Protein AF-0000000087769852 (afdb_homodimer)

Foldseek 3Di:
DDDPPPPPPDQPFFWFDALRQIATDDPFFDDDLLCSLVLLLQLLLLQLLQVVVQVVVCVVVPDDRDPGDAAAEEALAQRLVVSVLCCCAPSVHQEYEYEHQDCVNQVRNVRRVVSSLVNSQPDPWDKDKDADPQGKMKMWIDHVVDDIGMYIYDHDNSLVVLQVCLVVVNAGQEYEDADAAQALSNLLSNLSRHDAQHKYKDKYQDLCLLQQNCQPSLCRRQVKHDHRAPQSQLSSLQSRVQSSQVSQVVVQKHWDWAAWDFDPVSTMTMTMIGIHGNPDDPPPCVVPVLQFWDKKKAFLQQRWIDTAGPVCVVVVQVLQQPPQDDDPVPPDDDDDPPSPRRGRIDMIDRTGWADNHDLVSLVSSVVSCVVSVQQDDFSSTTPRPPPPPPPPDDPPDDPDQADGGSNSQSVQRNQSNVLQVVQLPDPQPPPPDPDDPDVSCVVSSVRLSVNRGWGSGKAAQQSLCVSLVHPGGADPVQLQVLLVVVPKRKGAHNSDRRIITISDTSVRSNVSRVVVVVVVVVVVVVVVVVD/DDDPPPPPPDQPFFWFDALRQIATDDPFFDDDLLCSLVLLLQLLLLQLLQVVVQVVVCVVVPDDRDPGDAAAEEALAQRLVVSVLCCCAPSVHQEYEYEHQDCVNQVRNVVRVVSSLVNSQPDPWDKDKDADPQGKMKMWIDHVVDDIGMYIYDHDNSLVVLQVCLVVVNAGQEYEDADAAQALSNLLSNLSRHDAQHKYKDKYQDLCLLQQNCQPSLCRRQVKHDHRAPQSQLSSLQSRVQSSQVSQVVVQKHKDWAAWDFDPVSTMTMTMIGIHGNPDDPPPCVVPVLQFWWKKKAFLQQRWIDTAGPVCVVVVQVLQQPPQDDDPVPPDDDDDPPSPRRGRIDMIDRTGWAANHDLVSLVSSVVSCVVSVQQDDFSSTTPRPPPPPPPPDDPPDDPDQADGGSNSQSVQRNQSNVLQVVQLPDPLPPPPDPDDDDVSCVVSSVRLSVNRGWGSGKAAQQSLCVSLVHPGGADQVQLQVLLVVVPKRKGAHNSDRRIITISDTSVRSNVSRVVVVVVVVVVVVVVVVVD

Secondary structure (DSSP, 8-state):
-------------EEEEETTEEEEE-SS----GGGHHHHHHHHHHHHHHHHHHHHHHHHHH-SSPPPPPP-EEEESS-TTSHHHHHHHHTS--SEEEEE-S-GGGHHHHHHHHHHHHHHHHTTT-EEEEEE-TTS-EEEEEE-TTS-EEEEEEE-S-HHHHHHHHHHTT--EEEEE---SS--HHHHHHHHHHEEEEEEEEEEE--HHHHTTS-HHHHHHHHS-B----TTHHHHHHHHHHHHHHHHHHHTTEEEEEEEEEEETTTTEEEEEEEEEE--S-TTTHHHHGGGGEEEEEE-TTT--EEEE-GGGHHHHHHHHHHTTS-S-SS------------PPPE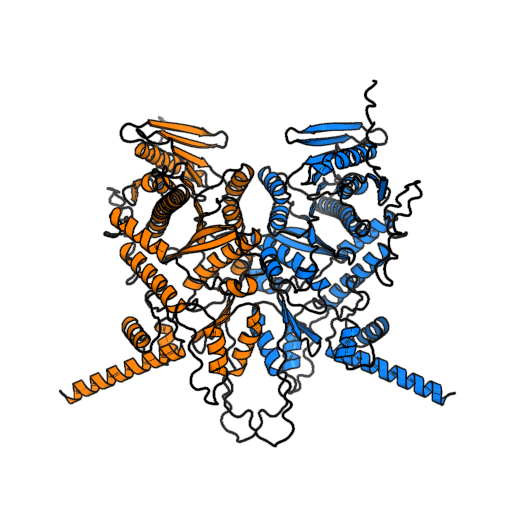EEEEEE-S-S--HHHHHHHHHHHHHTT-SSSS---------S-----------TTS--SHHHHHHHHHHHHHHHHHHHSS---------SS-HHHHHHHHHHHT--SS-SS-EEHHHHHHHTT-SSPPPHHHHHHHHHHTT--EEE-SS-TTEEEESS-HHHHHHHHHHHHHHHHHHHHHHHHH-/-------------EEEEETTEEEEE-SS----GGGHHHHHHHHHHHHHHHHHHHHHHHHHH-SS-PPPPP-EEEESS-TTSHHHHHHHHTS--SEEEEE-S-GGGHHHHHHHHHHHHHHHHTTT-EEEEEE-TTS-EEEEEE-TTS-EEEEEEE-S-HHHHHHHHHHTT--EEEEE---SS--HHHHHHHHHHEEEEEEEEEEE--HHHHTTS-HHHHHHHHS-B----TTHHHHHHHHHHHHHHHHHHHTTEEEEEEEEEEETTTTEEEEEEEEEE--S-TTTHHHHGGGGEEEEEE-TTT--EEEE-GGGHHHHHHHHHHTTS-S-SS------------PPPEEEEEEE-S-S--HHHHHHHHHHHHHHT-SSSS---------S-----------TTS--SHHHHHHHHHHHHHHHHHHHSS---------SS-HHHHHHHHHHHT--SS-SS-EEHHHHHHHTT-SSPPPHHHHHHHHHHTT--EEE-SS-TTEEEESS-HHHHHHHHHHHHHHHHHHHHHHHHH-

Radius of gyration: 33.58 Å; Cα contacts (8 Å, |Δi|>4): 1972; chains: 2; bounding box: 107×109×77 Å

InterPro domains:
  IPR002905 tRNA methyltransferase, Trm1 [PF02005] (23-371)
  IPR002905 tRNA methyltransferase, Trm1 [PS51626] (14-513)
  IPR002905 tRNA methyltransferase, Trm1 [PTHR10631] (27-514)
  IPR029063 S-adenosyl-L-methionine-dependent methyltransferase superfamily [G3DSA:3.40.50.150] (10-379)
  IPR029063 S-adenosyl-L-methionine-dependent methyltransferase superfamily [SSF53335] (16-511)
  IPR042296 tRNA methyltransferase, Trm1, C-terminal [G3DSA:3.30.56.70] (456-513)

Sequence (1062 aa):
MPAFVLAGLAPSSSTVVERGVPFQLGHKAFYRPQSCFSRDLAVLSAVVHRRQRQQQQQQQHGTAPPPLPPLHVCDAMAGSGVRSMRYLLQAEADCVLCNEGDRANAACLHGNLSSAAAAAASPGGEWSAADTPAGGRVWTVQAAGGRQRRCELVHEEAASLLARCRLEGRFFDLIDCDSFGASTSVIGAALSAVRYGGLVCLTHTAGTVAGGRDPWSALALYGQHLAPVPSANEQGLRMLIGLAYREALARRLSVQPLWSLYSSHGPVWRTMLLVDRERSQPGSKAAAGGADYGYSLHWPGSGESACCGWHDMPAALRAAGCNGGGSSCSSGSSGSSSGEPSEQPLLSGPLWLGPLHSLSHLQQVQAEAETRGWLQGDGGGGRSSSSSSSAGPALPATRKGGVSSLQQLLGLMLEEAEAEEAASSRPPASDAHAAAGQQQQQQQQQQQQQQRGLPPWYLRMNDVGRAGSLTGPPSRDALAEELRRRGHVTARTHIEPGALRTTATMSEAVEAAVALGSRRRQHQVAEHTYTMPAFVLAGLAPSSSTVVERGVPFQLGHKAFYRPQSCFSRDLAVLSAVVHRRQRQQQQQQQHGTAPPPLPPLHVCDAMAGSGVRSMRYLLQAEADCVLCNEGDRANAACLHGNLSSAAAAAASPGGEWSAADTPAGGRVWTVQAAGGRQRRCELVHEEAASLLARCRLEGRFFDLIDCDSFGASTSVIGAALSAVRYGGLVCLTHTAGTVAGGRDPWSALALYGQHLAPVPSANEQGLRMLIGLAYREALARRLSVQPLWSLYSSHGPVWRTMLLVDRERSQPGSKAAAGGADYGYSLHWPGSGESACCGWHDMPAALRAAGCNGGGSSCSSGSSGSSSGEPSEQPLLSGPLWLGPLHSLSHLQQVQAEAETRGWLQGDGGGGRSSSSSSSAGPALPATRKGGVSSLQQLLGLMLEEAEAEEAASSRPPASDAHAAAGQQQQQQQQQQQQQQRGLPPWYLRMNDVGRAGSLTGPPSRDALAEELRRRGHVTARTHIEPGALRTTATMSEAVEAAVALGSRRRQHQVAEHTYT

Structure (mmCIF, N/CA/C/O backbone):
data_AF-0000000087769852-model_v1
#
loop_
_entity.id
_entity.type
_entity.pdbx_description
1 polymer 'tRNA (guanine(26)-N(2))-dimethyltransferase'
#
loop_
_atom_site.group_PDB
_atom_site.id
_atom_site.type_symbol
_atom_site.label_atom_id
_atom_site.label_alt_id
_atom_site.label_comp_id
_atom_site.label_asym_id
_atom_site.label_entity_id
_atom_site.label_seq_id
_atom_site.pdbx_PDB_ins_code
_atom_site.Cartn_x
_atom_site.Cartn_y
_atom_site.Cartn_z
_atom_site.occupancy
_atom_site.B_iso_or_equiv
_atom_site.auth_seq_id
_atom_site.auth_comp_id
_atom_site.auth_asym_id
_atom_site.auth_atom_id
_atom_site.pdbx_PDB_model_num
ATOM 1 N N . MET A 1 1 ? 53.656 -34.312 24.266 1 27.14 1 MET A N 1
ATOM 2 C CA . MET A 1 1 ? 52.375 -34.938 24 1 27.14 1 MET A CA 1
ATOM 3 C C . MET A 1 1 ? 51.719 -34.375 22.734 1 27.14 1 MET A C 1
ATOM 5 O O . MET A 1 1 ? 51.594 -33.156 22.609 1 27.14 1 MET A O 1
ATOM 9 N N . PRO A 1 2 ? 51.75 -35.094 21.562 1 28.94 2 PRO A N 1
ATOM 10 C CA . PRO A 1 2 ? 51.406 -34.562 20.234 1 28.94 2 PRO A CA 1
ATOM 11 C C . PRO A 1 2 ? 49.938 -34.156 20.141 1 28.94 2 PRO A C 1
ATOM 13 O O . PRO A 1 2 ? 49.062 -34.781 20.75 1 28.94 2 PRO A O 1
ATOM 16 N N . ALA A 1 3 ? 49.562 -32.812 20.062 1 29.92 3 ALA A N 1
ATOM 17 C CA . ALA A 1 3 ? 48.25 -32.156 19.938 1 29.92 3 ALA A CA 1
ATOM 18 C C . ALA A 1 3 ? 47.5 -32.719 18.734 1 29.92 3 ALA A C 1
ATOM 20 O O . ALA A 1 3 ? 47.969 -32.625 17.594 1 29.92 3 ALA A O 1
ATOM 21 N N . PHE A 1 4 ? 46.688 -33.781 18.828 1 27.66 4 PHE A N 1
ATOM 22 C CA . PHE A 1 4 ? 45.781 -34.375 17.859 1 27.66 4 PHE A CA 1
ATOM 23 C C . PHE A 1 4 ? 44.844 -33.344 17.266 1 27.66 4 PHE A C 1
ATOM 25 O O . PHE A 1 4 ? 44.125 -32.656 18 1 27.66 4 PHE A O 1
ATOM 32 N N . VAL A 1 5 ? 45.25 -32.625 16.203 1 28.06 5 VAL A N 1
ATOM 33 C CA . VAL A 1 5 ? 44.438 -31.75 15.352 1 28.06 5 VAL A CA 1
ATOM 34 C C . VAL A 1 5 ? 43.188 -32.469 14.898 1 28.06 5 VAL A C 1
ATOM 36 O O . VAL A 1 5 ? 43.25 -33.5 14.188 1 28.06 5 VAL A O 1
ATOM 39 N N . LEU A 1 6 ? 42.125 -32.594 15.742 1 27.41 6 LEU A N 1
ATOM 40 C CA . LEU A 1 6 ? 40.844 -33.188 15.352 1 27.41 6 LEU A CA 1
ATOM 41 C C . LEU A 1 6 ? 40.375 -32.625 14.016 1 27.41 6 LEU A C 1
ATOM 43 O O . LEU A 1 6 ? 40.219 -31.406 13.867 1 27.41 6 LEU A O 1
ATOM 47 N N . ALA A 1 7 ? 40.625 -33.219 12.859 1 29.58 7 ALA A N 1
ATOM 48 C CA . ALA A 1 7 ? 40.125 -33.031 11.508 1 29.58 7 ALA A CA 1
ATOM 49 C C . ALA A 1 7 ? 38.594 -32.906 11.516 1 29.58 7 ALA A C 1
ATOM 51 O O . ALA A 1 7 ? 37.906 -33.844 11.875 1 29.58 7 ALA A O 1
ATOM 52 N N . GLY A 1 8 ? 38.031 -31.828 11.992 1 32 8 GLY A N 1
ATOM 53 C CA . GLY A 1 8 ? 36.625 -31.578 12.016 1 32 8 GLY A CA 1
ATOM 54 C C . GLY A 1 8 ? 35.906 -32.094 10.781 1 32 8 GLY A C 1
ATOM 55 O O . GLY A 1 8 ? 36.312 -31.844 9.656 1 32 8 GLY A O 1
ATOM 56 N N . LEU A 1 9 ? 35.156 -33.219 10.82 1 33.06 9 LEU A N 1
ATOM 57 C CA . LEU A 1 9 ? 34.25 -33.812 9.836 1 33.06 9 LEU A CA 1
ATOM 58 C C . LEU A 1 9 ? 33.469 -32.719 9.109 1 33.06 9 LEU A C 1
ATOM 60 O O . LEU A 1 9 ? 32.875 -31.859 9.742 1 33.06 9 LEU A O 1
ATOM 64 N N . ALA A 1 10 ? 33.781 -32.375 7.965 1 38.94 10 ALA A N 1
ATOM 65 C CA . ALA A 1 10 ? 33.062 -31.531 7.008 1 38.94 10 ALA A CA 1
ATOM 66 C C . ALA A 1 10 ? 31.594 -31.875 6.988 1 38.94 10 ALA A C 1
ATOM 68 O O . ALA A 1 10 ? 31.219 -33.031 6.93 1 38.94 10 ALA A O 1
ATOM 69 N N . PRO A 1 11 ? 30.609 -31.125 7.48 1 44.06 11 PRO A N 1
ATOM 70 C CA . PRO A 1 11 ? 29.172 -31.406 7.457 1 44.06 11 PRO A CA 1
ATOM 71 C C . PRO A 1 11 ? 28.719 -32.031 6.137 1 44.06 11 PRO A C 1
ATOM 73 O O . PRO A 1 11 ? 29.344 -31.812 5.098 1 44.06 11 PRO A O 1
ATOM 76 N N . SER A 1 12 ? 28.203 -33.281 6.012 1 47.03 12 SER A N 1
ATOM 77 C CA . SER A 1 12 ? 27.734 -34.156 4.938 1 47.03 12 SER A CA 1
ATOM 78 C C . SER A 1 12 ? 26.875 -33.375 3.938 1 47.03 12 SER A C 1
ATOM 80 O O . SER A 1 12 ? 25.812 -32.875 4.289 1 47.03 12 SER A O 1
ATOM 82 N N . SER A 1 13 ? 27.391 -32.625 3.045 1 62.66 13 SER A N 1
ATOM 83 C CA . SER A 1 13 ? 26.734 -31.969 1.923 1 62.66 13 SER A CA 1
ATOM 84 C C . SER A 1 13 ? 26.078 -32.969 0.992 1 62.66 13 SER A C 1
ATOM 86 O O . SER A 1 13 ? 26.719 -33.969 0.59 1 62.66 13 SER A O 1
ATOM 88 N N . SER A 1 14 ? 24.75 -33.281 1.06 1 79.06 14 SER A N 1
ATOM 89 C CA . SER A 1 14 ? 24 -34.156 0.174 1 79.06 14 SER A CA 1
ATOM 90 C C . SER A 1 14 ? 23.719 -33.5 -1.167 1 79.06 14 SER A C 1
ATOM 92 O O . SER A 1 14 ? 23.484 -32.281 -1.228 1 79.06 14 SER A O 1
ATOM 94 N N . THR A 1 15 ? 24.062 -34.219 -2.27 1 85.88 15 THR A N 1
ATOM 95 C CA . THR A 1 15 ? 23.766 -33.75 -3.621 1 85.88 15 THR A CA 1
ATOM 96 C C . THR A 1 15 ? 22.344 -34.125 -4.02 1 85.88 15 THR A C 1
ATOM 98 O O . THR A 1 15 ? 21.906 -35.25 -3.818 1 85.88 15 THR A O 1
ATOM 101 N N . VAL A 1 16 ? 21.609 -33.188 -4.445 1 90 16 VAL A N 1
ATOM 102 C CA . VAL A 1 16 ? 20.234 -33.375 -4.93 1 90 16 VAL A CA 1
ATOM 103 C C . VAL A 1 16 ? 20.172 -33.031 -6.414 1 90 16 VAL A C 1
ATOM 105 O O . VAL A 1 16 ? 20.938 -32.188 -6.895 1 90 16 VAL A O 1
ATOM 108 N N . VAL A 1 17 ? 19.359 -33.75 -7.152 1 92.5 17 VAL A N 1
ATOM 109 C CA . VAL A 1 17 ? 19.188 -33.469 -8.57 1 92.5 17 VAL A CA 1
ATOM 110 C C . VAL A 1 17 ? 17.734 -33.094 -8.844 1 92.5 17 VAL A C 1
ATOM 112 O O . VAL A 1 17 ? 16.812 -33.781 -8.406 1 92.5 17 VAL A O 1
ATOM 115 N N . GLU A 1 18 ? 17.547 -31.953 -9.484 1 92.56 18 GLU A N 1
ATOM 116 C CA . GLU A 1 18 ? 16.234 -31.516 -9.938 1 92.56 18 GLU A CA 1
ATOM 117 C C . GLU A 1 18 ? 16.234 -31.219 -11.438 1 92.56 18 GLU A C 1
ATOM 119 O O . GLU A 1 18 ? 16.969 -30.344 -11.898 1 92.56 18 GLU A O 1
ATOM 124 N N . ARG A 1 19 ? 15.43 -31.984 -12.195 1 93.38 19 ARG A N 1
ATOM 125 C CA . ARG A 1 19 ? 15.336 -31.859 -13.648 1 93.38 19 ARG A CA 1
ATOM 126 C C . ARG A 1 19 ? 16.719 -31.922 -14.297 1 93.38 19 ARG A C 1
ATOM 128 O O . ARG A 1 19 ? 17.047 -31.094 -15.141 1 93.38 19 ARG A O 1
ATOM 135 N N . GLY A 1 20 ? 17.547 -32.781 -13.773 1 92.25 20 GLY A N 1
ATOM 136 C CA . GLY A 1 20 ? 18.859 -33.031 -14.352 1 92.25 20 GLY A CA 1
ATOM 137 C C . GLY A 1 20 ? 19.922 -32.062 -13.852 1 92.25 20 GLY A C 1
ATOM 138 O O . GLY A 1 20 ? 21.078 -32.156 -14.242 1 92.25 20 GLY A O 1
ATOM 139 N N . VAL A 1 21 ? 19.562 -31.156 -12.953 1 95 21 VAL A N 1
ATOM 140 C CA . VAL A 1 21 ? 20.516 -30.188 -12.43 1 95 21 VAL A CA 1
ATOM 141 C C . VAL A 1 21 ? 20.953 -30.609 -11.023 1 95 21 VAL A C 1
ATOM 143 O O . VAL A 1 21 ? 20.188 -30.5 -10.07 1 95 21 VAL A O 1
ATOM 146 N N . PRO A 1 22 ? 22.188 -31.031 -10.859 1 94.31 22 PRO A N 1
ATOM 147 C CA . PRO A 1 22 ? 22.688 -31.391 -9.531 1 94.31 22 PRO A CA 1
ATOM 148 C C . PRO A 1 22 ? 23.094 -30.188 -8.703 1 94.31 22 PRO A C 1
ATOM 150 O O . PRO A 1 22 ? 23.656 -29.219 -9.242 1 94.31 22 PRO A O 1
ATOM 153 N N . PHE A 1 23 ? 22.797 -30.203 -7.453 1 93.44 23 PHE A N 1
ATOM 154 C CA . PHE A 1 23 ? 23.234 -29.156 -6.535 1 93.44 23 PHE A CA 1
ATOM 155 C C . PHE A 1 23 ? 23.422 -29.719 -5.129 1 93.44 23 PHE A C 1
ATOM 157 O O . PHE A 1 23 ? 22.953 -30.812 -4.82 1 93.44 23 PHE A O 1
ATOM 164 N N . GLN A 1 24 ? 24.141 -28.953 -4.383 1 91.25 24 GLN A N 1
ATOM 165 C CA . GLN A 1 24 ? 24.438 -29.344 -3.01 1 91.25 24 GLN A CA 1
ATOM 166 C C . GLN A 1 24 ? 23.516 -28.625 -2.023 1 91.25 24 GLN A C 1
ATOM 168 O O . GLN A 1 24 ? 23.125 -27.469 -2.264 1 91.25 24 GLN A O 1
ATOM 173 N N . LEU A 1 25 ? 23.172 -29.406 -1.047 1 87.75 25 LEU A N 1
ATOM 174 C CA . LEU A 1 25 ? 22.422 -28.781 0.049 1 87.75 25 LEU A CA 1
ATOM 175 C C . LEU A 1 25 ? 23.312 -28.609 1.275 1 87.75 25 LEU A C 1
ATOM 177 O O . LEU A 1 25 ? 23.922 -29.578 1.753 1 87.75 25 LEU A O 1
ATOM 181 N N . GLY A 1 26 ? 23.641 -27.453 1.577 1 73.19 26 GLY A N 1
ATOM 182 C CA . GLY A 1 26 ? 24.375 -27.203 2.805 1 73.19 26 GLY A CA 1
ATOM 183 C C . GLY A 1 26 ? 23.531 -27.328 4.051 1 73.19 26 GLY A C 1
ATOM 184 O O . GLY A 1 26 ? 22.344 -27.688 3.969 1 73.19 26 GLY A O 1
ATOM 185 N N . HIS A 1 27 ? 24.125 -27.266 5.242 1 65.81 27 HIS A N 1
ATOM 186 C CA . HIS A 1 27 ? 23.469 -27.438 6.539 1 65.81 27 HIS A CA 1
ATOM 187 C C . HIS A 1 27 ? 22.297 -26.469 6.707 1 65.81 27 HIS A C 1
ATOM 189 O O . HIS A 1 27 ? 21.297 -26.812 7.336 1 65.81 27 HIS A O 1
ATOM 195 N N . LYS A 1 28 ? 22.422 -25.344 6.008 1 69.44 28 LYS A N 1
ATOM 196 C CA . LYS A 1 28 ? 21.406 -24.328 6.336 1 69.44 28 LYS A CA 1
ATOM 197 C C . LYS A 1 28 ? 20.641 -23.891 5.094 1 69.44 28 LYS A C 1
ATOM 199 O O . LYS A 1 28 ? 19.75 -23.047 5.176 1 69.44 28 LYS A O 1
ATOM 204 N N . ALA A 1 29 ? 20.906 -24.656 4.047 1 73.25 29 ALA A N 1
ATOM 205 C CA . ALA A 1 29 ? 20.312 -24.109 2.83 1 73.25 29 ALA A CA 1
ATOM 206 C C . ALA A 1 29 ? 18.875 -24.578 2.666 1 73.25 29 ALA A C 1
ATOM 208 O O . ALA A 1 29 ? 18.562 -25.75 2.889 1 73.25 29 ALA A O 1
ATOM 209 N N . PHE A 1 30 ? 18.031 -23.625 2.361 1 76.44 30 PHE A N 1
ATOM 210 C CA . PHE A 1 30 ? 16.609 -23.906 2.195 1 76.44 30 PHE A CA 1
ATOM 211 C C . PHE A 1 30 ? 16.359 -24.609 0.863 1 76.44 30 PHE A C 1
ATOM 213 O O . PHE A 1 30 ? 16.859 -24.188 -0.174 1 76.44 30 PHE A O 1
ATOM 220 N N . TYR A 1 31 ? 15.734 -25.781 0.873 1 77.62 31 TYR A N 1
ATOM 221 C CA . TYR A 1 31 ? 15.25 -26.5 -0.298 1 77.62 31 TYR A CA 1
ATOM 222 C C . TYR A 1 31 ? 14.047 -27.375 0.058 1 77.62 31 TYR A C 1
ATOM 224 O O . TYR A 1 31 ? 14.086 -28.125 1.032 1 77.62 31 TYR A O 1
ATOM 232 N N . ARG A 1 32 ? 13 -27.156 -0.769 1 80.56 32 ARG A N 1
ATOM 233 C CA . ARG A 1 32 ? 11.805 -27.984 -0.62 1 80.56 32 ARG A CA 1
ATOM 234 C C . ARG A 1 32 ? 11.484 -28.719 -1.916 1 80.56 32 ARG A C 1
ATOM 236 O O . ARG A 1 32 ? 11.062 -28.109 -2.896 1 80.56 32 ARG A O 1
ATOM 243 N N . PRO A 1 33 ? 11.633 -30.016 -1.857 1 83.38 33 PRO A N 1
ATOM 244 C CA . PRO A 1 33 ? 11.367 -30.797 -3.074 1 83.38 33 PRO A CA 1
ATOM 245 C C . PRO A 1 33 ? 9.93 -30.641 -3.576 1 83.38 33 PRO A C 1
ATOM 247 O O . PRO A 1 33 ? 9.688 -30.688 -4.785 1 83.38 33 PRO A O 1
ATOM 250 N N . GLN A 1 34 ? 9.055 -30.375 -2.656 1 83 34 GLN A N 1
ATOM 251 C CA . GLN A 1 34 ? 7.645 -30.25 -2.998 1 83 34 GLN A CA 1
ATOM 252 C C . GLN A 1 34 ? 7.383 -29 -3.83 1 83 34 GLN A C 1
ATOM 254 O O . GLN A 1 34 ? 6.336 -28.875 -4.469 1 83 34 GLN A O 1
ATOM 259 N N . SER A 1 35 ? 8.352 -28.094 -3.869 1 88.44 35 SER A N 1
ATOM 260 C CA . SER A 1 35 ? 8.18 -26.844 -4.605 1 88.44 35 SER A CA 1
ATOM 261 C C . SER A 1 35 ? 8.766 -26.953 -6.008 1 88.44 35 SER A C 1
ATOM 263 O O . SER A 1 35 ? 8.906 -25.938 -6.703 1 88.44 35 SER A O 1
ATOM 265 N N . CYS A 1 36 ? 9.07 -28.141 -6.398 1 91.94 36 CYS A N 1
ATOM 266 C CA . CYS A 1 36 ? 9.688 -28.375 -7.699 1 91.94 36 CYS A CA 1
ATOM 267 C C . CYS A 1 36 ? 8.781 -27.891 -8.82 1 91.94 36 CYS A C 1
ATOM 269 O O . CYS A 1 36 ? 9.242 -27.281 -9.789 1 91.94 36 CYS A O 1
ATOM 271 N N . PHE A 1 37 ? 7.477 -28.109 -8.68 1 93.06 37 PHE A N 1
ATOM 272 C CA . PHE A 1 37 ? 6.547 -27.719 -9.734 1 93.06 37 PHE A CA 1
ATOM 273 C C . PHE A 1 37 ? 6.516 -26.203 -9.891 1 93.06 37 PHE A C 1
ATOM 275 O O . PHE A 1 37 ? 6.363 -25.688 -11.008 1 93.06 37 PHE A O 1
ATOM 282 N N . SER A 1 38 ? 6.605 -25.562 -8.789 1 93.88 38 SER A N 1
ATOM 283 C CA . SER A 1 38 ? 6.676 -24.109 -8.852 1 93.88 38 SER A CA 1
ATOM 284 C C . SER A 1 38 ? 7.922 -23.656 -9.609 1 93.88 38 SER A C 1
ATOM 286 O O . SER A 1 38 ? 7.855 -22.719 -10.414 1 93.88 38 SER A O 1
ATOM 288 N N . ARG A 1 39 ? 9.031 -24.266 -9.359 1 96.19 39 ARG A N 1
ATOM 289 C CA . ARG A 1 39 ? 10.273 -23.938 -10.055 1 96.19 39 ARG A CA 1
ATOM 290 C C . ARG A 1 39 ? 10.188 -24.297 -11.531 1 96.19 39 ARG A C 1
ATOM 292 O O . ARG A 1 39 ? 10.68 -23.562 -12.391 1 96.19 39 ARG A O 1
ATOM 299 N N . ASP A 1 40 ? 9.508 -25.438 -11.805 1 97.12 40 ASP A N 1
ATOM 300 C CA . ASP A 1 40 ? 9.273 -25.812 -13.195 1 97.12 40 ASP A CA 1
ATOM 301 C C . ASP A 1 40 ? 8.492 -24.75 -13.938 1 97.12 40 ASP A C 1
ATOM 303 O O . ASP A 1 40 ? 8.883 -24.328 -15.031 1 97.12 40 ASP A O 1
ATOM 307 N N . LEU A 1 41 ? 7.426 -24.344 -13.305 1 98.19 41 LEU A N 1
ATOM 308 C CA . LEU A 1 41 ? 6.57 -23.344 -13.93 1 98.19 41 LEU A CA 1
ATOM 309 C C . LEU A 1 41 ? 7.34 -22.047 -14.188 1 98.19 41 LEU A C 1
ATOM 311 O O . LEU A 1 41 ? 7.176 -21.422 -15.242 1 98.19 41 LEU A O 1
ATOM 315 N N . ALA A 1 42 ? 8.125 -21.672 -13.266 1 98.25 42 ALA A N 1
ATOM 316 C CA . ALA A 1 42 ? 8.883 -20.422 -13.391 1 98.25 42 ALA A CA 1
ATOM 317 C C . ALA A 1 42 ? 9.883 -20.516 -14.539 1 98.25 42 ALA A C 1
ATOM 319 O O . ALA A 1 42 ? 9.953 -19.609 -15.375 1 98.25 42 ALA A O 1
ATOM 320 N N . VAL A 1 43 ? 10.609 -21.562 -14.633 1 98.5 43 VAL A N 1
ATOM 321 C CA . VAL A 1 43 ? 11.617 -21.75 -15.672 1 98.5 43 VAL A CA 1
ATOM 322 C C . VAL A 1 43 ? 10.945 -21.844 -17.031 1 98.5 43 VAL A C 1
ATOM 324 O O . VAL A 1 43 ? 11.375 -21.188 -17.984 1 98.5 43 VAL A O 1
ATOM 327 N N . LEU A 1 44 ? 9.898 -22.656 -17.094 1 98.69 44 LEU A N 1
ATOM 328 C CA . LEU A 1 44 ? 9.172 -22.797 -18.359 1 98.69 44 LEU A CA 1
ATOM 329 C C . LEU A 1 44 ? 8.602 -21.469 -18.797 1 98.69 44 LEU A C 1
ATOM 331 O O . LEU A 1 44 ? 8.609 -21.141 -20 1 98.69 44 LEU A O 1
ATOM 335 N N . SER A 1 45 ? 8.109 -20.688 -17.828 1 98.81 45 SER A N 1
ATOM 336 C CA . SER A 1 45 ? 7.559 -19.375 -18.156 1 98.81 45 SER A CA 1
ATOM 337 C C . SER A 1 45 ? 8.633 -18.438 -18.703 1 98.81 45 SER A C 1
ATOM 339 O O . SER A 1 45 ? 8.367 -17.625 -19.594 1 98.81 45 SER A O 1
ATOM 341 N N . ALA A 1 46 ? 9.812 -18.484 -18.141 1 98.62 46 ALA A N 1
ATOM 342 C CA . ALA A 1 46 ? 10.922 -17.688 -18.641 1 98.62 46 ALA A CA 1
ATOM 343 C C . ALA A 1 46 ? 11.219 -18 -20.094 1 98.62 46 ALA A C 1
ATOM 345 O O . ALA A 1 46 ? 11.406 -17.094 -20.922 1 98.62 46 ALA A O 1
ATOM 346 N N . VAL A 1 47 ? 11.219 -19.25 -20.453 1 97.94 47 VAL A N 1
ATOM 347 C CA . VAL A 1 47 ? 11.516 -19.703 -21.812 1 97.94 47 VAL A CA 1
ATOM 348 C C . VAL A 1 47 ? 10.414 -19.234 -22.766 1 97.94 47 VAL A C 1
ATOM 350 O O . VAL A 1 47 ? 10.695 -18.688 -23.828 1 97.94 47 VAL A O 1
ATOM 353 N N . VAL A 1 48 ? 9.203 -19.516 -22.312 1 97.88 48 VAL A N 1
ATOM 354 C CA . VAL A 1 48 ? 8.047 -19.172 -23.141 1 97.88 48 VAL A CA 1
ATOM 355 C C . VAL A 1 48 ? 8.008 -17.656 -23.344 1 97.88 48 VAL A C 1
ATOM 357 O O . VAL A 1 48 ? 7.742 -17.188 -24.453 1 97.88 48 VAL A O 1
ATOM 360 N N . HIS A 1 49 ? 8.266 -16.938 -22.312 1 96.75 49 HIS A N 1
ATOM 361 C CA . HIS A 1 49 ? 8.25 -15.484 -22.359 1 96.75 49 HIS A CA 1
ATOM 362 C C . HIS A 1 49 ? 9.289 -14.961 -23.359 1 96.75 49 HIS A C 1
ATOM 364 O O . HIS A 1 49 ? 8.992 -14.055 -24.141 1 96.75 49 HIS A O 1
ATOM 370 N N . ARG A 1 50 ? 10.438 -15.469 -23.312 1 95.56 50 ARG A N 1
ATOM 371 C CA . ARG A 1 50 ? 11.508 -15.062 -24.219 1 95.56 50 ARG A CA 1
ATOM 372 C C . ARG A 1 50 ? 11.141 -15.344 -25.672 1 95.56 50 ARG A C 1
ATOM 374 O O . ARG A 1 50 ? 11.367 -14.508 -26.547 1 95.56 50 ARG A O 1
ATOM 381 N N . ARG A 1 51 ? 10.578 -16.453 -25.938 1 94.25 51 ARG A N 1
ATOM 382 C CA . ARG A 1 51 ? 10.148 -16.828 -27.266 1 94.25 51 ARG A CA 1
ATOM 383 C C . ARG A 1 51 ? 9.055 -15.891 -27.781 1 94.25 51 ARG A C 1
ATOM 385 O O . ARG A 1 51 ? 9.055 -15.5 -28.953 1 94.25 51 ARG A O 1
ATOM 392 N N . GLN A 1 52 ? 8.141 -15.633 -26.891 1 93.69 52 GLN A N 1
ATOM 393 C CA . GLN A 1 52 ? 7.043 -14.75 -27.266 1 93.69 52 GLN A CA 1
ATOM 394 C C . GLN A 1 52 ? 7.559 -13.359 -27.625 1 93.69 52 GLN A C 1
ATOM 396 O O . GLN A 1 52 ? 7.074 -12.734 -28.578 1 93.69 52 GLN A O 1
ATOM 401 N N . ARG A 1 53 ? 8.469 -12.883 -26.875 1 92.62 53 ARG A N 1
ATOM 402 C CA . ARG A 1 53 ? 9.062 -11.578 -27.156 1 92.62 53 ARG A CA 1
ATOM 403 C C . ARG A 1 53 ? 9.789 -11.594 -28.5 1 92.62 53 ARG A C 1
ATOM 405 O O . ARG A 1 53 ? 9.75 -10.617 -29.25 1 92.62 53 ARG A O 1
ATOM 412 N N . GLN A 1 54 ? 10.43 -12.68 -28.797 1 91.94 54 GLN A N 1
ATOM 413 C CA . GLN A 1 54 ? 11.102 -12.836 -30.078 1 91.94 54 GLN A CA 1
ATOM 414 C C . GLN A 1 54 ? 10.109 -12.789 -31.234 1 91.94 54 GLN A C 1
ATOM 416 O O . GLN A 1 54 ? 10.352 -12.117 -32.25 1 91.94 54 GLN A O 1
ATOM 421 N N . GLN A 1 55 ? 9.07 -13.508 -31.047 1 90.31 55 GLN A N 1
ATOM 422 C CA . GLN A 1 55 ? 8.039 -13.555 -32.094 1 90.31 55 GLN A CA 1
ATOM 423 C C . GLN A 1 55 ? 7.422 -12.172 -32.312 1 90.31 55 GLN A C 1
ATOM 425 O O . GLN A 1 55 ? 7.148 -11.789 -33.438 1 90.31 55 GLN A O 1
ATOM 430 N N . GLN A 1 56 ? 7.184 -11.492 -31.25 1 88.5 56 GLN A N 1
ATOM 431 C CA . GLN A 1 56 ? 6.621 -10.156 -31.359 1 88.5 56 GLN A CA 1
ATOM 432 C C . GLN A 1 56 ? 7.562 -9.219 -32.094 1 88.5 56 GLN A C 1
ATOM 434 O O . GLN A 1 56 ? 7.117 -8.398 -32.906 1 88.5 56 GLN A O 1
ATOM 439 N N . GLN A 1 57 ? 8.805 -9.352 -31.828 1 86.19 57 GLN A N 1
ATOM 440 C CA . GLN A 1 57 ? 9.805 -8.531 -32.5 1 86.19 57 GLN A CA 1
ATOM 441 C C . GLN A 1 57 ? 9.867 -8.875 -34 1 86.19 57 GLN A C 1
ATOM 443 O O . GLN A 1 57 ? 10.055 -7.992 -34.844 1 86.19 57 GLN A O 1
ATOM 448 N N . GLN A 1 58 ? 9.664 -10.133 -34.25 1 86.44 58 GLN A N 1
ATOM 449 C CA . GLN A 1 58 ? 9.672 -10.586 -35.625 1 86.44 58 GLN A CA 1
ATOM 450 C C . GLN A 1 58 ? 8.484 -10.016 -36.406 1 86.44 58 GLN A C 1
ATOM 452 O O . GLN A 1 58 ? 8.617 -9.625 -37.562 1 86.44 58 GLN A O 1
ATOM 457 N N . GLN A 1 59 ? 7.402 -10.078 -35.812 1 85.5 59 GLN A N 1
ATOM 458 C CA . GLN A 1 59 ? 6.195 -9.562 -36.438 1 85.5 59 GLN A CA 1
ATOM 459 C C . GLN A 1 59 ? 6.301 -8.055 -36.656 1 85.5 59 GLN A C 1
ATOM 461 O O . GLN A 1 59 ? 5.77 -7.535 -37.656 1 85.5 59 GLN A O 1
ATOM 466 N N . GLN A 1 60 ? 6.945 -7.406 -35.812 1 81.62 60 GLN A N 1
ATOM 467 C CA . GLN A 1 60 ? 7.074 -5.957 -35.906 1 81.62 60 GLN A CA 1
ATOM 468 C C . GLN A 1 60 ? 8.141 -5.57 -36.938 1 81.62 60 GLN A C 1
ATOM 470 O O . GLN A 1 60 ? 8.008 -4.555 -37.625 1 81.62 60 GLN A O 1
ATOM 475 N N . HIS A 1 61 ? 9.195 -6.297 -37.062 1 75.25 61 HIS A N 1
ATOM 476 C CA . HIS A 1 61 ? 10.328 -5.863 -37.875 1 75.25 61 HIS A CA 1
ATOM 477 C C . HIS A 1 61 ? 10.453 -6.711 -39.156 1 75.25 61 HIS A C 1
ATOM 479 O O . HIS A 1 61 ? 11.172 -6.344 -40.094 1 75.25 61 HIS A O 1
ATOM 485 N N . GLY A 1 62 ? 9.539 -7.691 -39.5 1 64.38 62 GLY A N 1
ATOM 486 C CA . GLY A 1 62 ? 9.336 -8.398 -40.75 1 64.38 62 GLY A CA 1
ATOM 487 C C . GLY A 1 62 ? 10.32 -9.531 -40.969 1 64.38 62 GLY A C 1
ATOM 488 O O . GLY A 1 62 ? 9.93 -10.648 -41.281 1 64.38 62 GLY A O 1
ATOM 489 N N . THR A 1 63 ? 11.617 -9.266 -41.5 1 63.75 63 THR A N 1
ATOM 490 C CA . THR A 1 63 ? 12.336 -10.188 -42.406 1 63.75 63 THR A CA 1
ATOM 491 C C . THR A 1 63 ? 12.914 -11.352 -41.594 1 63.75 63 THR A C 1
ATOM 493 O O . THR A 1 63 ? 12.516 -12.5 -41.781 1 63.75 63 THR A O 1
ATOM 496 N N . ALA A 1 64 ? 14.266 -11.32 -41.312 1 66.31 64 ALA A N 1
ATOM 497 C CA . ALA A 1 64 ? 15.062 -12.414 -40.781 1 66.31 64 ALA A CA 1
ATOM 498 C C . ALA A 1 64 ? 14.766 -12.602 -39.281 1 66.31 64 ALA A C 1
ATOM 500 O O . ALA A 1 64 ? 14.438 -11.641 -38.594 1 66.31 64 ALA A O 1
ATOM 501 N N . PRO A 1 65 ? 14.633 -13.906 -38.875 1 70.88 65 PRO A N 1
ATOM 502 C CA . PRO A 1 65 ? 14.359 -14.141 -37.469 1 70.88 65 PRO A CA 1
ATOM 503 C C . PRO A 1 65 ? 15.312 -13.383 -36.531 1 70.88 65 PRO A C 1
ATOM 505 O O . PRO A 1 65 ? 16.531 -13.492 -36.688 1 70.88 65 PRO A O 1
ATOM 508 N N . PRO A 1 66 ? 14.812 -12.477 -35.75 1 75.25 66 PRO A N 1
ATOM 509 C CA . PRO A 1 66 ? 15.656 -11.711 -34.844 1 75.25 66 PRO A CA 1
ATOM 510 C C . PRO A 1 66 ? 16.344 -12.602 -33.781 1 75.25 66 PRO A C 1
ATOM 512 O O . PRO A 1 66 ? 15.891 -13.711 -33.531 1 75.25 66 PRO A O 1
ATOM 515 N N . PRO A 1 67 ? 17.531 -12.234 -33.375 1 80.06 67 PRO A N 1
ATOM 516 C CA . PRO A 1 67 ? 18.172 -12.969 -32.281 1 80.06 67 PRO A CA 1
ATOM 517 C C . PRO A 1 67 ? 17.312 -13.039 -31.031 1 80.06 67 PRO A C 1
ATOM 519 O O . PRO A 1 67 ? 16.406 -12.219 -30.844 1 80.06 67 PRO A O 1
ATOM 522 N N . LEU A 1 68 ? 17.562 -14.086 -30.297 1 85.69 68 LEU A N 1
ATOM 523 C CA . LEU A 1 68 ? 16.844 -14.25 -29.031 1 85.69 68 LEU A CA 1
ATOM 524 C C . LEU A 1 68 ? 17.047 -13.039 -28.125 1 85.69 68 LEU A C 1
ATOM 526 O O . LEU A 1 68 ? 18.188 -12.594 -27.922 1 85.69 68 LEU A O 1
ATOM 530 N N . PRO A 1 69 ? 15.984 -12.438 -27.719 1 91.75 69 PRO A N 1
ATOM 531 C CA . PRO A 1 69 ? 16.125 -11.297 -26.812 1 91.75 69 PRO A CA 1
ATOM 532 C C . PRO A 1 69 ? 16.828 -11.664 -25.516 1 91.75 69 PRO A C 1
ATOM 534 O O . PRO A 1 69 ? 16.719 -12.805 -25.031 1 91.75 69 PRO A O 1
ATOM 537 N N . PRO A 1 70 ? 17.562 -10.734 -24.938 1 94.06 70 PRO A N 1
ATOM 538 C CA . PRO A 1 70 ? 18.234 -11.023 -23.656 1 94.06 70 PRO A CA 1
ATOM 539 C C . PRO A 1 70 ? 17.25 -11.328 -22.531 1 94.06 70 PRO A C 1
ATOM 541 O O . PRO A 1 70 ? 16.156 -10.773 -22.5 1 94.06 70 PRO A O 1
ATOM 544 N N . LEU A 1 71 ? 17.656 -12.211 -21.672 1 97.5 71 LEU A N 1
ATOM 545 C CA . LEU A 1 71 ? 16.891 -12.57 -20.484 1 97.5 71 LEU A CA 1
ATOM 546 C C . LEU A 1 71 ? 17.672 -12.281 -19.219 1 97.5 71 LEU A C 1
ATOM 548 O O . LEU A 1 71 ? 18.625 -13.008 -18.891 1 97.5 71 LEU A O 1
ATOM 552 N N . HIS A 1 72 ? 17.359 -11.211 -18.547 1 98.62 72 HIS A N 1
ATOM 553 C CA . HIS A 1 72 ? 17.938 -10.852 -17.25 1 98.62 72 HIS A CA 1
ATOM 554 C C . HIS A 1 72 ? 17.016 -11.258 -16.109 1 98.62 72 HIS A C 1
ATOM 556 O O . HIS A 1 72 ? 15.891 -10.758 -16 1 98.62 72 HIS A O 1
ATOM 562 N N . VAL A 1 73 ? 17.516 -12.156 -15.242 1 98.81 73 VAL A N 1
ATOM 563 C CA . VAL A 1 73 ? 16.688 -12.703 -14.164 1 98.81 73 VAL A CA 1
ATOM 564 C C . VAL A 1 73 ? 17.25 -12.273 -12.812 1 98.81 73 VAL A C 1
ATOM 566 O O . VAL A 1 73 ? 18.469 -12.289 -12.609 1 98.81 73 VAL A O 1
ATOM 569 N N . CYS A 1 74 ? 16.359 -11.812 -11.961 1 98.75 74 CYS A N 1
ATOM 570 C CA . CYS A 1 74 ? 16.719 -11.594 -10.562 1 98.75 74 CYS A CA 1
ATOM 571 C C . CYS A 1 74 ? 16.047 -12.617 -9.656 1 98.75 74 CYS A C 1
ATOM 573 O O . CYS A 1 74 ? 14.82 -12.633 -9.523 1 98.75 74 CYS A O 1
ATOM 575 N N . ASP A 1 75 ? 16.797 -13.523 -9.172 1 98.06 75 ASP A N 1
ATOM 576 C CA . ASP A 1 75 ? 16.375 -14.406 -8.086 1 98.06 75 ASP A CA 1
ATOM 577 C C . ASP A 1 75 ? 16.594 -13.742 -6.727 1 98.06 75 ASP A C 1
ATOM 579 O O . ASP A 1 75 ? 17.672 -13.898 -6.125 1 98.06 75 ASP A O 1
ATOM 583 N N . ALA A 1 76 ? 15.547 -13.133 -6.195 1 96.56 76 ALA A N 1
ATOM 584 C CA . ALA A 1 76 ? 15.688 -12.188 -5.098 1 96.56 76 ALA A CA 1
ATOM 585 C C . ALA A 1 76 ? 15.93 -12.906 -3.775 1 96.56 76 ALA A C 1
ATOM 587 O O . ALA A 1 76 ? 16.469 -12.32 -2.832 1 96.56 76 ALA A O 1
ATOM 588 N N . MET A 1 77 ? 15.531 -14.117 -3.676 1 94.06 77 MET A N 1
ATOM 589 C CA . MET A 1 77 ? 15.703 -14.969 -2.504 1 94.06 77 MET A CA 1
ATOM 590 C C . MET A 1 77 ? 16.078 -16.391 -2.918 1 94.06 77 MET A C 1
ATOM 592 O O . MET A 1 77 ? 15.203 -17.266 -3.027 1 94.06 77 MET A O 1
ATOM 596 N N . ALA A 1 78 ? 17.281 -16.703 -2.906 1 93.69 78 ALA A N 1
ATOM 597 C CA . ALA A 1 78 ? 17.766 -17.812 -3.705 1 93.69 78 ALA A CA 1
ATOM 598 C C . ALA A 1 78 ? 17.812 -19.109 -2.887 1 93.69 78 ALA A C 1
ATOM 600 O O . ALA A 1 78 ? 17.734 -20.203 -3.443 1 93.69 78 ALA A O 1
ATOM 601 N N . GLY A 1 79 ? 17.891 -19 -1.528 1 92 79 GLY A N 1
ATOM 602 C CA . GLY A 1 79 ? 18.047 -20.234 -0.752 1 92 79 GLY A CA 1
ATOM 603 C C . GLY A 1 79 ? 19.266 -21.047 -1.154 1 92 79 GLY A C 1
ATOM 604 O O . GLY A 1 79 ? 20.391 -20.562 -1.096 1 92 79 GLY A O 1
ATOM 605 N N . SER A 1 80 ? 19.078 -22.234 -1.778 1 93 80 SER A N 1
ATOM 606 C CA . SER A 1 80 ? 20.172 -23.109 -2.207 1 93 80 SER A CA 1
ATOM 607 C C . SER A 1 80 ? 20.75 -22.656 -3.551 1 93 80 SER A C 1
ATOM 609 O O . SER A 1 80 ? 21.812 -23.094 -3.953 1 93 80 SER A O 1
ATOM 611 N N . GLY A 1 81 ? 20.016 -21.859 -4.238 1 95.44 81 GLY A N 1
ATOM 612 C CA . GLY A 1 81 ? 20.453 -21.375 -5.539 1 95.44 81 GLY A CA 1
ATOM 613 C C . GLY A 1 81 ? 19.922 -22.203 -6.691 1 95.44 81 GLY A C 1
ATOM 614 O O . GLY A 1 81 ? 20.203 -21.906 -7.855 1 95.44 81 GLY A O 1
ATOM 615 N N . VAL A 1 82 ? 19.078 -23.188 -6.391 1 95.56 82 VAL A N 1
ATOM 616 C CA . VAL A 1 82 ? 18.609 -24.109 -7.422 1 95.56 82 VAL A CA 1
ATOM 617 C C . VAL A 1 82 ? 17.828 -23.344 -8.484 1 95.56 82 VAL A C 1
ATOM 619 O O . VAL A 1 82 ? 17.953 -23.641 -9.68 1 95.56 82 VAL A O 1
ATOM 622 N N . ARG A 1 83 ? 17.031 -22.391 -8.117 1 96.31 83 ARG A N 1
ATOM 623 C CA . ARG A 1 83 ? 16.297 -21.609 -9.094 1 96.31 83 ARG A CA 1
ATOM 624 C C . ARG A 1 83 ? 17.234 -20.844 -10.008 1 96.31 83 ARG A C 1
ATOM 626 O O . ARG A 1 83 ? 17.078 -20.844 -11.234 1 96.31 83 ARG A O 1
ATOM 633 N N . SER A 1 84 ? 18.188 -20.203 -9.406 1 98.06 84 SER A N 1
ATOM 634 C CA . SER A 1 84 ? 19.188 -19.453 -10.164 1 98.06 84 SER A CA 1
ATOM 635 C C . SER A 1 84 ? 19.922 -20.344 -11.156 1 98.06 84 SER A C 1
ATOM 637 O O . SER A 1 84 ? 20.141 -19.969 -12.305 1 98.06 84 SER A O 1
ATOM 639 N N . MET A 1 85 ? 20.281 -21.547 -10.664 1 98.12 85 MET A N 1
ATOM 640 C CA . MET A 1 85 ? 20.953 -22.516 -11.523 1 98.12 85 MET A CA 1
ATOM 641 C C . MET A 1 85 ? 20.094 -22.906 -12.711 1 98.12 85 MET A C 1
ATOM 643 O O . MET A 1 85 ? 20.562 -22.938 -13.852 1 98.12 85 MET A O 1
ATOM 647 N N . ARG A 1 86 ? 18.875 -23.141 -12.43 1 98.12 86 ARG A N 1
ATOM 648 C CA . ARG A 1 86 ? 17.984 -23.609 -13.477 1 98.12 86 ARG A CA 1
ATOM 649 C C . ARG A 1 86 ? 17.641 -22.484 -14.453 1 98.12 86 ARG A C 1
ATOM 651 O O . ARG A 1 86 ? 17.453 -22.734 -15.641 1 98.12 86 ARG A O 1
ATOM 658 N N . TYR A 1 87 ? 17.531 -21.219 -13.969 1 98.44 87 TYR A N 1
ATOM 659 C CA . TYR A 1 87 ? 17.375 -20.094 -14.875 1 98.44 87 TYR A CA 1
ATOM 660 C C . TYR A 1 87 ? 18.578 -19.969 -15.805 1 98.44 87 TYR A C 1
ATOM 662 O O . TYR A 1 87 ? 18.422 -19.688 -17 1 98.44 87 TYR A O 1
ATOM 670 N N . LEU A 1 88 ? 19.75 -20.172 -15.266 1 98 88 LEU A N 1
ATOM 671 C CA . LEU A 1 88 ? 20.984 -20.062 -16.062 1 98 88 LEU A CA 1
ATOM 672 C C . LEU A 1 88 ? 21.062 -21.203 -17.062 1 98 88 LEU A C 1
ATOM 674 O O . LEU A 1 88 ? 21.312 -20.969 -18.25 1 98 88 LEU A O 1
ATOM 678 N N . LEU A 1 89 ? 20.781 -22.422 -16.656 1 97.19 89 LEU A N 1
ATOM 679 C CA . LEU A 1 89 ? 21.047 -23.625 -17.453 1 97.19 89 LEU A CA 1
ATOM 680 C C . LEU A 1 89 ? 19.875 -23.938 -18.375 1 97.19 89 LEU A C 1
ATOM 682 O O . LEU A 1 89 ? 20.078 -24.328 -19.531 1 97.19 89 LEU A O 1
ATOM 686 N N . GLN A 1 90 ? 18.703 -23.797 -17.844 1 97.38 90 GLN A N 1
ATOM 687 C CA . GLN A 1 90 ? 17.562 -24.328 -18.578 1 97.38 90 GLN A CA 1
ATOM 688 C C . GLN A 1 90 ? 16.781 -23.219 -19.281 1 97.38 90 GLN A C 1
ATOM 690 O O . GLN A 1 90 ? 16.219 -23.438 -20.359 1 97.38 90 GLN A O 1
ATOM 695 N N . ALA A 1 91 ? 16.719 -22.047 -18.703 1 97.38 91 ALA A N 1
ATOM 696 C CA . ALA A 1 91 ? 16.109 -20.922 -19.391 1 97.38 91 ALA A CA 1
ATOM 697 C C . ALA A 1 91 ? 17.156 -20.156 -20.219 1 97.38 91 ALA A C 1
ATOM 699 O O . ALA A 1 91 ? 16.812 -19.234 -20.953 1 97.38 91 ALA A O 1
ATOM 700 N N . GLU A 1 92 ? 18.453 -20.516 -20 1 95.25 92 GLU A N 1
ATOM 701 C CA . GLU A 1 92 ? 19.578 -19.906 -20.703 1 95.25 92 GLU A CA 1
ATOM 702 C C . GLU A 1 92 ? 19.594 -18.391 -20.516 1 95.25 92 GLU A C 1
ATOM 704 O O . GLU A 1 92 ? 19.719 -17.641 -21.484 1 95.25 92 GLU A O 1
ATOM 709 N N . ALA A 1 93 ? 19.344 -17.984 -19.297 1 97.56 93 ALA A N 1
ATOM 710 C CA . ALA A 1 93 ? 19.375 -16.562 -18.969 1 97.56 93 ALA A CA 1
ATOM 711 C C . ALA A 1 93 ? 20.734 -15.953 -19.266 1 97.56 93 ALA A C 1
ATOM 713 O O . ALA A 1 93 ? 21.766 -16.578 -19.031 1 97.56 93 ALA A O 1
ATOM 714 N N . ASP A 1 94 ? 20.719 -14.727 -19.797 1 97.38 94 ASP A N 1
ATOM 715 C CA . ASP A 1 94 ? 21.953 -14.008 -20.094 1 97.38 94 ASP A CA 1
ATOM 716 C C . ASP A 1 94 ? 22.594 -13.461 -18.828 1 97.38 94 ASP A C 1
ATOM 718 O O . ASP A 1 94 ? 23.812 -13.383 -18.719 1 97.38 94 ASP A O 1
ATOM 722 N N . CYS A 1 95 ? 21.766 -13.039 -17.953 1 98.06 95 CYS A N 1
ATOM 723 C CA . CYS A 1 95 ? 22.219 -12.547 -16.656 1 98.06 95 CYS A CA 1
ATOM 724 C C . CYS A 1 95 ? 21.312 -13.07 -15.539 1 98.06 95 CYS A C 1
ATOM 726 O O . CYS A 1 95 ? 20.094 -12.992 -15.633 1 98.06 95 CYS A O 1
ATOM 728 N N . VAL A 1 96 ? 21.938 -13.688 -14.547 1 98.75 96 VAL A N 1
ATOM 729 C CA . VAL A 1 96 ? 21.219 -14.094 -13.344 1 98.75 96 VAL A CA 1
ATOM 730 C C . VAL A 1 96 ? 21.797 -13.383 -12.125 1 98.75 96 VAL A C 1
ATOM 732 O O . VAL A 1 96 ? 22.984 -13.555 -11.805 1 98.75 96 VAL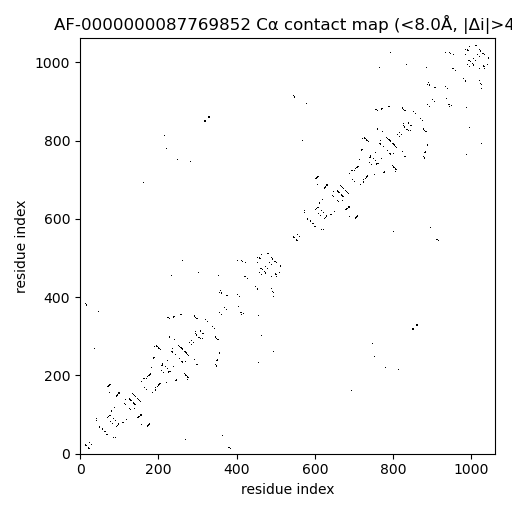 A O 1
ATOM 735 N N . LEU A 1 97 ? 21.031 -12.5 -11.539 1 98.69 97 LEU A N 1
ATOM 736 C CA . LEU A 1 97 ? 21.359 -11.961 -10.227 1 98.69 97 LEU A CA 1
ATOM 737 C C . LEU A 1 97 ? 20.781 -12.82 -9.117 1 98.69 97 LEU A C 1
ATOM 739 O O . LEU A 1 97 ? 19.578 -12.82 -8.891 1 98.69 97 LEU A O 1
ATOM 743 N N . CYS A 1 98 ? 21.641 -13.57 -8.508 1 98.38 98 CYS A N 1
ATOM 744 C CA . CYS A 1 98 ? 21.281 -14.461 -7.402 1 98.38 98 CYS A CA 1
ATOM 745 C C . CYS A 1 98 ? 21.484 -13.766 -6.062 1 98.38 98 CYS A C 1
ATOM 747 O O . CYS A 1 98 ? 22.625 -13.461 -5.684 1 98.38 98 CYS A O 1
ATOM 749 N N . ASN A 1 99 ? 20.375 -13.578 -5.309 1 97.25 99 ASN A N 1
ATOM 750 C CA . ASN A 1 99 ? 20.469 -12.906 -4.016 1 97.25 99 ASN A CA 1
ATOM 751 C C . ASN A 1 99 ? 20.047 -13.82 -2.873 1 97.25 99 ASN A C 1
ATOM 753 O O . ASN A 1 99 ? 19.031 -14.516 -2.963 1 97.25 99 ASN A O 1
ATOM 757 N N . GLU A 1 100 ? 20.891 -13.828 -1.879 1 94.06 100 GLU A N 1
ATOM 758 C CA . GLU A 1 100 ? 20.594 -14.516 -0.625 1 94.06 100 GLU A CA 1
ATOM 759 C C . GLU A 1 100 ? 21.016 -13.68 0.577 1 94.06 100 GLU A C 1
ATOM 761 O O . GLU A 1 100 ? 22.219 -13.516 0.824 1 94.06 100 GLU A O 1
ATOM 766 N N . GLY A 1 101 ? 20 -13.242 1.354 1 91 101 GLY A N 1
ATOM 767 C CA . GLY A 1 101 ? 20.281 -12.344 2.465 1 91 101 GLY A CA 1
ATOM 768 C C . GLY A 1 101 ? 21.141 -12.977 3.543 1 91 101 GLY A C 1
ATOM 769 O O . GLY A 1 101 ? 21.859 -12.281 4.258 1 91 101 GLY A O 1
ATOM 770 N N . ASP A 1 102 ? 21.109 -14.273 3.691 1 90.19 102 ASP A N 1
ATOM 771 C CA . ASP A 1 102 ? 21.875 -14.977 4.715 1 90.19 102 ASP A CA 1
ATOM 772 C C . ASP A 1 102 ? 23.266 -15.344 4.195 1 90.19 102 ASP A C 1
ATOM 774 O O . ASP A 1 102 ? 23.422 -16.344 3.49 1 90.19 102 ASP A O 1
ATOM 778 N N . ARG A 1 103 ? 24.234 -14.766 4.688 1 91.81 103 ARG A N 1
ATOM 779 C CA . ARG A 1 103 ? 25.609 -14.961 4.246 1 91.81 103 ARG A CA 1
ATOM 780 C C . ARG A 1 103 ? 26.125 -16.344 4.648 1 91.81 103 ARG A C 1
ATOM 782 O O . ARG A 1 103 ? 27.094 -16.844 4.074 1 91.81 103 ARG A O 1
ATOM 789 N N . ALA A 1 104 ? 25.469 -16.891 5.59 1 89.25 104 ALA A N 1
ATOM 790 C CA . ALA A 1 104 ? 25.891 -18.203 6.051 1 89.25 104 ALA A CA 1
ATOM 791 C C . ALA A 1 104 ? 25.719 -19.25 4.949 1 89.25 104 ALA A C 1
ATOM 793 O O . ALA A 1 104 ? 26.359 -20.312 4.988 1 89.25 104 ALA A O 1
ATOM 794 N N . ASN A 1 105 ? 24.938 -18.922 3.957 1 91.25 105 ASN A N 1
ATOM 795 C CA . ASN A 1 105 ? 24.688 -19.844 2.857 1 91.25 105 ASN A CA 1
ATOM 796 C C . ASN A 1 105 ? 25.672 -19.641 1.707 1 91.25 105 ASN A C 1
ATOM 798 O O . ASN A 1 105 ? 25.594 -20.312 0.684 1 91.25 105 ASN A O 1
ATOM 802 N N . ALA A 1 106 ? 26.609 -18.781 1.838 1 92.5 106 ALA A N 1
ATOM 803 C CA . ALA A 1 106 ? 27.484 -18.344 0.756 1 92.5 106 ALA A CA 1
ATOM 804 C C . ALA A 1 106 ? 28.281 -19.516 0.195 1 92.5 106 ALA A C 1
ATOM 806 O O . ALA A 1 106 ? 28.438 -19.656 -1.021 1 92.5 106 ALA A O 1
ATOM 807 N N . ALA A 1 107 ? 28.781 -20.328 1.038 1 91.25 107 ALA A N 1
ATOM 808 C CA . ALA A 1 107 ? 29.609 -21.438 0.589 1 91.25 107 ALA A CA 1
ATOM 809 C C . ALA A 1 107 ? 28.812 -22.391 -0.294 1 91.25 107 ALA A C 1
ATOM 811 O O . ALA A 1 107 ? 29.297 -22.859 -1.329 1 91.25 107 ALA A O 1
ATOM 812 N N . CYS A 1 108 ? 27.641 -22.672 0.149 1 93 108 CYS A N 1
ATOM 813 C CA . CYS A 1 108 ? 26.75 -23.531 -0.624 1 93 108 CYS A CA 1
ATOM 814 C C . CYS A 1 108 ? 26.453 -22.922 -1.988 1 93 108 CYS A C 1
ATOM 816 O O . CYS A 1 108 ? 26.562 -23.594 -3.012 1 93 108 CYS A O 1
ATOM 818 N N . LEU A 1 109 ? 26.172 -21.641 -2 1 95.38 109 LEU A N 1
ATOM 819 C CA . LEU A 1 109 ? 25.828 -20.938 -3.229 1 95.38 109 LEU A CA 1
ATOM 820 C C . LEU A 1 109 ? 27.031 -20.828 -4.156 1 95.38 109 LEU A C 1
ATOM 822 O O . LEU A 1 109 ? 26.891 -20.922 -5.375 1 95.38 109 LEU A O 1
ATOM 826 N N . HIS A 1 110 ? 28.188 -20.719 -3.574 1 95.56 110 HIS A N 1
ATOM 827 C CA . HIS A 1 110 ? 29.406 -20.688 -4.371 1 95.56 110 HIS A CA 1
ATOM 828 C C . HIS A 1 110 ? 29.594 -22 -5.141 1 95.56 110 HIS A C 1
ATOM 830 O O . HIS A 1 110 ? 29.891 -21.984 -6.336 1 95.56 110 HIS A O 1
ATOM 836 N N . GLY A 1 111 ? 29.422 -23 -4.418 1 95.12 111 GLY A N 1
ATOM 837 C CA . GLY A 1 111 ? 29.562 -24.312 -5.047 1 95.12 111 GLY A CA 1
ATOM 838 C C . GLY A 1 111 ? 28.531 -24.562 -6.137 1 95.12 111 GLY A C 1
ATOM 839 O O . GLY A 1 111 ? 28.891 -24.969 -7.242 1 95.12 111 GLY A O 1
ATOM 840 N N . ASN A 1 112 ? 27.328 -24.312 -5.832 1 96.94 112 ASN A N 1
ATOM 841 C CA . ASN A 1 112 ? 26.234 -24.578 -6.758 1 96.94 112 ASN A CA 1
ATOM 842 C C . ASN A 1 112 ? 26.328 -23.703 -8.008 1 96.94 112 ASN A C 1
ATOM 844 O O . ASN A 1 112 ? 26.172 -24.203 -9.125 1 96.94 112 ASN A O 1
ATOM 848 N N . LEU A 1 113 ? 26.625 -22.422 -7.824 1 97.94 113 LEU A N 1
ATOM 849 C CA . LEU A 1 113 ? 26.672 -21.516 -8.961 1 97.94 113 LEU A CA 1
ATOM 850 C C . LEU A 1 113 ? 27.938 -21.75 -9.789 1 97.94 113 LEU A C 1
ATOM 852 O O . LEU A 1 113 ? 27.922 -21.562 -11.008 1 97.94 113 LEU A O 1
ATOM 856 N N . SER A 1 114 ? 28.984 -22.188 -9.148 1 97.81 114 SER A N 1
ATOM 857 C CA . SER A 1 114 ? 30.172 -22.578 -9.891 1 97.81 114 SER A CA 1
ATOM 858 C C . SER A 1 114 ? 29.891 -23.797 -10.773 1 97.81 114 SER A C 1
ATOM 860 O O . SER A 1 114 ? 30.312 -23.844 -11.93 1 97.81 114 SER A O 1
ATOM 862 N N . SER A 1 115 ? 29.234 -24.703 -10.164 1 96.81 115 SER A N 1
ATOM 863 C CA . SER A 1 115 ? 28.859 -25.891 -10.922 1 96.81 115 SER A CA 1
ATOM 864 C C . SER A 1 115 ? 27.969 -25.531 -12.102 1 96.81 115 SER A C 1
ATOM 866 O O . SER A 1 115 ? 28.109 -26.094 -13.195 1 96.81 115 SER A O 1
ATOM 868 N N . ALA A 1 116 ? 27.078 -24.656 -11.906 1 97.56 116 ALA A N 1
ATOM 869 C CA . ALA A 1 116 ? 26.172 -24.219 -12.969 1 97.56 116 ALA A CA 1
ATOM 870 C C . ALA A 1 116 ? 26.938 -23.484 -14.07 1 97.56 116 ALA A C 1
ATOM 872 O O . ALA A 1 116 ? 26.656 -23.672 -15.258 1 97.56 116 ALA A O 1
ATOM 873 N N . ALA A 1 117 ? 27.844 -22.656 -13.664 1 97.56 117 ALA A N 1
ATOM 874 C CA . ALA A 1 117 ? 28.672 -21.938 -14.633 1 97.56 117 ALA A CA 1
ATOM 875 C C . ALA A 1 117 ? 29.484 -22.906 -15.492 1 97.56 117 ALA A C 1
ATOM 877 O O . ALA A 1 117 ? 29.578 -22.734 -16.703 1 97.56 117 ALA A O 1
ATOM 878 N N . ALA A 1 118 ? 30 -23.859 -14.844 1 96.81 118 ALA A N 1
ATOM 879 C CA . ALA A 1 118 ? 30.766 -24.875 -15.562 1 96.81 118 ALA A CA 1
ATOM 880 C C . ALA A 1 118 ? 29.906 -25.625 -16.562 1 96.81 118 ALA A C 1
ATOM 882 O O . ALA A 1 118 ? 30.312 -25.859 -17.703 1 96.81 118 ALA A O 1
ATOM 883 N N . ALA A 1 119 ? 28.781 -26 -16.094 1 96.44 119 ALA A N 1
ATOM 884 C CA . ALA A 1 119 ? 27.859 -26.75 -16.953 1 96.44 119 ALA A CA 1
ATOM 885 C C . ALA A 1 119 ? 27.406 -25.891 -18.141 1 96.44 119 ALA A C 1
ATOM 887 O O . ALA A 1 119 ? 27.25 -26.391 -19.25 1 96.44 119 ALA A O 1
ATOM 888 N N . ALA A 1 120 ? 27.188 -24.641 -17.906 1 96.06 120 ALA A N 1
ATOM 889 C CA . ALA A 1 120 ? 26.719 -23.719 -18.938 1 96.06 120 ALA A CA 1
ATOM 890 C C . ALA A 1 120 ? 27.781 -23.5 -20 1 96.06 120 ALA A C 1
ATOM 892 O O . ALA A 1 120 ? 27.469 -23.219 -21.156 1 96.06 120 ALA A O 1
ATOM 893 N N . ALA A 1 121 ? 29 -23.578 -19.641 1 95.5 121 ALA A N 1
ATOM 894 C CA . ALA A 1 121 ? 30.125 -23.375 -20.562 1 95.5 121 ALA A CA 1
ATOM 895 C C . ALA A 1 121 ? 30.391 -24.609 -21.391 1 95.5 121 ALA A C 1
ATOM 897 O O . ALA A 1 121 ? 30.922 -24.516 -22.5 1 95.5 121 ALA A O 1
ATOM 898 N N . SER A 1 122 ? 30 -25.75 -20.891 1 90.44 122 SER A N 1
ATOM 899 C CA . SER A 1 122 ? 30.344 -27.031 -21.516 1 90.44 122 SER A CA 1
ATOM 900 C C . SER A 1 122 ? 29.406 -27.344 -22.688 1 90.44 122 SER A C 1
ATOM 902 O O . SER A 1 122 ? 28.219 -27.016 -22.641 1 90.44 122 SER A O 1
ATOM 904 N N . PRO A 1 123 ? 29.812 -27.906 -23.766 1 87.94 123 PRO A N 1
ATOM 905 C CA . PRO A 1 123 ? 31.203 -28.266 -24.031 1 87.94 123 PRO A CA 1
ATOM 906 C C . PRO A 1 123 ? 31.969 -27.172 -24.781 1 87.94 123 PRO A C 1
ATOM 908 O O . PRO A 1 123 ? 31.375 -26.422 -25.547 1 87.94 123 PRO A O 1
ATOM 911 N N . GLY A 1 124 ? 33.188 -27.078 -24.609 1 90.31 124 GLY A N 1
ATOM 912 C CA . GLY A 1 124 ? 34.094 -26.281 -25.422 1 90.31 124 GLY A CA 1
ATOM 913 C C . GLY A 1 124 ? 34.125 -24.812 -25.031 1 90.31 124 GLY A C 1
ATOM 914 O O . GLY A 1 124 ? 34.719 -24 -25.734 1 90.31 124 GLY A O 1
ATOM 915 N N . GLY A 1 125 ? 33.312 -24.438 -24.016 1 93.81 125 GLY A N 1
ATOM 916 C CA . GLY A 1 125 ? 33.312 -23.047 -23.578 1 93.81 125 GLY A CA 1
ATOM 917 C C . GLY A 1 125 ? 34.219 -22.812 -22.375 1 93.81 125 GLY A C 1
ATOM 918 O O . GLY A 1 125 ? 35.031 -23.672 -22.016 1 93.81 125 GLY A O 1
ATOM 919 N N . GLU A 1 126 ? 34.188 -21.531 -21.906 1 95.69 126 GLU A N 1
ATOM 920 C CA . GLU A 1 126 ? 35 -21.141 -20.766 1 95.69 126 GLU A CA 1
ATOM 921 C C . GLU A 1 126 ? 34.188 -20.344 -19.75 1 95.69 126 GLU A C 1
ATOM 923 O O . GLU A 1 126 ? 33.156 -19.766 -20.094 1 95.69 126 GLU A O 1
ATOM 928 N N . TRP A 1 127 ? 34.594 -20.5 -18.484 1 96.25 127 TRP A N 1
ATOM 929 C CA . TRP A 1 127 ? 33.969 -19.672 -17.453 1 96.25 127 TRP A CA 1
ATOM 930 C C . TRP A 1 127 ? 35.031 -19.156 -16.469 1 96.25 127 TRP A C 1
ATOM 932 O O . TRP A 1 127 ? 36.125 -19.719 -16.375 1 96.25 127 TRP A O 1
ATOM 942 N N . SER A 1 128 ? 34.781 -18.047 -15.852 1 97.31 128 SER A N 1
ATOM 943 C CA . SER A 1 128 ? 35.625 -17.469 -14.812 1 97.31 128 SER A CA 1
ATOM 944 C C . SER A 1 128 ? 34.781 -16.922 -13.664 1 97.31 128 SER A C 1
ATOM 946 O O . SER A 1 128 ? 33.562 -16.719 -13.805 1 97.31 128 SER A O 1
ATOM 948 N N . ALA A 1 129 ? 35.406 -16.844 -12.523 1 97.5 129 ALA A N 1
ATOM 949 C CA . ALA A 1 129 ? 34.75 -16.281 -11.336 1 97.5 129 ALA A CA 1
ATOM 950 C C . ALA A 1 129 ? 35.625 -15.219 -10.68 1 97.5 129 ALA A C 1
ATOM 952 O O . ALA A 1 129 ? 36.844 -15.352 -10.648 1 97.5 129 ALA A O 1
ATOM 953 N N . ALA A 1 130 ? 35 -14.188 -10.211 1 97.56 130 ALA A N 1
ATOM 954 C CA . ALA A 1 130 ? 35.688 -13.117 -9.516 1 97.56 130 ALA A CA 1
ATOM 955 C C . ALA A 1 130 ? 34.875 -12.602 -8.328 1 97.56 130 ALA A C 1
ATOM 957 O O . ALA A 1 130 ? 33.656 -12.469 -8.422 1 97.56 130 ALA A O 1
ATOM 958 N N . ASP A 1 131 ? 35.562 -12.336 -7.285 1 95.94 131 ASP A N 1
ATOM 959 C CA . ASP A 1 131 ? 34.906 -11.734 -6.125 1 95.94 131 ASP A CA 1
ATOM 960 C C . ASP A 1 131 ? 34.594 -10.266 -6.375 1 95.94 131 ASP A C 1
ATOM 962 O O . ASP A 1 131 ? 35.281 -9.586 -7.133 1 95.94 131 ASP A O 1
ATOM 966 N N . THR A 1 132 ? 33.531 -9.852 -5.785 1 93.81 132 THR A N 1
ATOM 967 C CA . THR A 1 132 ? 33.156 -8.445 -5.891 1 93.81 132 THR A CA 1
ATOM 968 C C . THR A 1 132 ? 33.531 -7.688 -4.621 1 93.81 132 THR A C 1
ATOM 970 O O . THR A 1 132 ? 33.625 -8.281 -3.545 1 93.81 132 THR A O 1
ATOM 973 N N . PRO A 1 133 ? 33.625 -6.34 -4.734 1 89.12 133 PRO A N 1
ATOM 974 C CA . PRO A 1 133 ? 33.969 -5.547 -3.551 1 89.12 133 PRO A CA 1
ATOM 975 C C . PRO A 1 133 ? 32.906 -5.625 -2.465 1 89.12 133 PRO A C 1
ATOM 977 O O . PRO A 1 133 ? 33.219 -5.516 -1.276 1 89.12 133 PRO A O 1
ATOM 980 N 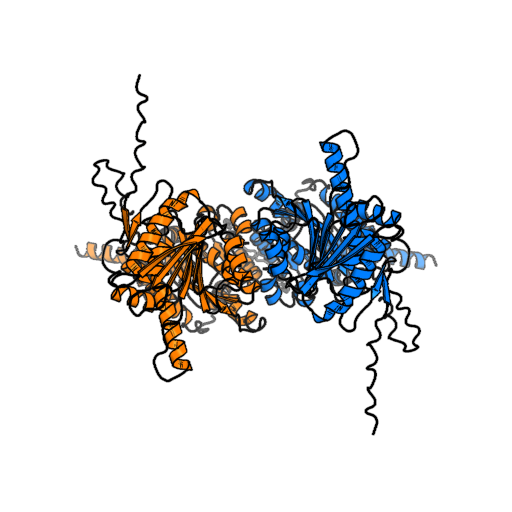N . ALA A 1 134 ? 31.766 -5.945 -2.812 1 85.31 134 ALA A N 1
ATOM 981 C CA . ALA A 1 134 ? 30.656 -5.949 -1.865 1 85.31 134 ALA A CA 1
ATOM 982 C C . ALA A 1 134 ? 30.516 -7.312 -1.193 1 85.31 134 ALA A C 1
ATOM 984 O O . ALA A 1 134 ? 29.594 -7.531 -0.408 1 85.31 134 ALA A O 1
ATOM 985 N N . GLY A 1 135 ? 31.438 -8.227 -1.449 1 87.31 135 GLY A N 1
ATOM 986 C CA . GLY A 1 135 ? 31.438 -9.516 -0.772 1 87.31 135 GLY A CA 1
ATOM 987 C C . GLY A 1 135 ? 30.688 -10.594 -1.534 1 87.31 135 GLY A C 1
ATOM 988 O O . GLY A 1 135 ? 30.484 -11.695 -1.021 1 87.31 135 GLY A O 1
ATOM 989 N N . GLY A 1 136 ? 30.328 -10.25 -2.734 1 94.75 136 GLY A N 1
ATOM 990 C CA . GLY A 1 136 ? 29.719 -11.234 -3.617 1 94.75 136 GLY A CA 1
ATOM 991 C C . GLY A 1 136 ? 30.688 -11.844 -4.602 1 94.75 136 GLY A C 1
ATOM 992 O O . GLY A 1 136 ? 31.906 -11.844 -4.359 1 94.75 136 GLY A O 1
ATOM 993 N N . ARG A 1 137 ? 30.125 -12.484 -5.586 1 97.44 137 ARG A N 1
ATOM 994 C CA . ARG A 1 137 ? 30.922 -13.125 -6.621 1 97.44 137 ARG A CA 1
ATOM 995 C C . ARG A 1 137 ? 30.203 -13.078 -7.969 1 97.44 137 ARG A C 1
ATOM 997 O O . ARG A 1 137 ? 28.984 -13.102 -8.031 1 97.44 137 ARG A O 1
ATOM 1004 N N . VAL A 1 138 ? 31 -13.008 -9.016 1 98.31 138 VAL A N 1
ATOM 1005 C CA . VAL A 1 138 ? 30.453 -12.977 -10.367 1 98.31 138 VAL A CA 1
ATOM 1006 C C . VAL A 1 138 ? 31.094 -14.078 -11.211 1 98.31 138 VAL A C 1
ATOM 1008 O O . VAL A 1 138 ? 32.312 -14.266 -11.18 1 98.31 138 VAL A O 1
ATOM 1011 N N . TRP A 1 139 ? 30.266 -14.875 -11.836 1 98.38 139 TRP A N 1
ATOM 1012 C CA . TRP A 1 139 ? 30.719 -15.844 -12.828 1 98.38 139 TRP A CA 1
ATOM 1013 C C . TRP A 1 139 ? 30.453 -15.344 -14.242 1 98.38 139 TRP A C 1
ATOM 1015 O O . TRP A 1 139 ? 29.344 -14.875 -14.539 1 98.38 139 TRP A O 1
ATOM 1025 N N . THR A 1 140 ? 31.375 -15.414 -15.07 1 98.12 140 THR A N 1
ATOM 1026 C CA . THR A 1 140 ? 31.234 -15.125 -16.5 1 98.12 140 THR A CA 1
ATOM 1027 C C . THR A 1 140 ? 31.375 -16.406 -17.312 1 98.12 140 THR A C 1
ATOM 1029 O O . THR A 1 140 ? 32.344 -17.156 -17.141 1 98.12 140 THR A O 1
ATOM 1032 N N . VAL A 1 141 ? 30.406 -16.625 -18.156 1 97.19 141 VAL A N 1
ATOM 1033 C CA . VAL A 1 141 ? 30.359 -17.859 -18.922 1 97.19 141 VAL A CA 1
ATOM 1034 C C . VAL A 1 141 ? 30.359 -17.531 -20.422 1 97.19 141 VAL A C 1
ATOM 1036 O O . VAL A 1 141 ? 29.578 -16.703 -20.875 1 97.19 141 VAL A O 1
ATOM 1039 N N . GLN A 1 142 ? 31.25 -18.172 -21.109 1 94.62 142 GLN A N 1
ATOM 1040 C CA . GLN A 1 142 ? 31.297 -18.078 -22.562 1 94.62 142 GLN A CA 1
ATOM 1041 C C . GLN A 1 142 ? 31.156 -19.453 -23.203 1 94.62 142 GLN A C 1
ATOM 1043 O O . GLN A 1 142 ? 32.156 -20.156 -23.406 1 94.62 142 GLN A O 1
ATOM 1048 N N . ALA A 1 143 ? 29.875 -19.719 -23.562 1 89.12 143 ALA A N 1
ATOM 1049 C CA . ALA A 1 143 ? 29.672 -20.969 -24.281 1 89.12 143 ALA A CA 1
ATOM 1050 C C . ALA A 1 143 ? 30.234 -20.891 -25.688 1 89.12 143 ALA A C 1
ATOM 1052 O O . ALA A 1 143 ? 30.406 -19.797 -26.234 1 89.12 143 ALA A O 1
ATOM 1053 N N . ALA A 1 144 ? 30.453 -22.016 -26.266 1 85.06 144 ALA A N 1
ATOM 1054 C CA . ALA A 1 144 ? 30.969 -22.031 -27.625 1 85.06 144 ALA A CA 1
ATOM 1055 C C . ALA A 1 144 ? 29.953 -21.453 -28.609 1 85.06 144 ALA A C 1
ATOM 1057 O O . ALA A 1 144 ? 28.844 -21.953 -28.734 1 85.06 144 ALA A O 1
ATOM 1058 N N . GLY A 1 145 ? 30.297 -20.391 -29.219 1 76.94 145 GLY A N 1
ATOM 1059 C CA . GLY A 1 145 ? 29.484 -19.766 -30.234 1 76.94 145 GLY A CA 1
ATOM 1060 C C . GLY A 1 145 ? 28.297 -19 -29.656 1 76.94 145 GLY A C 1
ATOM 1061 O O . GLY A 1 145 ? 27.422 -18.547 -30.406 1 76.94 145 GLY A O 1
ATOM 1062 N N . GLY A 1 146 ? 28.312 -18.969 -28.359 1 80.94 146 GLY A N 1
ATOM 1063 C CA . GLY A 1 146 ? 27.156 -18.312 -27.766 1 80.94 146 GLY A CA 1
ATOM 1064 C C . GLY A 1 146 ? 27.484 -16.953 -27.172 1 80.94 146 GLY A C 1
ATOM 1065 O O . GLY A 1 146 ? 28.625 -16.484 -27.25 1 80.94 146 GLY A O 1
ATOM 1066 N N . ARG A 1 147 ? 26.469 -16.203 -26.703 1 86.25 147 ARG A N 1
ATOM 1067 C CA . ARG A 1 147 ? 26.609 -14.945 -25.984 1 86.25 147 ARG A CA 1
ATOM 1068 C C . ARG A 1 147 ? 27.203 -15.164 -24.594 1 86.25 147 ARG A C 1
ATOM 1070 O O . ARG A 1 147 ? 27.047 -16.234 -24.016 1 86.25 147 ARG A O 1
ATOM 1077 N N . GLN A 1 148 ? 27.969 -14.141 -24.172 1 94.12 148 GLN A N 1
ATOM 1078 C CA . GLN A 1 148 ? 28.469 -14.164 -22.797 1 94.12 148 GLN A CA 1
ATOM 1079 C C . GLN A 1 148 ? 27.328 -14.078 -21.797 1 94.12 148 GLN A C 1
ATOM 1081 O O . GLN A 1 148 ? 26.391 -13.289 -21.984 1 94.12 148 GLN A O 1
ATOM 1086 N N . ARG A 1 149 ? 27.406 -14.969 -20.875 1 96.75 149 ARG A N 1
ATOM 1087 C CA . ARG A 1 149 ? 26.422 -14.977 -19.812 1 96.75 149 ARG A CA 1
ATOM 1088 C C . ARG A 1 149 ? 27.047 -14.68 -18.469 1 96.75 149 ARG A C 1
ATOM 1090 O O . ARG A 1 149 ? 28.266 -14.836 -18.297 1 96.75 149 ARG A O 1
ATOM 1097 N N . ARG A 1 150 ? 26.219 -14.195 -17.594 1 97.69 150 ARG A N 1
ATOM 1098 C CA . ARG A 1 150 ? 26.75 -13.766 -16.297 1 97.69 150 ARG A CA 1
ATOM 1099 C C . ARG A 1 150 ? 25.844 -14.211 -15.164 1 97.69 150 ARG A C 1
ATOM 1101 O O . ARG A 1 150 ? 24.609 -14.172 -15.281 1 97.69 150 ARG A O 1
ATOM 1108 N N . CYS A 1 151 ? 26.438 -14.703 -14.141 1 98.19 151 CYS A N 1
ATOM 1109 C CA . CYS A 1 151 ? 25.766 -14.992 -12.883 1 98.19 151 CYS A CA 1
ATOM 1110 C C . CYS A 1 151 ? 26.406 -14.234 -11.727 1 98.19 151 CYS A C 1
ATOM 1112 O O . CYS A 1 151 ? 27.625 -14.312 -11.531 1 98.19 151 CYS A O 1
ATOM 1114 N N . GLU A 1 152 ? 25.641 -13.477 -11.008 1 98.38 152 GLU A N 1
ATOM 1115 C CA . GLU A 1 152 ? 26.141 -12.648 -9.914 1 98.38 152 GLU A CA 1
ATOM 1116 C C . GLU A 1 152 ? 25.469 -13.031 -8.586 1 98.38 152 GLU A C 1
ATOM 1118 O O . GLU A 1 152 ? 24.25 -13.125 -8.508 1 98.38 152 GLU A O 1
ATOM 1123 N N . LEU A 1 153 ? 26.297 -13.305 -7.605 1 98.38 153 LEU A N 1
ATOM 1124 C CA . LEU A 1 153 ? 25.828 -13.578 -6.258 1 98.38 153 LEU A CA 1
ATOM 1125 C C . LEU A 1 153 ? 25.984 -12.359 -5.355 1 98.38 153 LEU A C 1
ATOM 1127 O O . LEU A 1 153 ? 27.078 -11.781 -5.281 1 98.38 153 LEU A O 1
ATOM 1131 N N . VAL A 1 154 ? 24.922 -11.945 -4.73 1 97.75 154 VAL A N 1
ATOM 1132 C CA . VAL A 1 154 ? 24.969 -10.844 -3.775 1 97.75 154 VAL A CA 1
ATOM 1133 C C . VAL A 1 154 ? 24.25 -11.25 -2.49 1 97.75 154 VAL A C 1
ATOM 1135 O O . VAL A 1 154 ? 23.484 -12.211 -2.477 1 97.75 154 VAL A O 1
ATOM 1138 N N . HIS A 1 155 ? 24.594 -10.586 -1.384 1 96.31 155 HIS A N 1
ATOM 1139 C CA . HIS A 1 155 ? 23.984 -10.82 -0.077 1 96.31 155 HIS A CA 1
ATOM 1140 C C . HIS A 1 155 ? 23.359 -9.539 0.476 1 96.31 155 HIS A C 1
ATOM 1142 O O . HIS A 1 155 ? 23.984 -8.828 1.258 1 96.31 155 HIS A O 1
ATOM 1148 N N . GLU A 1 156 ? 22.125 -9.281 0.08 1 94.56 156 GLU A N 1
ATOM 1149 C CA . GLU A 1 156 ? 21.406 -8.078 0.495 1 94.56 156 GLU A CA 1
ATOM 1150 C C . GLU A 1 156 ? 19.969 -8.383 0.857 1 94.56 156 GLU A C 1
ATOM 1152 O O . GLU A 1 156 ? 19.453 -9.461 0.537 1 94.56 156 GLU A O 1
ATOM 1157 N N . GLU A 1 157 ? 19.328 -7.484 1.653 1 92.5 157 GLU A N 1
ATOM 1158 C CA . GLU A 1 157 ? 17.875 -7.523 1.79 1 92.5 157 GLU A CA 1
ATOM 1159 C C . GLU A 1 157 ? 17.188 -7.277 0.45 1 92.5 157 GLU A C 1
ATOM 1161 O O . GLU A 1 157 ? 17.562 -6.363 -0.285 1 92.5 157 GLU A O 1
ATOM 1166 N N . ALA A 1 158 ? 16.281 -8.078 0.096 1 94.44 158 ALA A N 1
ATOM 1167 C CA . ALA A 1 158 ? 15.727 -8.156 -1.257 1 94.44 158 ALA A CA 1
ATOM 1168 C C . ALA A 1 158 ? 15.195 -6.805 -1.718 1 94.44 158 ALA A C 1
ATOM 1170 O O . ALA A 1 158 ? 15.484 -6.363 -2.832 1 94.44 158 ALA A O 1
ATOM 1171 N N . ALA A 1 159 ? 14.406 -6.152 -0.831 1 92.75 159 ALA A N 1
ATOM 1172 C CA . ALA A 1 159 ? 13.844 -4.863 -1.224 1 92.75 159 ALA A CA 1
ATOM 1173 C C . ALA A 1 159 ? 14.938 -3.838 -1.479 1 92.75 159 ALA A C 1
ATOM 1175 O O . ALA A 1 159 ? 14.844 -3.031 -2.408 1 92.75 159 ALA A O 1
ATOM 1176 N N . SER A 1 160 ? 15.969 -3.859 -0.676 1 94.19 160 SER A N 1
ATOM 1177 C CA . SER A 1 160 ? 17.109 -2.957 -0.837 1 94.19 160 SER A CA 1
ATOM 1178 C C . SER A 1 160 ? 17.859 -3.24 -2.135 1 94.19 160 SER A C 1
ATOM 1180 O O . SER A 1 160 ? 18.25 -2.312 -2.842 1 94.19 160 SER A O 1
ATOM 1182 N N . LEU A 1 161 ? 18.016 -4.488 -2.383 1 95.81 161 LEU A N 1
ATOM 1183 C CA . LEU A 1 161 ? 18.688 -4.883 -3.617 1 95.81 161 LEU A CA 1
ATOM 1184 C C . LEU A 1 161 ? 17.938 -4.352 -4.836 1 95.81 161 LEU A C 1
ATOM 1186 O O . LEU A 1 161 ? 18.547 -3.746 -5.723 1 95.81 161 LEU A O 1
ATOM 1190 N N . LEU A 1 162 ? 16.703 -4.594 -4.863 1 96.56 162 LEU A N 1
ATOM 1191 C CA . LEU A 1 162 ? 15.898 -4.199 -6.012 1 96.56 162 LEU A CA 1
ATOM 1192 C C . LEU A 1 162 ? 15.836 -2.682 -6.137 1 96.56 162 LEU A C 1
ATOM 1194 O O . LEU A 1 162 ? 15.867 -2.146 -7.25 1 96.56 162 LEU A O 1
ATOM 1198 N N . ALA A 1 163 ? 15.734 -2.035 -4.988 1 94.94 163 ALA A N 1
ATOM 1199 C CA . ALA A 1 163 ? 15.773 -0.575 -5.008 1 94.94 163 ALA A CA 1
ATOM 1200 C C . ALA A 1 163 ? 17.094 -0.067 -5.574 1 94.94 163 ALA A C 1
ATOM 1202 O O . ALA A 1 163 ? 17.109 0.875 -6.371 1 94.94 163 ALA A O 1
ATOM 1203 N N . ARG A 1 164 ? 18.141 -0.634 -5.152 1 96.44 164 ARG A N 1
ATOM 1204 C CA . ARG A 1 164 ? 19.453 -0.252 -5.656 1 96.44 164 ARG A CA 1
ATOM 1205 C C . ARG A 1 164 ? 19.547 -0.477 -7.16 1 96.44 164 ARG A C 1
ATOM 1207 O O . ARG A 1 164 ? 20.031 0.392 -7.895 1 96.44 164 ARG A O 1
ATOM 1214 N N . CYS A 1 165 ? 19.094 -1.627 -7.59 1 97.75 165 CYS A N 1
ATOM 1215 C CA . CYS A 1 165 ? 19.125 -1.938 -9.016 1 97.75 165 CYS A CA 1
ATOM 1216 C C . CYS A 1 165 ? 18.344 -0.907 -9.812 1 97.75 165 CYS A C 1
ATOM 1218 O O . CYS A 1 165 ? 18.812 -0.423 -10.844 1 97.75 165 CYS A O 1
ATOM 1220 N N . ARG A 1 166 ? 17.203 -0.562 -9.328 1 96.44 166 ARG A N 1
ATOM 1221 C CA . ARG A 1 166 ? 16.391 0.442 -10 1 96.44 166 ARG A CA 1
ATOM 1222 C C . ARG A 1 166 ? 17.125 1.771 -10.102 1 96.44 166 ARG A C 1
ATOM 1224 O O . ARG A 1 166 ? 17.141 2.398 -11.164 1 96.44 166 ARG A O 1
ATOM 1231 N N . LEU A 1 167 ? 17.719 2.186 -9.016 1 95.44 167 LEU A N 1
ATOM 1232 C CA . LEU A 1 167 ? 18.438 3.455 -8.969 1 95.44 167 LEU A CA 1
ATOM 1233 C C . LEU A 1 167 ? 19.625 3.445 -9.93 1 95.44 167 LEU A C 1
ATOM 1235 O O . LEU A 1 167 ? 19.984 4.484 -10.484 1 95.44 167 LEU A O 1
ATOM 1239 N N . GLU A 1 168 ? 20.172 2.297 -10.18 1 96.31 168 GLU A N 1
ATOM 1240 C CA . GLU A 1 168 ? 21.312 2.135 -11.07 1 96.31 168 GLU A CA 1
ATOM 1241 C C . GLU A 1 168 ? 20.859 1.941 -12.516 1 96.31 168 GLU A C 1
ATOM 1243 O O . GLU A 1 168 ? 21.688 1.771 -13.414 1 96.31 168 GLU A O 1
ATOM 1248 N N . GLY A 1 169 ? 19.594 1.85 -12.75 1 96.38 169 GLY A N 1
ATOM 1249 C CA . GLY A 1 169 ? 19.047 1.628 -14.078 1 96.38 169 GLY A CA 1
ATOM 1250 C C . GLY A 1 169 ? 19.156 0.183 -14.531 1 96.38 169 GLY A C 1
ATOM 1251 O O . GLY A 1 169 ? 19.203 -0.098 -15.734 1 96.38 169 GLY A O 1
ATOM 1252 N N . ARG A 1 170 ? 19.328 -0.706 -13.609 1 97.44 170 ARG A N 1
ATOM 1253 C CA . ARG A 1 170 ? 19.359 -2.137 -13.891 1 97.44 170 ARG A CA 1
ATOM 1254 C C . ARG A 1 170 ? 17.969 -2.75 -13.766 1 97.44 170 ARG A C 1
ATOM 1256 O O . ARG A 1 170 ? 17.453 -2.887 -12.656 1 97.44 170 ARG A O 1
ATOM 1263 N N . PHE A 1 171 ? 17.375 -3.146 -14.883 1 98.06 171 PHE A N 1
ATOM 1264 C CA . PHE A 1 171 ? 16.031 -3.715 -14.906 1 98.06 171 PHE A CA 1
ATOM 1265 C C . PHE A 1 171 ? 16.078 -5.18 -15.32 1 98.06 171 PHE A C 1
ATOM 1267 O O . PHE A 1 171 ? 17.062 -5.637 -15.898 1 98.06 171 PHE A O 1
ATOM 1274 N N . PHE A 1 172 ? 15.023 -5.867 -15.047 1 98.75 172 PHE A N 1
ATOM 1275 C CA . PHE A 1 172 ? 15.023 -7.312 -15.258 1 98.75 172 PHE A CA 1
ATOM 1276 C C . PHE A 1 172 ? 13.812 -7.738 -16.078 1 98.75 172 PHE A C 1
ATOM 1278 O O . PHE A 1 172 ? 12.773 -7.082 -16.047 1 98.75 172 PHE A O 1
ATOM 1285 N N . ASP A 1 173 ? 14.023 -8.805 -16.797 1 98.56 173 ASP A N 1
ATOM 1286 C CA . ASP A 1 173 ? 12.922 -9.414 -17.531 1 98.56 173 ASP A CA 1
ATOM 1287 C C . ASP A 1 173 ? 12.07 -10.305 -16.641 1 98.56 173 ASP A C 1
ATOM 1289 O O . ASP A 1 173 ? 10.898 -10.547 -16.922 1 98.56 173 ASP A O 1
ATOM 1293 N N . LEU A 1 174 ? 12.68 -10.789 -15.625 1 98.81 174 LEU A N 1
ATOM 1294 C CA . LEU A 1 174 ? 12 -11.641 -14.656 1 98.81 174 LEU A CA 1
ATOM 1295 C C . LEU A 1 174 ? 12.562 -11.438 -13.258 1 98.81 174 LEU A C 1
ATOM 1297 O O . LEU A 1 174 ? 13.781 -11.461 -13.062 1 98.81 174 LEU A O 1
ATOM 1301 N N . ILE A 1 175 ? 11.703 -11.156 -12.328 1 98.69 175 ILE A N 1
ATOM 1302 C CA . ILE A 1 175 ? 12.062 -11.102 -10.914 1 98.69 175 ILE A CA 1
ATOM 1303 C C . ILE A 1 175 ? 11.305 -12.18 -10.141 1 98.69 175 ILE A C 1
ATOM 1305 O O . ILE A 1 175 ? 10.078 -12.211 -10.164 1 98.69 175 ILE A O 1
ATOM 1309 N N . ASP A 1 176 ? 12.031 -13.031 -9.531 1 97.81 176 ASP A N 1
ATOM 1310 C CA . ASP A 1 176 ? 11.461 -14.133 -8.758 1 97.81 176 ASP A CA 1
ATOM 1311 C C . ASP A 1 176 ? 11.602 -13.883 -7.258 1 97.81 176 ASP A C 1
ATOM 1313 O O . ASP A 1 176 ? 12.703 -13.984 -6.707 1 97.81 176 ASP A O 1
ATOM 1317 N N . CYS A 1 177 ? 10.469 -13.602 -6.602 1 95.88 177 CYS A N 1
ATOM 1318 C CA . CYS A 1 177 ? 10.453 -13.344 -5.164 1 95.88 177 CYS A CA 1
ATOM 1319 C C . CYS A 1 177 ? 9.852 -14.516 -4.402 1 95.88 177 CYS A C 1
ATOM 1321 O O . CYS A 1 177 ? 8.633 -14.641 -4.301 1 95.88 177 CYS A O 1
ATOM 1323 N N . ASP A 1 178 ? 10.711 -15.289 -3.842 1 87.44 178 ASP A N 1
ATOM 1324 C CA . ASP A 1 178 ? 10.258 -16.422 -3.041 1 87.44 178 ASP A CA 1
ATOM 1325 C C . ASP A 1 178 ? 10.367 -16.125 -1.549 1 87.44 178 ASP A C 1
ATOM 1327 O O . ASP A 1 178 ? 11.141 -16.766 -0.833 1 87.44 178 ASP A O 1
ATOM 1331 N N . SER A 1 179 ? 9.609 -15.156 -1.141 1 70.12 179 SER A N 1
ATOM 1332 C CA . SER A 1 179 ? 9.695 -14.641 0.221 1 70.12 179 SER A CA 1
ATOM 1333 C C . SER A 1 179 ? 8.906 -15.516 1.192 1 70.12 179 SER A C 1
ATOM 1335 O O . SER A 1 179 ? 7.895 -16.109 0.817 1 70.12 179 SER A O 1
ATOM 1337 N N . PHE A 1 180 ? 9.656 -15.75 2.314 1 62.66 180 PHE A N 1
ATOM 1338 C CA . PHE A 1 180 ? 8.875 -16.234 3.445 1 62.66 180 PHE A CA 1
ATOM 1339 C C . PHE A 1 180 ? 8.086 -15.102 4.086 1 62.66 180 PHE A C 1
ATOM 1341 O O . PHE A 1 180 ? 8.672 -14.18 4.656 1 62.66 180 PHE A O 1
ATOM 1348 N N . GLY A 1 181 ? 6.891 -14.828 3.645 1 57.5 181 GLY A N 1
ATOM 1349 C CA . GLY A 1 181 ? 6.023 -13.75 4.09 1 57.5 181 GLY A CA 1
ATOM 1350 C C . GLY A 1 181 ? 6.156 -12.492 3.25 1 57.5 181 GLY A C 1
ATOM 1351 O O . GLY A 1 181 ? 7.227 -11.883 3.195 1 57.5 181 GLY A O 1
ATOM 1352 N N . ALA A 1 182 ? 5.449 -12.438 2.232 1 56.41 182 ALA A N 1
ATOM 1353 C CA . ALA A 1 182 ? 5.473 -11.359 1.245 1 56.41 182 ALA A CA 1
ATOM 1354 C C . ALA A 1 182 ? 5.281 -10 1.911 1 56.41 182 ALA A C 1
ATOM 1356 O O . ALA A 1 182 ? 4.309 -9.797 2.643 1 56.41 182 ALA A O 1
ATOM 1357 N N . SER A 1 183 ? 6.379 -9.242 1.936 1 66.25 183 SER A N 1
ATOM 1358 C CA . SER A 1 183 ? 6.23 -7.895 2.467 1 66.25 183 SER A CA 1
ATOM 1359 C C . SER A 1 183 ? 5.902 -6.898 1.359 1 66.25 183 SER A C 1
ATOM 1361 O O . SER A 1 183 ? 6.316 -7.078 0.212 1 66.25 183 SER A O 1
ATOM 1363 N N . THR A 1 184 ? 4.91 -6.109 1.468 1 70.81 184 THR A N 1
ATOM 1364 C CA . THR A 1 184 ? 4.52 -4.988 0.623 1 70.81 184 THR A CA 1
ATOM 1365 C C . THR A 1 184 ? 5.746 -4.293 0.038 1 70.81 184 THR A C 1
ATOM 1367 O O . THR A 1 184 ? 5.758 -3.938 -1.142 1 70.81 184 THR A O 1
ATOM 1370 N N . SER A 1 185 ? 6.836 -4.246 0.785 1 79.81 185 SER A N 1
ATOM 1371 C CA . SER A 1 185 ? 8.023 -3.518 0.34 1 79.81 185 SER A CA 1
ATOM 1372 C C . SER A 1 185 ? 8.727 -4.254 -0.794 1 79.81 185 SER A C 1
ATOM 1374 O O . SER A 1 185 ? 9.203 -3.629 -1.745 1 79.81 185 SER A O 1
ATOM 1376 N N . VAL A 1 186 ? 8.695 -5.539 -0.754 1 89.94 186 VAL A N 1
ATOM 1377 C CA . VAL A 1 186 ? 9.383 -6.316 -1.784 1 89.94 186 VAL A CA 1
ATOM 1378 C C . VAL A 1 186 ? 8.578 -6.27 -3.082 1 89.94 186 VAL A C 1
ATOM 1380 O O . VAL A 1 186 ? 9.148 -6.168 -4.168 1 89.94 186 VAL A O 1
ATOM 1383 N N . ILE A 1 187 ? 7.293 -6.309 -2.939 1 93.25 187 ILE A N 1
ATOM 1384 C CA . ILE A 1 187 ? 6.43 -6.309 -4.117 1 93.25 187 ILE A CA 1
ATOM 1385 C C . ILE A 1 187 ? 6.566 -4.98 -4.859 1 93.25 187 ILE A C 1
ATOM 1387 O O . ILE A 1 187 ? 6.754 -4.961 -6.078 1 93.25 187 ILE A O 1
ATOM 1391 N N . GLY A 1 188 ? 6.512 -3.908 -4.129 1 91.69 188 GLY A N 1
ATOM 1392 C CA . GLY A 1 188 ? 6.699 -2.609 -4.754 1 91.69 188 GLY A CA 1
ATOM 1393 C C . GLY A 1 188 ? 8.055 -2.459 -5.426 1 91.69 188 GLY A C 1
ATOM 1394 O O . GLY A 1 188 ? 8.148 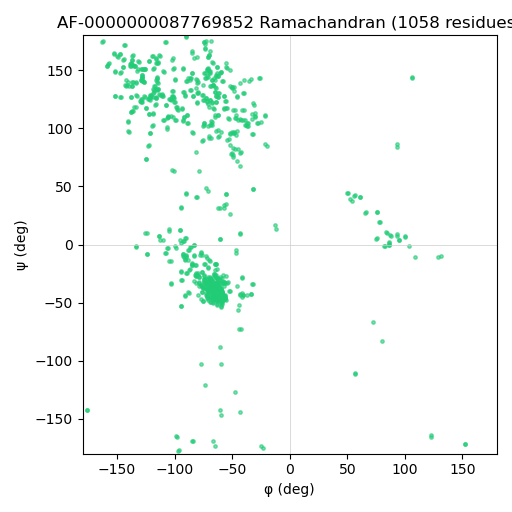-1.924 -6.531 1 91.69 188 GLY A O 1
ATOM 1395 N N . ALA A 1 189 ? 9.062 -2.91 -4.73 1 93.88 189 ALA A N 1
ATOM 1396 C CA . ALA A 1 189 ? 10.414 -2.828 -5.281 1 93.88 189 ALA A CA 1
ATOM 1397 C C . ALA A 1 189 ? 10.539 -3.664 -6.555 1 93.88 189 ALA A C 1
ATOM 1399 O O . ALA A 1 189 ? 11.164 -3.238 -7.527 1 93.88 189 ALA A O 1
ATOM 1400 N N . ALA A 1 190 ? 9.938 -4.816 -6.559 1 96.88 190 ALA A N 1
ATOM 1401 C CA . ALA A 1 190 ? 9.984 -5.691 -7.727 1 96.88 190 ALA A CA 1
ATOM 1402 C C . ALA A 1 190 ? 9.281 -5.051 -8.922 1 96.88 190 ALA A C 1
ATOM 1404 O O . ALA A 1 190 ? 9.805 -5.059 -10.039 1 96.88 190 ALA A O 1
ATOM 1405 N N . LEU A 1 191 ? 8.141 -4.48 -8.68 1 96.44 191 LEU A N 1
ATOM 1406 C CA . LEU A 1 191 ? 7.355 -3.854 -9.742 1 96.44 191 LEU A CA 1
ATOM 1407 C C . LEU A 1 191 ? 8.094 -2.652 -10.32 1 96.44 191 LEU A C 1
ATOM 1409 O O . LEU A 1 191 ? 7.914 -2.318 -11.492 1 96.44 191 LEU A O 1
ATOM 1413 N N . SER A 1 192 ? 8.938 -2.049 -9.508 1 95.31 192 SER A N 1
ATOM 1414 C CA . SER A 1 192 ? 9.672 -0.873 -9.961 1 95.31 192 SER A CA 1
ATOM 1415 C C . SER A 1 192 ? 10.938 -1.266 -10.711 1 95.31 192 SER A C 1
ATOM 1417 O O . SER A 1 192 ? 11.523 -0.448 -11.422 1 95.31 192 SER A O 1
ATOM 1419 N N . ALA A 1 193 ? 11.359 -2.508 -10.539 1 97.81 193 ALA A N 1
ATOM 1420 C CA . ALA A 1 193 ? 12.648 -2.914 -11.102 1 97.81 193 ALA A CA 1
ATOM 1421 C C . ALA A 1 193 ? 12.453 -3.84 -12.297 1 97.81 193 ALA A C 1
ATOM 1423 O O . ALA A 1 193 ? 13.414 -4.168 -13 1 97.81 193 ALA A O 1
ATOM 1424 N N . VAL A 1 194 ? 11.266 -4.246 -12.555 1 98.56 194 VAL A N 1
ATOM 1425 C CA . VAL A 1 194 ? 11 -5.133 -13.688 1 98.56 194 VAL A CA 1
ATOM 1426 C C . VAL A 1 194 ? 10.82 -4.305 -14.953 1 98.56 194 VAL A C 1
ATOM 1428 O O . VAL A 1 194 ? 10.312 -3.182 -14.906 1 98.56 194 VAL A O 1
ATOM 1431 N N . ARG A 1 195 ? 11.211 -4.844 -16.109 1 97.81 195 ARG A N 1
ATOM 1432 C CA . ARG A 1 195 ? 10.992 -4.191 -17.406 1 97.81 195 ARG A CA 1
ATOM 1433 C C . ARG A 1 195 ? 9.516 -4.227 -17.797 1 97.81 195 ARG A C 1
ATOM 1435 O O . ARG A 1 195 ? 8.789 -5.145 -17.406 1 97.81 195 ARG A O 1
ATOM 1442 N N . TYR A 1 196 ? 9.109 -3.176 -18.578 1 96.62 196 TYR A N 1
ATOM 1443 C CA . TYR A 1 196 ? 7.773 -3.283 -19.156 1 96.62 196 TYR A CA 1
ATOM 1444 C C . TYR A 1 196 ? 7.648 -4.547 -20 1 96.62 196 TYR A C 1
ATOM 1446 O O . TYR A 1 196 ? 8.516 -4.84 -20.828 1 96.62 196 TYR A O 1
ATOM 1454 N N . GLY A 1 197 ? 6.629 -5.277 -19.688 1 97 197 GLY A N 1
ATOM 1455 C CA . GLY A 1 197 ? 6.461 -6.562 -20.359 1 97 197 GLY A CA 1
ATOM 1456 C C . GLY A 1 197 ? 7.199 -7.691 -19.656 1 97 197 GLY A C 1
ATOM 1457 O O . GLY A 1 197 ? 7.309 -8.789 -20.203 1 97 197 GLY A O 1
ATOM 1458 N N . GLY A 1 198 ? 7.723 -7.379 -18.5 1 98.44 198 GLY A N 1
ATOM 1459 C CA . GLY A 1 198 ? 8.469 -8.391 -17.766 1 98.44 198 GLY A CA 1
ATOM 1460 C C . GLY A 1 198 ? 7.602 -9.203 -16.828 1 98.44 198 GLY A C 1
ATOM 1461 O O . GLY A 1 198 ? 6.387 -9 -16.766 1 98.44 198 GLY A O 1
ATOM 1462 N N . LEU A 1 199 ? 8.289 -10.164 -16.156 1 98.81 199 LEU A N 1
ATOM 1463 C CA . LEU A 1 199 ? 7.594 -11.102 -15.281 1 98.81 199 LEU A CA 1
ATOM 1464 C C . LEU A 1 199 ? 8.008 -10.906 -13.828 1 98.81 199 LEU A C 1
ATOM 1466 O O . LEU A 1 199 ? 9.18 -10.641 -13.547 1 98.81 199 LEU A O 1
ATOM 1470 N N . VAL A 1 200 ? 7.02 -10.984 -12.961 1 98.44 200 VAL A N 1
ATOM 1471 C CA . VAL A 1 200 ? 7.289 -10.969 -11.531 1 98.44 200 VAL A CA 1
ATOM 1472 C C . VAL A 1 200 ? 6.602 -12.164 -10.859 1 98.44 200 VAL A C 1
ATOM 1474 O O . VAL A 1 200 ? 5.391 -12.352 -11.008 1 98.44 200 VAL A O 1
ATOM 1477 N N . CYS A 1 201 ? 7.355 -12.953 -10.211 1 97.44 201 CYS A N 1
ATOM 1478 C CA . CYS A 1 201 ? 6.82 -14.07 -9.438 1 97.44 201 CYS A CA 1
ATOM 1479 C C . CYS A 1 201 ? 6.773 -13.734 -7.953 1 97.44 201 CYS A C 1
ATOM 1481 O O . CYS A 1 201 ? 7.777 -13.305 -7.375 1 97.44 201 CYS A O 1
ATOM 1483 N N . LEU A 1 202 ? 5.617 -13.898 -7.336 1 96.44 202 LEU A N 1
ATOM 1484 C CA . LEU A 1 202 ? 5.402 -13.562 -5.934 1 96.44 202 LEU A CA 1
ATOM 1485 C C . LEU A 1 202 ? 5.004 -14.797 -5.133 1 96.44 202 LEU A C 1
ATOM 1487 O O . LEU A 1 202 ? 4.398 -15.727 -5.676 1 96.44 202 LEU A O 1
ATOM 1491 N N . THR A 1 203 ? 5.367 -14.766 -3.836 1 94.94 203 THR A N 1
ATOM 1492 C CA . THR A 1 203 ? 5.105 -15.914 -2.969 1 94.94 203 THR A CA 1
ATOM 1493 C C . THR A 1 203 ? 4.559 -15.453 -1.619 1 94.94 203 THR A C 1
ATOM 1495 O O . THR A 1 203 ? 4.949 -14.398 -1.11 1 94.94 203 THR A O 1
ATOM 1498 N N . HIS A 1 204 ? 3.623 -16.172 -1.144 1 93 204 HIS A N 1
ATOM 1499 C CA . HIS A 1 204 ? 3.141 -16.062 0.229 1 93 204 HIS A CA 1
ATOM 1500 C C . HIS A 1 204 ? 3.127 -17.422 0.913 1 93 204 HIS A C 1
ATOM 1502 O O . HIS A 1 204 ? 2.859 -18.438 0.271 1 93 204 HIS A O 1
ATOM 1508 N N . THR A 1 205 ? 3.416 -17.469 2.293 1 91.56 205 THR A N 1
ATOM 1509 C CA . THR A 1 205 ? 3.523 -18.766 2.934 1 91.56 205 THR A CA 1
ATOM 1510 C C . THR A 1 205 ? 2.736 -18.797 4.242 1 91.56 205 THR A C 1
ATOM 1512 O O . THR A 1 205 ? 2.664 -19.828 4.906 1 91.56 205 THR A O 1
ATOM 1515 N N . ALA A 1 206 ? 2.131 -17.766 4.652 1 90.06 206 ALA A N 1
ATOM 1516 C CA . ALA A 1 206 ? 1.44 -17.75 5.938 1 90.06 206 ALA A CA 1
ATOM 1517 C C . ALA A 1 206 ? -0.029 -18.125 5.777 1 90.06 206 ALA A C 1
ATOM 1519 O O . ALA A 1 206 ? -0.857 -17.297 5.406 1 90.06 206 ALA A O 1
ATOM 1520 N N . GLY A 1 207 ? -0.339 -19.266 6.188 1 92.38 207 GLY A N 1
ATOM 1521 C CA . GLY A 1 207 ? -1.693 -19.781 6.062 1 92.38 207 GLY A CA 1
ATOM 1522 C C . GLY A 1 207 ? -2.691 -19.062 6.949 1 92.38 207 GLY A C 1
ATOM 1523 O O . GLY A 1 207 ? -3.859 -18.922 6.586 1 92.38 207 GLY A O 1
ATOM 1524 N N . THR A 1 208 ? -2.266 -18.594 8.094 1 93.5 208 THR A N 1
ATOM 1525 C CA . THR A 1 208 ? -3.172 -17.906 9.016 1 93.5 208 THR A CA 1
ATOM 1526 C C . THR A 1 208 ? -3.645 -16.578 8.43 1 93.5 208 THR A C 1
ATOM 1528 O O . THR A 1 208 ? -4.781 -16.172 8.656 1 93.5 208 THR A O 1
ATOM 1531 N N . VAL A 1 209 ? -2.818 -15.93 7.629 1 92.38 209 VAL A N 1
ATOM 1532 C CA . VAL A 1 209 ? -3.182 -14.68 6.973 1 92.38 209 VAL A CA 1
ATOM 1533 C C . VAL A 1 209 ? -4.133 -14.961 5.812 1 92.38 209 VAL A C 1
ATOM 1535 O O . VAL A 1 209 ? -5.23 -14.406 5.75 1 92.38 209 VAL A O 1
ATOM 1538 N N . ALA A 1 210 ? -3.77 -15.906 4.996 1 92.19 210 ALA A N 1
ATOM 1539 C CA . ALA A 1 210 ? -4.566 -16.266 3.822 1 92.19 210 ALA A CA 1
ATOM 1540 C C . ALA A 1 210 ? -5.934 -16.797 4.23 1 92.19 210 ALA A C 1
ATOM 1542 O O . ALA A 1 210 ? -6.926 -16.578 3.531 1 92.19 210 ALA A O 1
ATOM 1543 N N . GLY A 1 211 ? -5.98 -17.469 5.359 1 94.06 211 GLY A N 1
ATOM 1544 C CA . GLY A 1 211 ? -7.211 -18.094 5.812 1 94.06 211 GLY A CA 1
ATOM 1545 C C . GLY A 1 211 ? -8.102 -17.156 6.605 1 94.06 211 GLY A C 1
ATOM 1546 O O . GLY A 1 211 ? -9.195 -17.547 7.027 1 94.06 211 GLY A O 1
ATOM 1547 N N . GLY A 1 212 ? -7.676 -15.953 6.824 1 93.81 212 GLY A N 1
ATOM 1548 C CA . GLY A 1 212 ? -8.5 -14.969 7.504 1 93.81 212 GLY A CA 1
ATOM 1549 C C . GLY A 1 212 ? -8.422 -15.062 9.016 1 93.81 212 GLY A C 1
ATOM 1550 O O . GLY A 1 212 ? -9.203 -14.43 9.727 1 93.81 212 GLY A O 1
ATOM 1551 N N . ARG A 1 213 ? -7.531 -15.828 9.555 1 94.12 213 ARG A N 1
ATOM 1552 C CA . ARG A 1 213 ? -7.434 -16.031 10.992 1 94.12 213 ARG A CA 1
ATOM 1553 C C . ARG A 1 213 ? -6.461 -15.031 11.617 1 94.12 213 ARG A C 1
ATOM 1555 O O . ARG A 1 213 ? -6.352 -14.953 12.844 1 94.12 213 ARG A O 1
ATOM 1562 N N . ASP A 1 214 ? -5.754 -14.359 10.883 1 91.5 214 ASP A N 1
ATOM 1563 C CA . ASP A 1 214 ? -4.875 -13.273 11.32 1 91.5 214 ASP A CA 1
ATOM 1564 C C . ASP A 1 214 ? -5.184 -11.977 10.578 1 91.5 214 ASP A C 1
ATOM 1566 O O . ASP A 1 214 ? -4.383 -11.516 9.766 1 91.5 214 ASP A O 1
ATOM 1570 N N . PRO A 1 215 ? -6.277 -11.391 10.945 1 88.12 215 PRO A N 1
ATOM 1571 C CA . PRO A 1 215 ? -6.727 -10.195 10.227 1 88.12 215 PRO A CA 1
ATOM 1572 C C . PRO A 1 215 ? -5.758 -9.023 10.359 1 88.12 215 PRO A C 1
ATOM 1574 O O . PRO A 1 215 ? -5.645 -8.203 9.445 1 88.12 215 PRO A O 1
ATOM 1577 N N . TRP A 1 216 ? -5.043 -8.93 11.398 1 85.56 216 TRP A N 1
ATOM 1578 C CA . TRP A 1 216 ? -4.113 -7.828 11.602 1 85.56 216 TRP A CA 1
ATOM 1579 C C . TRP A 1 216 ? -2.957 -7.902 10.609 1 85.56 216 TRP A C 1
ATOM 1581 O O . TRP A 1 216 ? -2.596 -6.898 9.992 1 85.56 216 TRP A O 1
ATOM 1591 N N . SER A 1 217 ? -2.408 -9.062 10.477 1 88.69 217 SER A N 1
ATOM 1592 C CA . SER A 1 217 ? -1.318 -9.219 9.516 1 88.69 217 SER A CA 1
ATOM 1593 C C . SER A 1 217 ? -1.807 -9.016 8.086 1 88.69 217 SER A C 1
ATOM 1595 O O . SER A 1 217 ? -1.069 -8.5 7.242 1 88.69 217 SER A O 1
ATOM 1597 N N . ALA A 1 218 ? -3.033 -9.484 7.859 1 91.94 218 ALA A N 1
ATOM 1598 C CA . ALA A 1 218 ? -3.602 -9.258 6.531 1 91.94 218 ALA A CA 1
ATOM 1599 C C . ALA A 1 218 ? -3.689 -7.77 6.215 1 91.94 218 ALA A C 1
ATOM 1601 O O . ALA A 1 218 ? -3.348 -7.34 5.113 1 91.94 218 ALA A O 1
ATOM 1602 N N . LEU A 1 219 ? -4.086 -7.039 7.18 1 90.25 219 LEU A N 1
ATOM 1603 C CA . LEU A 1 219 ? -4.18 -5.594 7.012 1 90.25 219 LEU A CA 1
ATOM 1604 C C . LEU A 1 219 ? -2.791 -4.973 6.891 1 90.25 219 LEU A C 1
ATOM 1606 O O . LEU A 1 219 ? -2.535 -4.184 5.98 1 90.25 219 LEU A O 1
ATOM 1610 N N . ALA A 1 220 ? -1.94 -5.285 7.75 1 87.56 220 ALA A N 1
ATOM 1611 C CA . ALA A 1 220 ? -0.62 -4.668 7.832 1 87.56 220 ALA A CA 1
ATOM 1612 C C . ALA A 1 220 ? 0.213 -4.984 6.594 1 87.56 220 ALA A C 1
ATOM 1614 O O . ALA A 1 220 ? 0.886 -4.105 6.051 1 87.56 220 ALA A O 1
ATOM 1615 N N . LEU A 1 221 ? 0.107 -6.188 6.145 1 88.12 221 LEU A N 1
ATOM 1616 C CA . LEU A 1 221 ? 1.01 -6.637 5.09 1 88.12 221 LEU A CA 1
ATOM 1617 C C . LEU A 1 221 ? 0.378 -6.445 3.715 1 88.12 221 LEU A C 1
ATOM 1619 O O . LEU A 1 221 ? 1.081 -6.199 2.732 1 88.12 221 LEU A O 1
ATOM 1623 N N . TYR A 1 222 ? -0.94 -6.543 3.676 1 91 222 TYR A N 1
ATOM 1624 C CA . TYR A 1 222 ? -1.567 -6.59 2.359 1 91 222 TYR A CA 1
ATOM 1625 C C . TYR A 1 222 ? -2.607 -5.484 2.211 1 91 222 TYR A C 1
ATOM 1627 O O . TYR A 1 222 ? -3.102 -5.23 1.109 1 91 222 TYR A O 1
ATOM 1635 N N . GLY A 1 223 ? -2.891 -4.793 3.299 1 88.75 223 GLY A N 1
ATOM 1636 C CA . GLY A 1 223 ? -3.93 -3.781 3.244 1 88.75 223 GLY A CA 1
ATOM 1637 C C . GLY A 1 223 ? -5.312 -4.355 2.994 1 88.75 223 GLY A C 1
ATOM 1638 O O . GLY A 1 223 ? -6.156 -3.709 2.369 1 88.75 223 GLY A O 1
ATOM 1639 N N . GLN A 1 224 ? -5.496 -5.52 3.373 1 93.62 224 GLN A N 1
ATOM 1640 C CA . GLN A 1 224 ? -6.738 -6.234 3.109 1 93.62 224 GLN A CA 1
ATOM 1641 C C . GLN A 1 224 ? -7.348 -6.773 4.398 1 93.62 224 GLN A C 1
ATOM 1643 O O . GLN A 1 224 ? -6.648 -6.953 5.395 1 93.62 224 GLN A O 1
ATOM 1648 N N . HIS A 1 225 ? -8.664 -6.883 4.379 1 92.5 225 HIS A N 1
ATOM 1649 C CA . HIS A 1 225 ? -9.391 -7.574 5.434 1 92.5 225 HIS A CA 1
ATOM 1650 C C . HIS A 1 225 ? -9.922 -8.914 4.949 1 92.5 225 HIS A C 1
ATOM 1652 O O . HIS A 1 225 ? -10.719 -8.969 4.004 1 92.5 225 HIS A O 1
ATOM 1658 N N . LEU A 1 226 ? -9.469 -9.938 5.621 1 95.44 226 LEU A N 1
ATOM 1659 C CA . LEU A 1 226 ? -9.852 -11.281 5.191 1 95.44 226 LEU A CA 1
ATOM 1660 C C . LEU A 1 226 ? -10.641 -12 6.277 1 95.44 226 LEU A C 1
ATOM 1662 O O . LEU A 1 226 ? -10.289 -11.938 7.457 1 95.44 226 LEU A O 1
ATOM 1666 N N . ALA A 1 227 ? -11.734 -12.602 5.863 1 95 227 ALA A N 1
ATOM 1667 C CA . ALA A 1 227 ? -12.562 -13.43 6.742 1 95 227 ALA A CA 1
ATOM 1668 C C . ALA A 1 227 ? -12.281 -14.914 6.523 1 95 227 ALA A C 1
ATOM 1670 O O . ALA A 1 227 ? -11.742 -15.305 5.488 1 95 227 ALA A O 1
ATOM 1671 N N . PRO A 1 228 ? -12.484 -15.695 7.586 1 95.88 228 PRO A N 1
ATOM 1672 C CA . PRO A 1 228 ? -12.359 -17.141 7.375 1 95.88 228 PRO A CA 1
ATOM 1673 C C . PRO A 1 228 ? -13.469 -17.703 6.504 1 95.88 228 PRO A C 1
ATOM 1675 O O . PRO A 1 228 ? -14.609 -17.828 6.949 1 95.88 228 PRO A O 1
ATOM 1678 N N . VAL A 1 229 ? -13.195 -18.031 5.301 1 96.38 229 VAL A N 1
ATOM 1679 C CA . VAL A 1 229 ? -14.164 -18.562 4.348 1 96.38 229 VAL A CA 1
ATOM 1680 C C . VAL A 1 229 ? -13.734 -19.953 3.896 1 96.38 229 VAL A C 1
ATOM 1682 O O . VAL A 1 229 ? -12.57 -20.328 4.039 1 96.38 229 VAL A O 1
ATOM 1685 N N . PRO A 1 230 ? -14.625 -20.766 3.32 1 96.31 230 PRO A N 1
ATOM 1686 C CA . PRO A 1 230 ? -14.305 -22.125 2.902 1 96.31 230 PRO A CA 1
ATOM 1687 C C . PRO A 1 230 ? -13.258 -22.172 1.787 1 96.31 230 PRO A C 1
ATOM 1689 O O . PRO A 1 230 ? -12.477 -23.109 1.709 1 96.31 230 PRO A O 1
ATOM 1692 N N . SER A 1 231 ? -13.234 -21.25 0.914 1 97.25 231 SER A N 1
ATOM 1693 C CA . SER A 1 231 ? -12.281 -21.203 -0.19 1 97.25 231 SER A CA 1
ATOM 1694 C C . SER A 1 231 ? -11.023 -20.438 0.197 1 97.25 231 SER A C 1
ATOM 1696 O O . SER A 1 231 ? -10.5 -19.641 -0.594 1 97.25 231 SER A O 1
ATOM 1698 N N . ALA A 1 232 ? -10.516 -20.672 1.347 1 96.38 232 ALA A N 1
ATOM 1699 C CA . ALA A 1 232 ? -9.438 -19.922 1.967 1 96.38 232 ALA A CA 1
ATOM 1700 C C . ALA A 1 232 ? -8.172 -19.969 1.116 1 96.38 232 ALA A C 1
ATOM 1702 O O . ALA A 1 232 ? -7.445 -18.969 1.015 1 96.38 232 ALA A O 1
ATOM 1703 N N . ASN A 1 233 ? -7.871 -21.094 0.509 1 97.06 233 ASN A N 1
ATOM 1704 C CA . ASN A 1 233 ? -6.641 -21.234 -0.26 1 97.06 233 ASN A CA 1
ATOM 1705 C C . ASN A 1 233 ? -6.688 -20.406 -1.545 1 97.06 233 ASN A C 1
ATOM 1707 O O . ASN A 1 233 ? -5.676 -19.859 -1.966 1 97.06 233 ASN A O 1
ATOM 1711 N N . GLU A 1 234 ? -7.828 -20.391 -2.154 1 97.94 234 GLU A N 1
ATOM 1712 C CA . GLU A 1 234 ? -7.977 -19.5 -3.297 1 97.94 234 GLU A CA 1
ATOM 1713 C C . GLU A 1 234 ? -7.934 -18.031 -2.861 1 97.94 234 GLU A C 1
ATOM 1715 O O . GLU A 1 234 ? -7.352 -17.203 -3.551 1 97.94 234 GLU A O 1
ATOM 1720 N N . GLN A 1 235 ? -8.594 -17.75 -1.707 1 97.56 235 GLN A N 1
ATOM 1721 C CA . GLN A 1 235 ? -8.539 -16.422 -1.136 1 97.56 235 GLN A CA 1
ATOM 1722 C C . GLN A 1 235 ? -7.094 -15.945 -0.976 1 97.56 235 GLN A C 1
ATOM 1724 O O . GLN A 1 235 ? -6.777 -14.789 -1.235 1 97.56 235 GLN A O 1
ATOM 1729 N N . GLY A 1 236 ? -6.266 -16.844 -0.568 1 96.94 236 GLY A N 1
ATOM 1730 C CA . GLY A 1 236 ? -4.859 -16.516 -0.414 1 96.94 236 GLY A CA 1
ATOM 1731 C C . GLY A 1 236 ? -4.199 -16.094 -1.713 1 96.94 236 GLY A C 1
ATOM 1732 O O . GLY A 1 236 ? -3.412 -15.141 -1.736 1 96.94 236 GLY A O 1
ATOM 1733 N N . LEU A 1 237 ? -4.441 -16.797 -2.814 1 97.88 237 LEU A N 1
ATOM 1734 C CA . LEU A 1 237 ? -3.914 -16.406 -4.121 1 97.88 237 LEU A CA 1
ATOM 1735 C C . LEU A 1 237 ? -4.43 -15.039 -4.531 1 97.88 237 LEU A C 1
ATOM 1737 O O . LEU A 1 237 ? -3.658 -14.195 -5 1 97.88 237 LEU A O 1
ATOM 1741 N N . ARG A 1 238 ? -5.645 -14.844 -4.305 1 97.75 238 ARG A N 1
ATOM 1742 C CA . ARG A 1 238 ? -6.289 -13.602 -4.734 1 97.75 238 ARG A CA 1
ATOM 1743 C C . ARG A 1 238 ? -5.844 -12.43 -3.869 1 97.75 238 ARG A C 1
ATOM 1745 O O . ARG A 1 238 ? -5.754 -11.297 -4.352 1 97.75 238 ARG A O 1
ATOM 1752 N N . MET A 1 239 ? -5.586 -12.711 -2.596 1 96.56 239 MET A N 1
ATOM 1753 C CA . MET A 1 239 ? -4.98 -11.719 -1.708 1 96.56 239 MET A CA 1
ATOM 1754 C C . MET A 1 239 ? -3.627 -11.258 -2.24 1 96.56 239 MET A C 1
ATOM 1756 O O . MET A 1 239 ? -3.367 -10.062 -2.342 1 96.56 239 MET A O 1
ATOM 1760 N N . LEU A 1 240 ? -2.818 -12.172 -2.609 1 96.25 240 LEU A N 1
ATOM 1761 C CA . LEU A 1 240 ? -1.475 -11.898 -3.107 1 96.25 240 LEU A CA 1
ATOM 1762 C C . LEU A 1 240 ? -1.529 -11.094 -4.402 1 96.25 240 LEU A C 1
ATOM 1764 O O . LEU A 1 240 ? -0.838 -10.086 -4.543 1 96.25 240 LEU A O 1
ATOM 1768 N N . ILE A 1 241 ? -2.363 -11.516 -5.309 1 97.5 241 ILE A N 1
ATOM 1769 C CA . ILE A 1 241 ? -2.523 -10.82 -6.582 1 97.5 241 ILE A CA 1
ATOM 1770 C C . ILE A 1 241 ? -3.127 -9.438 -6.34 1 97.5 241 ILE A C 1
ATOM 1772 O O . ILE A 1 241 ? -2.764 -8.469 -7.016 1 97.5 241 ILE A O 1
ATOM 1776 N N . GLY A 1 242 ? -4.055 -9.414 -5.402 1 96.19 242 GLY A N 1
ATOM 1777 C CA . GLY A 1 242 ? -4.688 -8.141 -5.082 1 96.19 242 GLY A CA 1
ATOM 1778 C C . GLY A 1 242 ? -3.703 -7.082 -4.629 1 96.19 242 GLY A C 1
ATOM 1779 O O . GLY A 1 242 ? -3.801 -5.922 -5.035 1 96.19 242 GLY A O 1
ATOM 1780 N N . LEU A 1 243 ? -2.82 -7.465 -3.771 1 94.62 243 LEU A N 1
ATOM 1781 C CA . LEU A 1 243 ? -1.797 -6.523 -3.338 1 94.62 243 LEU A CA 1
ATOM 1782 C C . LEU A 1 243 ? -0.939 -6.07 -4.516 1 94.62 243 LEU A C 1
ATOM 1784 O O . LEU A 1 243 ? -0.62 -4.887 -4.641 1 94.62 243 LEU A O 1
ATOM 1788 N N . ALA A 1 244 ? -0.533 -6.984 -5.352 1 96.06 244 ALA A N 1
ATOM 1789 C CA . ALA A 1 244 ? 0.267 -6.637 -6.523 1 96.06 244 ALA A CA 1
ATOM 1790 C C . ALA A 1 244 ? -0.48 -5.66 -7.43 1 96.06 244 ALA A C 1
ATOM 1792 O O . ALA A 1 244 ? 0.114 -4.723 -7.961 1 96.06 244 ALA A O 1
ATOM 1793 N N . TYR A 1 245 ? -1.706 -5.949 -7.586 1 95.5 245 TYR A N 1
ATOM 1794 C CA . TYR A 1 245 ? -2.543 -5.082 -8.406 1 95.5 245 TYR A CA 1
ATOM 1795 C C . TYR A 1 245 ? -2.574 -3.664 -7.844 1 95.5 245 TYR A C 1
ATOM 1797 O O . TYR A 1 245 ? -2.387 -2.695 -8.586 1 95.5 245 TYR A O 1
ATOM 1805 N N . ARG A 1 246 ? -2.816 -3.594 -6.59 1 91.75 246 ARG A N 1
ATOM 1806 C CA . ARG A 1 246 ? -2.869 -2.289 -5.938 1 91.75 246 ARG A CA 1
ATOM 1807 C C . ARG A 1 246 ? -1.543 -1.55 -6.082 1 91.75 246 ARG A C 1
ATOM 1809 O O . ARG A 1 246 ? -1.521 -0.361 -6.41 1 91.75 246 ARG A O 1
ATOM 1816 N N . GLU A 1 247 ? -0.482 -2.166 -5.816 1 92.19 247 GLU A N 1
ATOM 1817 C CA . GLU A 1 247 ? 0.843 -1.566 -5.945 1 92.19 247 GLU A CA 1
ATOM 1818 C C . GLU A 1 247 ? 1.123 -1.154 -7.387 1 92.19 247 GLU A C 1
ATOM 1820 O O . GLU A 1 247 ? 1.775 -0.137 -7.633 1 92.19 247 GLU A O 1
ATOM 1825 N N . ALA A 1 248 ? 0.704 -1.958 -8.289 1 94.12 248 ALA A N 1
ATOM 1826 C CA . ALA A 1 248 ? 0.883 -1.642 -9.703 1 94.12 248 ALA A CA 1
ATOM 1827 C C . ALA A 1 248 ? 0.129 -0.369 -10.086 1 94.12 248 ALA A C 1
ATOM 1829 O O . ALA A 1 248 ? 0.658 0.484 -10.797 1 94.12 248 ALA A O 1
ATOM 1830 N N . LEU A 1 249 ? -1.094 -0.262 -9.578 1 90.19 249 LEU A N 1
ATOM 1831 C CA . LEU A 1 249 ? -1.888 0.93 -9.852 1 90.19 249 LEU A CA 1
ATOM 1832 C C . LEU A 1 249 ? -1.148 2.189 -9.414 1 90.19 249 LEU A C 1
ATOM 1834 O O . LEU A 1 249 ? -1.104 3.178 -10.156 1 90.19 249 LEU A O 1
ATOM 1838 N N . ALA A 1 250 ? -0.583 2.119 -8.289 1 86.69 250 ALA A N 1
ATOM 1839 C CA . ALA A 1 250 ? 0.125 3.262 -7.723 1 86.69 250 ALA A CA 1
ATOM 1840 C C . ALA A 1 250 ? 1.332 3.639 -8.578 1 86.69 250 ALA A C 1
ATOM 1842 O O . ALA A 1 250 ? 1.847 4.758 -8.477 1 86.69 250 ALA A O 1
ATOM 1843 N N . ARG A 1 251 ? 1.784 2.791 -9.43 1 89.56 251 ARG A N 1
ATOM 1844 C CA . ARG A 1 251 ? 2.975 2.988 -10.25 1 89.56 251 ARG A CA 1
ATOM 1845 C C . ARG A 1 251 ? 2.611 3.104 -11.727 1 89.56 251 ARG A C 1
ATOM 1847 O O . ARG A 1 251 ? 3.488 3.057 -12.586 1 89.56 251 ARG A O 1
ATOM 1854 N N . ARG A 1 252 ? 1.273 3.158 -12.016 1 89.44 252 ARG A N 1
ATOM 1855 C CA . ARG A 1 252 ? 0.753 3.24 -13.375 1 89.44 252 ARG A CA 1
ATOM 1856 C C . ARG A 1 252 ? 1.173 2.025 -14.195 1 89.44 252 ARG A C 1
ATOM 1858 O O . ARG A 1 252 ? 1.617 2.164 -15.336 1 89.44 252 ARG A O 1
ATOM 1865 N N . LEU A 1 253 ? 1.113 0.911 -13.555 1 94.75 253 LEU A N 1
ATOM 1866 C CA . LEU A 1 253 ? 1.394 -0.374 -14.188 1 94.75 253 LEU A CA 1
ATOM 1867 C C . LEU A 1 253 ? 0.141 -1.242 -14.234 1 94.75 253 LEU A C 1
ATOM 1869 O O . LEU A 1 253 ? -0.822 -0.989 -13.508 1 94.75 253 LEU A O 1
ATOM 1873 N N . SER A 1 254 ? 0.125 -2.16 -15.148 1 94.88 254 SER A N 1
ATOM 1874 C CA . SER A 1 254 ? -0.876 -3.221 -15.188 1 94.88 254 SER A CA 1
ATOM 1875 C C . SER A 1 254 ? -0.265 -4.574 -14.836 1 94.88 254 SER A C 1
ATOM 1877 O O . SER A 1 254 ? 0.923 -4.805 -15.078 1 94.88 254 SER A O 1
ATOM 1879 N N . VAL A 1 255 ? -1.043 -5.426 -14.234 1 96.56 255 VAL A N 1
ATOM 1880 C CA . VAL A 1 255 ? -0.597 -6.777 -13.914 1 96.56 255 VAL A CA 1
ATOM 1881 C C . VAL A 1 255 ? -1.607 -7.793 -14.445 1 96.56 255 VAL A C 1
ATOM 1883 O O . VAL A 1 255 ? -2.816 -7.551 -14.414 1 96.56 255 VAL A O 1
ATOM 1886 N N . GLN A 1 256 ? -1.102 -8.867 -14.945 1 97.44 256 GLN A N 1
ATOM 1887 C CA . GLN A 1 256 ? -1.906 -9.992 -15.406 1 97.44 256 GLN A CA 1
ATOM 1888 C C . GLN A 1 256 ? -1.353 -11.312 -14.891 1 97.44 256 GLN A C 1
ATOM 1890 O O . GLN A 1 256 ? -0.222 -11.688 -15.211 1 97.44 256 GLN A O 1
ATOM 1895 N N . PRO A 1 257 ? -2.168 -12.016 -14.102 1 98.5 257 PRO A N 1
ATOM 1896 C CA . PRO A 1 257 ? -1.697 -13.336 -13.688 1 98.5 257 PRO A CA 1
ATOM 1897 C C . PRO A 1 257 ? -1.531 -14.297 -14.867 1 98.5 257 PRO A C 1
ATOM 1899 O O . PRO A 1 257 ? -2.447 -14.453 -15.68 1 98.5 257 PRO A O 1
ATOM 1902 N N . LEU A 1 258 ? -0.371 -14.891 -14.953 1 98.81 258 LEU A N 1
ATOM 1903 C CA . LEU A 1 258 ? -0.129 -15.938 -15.953 1 98.81 258 LEU A CA 1
ATOM 1904 C C . LEU A 1 258 ? -0.447 -17.312 -15.383 1 98.81 258 LEU A C 1
ATOM 1906 O O . LEU A 1 258 ? -1.041 -18.156 -16.062 1 98.81 258 LEU A O 1
ATOM 1910 N N . TRP A 1 259 ? -0.038 -17.531 -14.219 1 98.69 259 TRP A N 1
ATOM 1911 C CA . TRP A 1 259 ? -0.456 -18.703 -13.445 1 98.69 259 TRP A CA 1
ATOM 1912 C C . TRP A 1 259 ? -0.42 -18.391 -11.945 1 98.69 259 TRP A C 1
ATOM 1914 O O . TRP A 1 259 ? 0.373 -17.578 -11.492 1 98.69 259 TRP A O 1
ATOM 1924 N N . SER A 1 260 ? -1.275 -19.016 -11.203 1 98.62 260 SER A N 1
ATOM 1925 C CA . SER A 1 260 ? -1.357 -18.969 -9.75 1 98.62 260 SER A CA 1
ATOM 1926 C C . SER A 1 260 ? -1.409 -20.391 -9.164 1 98.62 260 SER A C 1
ATOM 1928 O O . SER A 1 260 ? -2.287 -21.172 -9.508 1 98.62 260 SER A O 1
ATOM 1930 N N . LEU A 1 261 ? -0.467 -20.641 -8.242 1 97.5 261 LEU A N 1
ATOM 1931 C CA . LEU A 1 261 ? -0.274 -22 -7.734 1 97.5 261 LEU A CA 1
ATOM 1932 C C . LEU A 1 261 ? -0.429 -22.031 -6.219 1 97.5 261 LEU A C 1
ATOM 1934 O O . LEU A 1 261 ? 0.2 -21.25 -5.504 1 97.5 261 LEU A O 1
ATOM 1938 N N . TYR A 1 262 ? -1.317 -22.906 -5.812 1 96.81 262 TYR A N 1
ATOM 1939 C CA . TYR A 1 262 ? -1.354 -23.281 -4.402 1 96.81 262 TYR A CA 1
ATOM 1940 C C . TYR A 1 262 ? -0.743 -24.656 -4.195 1 96.81 262 TYR A C 1
ATOM 1942 O O . TYR A 1 262 ? -1.086 -25.609 -4.902 1 96.81 262 TYR A O 1
ATOM 1950 N N . SER A 1 263 ? 0.225 -24.641 -3.297 1 92.62 263 SER A N 1
ATOM 1951 C CA . SER A 1 263 ? 0.812 -25.906 -2.861 1 92.62 263 SER A CA 1
ATOM 1952 C C . SER A 1 263 ? 0.565 -26.156 -1.377 1 92.62 263 SER A C 1
ATOM 1954 O O . SER A 1 263 ? 0.961 -25.344 -0.536 1 92.62 263 SER A O 1
ATOM 1956 N N . SER A 1 264 ? 0.015 -27.281 -1.022 1 88.69 264 SER A N 1
ATOM 1957 C CA . SER A 1 264 ? -0.407 -27.562 0.345 1 88.69 264 SER A CA 1
ATOM 1958 C C . SER A 1 264 ? 0.791 -27.844 1.245 1 88.69 264 SER A C 1
ATOM 1960 O O . SER A 1 264 ? 0.702 -27.719 2.467 1 88.69 264 SER A O 1
ATOM 1962 N N . HIS A 1 265 ? 1.9 -28.328 0.686 1 80.25 265 HIS A N 1
ATOM 1963 C CA . HIS A 1 265 ? 3.084 -28.609 1.492 1 80.25 265 HIS A CA 1
ATOM 1964 C C . HIS A 1 265 ? 3.795 -27.312 1.889 1 80.25 265 HIS A C 1
ATOM 1966 O O . HIS A 1 265 ? 4.336 -26.609 1.032 1 80.25 265 HIS A O 1
ATOM 1972 N N . GLY A 1 266 ? 3.625 -26.812 3.355 1 68.88 266 GLY A N 1
ATOM 1973 C CA . GLY A 1 266 ? 4.312 -25.609 3.797 1 68.88 266 GLY A CA 1
ATOM 1974 C C . GLY A 1 266 ? 3.393 -24.406 3.904 1 68.88 266 GLY A C 1
ATOM 1975 O O . GLY A 1 266 ? 3.588 -23.531 4.766 1 68.88 266 GLY A O 1
ATOM 1976 N N . PRO A 1 267 ? 2.031 -24.516 3.566 1 90.19 267 PRO A N 1
ATOM 1977 C CA . PRO A 1 267 ? 1.353 -24.094 2.34 1 90.19 267 PRO A CA 1
ATOM 1978 C C . PRO A 1 267 ? 2.07 -22.938 1.639 1 90.19 267 PRO A C 1
ATOM 1980 O O . PRO A 1 267 ? 2.695 -22.109 2.297 1 90.19 267 PRO A O 1
ATOM 1983 N N . VAL A 1 268 ? 2.092 -22.922 0.363 1 92.56 268 VAL A N 1
ATOM 1984 C CA . VAL A 1 268 ? 2.729 -21.891 -0.451 1 92.56 268 VAL A CA 1
ATOM 1985 C C . VAL A 1 268 ? 1.751 -21.391 -1.512 1 92.56 268 VAL A C 1
ATOM 1987 O O . VAL A 1 268 ? 1.105 -22.188 -2.195 1 92.56 268 VAL A O 1
ATOM 1990 N N . TRP A 1 269 ? 1.508 -20.156 -1.519 1 95.75 269 TRP A N 1
ATOM 1991 C CA . TRP A 1 269 ? 0.815 -19.469 -2.604 1 95.75 269 TRP A CA 1
ATOM 1992 C C . TRP A 1 269 ? 1.807 -18.75 -3.52 1 95.75 269 TRP A C 1
ATOM 1994 O O . TRP A 1 269 ? 2.576 -17.906 -3.068 1 95.75 269 TRP A O 1
ATOM 2004 N N . ARG A 1 270 ? 1.79 -19.078 -4.793 1 96 270 ARG A N 1
ATOM 2005 C CA . ARG A 1 270 ? 2.713 -18.469 -5.742 1 96 270 ARG A CA 1
ATOM 2006 C C . ARG A 1 270 ? 1.984 -18.016 -7.008 1 96 270 ARG A C 1
ATOM 2008 O O . ARG A 1 270 ? 1.093 -18.719 -7.492 1 96 270 ARG A O 1
ATOM 2015 N N . THR A 1 271 ? 2.352 -16.875 -7.508 1 97.69 271 THR A N 1
ATOM 2016 C CA . THR A 1 271 ? 1.745 -16.391 -8.742 1 97.69 271 THR A CA 1
ATOM 2017 C C . THR A 1 271 ? 2.779 -15.672 -9.602 1 97.69 271 THR A C 1
ATOM 2019 O O . THR A 1 271 ? 3.666 -14.992 -9.078 1 97.69 271 THR A O 1
ATOM 2022 N N . MET A 1 272 ? 2.756 -15.922 -10.875 1 98.62 272 MET A N 1
ATOM 2023 C CA . MET A 1 272 ? 3.564 -15.164 -11.82 1 98.62 272 MET A CA 1
ATOM 2024 C C . MET A 1 272 ? 2.715 -14.141 -12.562 1 98.62 272 MET A C 1
ATOM 2026 O O . MET A 1 272 ? 1.69 -14.484 -13.156 1 98.62 272 MET A O 1
ATOM 2030 N N . LEU A 1 273 ? 3.18 -12.922 -12.539 1 98.62 273 LEU A N 1
ATOM 2031 C CA . LEU A 1 273 ? 2.447 -11.812 -13.133 1 98.62 273 LEU A CA 1
ATOM 2032 C C . LEU A 1 273 ? 3.205 -11.242 -14.328 1 98.62 273 LEU A C 1
ATOM 2034 O O . LEU A 1 273 ? 4.43 -11.109 -14.281 1 98.62 273 LEU A O 1
ATOM 2038 N N . LEU A 1 274 ? 2.52 -11.008 -15.406 1 98.69 274 LEU A N 1
ATOM 2039 C CA . LEU A 1 274 ? 3.008 -10.133 -16.469 1 98.69 274 LEU A CA 1
ATOM 2040 C C . LEU A 1 274 ? 2.779 -8.664 -16.125 1 98.69 274 LEU A C 1
ATOM 2042 O O . LEU A 1 274 ? 1.659 -8.273 -15.789 1 98.69 274 LEU A O 1
ATOM 2046 N N . VAL A 1 275 ? 3.816 -7.91 -16.094 1 98.38 275 VAL A N 1
ATOM 2047 C CA . VAL A 1 275 ? 3.736 -6.508 -15.688 1 98.38 275 VAL A CA 1
ATOM 2048 C C . VAL A 1 275 ? 3.988 -5.605 -16.891 1 98.38 275 VAL A C 1
ATOM 2050 O O . VAL A 1 275 ? 4.957 -5.801 -17.641 1 98.38 275 VAL A O 1
ATOM 2053 N N . ASP A 1 276 ? 3.119 -4.66 -17.125 1 96.75 276 ASP A N 1
ATOM 2054 C CA . ASP A 1 276 ? 3.283 -3.738 -18.234 1 96.75 276 ASP A CA 1
ATOM 2055 C C . ASP A 1 276 ? 2.814 -2.332 -17.859 1 96.75 276 ASP A C 1
ATOM 2057 O O . ASP A 1 276 ? 2.293 -2.117 -16.766 1 96.75 276 ASP A O 1
ATOM 2061 N N . ARG A 1 277 ? 3.092 -1.4 -18.75 1 92.62 277 ARG A N 1
ATOM 2062 C CA . ARG A 1 277 ? 2.633 -0.034 -18.516 1 92.62 277 ARG A CA 1
ATOM 2063 C C . ARG A 1 277 ? 1.113 0.057 -18.625 1 92.62 277 ARG A C 1
ATOM 2065 O O . ARG A 1 277 ? 0.505 -0.596 -19.484 1 92.62 277 ARG A O 1
ATOM 2072 N N . GLU A 1 278 ? 0.573 0.789 -17.672 1 83.25 278 GLU A N 1
ATOM 2073 C CA . GLU A 1 278 ? -0.868 1.01 -17.75 1 83.25 278 GLU A CA 1
ATOM 2074 C C . GLU A 1 278 ? -1.217 2.021 -18.844 1 83.25 278 GLU A C 1
ATOM 2076 O O . GLU A 1 278 ? -0.785 3.174 -18.781 1 83.25 278 GLU A O 1
ATOM 2081 N N . ARG A 1 279 ? -1.697 1.636 -20 1 67.44 279 ARG A N 1
ATOM 2082 C CA . ARG A 1 279 ? -2.004 2.521 -21.125 1 67.44 279 ARG A CA 1
ATOM 2083 C C . ARG A 1 279 ? -3.385 3.148 -20.969 1 67.44 279 ARG A C 1
ATOM 2085 O O . ARG A 1 279 ? -3.695 4.156 -21.609 1 67.44 279 ARG A O 1
ATOM 2092 N N . SER A 1 280 ? -4.312 2.426 -20.344 1 59.53 280 SER A N 1
ATOM 2093 C CA . SER A 1 280 ? -5.668 2.967 -20.328 1 59.53 280 SER A CA 1
ATOM 2094 C C . SER A 1 280 ? -5.758 4.207 -19.438 1 59.53 280 SER A C 1
ATOM 2096 O O . SER A 1 280 ? -5.059 4.305 -18.438 1 59.53 280 SER A O 1
ATOM 2098 N N . GLN A 1 281 ? -6.219 5.25 -20.047 1 50.81 281 GLN A N 1
ATOM 2099 C CA . GLN A 1 281 ? -6.484 6.469 -19.297 1 50.81 281 GLN A CA 1
ATOM 2100 C C . GLN A 1 281 ? -7.23 6.16 -18 1 50.81 281 GLN A C 1
ATOM 2102 O O . GLN A 1 281 ? -8.062 5.254 -17.953 1 50.81 281 GLN A O 1
ATOM 2107 N N . PRO A 1 282 ? -6.699 6.645 -16.844 1 47.91 282 PRO A N 1
ATOM 2108 C CA . PRO A 1 282 ? -7.316 6.41 -15.539 1 47.91 282 PRO A CA 1
ATOM 2109 C C . PRO A 1 282 ? -8.844 6.363 -15.602 1 47.91 282 PRO A C 1
ATOM 2111 O O . PRO A 1 282 ? -9.469 5.551 -14.914 1 47.91 282 PRO A O 1
ATOM 2114 N N . GLY A 1 283 ? -9.461 7.227 -16.312 1 43.69 283 GLY A N 1
ATOM 2115 C CA . GLY A 1 283 ? -10.906 7.418 -16.344 1 43.69 283 GLY A CA 1
ATOM 2116 C C . GLY A 1 283 ? -11.648 6.281 -17.016 1 43.69 283 GLY A C 1
ATOM 2117 O O . GLY A 1 283 ? -12.836 6.07 -16.766 1 43.69 283 GLY A O 1
ATOM 2118 N N . SER A 1 284 ? -11.117 5.773 -18.031 1 44.03 284 SER A N 1
ATOM 2119 C CA . SER A 1 284 ? -11.859 4.832 -18.859 1 44.03 284 SER A CA 1
ATOM 2120 C C . SER A 1 284 ? -11.984 3.475 -18.172 1 44.03 284 SER A C 1
ATOM 2122 O O . SER A 1 284 ? -12.977 2.77 -18.359 1 44.03 284 SER A O 1
ATOM 2124 N N . LYS A 1 285 ? -11.125 3.113 -17.438 1 48.09 285 LYS A N 1
ATOM 2125 C CA . LYS A 1 285 ? -11.125 1.778 -16.859 1 48.09 285 LYS A CA 1
ATOM 2126 C C . LYS A 1 285 ? -12.07 1.708 -15.656 1 48.09 285 LYS A C 1
ATOM 2128 O O . LYS A 1 285 ? -12.312 0.628 -15.117 1 48.09 285 LYS A O 1
ATOM 2133 N N . ALA A 1 286 ? -12.281 2.873 -15.008 1 43.28 286 ALA A N 1
ATOM 2134 C CA . ALA A 1 286 ? -13.258 2.902 -13.922 1 43.28 286 ALA A CA 1
ATOM 2135 C C . ALA A 1 286 ? -14.492 2.072 -14.266 1 43.28 286 ALA A C 1
ATOM 2137 O O . ALA A 1 286 ? -15.047 1.378 -13.406 1 43.28 286 ALA A O 1
ATOM 2138 N N . ALA A 1 287 ? -14.961 2.242 -15.578 1 40.03 287 ALA A N 1
ATOM 2139 C CA . ALA A 1 287 ? -16.141 1.511 -16.031 1 40.03 287 ALA A CA 1
ATOM 2140 C C . ALA A 1 287 ? -15.844 0.023 -16.188 1 40.03 287 ALA A C 1
ATOM 2142 O O . ALA A 1 287 ? -16.688 -0.825 -15.875 1 40.03 287 ALA A O 1
ATOM 2143 N N . ALA A 1 288 ? -14.703 -0.307 -16.828 1 40.78 288 ALA A N 1
ATOM 2144 C CA . ALA A 1 288 ? -14.461 -1.675 -17.266 1 40.78 288 ALA A CA 1
ATOM 2145 C C . ALA A 1 288 ? -13.656 -2.459 -16.234 1 40.78 288 ALA A C 1
ATOM 2147 O O . ALA A 1 288 ? -13.914 -3.645 -16.016 1 40.78 288 ALA A O 1
ATOM 2148 N N . GLY A 1 289 ? -12.453 -1.995 -15.719 1 45.53 289 GLY A N 1
ATOM 2149 C CA . GLY A 1 289 ? -11.383 -2.684 -15.016 1 45.53 289 GLY A CA 1
ATOM 2150 C C . GLY A 1 289 ? -11.656 -2.873 -13.539 1 45.53 289 GLY A C 1
ATOM 2151 O O . GLY A 1 289 ? -10.992 -3.674 -12.875 1 45.53 289 GLY A O 1
ATOM 2152 N N . GLY A 1 290 ? -12.492 -1.945 -12.969 1 51.41 290 GLY A N 1
ATOM 2153 C CA . GLY A 1 290 ? -12.836 -2.029 -11.555 1 51.41 290 GLY A CA 1
ATOM 2154 C C . GLY A 1 290 ? -13.539 -3.318 -11.195 1 51.41 290 GLY A C 1
ATOM 2155 O O . GLY A 1 290 ? -13.695 -3.637 -10.008 1 51.41 290 GLY A O 1
ATOM 2156 N N . ALA A 1 291 ? -13.57 -4.09 -12.289 1 64.19 291 ALA A N 1
ATOM 2157 C CA . ALA A 1 291 ? -14.438 -5.246 -12.078 1 64.19 291 ALA A CA 1
ATOM 2158 C C . ALA A 1 291 ? -13.648 -6.43 -11.531 1 64.19 291 ALA A C 1
ATOM 2160 O O . ALA A 1 291 ? -14.203 -7.293 -10.844 1 64.19 291 ALA A O 1
ATOM 2161 N N . ASP A 1 292 ? -12.203 -6.289 -11.609 1 87.25 292 ASP A N 1
ATOM 2162 C CA . ASP A 1 292 ? -11.469 -7.465 -11.156 1 87.25 292 ASP A CA 1
ATOM 2163 C C . ASP A 1 292 ? -10.852 -7.23 -9.781 1 87.25 292 ASP A C 1
ATOM 2165 O O . ASP A 1 292 ? -9.93 -7.941 -9.375 1 87.25 292 ASP A O 1
ATOM 2169 N N . TYR A 1 293 ? -11.227 -6.242 -9.18 1 92.06 293 TYR A N 1
ATOM 2170 C CA . TYR A 1 293 ? -10.719 -5.875 -7.863 1 92.06 293 TYR A CA 1
ATOM 2171 C C . TYR A 1 293 ? -11.859 -5.438 -6.945 1 92.06 293 TYR A C 1
ATOM 2173 O O . TYR A 1 293 ? -12.562 -4.469 -7.234 1 92.06 293 TYR A O 1
ATOM 2181 N N . GLY A 1 294 ? -12.039 -6.223 -5.941 1 93.38 294 GLY A N 1
ATOM 2182 C CA . GLY A 1 294 ? -13.195 -5.918 -5.113 1 93.38 294 GLY A CA 1
ATOM 2183 C C . GLY A 1 294 ? -13.305 -6.812 -3.893 1 93.38 294 GLY A C 1
ATOM 2184 O O . GLY A 1 294 ? -12.297 -7.109 -3.24 1 93.38 294 GLY A O 1
ATOM 2185 N N . TYR A 1 295 ? -14.562 -7.152 -3.596 1 93.06 295 TYR A N 1
ATOM 2186 C CA . TYR A 1 295 ? -14.844 -7.812 -2.326 1 93.06 295 TYR A CA 1
ATOM 2187 C C . TYR A 1 295 ? -15.625 -9.102 -2.541 1 93.06 295 TYR A C 1
ATOM 2189 O O . TYR A 1 295 ? -16.344 -9.242 -3.527 1 93.06 295 TYR A O 1
ATOM 2197 N N . SER A 1 296 ? -15.414 -9.984 -1.64 1 93.69 296 SER A N 1
ATOM 2198 C CA . SER A 1 296 ? -16.203 -11.211 -1.608 1 93.69 296 SER A CA 1
ATOM 2199 C C . SER A 1 296 ? -17.047 -11.297 -0.34 1 93.69 296 SER A C 1
ATOM 2201 O O . SER A 1 296 ? -16.594 -10.891 0.735 1 93.69 296 SER A O 1
ATOM 2203 N N . LEU A 1 297 ? -18.234 -11.805 -0.486 1 92 297 LEU A N 1
ATOM 2204 C CA . LEU A 1 297 ? -19.172 -12.047 0.613 1 92 297 LEU A CA 1
ATOM 2205 C C . LEU A 1 297 ? -19.484 -13.531 0.748 1 92 297 LEU A C 1
ATOM 2207 O O . LEU A 1 297 ? -19.656 -14.227 -0.255 1 92 297 LEU A O 1
ATOM 2211 N N . HIS A 1 298 ? -19.484 -13.992 2.006 1 93.62 298 HIS A N 1
ATOM 2212 C CA . HIS A 1 298 ? -19.828 -15.383 2.271 1 93.62 298 HIS A CA 1
ATOM 2213 C C . HIS A 1 298 ? -20.828 -15.492 3.42 1 93.62 298 HIS A C 1
ATOM 2215 O O . HIS A 1 298 ? -20.609 -14.922 4.492 1 93.62 298 HIS A O 1
ATOM 2221 N N . TRP A 1 299 ? -21.906 -16.203 3.158 1 91.12 299 TRP A N 1
ATOM 2222 C CA . TRP A 1 299 ? -22.891 -16.484 4.195 1 91.12 299 TRP A CA 1
ATOM 2223 C C . TRP A 1 299 ? -22.672 -17.891 4.773 1 91.12 299 TRP A C 1
ATOM 2225 O O . TRP A 1 299 ? -23.062 -18.891 4.164 1 91.12 299 TRP A O 1
ATOM 2235 N N . PRO A 1 300 ? -22.172 -17.938 5.965 1 90.69 300 PRO A N 1
ATOM 2236 C CA . PRO A 1 300 ? -21.828 -19.234 6.52 1 90.69 300 PRO A CA 1
ATOM 2237 C C . PRO A 1 300 ? -23.031 -20.156 6.664 1 90.69 300 PRO A C 1
ATOM 2239 O O . PRO A 1 300 ? -22.891 -21.391 6.562 1 90.69 300 PRO A O 1
ATOM 2242 N N . GLY A 1 301 ? -24.141 -19.672 6.996 1 87.81 301 GLY A N 1
ATOM 2243 C CA . GLY A 1 301 ? -25.328 -20.484 7.195 1 87.81 301 GLY A CA 1
ATOM 2244 C C . GLY A 1 301 ? -25.781 -21.203 5.938 1 87.81 301 GLY A C 1
ATOM 2245 O O . GLY A 1 301 ? -25.891 -22.422 5.922 1 87.81 301 GLY A O 1
ATOM 2246 N N . SER A 1 302 ? -25.938 -20.484 4.863 1 88.06 302 SER A N 1
ATOM 2247 C CA . SER A 1 302 ? -26.438 -21.031 3.613 1 88.06 302 SER A CA 1
ATOM 2248 C C . SER A 1 302 ? -25.312 -21.562 2.744 1 88.06 302 SER A C 1
ATOM 2250 O O . SER A 1 302 ? -25.531 -22.359 1.835 1 88.06 302 SER A O 1
ATOM 2252 N N . GLY A 1 303 ? -24.125 -21.047 2.932 1 92.5 303 GLY 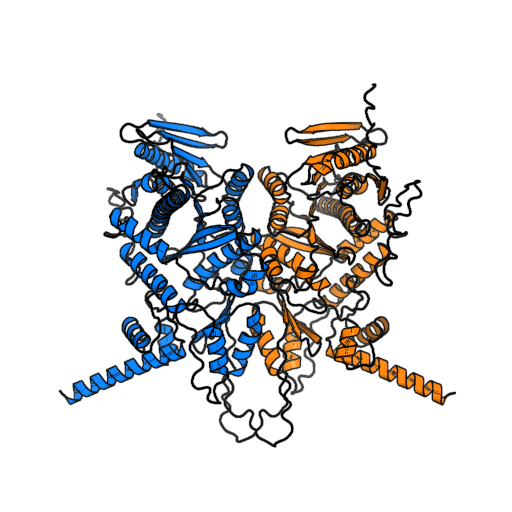A N 1
ATOM 2253 C CA . GLY A 1 303 ? -22.984 -21.406 2.098 1 92.5 303 GLY A CA 1
ATOM 2254 C C . GLY A 1 303 ? -22.891 -20.578 0.835 1 92.5 303 GLY A C 1
ATOM 2255 O O . GLY A 1 303 ? -21.953 -20.734 0.055 1 92.5 303 GLY A O 1
ATOM 2256 N N . GLU A 1 304 ? -23.828 -19.688 0.685 1 92.12 304 GLU A N 1
ATOM 2257 C CA . GLU A 1 304 ? -23.828 -18.828 -0.501 1 92.12 304 GLU A CA 1
ATOM 2258 C C . GLU A 1 304 ? -22.672 -17.828 -0.465 1 92.12 304 GLU A C 1
ATOM 2260 O O . GLU A 1 304 ? -22.203 -17.453 0.611 1 92.12 304 GLU A O 1
ATOM 2265 N N . SER A 1 305 ? -22.188 -17.469 -1.661 1 93.38 305 SER A N 1
ATOM 2266 C CA . SER A 1 305 ? -21.156 -16.453 -1.812 1 93.38 305 SER A CA 1
ATOM 2267 C C . SER A 1 305 ? -21.5 -15.477 -2.93 1 93.38 305 SER A C 1
ATOM 2269 O O . SER A 1 305 ? -22.312 -15.789 -3.801 1 93.38 305 SER A O 1
ATOM 2271 N N . ALA A 1 306 ? -20.984 -14.32 -2.809 1 91.19 306 ALA A N 1
ATOM 2272 C CA . ALA A 1 306 ? -21.125 -13.289 -3.828 1 91.19 306 ALA A CA 1
ATOM 2273 C C . ALA A 1 306 ? -19.875 -12.406 -3.879 1 91.19 306 ALA A C 1
ATOM 2275 O O . ALA A 1 306 ? -18.984 -12.539 -3.045 1 91.19 306 ALA A O 1
ATOM 2276 N N . CYS A 1 307 ? -19.719 -11.68 -4.902 1 92.19 307 CYS A N 1
ATOM 2277 C CA . CYS A 1 307 ? -18.641 -10.695 -4.988 1 92.19 307 CYS A CA 1
ATOM 2278 C C . CYS A 1 307 ? -19.141 -9.391 -5.59 1 92.19 307 CYS A C 1
ATOM 2280 O O . CYS A 1 307 ? -20.172 -9.367 -6.258 1 92.19 307 CYS A O 1
ATOM 2282 N N . CYS A 1 308 ? -18.5 -8.305 -5.27 1 88.38 308 CYS A N 1
ATOM 2283 C CA . CYS A 1 308 ? -18.906 -7 -5.77 1 88.38 308 CYS A CA 1
ATOM 2284 C C . CYS A 1 308 ? -17.734 -6.02 -5.738 1 88.38 308 CYS A C 1
ATOM 2286 O O . CYS A 1 308 ? -16.75 -6.242 -5.027 1 88.38 308 CYS A O 1
ATOM 2288 N N . GLY A 1 309 ? -17.875 -5.035 -6.605 1 87.12 309 GLY A N 1
ATOM 2289 C CA . GLY A 1 309 ? -16.969 -3.902 -6.477 1 87.12 309 GLY A CA 1
ATOM 2290 C C . GLY A 1 309 ? -17.312 -2.998 -5.309 1 87.12 309 GLY A C 1
ATOM 2291 O O . GLY A 1 309 ? -18.328 -3.193 -4.641 1 87.12 309 GLY A O 1
ATOM 2292 N N . TRP A 1 310 ? -16.484 -2.045 -5.082 1 82.19 310 TRP A N 1
ATOM 2293 C CA . TRP A 1 310 ? -16.656 -1.132 -3.953 1 82.19 310 TRP A CA 1
ATOM 2294 C C . TRP A 1 310 ? -17.984 -0.378 -4.055 1 82.19 310 TRP A C 1
ATOM 2296 O O . TRP A 1 310 ? -18.688 -0.209 -3.053 1 82.19 310 TRP A O 1
ATOM 2306 N N . HIS A 1 311 ? -18.312 0.06 -5.18 1 77.31 311 HIS A N 1
ATOM 2307 C CA . HIS A 1 311 ? -19.484 0.899 -5.375 1 77.31 311 HIS A CA 1
ATOM 2308 C C . HIS A 1 311 ? -20.766 0.126 -5.082 1 77.31 311 HIS A C 1
ATOM 2310 O O . HIS A 1 311 ? -21.766 0.709 -4.648 1 77.31 311 HIS A O 1
ATOM 2316 N N . ASP A 1 312 ? -20.656 -1.127 -5.234 1 80.31 312 ASP A N 1
ATOM 2317 C CA . ASP A 1 312 ? -21.859 -1.942 -5.105 1 80.31 312 ASP A CA 1
ATOM 2318 C C . ASP A 1 312 ? -21.953 -2.582 -3.721 1 80.31 312 ASP A C 1
ATOM 2320 O O . ASP A 1 312 ? -22.953 -3.207 -3.381 1 80.31 312 ASP A O 1
ATOM 2324 N N . MET A 1 313 ? -20.984 -2.355 -2.977 1 83.38 313 MET A N 1
ATOM 2325 C CA . MET A 1 313 ? -20.859 -3.049 -1.697 1 83.38 313 MET A CA 1
ATOM 2326 C C . MET A 1 313 ? -22.016 -2.693 -0.771 1 83.38 313 MET A C 1
ATOM 2328 O O . MET A 1 313 ? -22.625 -3.578 -0.172 1 83.38 313 MET A O 1
ATOM 2332 N N . PRO A 1 314 ? -22.375 -1.405 -0.644 1 78 314 PRO A N 1
ATOM 2333 C CA . PRO A 1 314 ? -23.516 -1.094 0.235 1 78 314 PRO A CA 1
ATOM 2334 C C . PRO A 1 314 ? -24.797 -1.791 -0.193 1 78 314 PRO A C 1
ATOM 2336 O O . PRO A 1 314 ? -25.516 -2.344 0.646 1 78 314 PRO A O 1
ATOM 2339 N N . ALA A 1 315 ? -25.016 -1.825 -1.418 1 77.44 315 ALA A N 1
ATOM 2340 C CA . ALA A 1 315 ? -26.203 -2.482 -1.936 1 77.44 315 ALA A CA 1
ATOM 2341 C C . ALA A 1 315 ? -26.141 -3.99 -1.71 1 77.44 315 ALA A C 1
ATOM 2343 O O . ALA A 1 315 ? -27.156 -4.613 -1.349 1 77.44 315 ALA A O 1
ATOM 2344 N N . ALA A 1 316 ? -25 -4.512 -1.891 1 78.44 316 ALA A N 1
ATOM 2345 C CA . ALA A 1 316 ? -24.812 -5.949 -1.725 1 78.44 316 ALA A CA 1
ATOM 2346 C C . ALA A 1 316 ? -25.047 -6.367 -0.275 1 78.44 316 ALA A C 1
ATOM 2348 O O . ALA A 1 316 ? -25.672 -7.395 -0.013 1 78.44 316 ALA A O 1
ATOM 2349 N N . LEU A 1 317 ? -24.625 -5.617 0.58 1 79.88 317 LEU A N 1
ATOM 2350 C CA . LEU A 1 317 ? -24.75 -5.941 1.997 1 79.88 317 LEU A CA 1
ATOM 2351 C C . LEU A 1 317 ? -26.172 -5.703 2.49 1 79.88 317 LEU A C 1
ATOM 2353 O O . LEU A 1 317 ? -26.656 -6.41 3.379 1 79.88 317 LEU A O 1
ATOM 2357 N N . ARG A 1 318 ? -26.766 -4.758 1.998 1 73.88 318 ARG A N 1
ATOM 2358 C CA . ARG A 1 318 ? -28.172 -4.504 2.35 1 73.88 318 ARG A CA 1
ATOM 2359 C C . ARG A 1 318 ? -29.062 -5.641 1.872 1 73.88 318 ARG A C 1
ATOM 2361 O O . ARG A 1 318 ? -29.984 -6.062 2.588 1 73.88 318 ARG A O 1
ATOM 2368 N N . ALA A 1 319 ? -28.797 -6.035 0.751 1 68.31 319 ALA A N 1
ATOM 2369 C CA . ALA A 1 319 ? -29.562 -7.133 0.177 1 68.31 319 ALA A CA 1
ATOM 2370 C C . ALA A 1 319 ? -29.422 -8.398 1.014 1 68.31 319 ALA A C 1
ATOM 2372 O O . ALA A 1 319 ? -30.359 -9.203 1.104 1 68.31 319 ALA A O 1
ATOM 2373 N N . ALA A 1 320 ? -28.406 -8.547 1.61 1 66.38 320 ALA A N 1
ATOM 2374 C CA . ALA A 1 320 ? -28.141 -9.719 2.445 1 66.38 320 ALA A CA 1
ATOM 2375 C C . ALA A 1 320 ? -28.984 -9.695 3.711 1 66.38 320 ALA A C 1
ATOM 2377 O O . ALA A 1 320 ? -29.328 -10.742 4.254 1 66.38 320 ALA A O 1
ATOM 2378 N N . GLY A 1 321 ? -29.297 -8.57 4.258 1 58.19 321 GLY A N 1
ATOM 2379 C CA . GLY A 1 321 ? -30.125 -8.438 5.453 1 58.19 321 GLY A CA 1
ATOM 2380 C C . GLY A 1 321 ? -31.594 -8.688 5.195 1 58.19 321 GLY A C 1
ATOM 2381 O O . GLY A 1 321 ? -32.312 -9.117 6.09 1 58.19 321 GLY A O 1
ATOM 2382 N N . CYS A 1 322 ? -32.125 -8.398 4.109 1 50.38 322 CYS A N 1
ATOM 2383 C CA . CYS A 1 322 ? -33.562 -8.523 3.783 1 50.38 322 CYS A CA 1
ATOM 2384 C C . CYS A 1 322 ? -33.906 -9.969 3.469 1 50.38 322 CYS A C 1
ATOM 2386 O O . CYS A 1 322 ? -35.094 -10.344 3.537 1 50.38 322 CYS A O 1
ATOM 2388 N N . ASN A 1 323 ? -33.188 -10.867 3.01 1 42.66 323 ASN A N 1
ATOM 2389 C CA . ASN A 1 323 ? -33.531 -12.211 2.578 1 42.66 323 ASN A CA 1
ATOM 2390 C C . ASN A 1 323 ? -33.844 -13.117 3.766 1 42.66 323 ASN A C 1
ATOM 2392 O O . ASN A 1 323 ? -34.219 -14.281 3.584 1 42.66 323 ASN A O 1
ATOM 2396 N N . GLY A 1 324 ? -33.656 -12.859 5.004 1 36.84 324 GLY A N 1
ATOM 2397 C CA . GLY A 1 324 ? -34.094 -13.805 6.02 1 36.84 324 GLY A CA 1
ATOM 2398 C C . GLY A 1 324 ? -35.562 -13.719 6.305 1 36.84 324 GLY A C 1
ATOM 2399 O O . GLY A 1 324 ? -36.062 -14.391 7.207 1 36.84 324 GLY A O 1
ATOM 2400 N N . GLY A 1 325 ? -36.281 -12.547 6.457 1 32.16 325 GLY A N 1
ATOM 2401 C CA . GLY A 1 325 ? -37.656 -12.586 6.883 1 32.16 325 GLY A CA 1
ATOM 2402 C C . GLY A 1 325 ? -38.594 -13.117 5.816 1 32.16 325 GLY A C 1
ATOM 2403 O O . GLY A 1 325 ? -38.375 -12.906 4.621 1 32.16 325 GLY A O 1
ATOM 2404 N N . GLY A 1 326 ? -39.469 -14.297 6.031 1 28.97 326 GLY A N 1
ATOM 2405 C CA . GLY A 1 326 ? -40.719 -14.664 5.371 1 28.97 326 GLY A CA 1
ATOM 2406 C C . GLY A 1 326 ? -41.469 -13.469 4.785 1 28.97 326 GLY A C 1
ATOM 2407 O O . GLY A 1 326 ? -41.094 -12.32 5.031 1 28.97 326 GLY A O 1
ATOM 2408 N N . SER A 1 327 ? -42.812 -13.797 4.238 1 30.03 327 SER A N 1
ATOM 2409 C CA . SER A 1 327 ? -43.906 -13.047 3.617 1 30.03 327 SER A CA 1
ATOM 2410 C C . SER A 1 327 ? -44.188 -11.75 4.359 1 30.03 327 SER A C 1
ATOM 2412 O O . SER A 1 327 ? -44.438 -10.711 3.738 1 30.03 327 SER A O 1
ATOM 2414 N N . SER A 1 328 ? -44.875 -12.008 5.676 1 28.03 328 SER A N 1
ATOM 2415 C CA . SER A 1 328 ? -45.781 -11.07 6.312 1 28.03 328 SER A CA 1
ATOM 2416 C C . SER A 1 328 ? -45.062 -9.852 6.859 1 28.03 328 SER A C 1
ATOM 2418 O O . SER A 1 328 ? -44.5 -9.898 7.953 1 28.03 328 SER A O 1
ATOM 2420 N N . CYS A 1 329 ? -44.219 -9.172 6.332 1 28.78 329 CYS A N 1
ATOM 2421 C CA . CYS A 1 329 ? -44.438 -7.879 6.973 1 28.78 329 CYS A CA 1
ATOM 2422 C C . CYS A 1 329 ? -45.906 -7.508 7 1 28.78 329 CYS A C 1
ATOM 2424 O O . CYS A 1 329 ? -46.25 -6.336 7.18 1 28.78 329 CYS A O 1
ATOM 2426 N N . SER A 1 330 ? -46.844 -8.32 6.297 1 25.39 330 SER A N 1
ATOM 2427 C CA . SER A 1 330 ? -48.281 -8.219 6.512 1 25.39 330 SER A CA 1
ATOM 2428 C C . SER A 1 330 ? -48.656 -8.633 7.926 1 25.39 330 SER A C 1
ATOM 2430 O O . SER A 1 330 ? -47.938 -9.414 8.562 1 25.39 330 SER A O 1
ATOM 2432 N N . SER A 1 331 ? -49.688 -7.949 8.672 1 26.53 331 SER A N 1
ATOM 2433 C CA . SER A 1 331 ? -50.312 -8.039 9.977 1 26.53 331 SER A CA 1
ATOM 2434 C C . SER A 1 331 ? -50.656 -9.484 10.328 1 26.53 331 SER A C 1
ATOM 2436 O O . SER A 1 331 ? -51.25 -9.758 11.375 1 26.53 331 SER A O 1
ATOM 2438 N N . GLY A 1 332 ? -51.094 -10.414 9.32 1 24.77 332 GLY A N 1
ATOM 2439 C CA . GLY A 1 332 ? -51.969 -11.375 9.945 1 24.77 332 GLY A CA 1
ATOM 2440 C C . GLY A 1 332 ? -51.312 -12.164 11.062 1 24.77 332 GLY A C 1
ATOM 2441 O O . GLY A 1 332 ? -50.125 -11.977 11.336 1 24.77 332 GLY A O 1
ATOM 2442 N N . SER A 1 333 ? -51.75 -13.492 11.219 1 25.27 333 SER A N 1
ATOM 2443 C CA . SER A 1 333 ? -51.938 -14.391 12.352 1 25.27 333 SER A CA 1
ATOM 2444 C C . SER A 1 333 ? -50.594 -14.766 12.969 1 25.27 333 SER A C 1
ATOM 2446 O O . SER A 1 333 ? -49.531 -14.594 12.344 1 25.27 333 SER A O 1
ATOM 2448 N N . SER A 1 334 ? -50.562 -15.531 14.133 1 27.33 334 SER A N 1
ATOM 2449 C CA . SER A 1 334 ? -49.906 -16.016 15.344 1 27.33 334 SER A CA 1
ATOM 2450 C C . SER A 1 334 ? -48.625 -16.766 15.016 1 27.33 334 SER A C 1
ATOM 2452 O O . SER A 1 334 ? -47.875 -17.172 15.914 1 27.33 334 SER A O 1
ATOM 2454 N N . GLY A 1 335 ? -48.594 -17.656 13.93 1 27.61 335 GLY A N 1
ATOM 2455 C CA . GLY A 1 335 ? -47.781 -18.812 14.234 1 27.61 335 GLY A CA 1
ATOM 2456 C C . GLY A 1 335 ? -46.281 -18.484 14.398 1 27.61 335 GLY A C 1
ATOM 2457 O O . GLY A 1 335 ? -45.875 -17.344 14.18 1 27.61 335 GLY A O 1
ATOM 2458 N N . SER A 1 336 ? -45.375 -19.641 14.453 1 30.56 336 SER A N 1
ATOM 2459 C CA . SER A 1 336 ? -44.031 -19.797 15.023 1 30.56 336 SER A CA 1
ATOM 2460 C C . SER A 1 336 ? -43.031 -18.875 14.336 1 30.56 336 SER A C 1
ATOM 2462 O O . SER A 1 336 ? -42.938 -18.891 13.109 1 30.56 336 SER A O 1
ATOM 2464 N N . SER A 1 337 ? -42.781 -17.703 14.789 1 32.91 337 SER A N 1
ATOM 2465 C CA . SER A 1 337 ? -41.844 -16.594 14.617 1 32.91 337 SER A CA 1
ATOM 2466 C C . SER A 1 337 ? -40.406 -17.094 14.492 1 32.91 337 SER A C 1
ATOM 2468 O O . SER A 1 337 ? -39.469 -16.422 14.938 1 32.91 337 SER A O 1
ATOM 2470 N N . SER A 1 338 ? -40.156 -18.406 14.359 1 32.94 338 SER A N 1
ATOM 2471 C CA . SER A 1 338 ? -38.719 -18.719 14.414 1 32.94 338 SER A CA 1
ATOM 2472 C C . SER A 1 338 ? -37.938 -17.922 13.367 1 32.94 338 SER A C 1
ATOM 2474 O O . SER A 1 338 ? -37.812 -18.359 12.227 1 32.94 338 SER A O 1
ATOM 2476 N N . GLY A 1 339 ? -38.188 -16.656 13.18 1 35.44 339 GLY A N 1
ATOM 2477 C CA . GLY A 1 339 ? -37.375 -15.883 12.266 1 35.44 339 GLY A CA 1
ATOM 2478 C C . GLY A 1 339 ? -35.906 -16.047 12.492 1 35.44 339 GLY A C 1
ATOM 2479 O O . GLY A 1 339 ? -35.375 -15.664 13.539 1 35.44 339 GLY A O 1
ATOM 2480 N N . GLU A 1 340 ? -35.25 -17.109 12.133 1 38.72 340 GLU A N 1
ATOM 2481 C CA . GLU A 1 340 ? -33.781 -17.25 12.219 1 38.72 340 GLU A CA 1
ATOM 2482 C C . GLU A 1 340 ? -33.094 -15.93 11.875 1 38.72 340 GLU A C 1
ATOM 2484 O O . GLU A 1 340 ? -33.438 -15.289 10.875 1 38.72 340 GLU A O 1
ATOM 2489 N N . PRO A 1 341 ? -32.594 -15.102 12.805 1 46.53 341 PRO A N 1
ATOM 2490 C CA . PRO A 1 341 ? -31.828 -13.867 12.609 1 46.53 341 PRO A CA 1
ATOM 2491 C C . PRO A 1 341 ? -30.984 -13.891 11.336 1 46.53 341 PRO A C 1
ATOM 2493 O O . PRO A 1 341 ? -30.438 -14.938 10.977 1 46.53 341 PRO A O 1
ATOM 2496 N N . SER A 1 342 ? -31.281 -13.062 10.32 1 57.12 342 SER A N 1
ATOM 2497 C CA . SER A 1 342 ? -30.594 -12.891 9.047 1 57.12 342 SER A CA 1
ATOM 2498 C C . SER A 1 342 ? -29.078 -12.914 9.219 1 57.12 342 SER A C 1
ATOM 2500 O O . SER A 1 342 ? -28.531 -12.195 10.055 1 57.12 342 SER A O 1
ATOM 2502 N N . GLU A 1 343 ? -28.328 -13.953 8.82 1 68.75 343 GLU A N 1
ATOM 2503 C CA . GLU A 1 343 ? -26.906 -14.266 8.93 1 68.75 343 GLU A CA 1
ATOM 2504 C C . GLU A 1 343 ? -26.047 -13.141 8.344 1 68.75 343 GLU A C 1
ATOM 2506 O O . GLU A 1 343 ? -26.344 -12.641 7.258 1 68.75 343 GLU A O 1
ATOM 2511 N N . GLN A 1 344 ? -25.281 -12.555 9.156 1 79.19 344 GLN A N 1
ATOM 2512 C CA . GLN A 1 344 ? -24.281 -11.586 8.719 1 79.19 344 GLN A CA 1
ATOM 2513 C C . GLN A 1 344 ? -23.234 -12.242 7.84 1 79.19 344 GLN A C 1
ATOM 2515 O O . GLN A 1 344 ? -22.656 -13.273 8.211 1 79.19 344 GLN A O 1
ATOM 2520 N N . PRO A 1 345 ? -23.109 -11.672 6.598 1 88.5 345 PRO A N 1
ATOM 2521 C CA . PRO A 1 345 ? -22.078 -12.273 5.754 1 88.5 345 PRO A CA 1
ATOM 2522 C C . PRO A 1 345 ? -20.656 -11.961 6.227 1 88.5 345 PRO A C 1
ATOM 2524 O O . PRO A 1 345 ? -20.438 -10.922 6.852 1 88.5 345 PRO A O 1
ATOM 2527 N N . LEU A 1 346 ? -19.797 -12.852 5.941 1 91.81 346 LEU A N 1
ATOM 2528 C CA . LEU A 1 346 ? -18.359 -12.602 6.055 1 91.81 346 LEU A CA 1
ATOM 2529 C C . LEU A 1 346 ? -17.859 -11.812 4.852 1 91.81 346 LEU A C 1
ATOM 2531 O O . LEU A 1 346 ? -18.203 -12.117 3.711 1 91.81 346 LEU A O 1
ATOM 2535 N N . LEU A 1 347 ? -17.141 -10.797 5.152 1 92.62 347 LEU A N 1
ATOM 2536 C CA . LEU A 1 347 ? -16.656 -9.914 4.102 1 92.62 347 LEU A CA 1
ATOM 2537 C C . LEU A 1 347 ? -15.133 -9.992 3.99 1 92.62 347 LEU A C 1
ATOM 2539 O O . LEU A 1 347 ? -14.43 -9.883 4.996 1 92.62 347 LEU A O 1
ATOM 2543 N N . SER A 1 348 ? -14.609 -10.195 2.764 1 95.62 348 SER A N 1
ATOM 2544 C CA . SER A 1 348 ? -13.172 -10.188 2.5 1 95.62 348 SER A CA 1
ATOM 2545 C C . SER A 1 348 ? -12.828 -9.25 1.348 1 95.62 348 SER A C 1
ATOM 2547 O O . SER A 1 348 ? -13.562 -9.172 0.363 1 95.62 348 SER A O 1
ATOM 2549 N N . GLY A 1 349 ? -11.703 -8.516 1.457 1 94 349 GLY A N 1
ATOM 2550 C CA . GLY A 1 349 ? -11.195 -7.691 0.371 1 94 349 GLY A CA 1
ATOM 2551 C C . GLY A 1 349 ? -10.391 -6.496 0.851 1 94 349 GLY A C 1
ATOM 2552 O O . GLY A 1 349 ? -10.148 -6.348 2.051 1 94 349 GLY A O 1
ATOM 2553 N N . PRO A 1 350 ? -10.055 -5.637 -0.025 1 93.5 350 PRO A N 1
ATOM 2554 C CA . PRO A 1 350 ? -10.242 -5.887 -1.456 1 93.5 350 PRO A CA 1
ATOM 2555 C C . PRO A 1 350 ? -9.344 -7.008 -1.982 1 93.5 350 PRO A C 1
ATOM 2557 O O . PRO A 1 350 ? -8.195 -7.133 -1.561 1 93.5 350 PRO A O 1
ATOM 2560 N N . LEU A 1 351 ? -9.867 -7.84 -2.887 1 96.25 351 LEU A N 1
ATOM 2561 C CA . LEU A 1 351 ? -9.188 -8.984 -3.48 1 96.25 351 LEU A CA 1
ATOM 2562 C C . LEU A 1 351 ? -9.141 -8.859 -5 1 96.25 351 LEU A C 1
ATOM 2564 O O . LEU A 1 351 ? -9.906 -8.094 -5.586 1 96.25 351 LEU A O 1
ATOM 2568 N N . TRP A 1 352 ? -8.18 -9.562 -5.602 1 96.75 352 TRP A N 1
ATOM 2569 C CA . TRP A 1 352 ? -8.258 -9.82 -7.039 1 96.75 352 TRP A CA 1
ATOM 2570 C C . TRP A 1 352 ? -9.422 -10.75 -7.363 1 96.75 352 TRP A C 1
ATOM 2572 O O . TRP A 1 352 ? -9.5 -11.859 -6.824 1 96.75 352 TRP A O 1
ATOM 2582 N N . LEU A 1 353 ? -10.312 -10.297 -8.18 1 95.81 353 LEU A N 1
ATOM 2583 C CA . LEU A 1 353 ? -11.5 -11.086 -8.492 1 95.81 353 LEU A CA 1
ATOM 2584 C C . LEU A 1 353 ? -11.398 -11.68 -9.898 1 95.81 353 LEU A C 1
ATOM 2586 O O . LEU A 1 353 ? -12.258 -12.469 -10.297 1 95.81 353 LEU A O 1
ATOM 2590 N N . GLY A 1 354 ? -10.328 -11.359 -10.617 1 95.12 354 GLY A N 1
ATOM 2591 C CA . GLY A 1 354 ? -10.172 -11.773 -12 1 95.12 354 GLY A CA 1
ATOM 2592 C C . GLY A 1 354 ? -9.594 -13.172 -12.141 1 95.12 354 GLY A C 1
ATOM 2593 O O . GLY A 1 354 ? -9.508 -13.914 -11.156 1 95.12 354 GLY A O 1
ATOM 2594 N N . PRO A 1 355 ? -9.219 -13.508 -13.398 1 96.62 355 PRO A N 1
ATOM 2595 C CA . PRO A 1 355 ? -8.695 -14.844 -13.672 1 96.62 355 PRO A CA 1
ATOM 2596 C C . PRO A 1 355 ? -7.379 -15.125 -12.953 1 96.62 355 PRO A C 1
ATOM 2598 O O . PRO A 1 355 ? -6.543 -14.234 -12.812 1 96.62 355 PRO A O 1
ATOM 2601 N N . LEU A 1 356 ? -7.215 -16.344 -12.555 1 98.06 356 LEU A N 1
ATOM 2602 C CA . LEU A 1 356 ? -6.004 -16.766 -11.859 1 98.06 356 LEU A CA 1
ATOM 2603 C C . LEU A 1 356 ? -4.918 -17.172 -12.844 1 98.06 356 LEU A C 1
ATOM 2605 O O . LEU A 1 356 ? -3.738 -17.234 -12.484 1 98.06 356 LEU A O 1
ATOM 2609 N N . HIS A 1 357 ? -5.391 -17.5 -14.07 1 98.38 357 HIS A N 1
ATOM 2610 C CA . HIS A 1 357 ? -4.473 -18.047 -15.062 1 98.38 357 HIS A CA 1
ATOM 2611 C C . HIS A 1 357 ? -4.703 -17.406 -16.422 1 98.38 357 HIS A C 1
ATOM 2613 O O . HIS A 1 357 ? -5.777 -16.875 -16.688 1 98.38 357 HIS A O 1
ATOM 2619 N N . SER A 1 358 ? -3.658 -17.422 -17.203 1 98.19 358 SER A N 1
ATOM 2620 C CA . SER A 1 358 ? -3.76 -17.172 -18.641 1 98.19 358 SER A CA 1
ATOM 2621 C C . SER A 1 358 ? -3.785 -18.469 -19.422 1 98.19 358 SER A C 1
ATOM 2623 O O . SER A 1 358 ? -2.803 -19.219 -19.438 1 98.19 358 SER A O 1
ATOM 2625 N N . LEU A 1 359 ? -4.883 -18.703 -20.094 1 98.06 359 LEU A N 1
ATOM 2626 C CA . LEU A 1 359 ? -5.039 -19.938 -20.844 1 98.06 359 LEU A CA 1
ATOM 2627 C C . LEU A 1 359 ? -3.945 -20.062 -21.906 1 98.06 359 LEU A C 1
ATOM 2629 O O . LEU A 1 359 ? -3.293 -21.109 -22 1 98.06 359 LEU A O 1
ATOM 2633 N N . SER A 1 360 ? -3.74 -19.016 -22.625 1 97.75 360 SER A N 1
ATOM 2634 C CA . SER A 1 360 ? -2.748 -19.031 -23.703 1 97.75 360 SER A CA 1
ATOM 2635 C C . SER A 1 360 ? -1.351 -19.297 -23.156 1 97.75 360 SER A C 1
ATOM 2637 O O . SER A 1 360 ? -0.587 -20.078 -23.734 1 97.75 360 SER A O 1
ATOM 2639 N N . HIS A 1 361 ? -1.02 -18.688 -22.078 1 98.31 361 HIS A N 1
ATOM 2640 C CA . HIS A 1 361 ? 0.3 -18.891 -21.484 1 98.31 361 HIS A CA 1
ATOM 2641 C C . HIS A 1 361 ? 0.476 -20.328 -21 1 98.31 361 HIS A C 1
ATOM 2643 O O . HIS A 1 361 ? 1.518 -20.938 -21.234 1 98.31 361 HIS A O 1
ATOM 2649 N N . LEU A 1 362 ? -0.525 -20.859 -20.328 1 98.62 362 LEU A N 1
ATOM 2650 C CA . LEU A 1 362 ? -0.44 -22.219 -19.797 1 98.62 362 LEU A CA 1
ATOM 2651 C C . LEU A 1 362 ? -0.304 -23.234 -20.922 1 98.62 362 LEU A C 1
ATOM 2653 O O . LEU A 1 362 ? 0.388 -24.234 -20.766 1 98.62 362 LEU A O 1
ATOM 2657 N N . GLN A 1 363 ? -0.975 -22.969 -22.016 1 98.56 363 GLN A N 1
ATOM 2658 C CA . GLN A 1 363 ? -0.859 -23.859 -23.156 1 98.56 363 GLN A CA 1
ATOM 2659 C C . GLN A 1 363 ? 0.575 -23.891 -23.672 1 98.56 363 GLN A C 1
ATOM 2661 O O . GLN A 1 363 ? 1.093 -24.969 -24 1 98.56 363 GLN A O 1
ATOM 2666 N N . GLN A 1 364 ? 1.195 -22.75 -23.75 1 98.38 364 GLN A N 1
ATOM 2667 C CA . GLN A 1 364 ? 2.578 -22.672 -24.219 1 98.38 364 GLN A CA 1
ATOM 2668 C C . GLN A 1 364 ? 3.523 -23.328 -23.203 1 98.38 364 GLN A C 1
ATOM 2670 O O . GLN A 1 364 ? 4.5 -23.984 -23.594 1 98.38 364 GLN A O 1
ATOM 2675 N N . VAL A 1 365 ? 3.234 -23.141 -21.953 1 98.56 365 VAL A N 1
ATOM 2676 C CA . VAL A 1 365 ? 4.043 -23.766 -20.906 1 98.56 365 VAL A CA 1
ATOM 2677 C C . VAL A 1 365 ? 3.934 -25.281 -21 1 98.56 365 VAL A C 1
ATOM 2679 O O . VAL A 1 365 ? 4.938 -25.984 -20.875 1 98.56 365 VAL A O 1
ATOM 2682 N N . GLN A 1 366 ? 2.736 -25.781 -21.203 1 98 366 GLN A N 1
ATOM 2683 C CA . GLN A 1 366 ? 2.535 -27.219 -21.344 1 98 366 GLN A CA 1
ATOM 2684 C C . GLN A 1 366 ? 3.307 -27.766 -22.547 1 98 366 GLN A C 1
ATOM 2686 O O . GLN A 1 366 ? 3.922 -28.828 -22.453 1 98 366 GLN A O 1
ATOM 2691 N N . ALA A 1 367 ? 3.215 -27.094 -23.641 1 98 367 ALA A N 1
ATOM 2692 C CA . ALA A 1 367 ? 3.926 -27.516 -24.844 1 98 367 ALA A CA 1
ATOM 2693 C C . ALA A 1 367 ? 5.43 -27.578 -24.609 1 98 367 ALA A C 1
ATOM 2695 O O . ALA A 1 367 ? 6.102 -28.516 -25.031 1 98 367 ALA A O 1
ATOM 2696 N N . GLU A 1 368 ? 5.926 -26.547 -23.953 1 97.75 368 GLU A N 1
ATOM 2697 C CA . GLU A 1 368 ? 7.352 -26.516 -23.656 1 97.75 368 GLU A CA 1
ATOM 2698 C C . GLU A 1 368 ? 7.742 -27.641 -22.703 1 97.75 368 GLU A C 1
ATOM 2700 O O . GLU A 1 368 ? 8.797 -28.266 -22.875 1 97.75 368 GLU A O 1
ATOM 2705 N N . ALA A 1 369 ? 6.945 -27.906 -21.703 1 97.69 369 ALA A N 1
ATOM 2706 C CA . ALA A 1 369 ? 7.199 -29 -20.766 1 97.69 369 ALA A CA 1
ATOM 2707 C C . ALA A 1 369 ? 7.227 -30.344 -21.5 1 97.69 369 ALA A C 1
ATOM 2709 O O . ALA A 1 369 ? 8.031 -31.219 -21.156 1 97.69 369 ALA A O 1
ATOM 2710 N N . GLU A 1 370 ? 6.324 -30.516 -22.438 1 96.12 370 GLU A N 1
ATOM 2711 C CA . GLU A 1 370 ? 6.273 -31.75 -23.234 1 96.12 370 GLU A CA 1
ATOM 2712 C C . GLU A 1 370 ? 7.543 -31.922 -24.062 1 96.12 370 GLU A C 1
ATOM 2714 O O . GLU A 1 370 ? 8.117 -33 -24.109 1 96.12 370 GLU A O 1
ATOM 2719 N N . THR A 1 371 ? 7.926 -30.891 -24.688 1 95.81 371 THR A N 1
ATOM 2720 C CA . THR A 1 371 ? 9.133 -30.906 -25.5 1 95.81 371 THR A CA 1
ATOM 2721 C C . THR A 1 371 ? 10.344 -31.312 -24.672 1 95.81 371 THR A C 1
ATOM 2723 O O . THR A 1 371 ? 11.242 -32 -25.156 1 95.81 371 THR A O 1
ATOM 2726 N N . ARG A 1 372 ? 10.367 -30.969 -23.391 1 95 372 ARG A N 1
ATOM 2727 C CA . ARG A 1 372 ? 11.508 -31.203 -22.516 1 95 372 ARG A CA 1
ATOM 2728 C C . ARG A 1 372 ? 11.367 -32.531 -21.781 1 95 372 ARG A C 1
ATOM 2730 O O . ARG A 1 372 ? 12.273 -32.938 -21.047 1 95 372 ARG A O 1
ATOM 2737 N N . GLY A 1 373 ? 10.234 -33.125 -21.906 1 93.94 373 GLY A N 1
ATOM 2738 C CA . GLY A 1 373 ? 9.984 -34.375 -21.25 1 93.94 373 GLY A CA 1
ATOM 2739 C C . GLY A 1 373 ? 9.734 -34.25 -19.75 1 93.94 373 GLY A C 1
ATOM 2740 O O . GLY A 1 373 ? 10.094 -35.125 -18.969 1 93.94 373 GLY A O 1
ATOM 2741 N N . TRP A 1 374 ? 9.219 -33.094 -19.328 1 94.69 374 TRP A N 1
ATOM 2742 C CA . TRP A 1 374 ? 9.031 -32.844 -17.906 1 94.69 374 TRP A CA 1
ATOM 2743 C C . TRP A 1 374 ? 7.656 -33.312 -17.453 1 94.69 374 TRP A C 1
ATOM 2745 O O . TRP A 1 374 ? 7.379 -33.344 -16.25 1 94.69 374 TRP A O 1
ATOM 2755 N N . LEU A 1 375 ? 6.746 -33.656 -18.422 1 91.5 375 LEU A N 1
ATOM 2756 C CA . LEU A 1 375 ? 5.375 -33.969 -18.047 1 91.5 375 LEU A CA 1
ATOM 2757 C C . LEU A 1 375 ? 5.309 -35.312 -17.359 1 91.5 375 LEU A C 1
ATOM 2759 O O . LEU A 1 375 ? 4.508 -35.5 -16.438 1 91.5 375 LEU A O 1
ATOM 2763 N N . GLN A 1 376 ? 6.078 -36.281 -17.969 1 75 376 GLN A N 1
ATOM 2764 C CA . GLN A 1 376 ? 6.055 -37.656 -17.438 1 75 376 GLN A CA 1
ATOM 2765 C C . GLN A 1 376 ? 7.113 -37.812 -16.344 1 75 376 GLN A C 1
ATOM 2767 O O . GLN A 1 376 ? 8.117 -37.125 -16.328 1 75 376 GLN A O 1
ATOM 2772 N N . GLY A 1 377 ? 6.773 -38.625 -15.266 1 60.69 377 GLY A N 1
ATOM 2773 C CA . GLY A 1 377 ? 7.746 -39.031 -14.266 1 60.69 377 GLY A CA 1
ATOM 2774 C C . GLY A 1 377 ? 7.586 -38.312 -12.945 1 60.69 377 GLY A C 1
ATOM 2775 O O . GLY A 1 377 ? 6.855 -37.312 -12.875 1 60.69 377 GLY A O 1
ATOM 2776 N N . ASP A 1 378 ? 7.824 -38.969 -11.789 1 53.44 378 ASP A N 1
ATOM 2777 C CA . ASP A 1 378 ? 7.789 -38.438 -10.438 1 53.44 378 ASP A CA 1
ATOM 2778 C C . ASP A 1 378 ? 8.414 -37.031 -10.383 1 53.44 378 ASP A C 1
ATOM 2780 O O . ASP A 1 378 ? 9.227 -36.688 -11.242 1 53.44 378 ASP A O 1
ATOM 2784 N N . GLY A 1 379 ? 7.766 -36.156 -9.812 1 51 379 GLY A N 1
ATOM 2785 C CA . GLY A 1 379 ? 8.367 -34.906 -9.461 1 51 379 GLY A CA 1
ATOM 2786 C C . GLY A 1 379 ? 9.883 -34.938 -9.414 1 51 379 GLY A C 1
ATOM 2787 O O . GLY A 1 379 ? 10.469 -35.938 -8.953 1 51 379 GLY A O 1
ATOM 2788 N N . GLY A 1 380 ? 10.617 -34.781 -10.445 1 45.69 380 GLY A N 1
ATOM 2789 C CA . GLY A 1 380 ? 12.062 -34.656 -10.328 1 45.69 380 GLY A CA 1
ATOM 2790 C C . GLY A 1 380 ? 12.531 -34.438 -8.906 1 45.69 380 GLY A C 1
ATOM 2791 O O . GLY A 1 380 ? 13.297 -33.5 -8.641 1 45.69 380 GLY A O 1
ATOM 2792 N N . GLY A 1 381 ? 11.75 -34.625 -7.922 1 45.88 381 GLY A N 1
ATOM 2793 C CA . GLY A 1 381 ? 12.328 -34.469 -6.594 1 45.88 381 GLY A CA 1
ATOM 2794 C C . GLY A 1 381 ? 13.617 -35.25 -6.41 1 45.88 381 GLY A C 1
ATOM 2795 O O . GLY A 1 381 ? 13.891 -36.188 -7.145 1 45.88 381 GLY A O 1
ATOM 2796 N N . GLY A 1 382 ? 14.578 -34.562 -5.824 1 44.69 382 GLY A N 1
ATOM 2797 C CA . GLY A 1 382 ? 15.961 -34.906 -5.52 1 44.69 382 GLY A CA 1
ATOM 2798 C C . GLY A 1 382 ? 16.109 -36.25 -4.879 1 44.69 382 GLY A C 1
ATOM 2799 O O . GLY A 1 382 ? 15.523 -36.531 -3.824 1 44.69 382 GLY A O 1
ATOM 2800 N N . ARG A 1 383 ? 16.125 -37.312 -5.637 1 41.62 383 ARG A N 1
ATOM 2801 C CA . ARG A 1 383 ? 16.641 -38.531 -5.016 1 41.62 383 ARG A CA 1
ATOM 2802 C C . ARG A 1 383 ? 17.969 -38.25 -4.312 1 41.62 383 ARG A C 1
ATOM 2804 O O . ARG A 1 383 ? 18.859 -37.625 -4.883 1 41.62 383 ARG A O 1
ATOM 2811 N N . SER A 1 384 ? 17.938 -38 -2.959 1 39.94 384 SER A N 1
ATOM 2812 C CA . SER A 1 384 ? 19.188 -38.031 -2.225 1 39.94 384 SER A CA 1
ATOM 2813 C C . SER A 1 384 ? 19.953 -39.344 -2.49 1 39.94 384 SER A C 1
ATOM 2815 O O . SER A 1 384 ? 19.375 -40.438 -2.422 1 39.94 384 SER A O 1
ATOM 2817 N N . SER A 1 385 ? 20.828 -39.375 -3.367 1 34.06 385 SER A N 1
ATOM 2818 C CA . SER A 1 385 ? 21.703 -40.531 -3.395 1 34.06 385 SER A CA 1
ATOM 2819 C C . SER A 1 385 ? 22.484 -40.656 -2.098 1 34.06 385 SER A C 1
ATOM 2821 O O . SER A 1 385 ? 23.719 -40.562 -2.096 1 34.06 385 SER A O 1
ATOM 2823 N N . SER A 1 386 ? 22.125 -40.312 -0.896 1 33.31 386 SER A N 1
ATOM 2824 C CA . SER A 1 386 ? 23.047 -40.719 0.159 1 33.31 386 SER A CA 1
ATOM 2825 C C . SER A 1 386 ? 23.172 -42.25 0.226 1 33.31 386 SER A C 1
ATOM 2827 O O . SER A 1 386 ? 22.156 -42.969 0.207 1 33.31 386 SER A O 1
ATOM 2829 N N . SER A 1 387 ? 24.312 -42.906 -0.114 1 30.05 387 SER A N 1
ATOM 2830 C CA . SER A 1 387 ? 24.75 -44.219 0.33 1 30.05 387 SER A CA 1
ATOM 2831 C C . SER A 1 387 ? 24.516 -44.406 1.825 1 30.05 387 SER A C 1
ATOM 2833 O O . SER A 1 387 ? 24.797 -45.469 2.375 1 30.05 387 SER A O 1
ATOM 2835 N N . SER A 1 388 ? 24.797 -43.469 2.676 1 30.67 388 SER A N 1
ATOM 2836 C CA . SER A 1 388 ? 24.781 -43.906 4.062 1 30.67 388 SER A CA 1
ATOM 2837 C C . SER A 1 388 ? 23.391 -44.344 4.488 1 30.67 388 SER A C 1
ATOM 2839 O O . SER A 1 388 ? 22.391 -43.812 3.971 1 30.67 388 SER A O 1
ATOM 2841 N N . SER A 1 389 ? 23.219 -45.562 5.227 1 30.06 389 SER A N 1
ATOM 2842 C CA . SER A 1 389 ? 22.156 -46.312 5.875 1 30.06 389 SER A CA 1
ATOM 2843 C C . SER A 1 389 ? 21.203 -45.406 6.633 1 30.06 389 SER A C 1
ATOM 2845 O O . SER A 1 389 ? 20.281 -45.875 7.301 1 30.06 389 SER A O 1
ATOM 2847 N N . SER A 1 390 ? 21.641 -44.281 7.102 1 29.33 390 SER A N 1
ATOM 2848 C CA . SER A 1 390 ? 20.672 -43.781 8.055 1 29.33 390 SER A CA 1
ATOM 2849 C C . SER A 1 390 ? 19.375 -43.375 7.352 1 29.33 390 SER A C 1
ATOM 2851 O O . SER A 1 390 ? 19.422 -42.656 6.34 1 29.33 390 SER A O 1
ATOM 2853 N N . ALA A 1 391 ? 18.312 -44.219 7.445 1 28.59 391 ALA A N 1
ATOM 2854 C CA . ALA A 1 391 ? 16.891 -44.125 7.113 1 28.59 391 ALA A CA 1
ATOM 2855 C C . ALA A 1 391 ? 16.359 -42.719 7.285 1 28.59 391 ALA A C 1
ATOM 2857 O O . ALA A 1 391 ? 16.094 -42.281 8.406 1 28.59 391 ALA A O 1
ATOM 2858 N N . GLY A 1 392 ? 17.031 -41.75 6.789 1 29.75 392 GLY A N 1
ATOM 2859 C CA . GLY A 1 392 ? 16.25 -40.531 6.969 1 29.75 392 GLY A CA 1
ATOM 2860 C C . GLY A 1 392 ? 14.805 -40.688 6.527 1 29.75 392 GLY A C 1
ATOM 2861 O O . GLY A 1 392 ? 14.477 -41.562 5.746 1 29.75 392 GLY A O 1
ATOM 2862 N N . PRO A 1 393 ? 13.844 -40.188 7.355 1 30.19 393 PRO A N 1
ATOM 2863 C CA . PRO A 1 393 ? 12.422 -40.5 7.195 1 30.19 393 PRO A CA 1
ATOM 2864 C C . PRO A 1 393 ? 11.945 -40.375 5.75 1 30.19 393 PRO A C 1
ATOM 2866 O O . PRO A 1 393 ? 12.5 -39.562 4.988 1 30.19 393 PRO A O 1
ATOM 2869 N N . ALA A 1 394 ? 11.641 -41.469 5.055 1 29.69 394 ALA A N 1
ATOM 2870 C CA . ALA A 1 394 ? 10.859 -41.562 3.826 1 29.69 394 ALA A CA 1
ATOM 2871 C C . ALA A 1 394 ? 9.969 -40.344 3.65 1 29.69 394 ALA A C 1
ATOM 2873 O O . ALA A 1 394 ? 9.461 -39.781 4.629 1 29.69 394 ALA A O 1
ATOM 2874 N N . LEU A 1 395 ? 10.305 -39.531 2.668 1 33.81 395 LEU A N 1
ATOM 2875 C CA . LEU A 1 395 ? 9.344 -38.5 2.328 1 33.81 395 LEU A CA 1
ATOM 2876 C C . LEU A 1 395 ? 7.914 -38.969 2.551 1 33.81 395 LEU A C 1
ATOM 2878 O O . LEU A 1 395 ? 7.57 -40.094 2.17 1 33.81 395 LEU A O 1
ATOM 2882 N N . PRO A 1 396 ? 7.32 -38.656 3.732 1 32.38 396 PRO A N 1
ATOM 2883 C CA . PRO A 1 396 ? 5.965 -39.156 3.906 1 32.38 396 PRO A CA 1
ATOM 2884 C C . PRO A 1 396 ? 5.188 -39.25 2.592 1 32.38 396 PRO A C 1
ATOM 2886 O O . PRO A 1 396 ? 5.453 -38.469 1.671 1 32.38 396 PRO A O 1
ATOM 2889 N N . ALA A 1 397 ? 4.75 -40.438 2.23 1 32.62 397 ALA A N 1
ATOM 2890 C CA . ALA A 1 397 ? 3.77 -40.688 1.177 1 32.62 397 ALA A CA 1
ATOM 2891 C C . ALA A 1 397 ? 2.828 -39.5 1.008 1 32.62 397 ALA A C 1
ATOM 2893 O O . ALA A 1 397 ? 2.299 -38.969 1.99 1 32.62 397 ALA A O 1
ATOM 2894 N N . THR A 1 398 ? 3.031 -38.688 -0.074 1 37.62 398 THR A N 1
ATOM 2895 C CA . THR A 1 398 ? 2.061 -37.688 -0.482 1 37.62 398 THR A CA 1
ATOM 2896 C C . THR A 1 398 ? 0.642 -38.125 -0.127 1 37.62 398 THR A C 1
ATOM 2898 O O . THR A 1 398 ? 0.295 -39.281 -0.269 1 37.62 398 THR A O 1
ATOM 2901 N N . ARG A 1 399 ? 0.048 -37.531 0.754 1 40.19 399 ARG A N 1
ATOM 2902 C CA . ARG A 1 399 ? -1.353 -37.812 1.064 1 40.19 399 ARG A CA 1
ATOM 2903 C C . ARG A 1 399 ? -2.133 -38.156 -0.194 1 40.19 399 ARG A C 1
ATOM 2905 O O . ARG A 1 399 ? -1.817 -37.688 -1.285 1 40.19 399 ARG A O 1
ATOM 2912 N N . LYS A 1 400 ? -3.029 -39.062 -0.247 1 39.28 400 LYS A N 1
ATOM 2913 C CA . LYS A 1 400 ? -4.074 -39.5 -1.172 1 39.28 400 LYS A CA 1
ATOM 2914 C C . LYS A 1 400 ? -4.871 -38.312 -1.698 1 39.28 400 LYS A C 1
ATOM 2916 O O . LYS A 1 400 ? -5.438 -37.531 -0.918 1 39.28 400 LYS A O 1
ATOM 2921 N N . GLY A 1 401 ? -4.613 -37.688 -2.971 1 51.09 401 GLY A N 1
ATOM 2922 C CA . GLY A 1 401 ? -5.422 -36.75 -3.74 1 51.09 401 GLY A CA 1
ATOM 2923 C C . GLY A 1 401 ? -4.641 -35.531 -4.219 1 51.09 401 GLY A C 1
ATOM 2924 O O . GLY A 1 401 ? -5.195 -34.656 -4.871 1 51.09 401 GLY A O 1
ATOM 2925 N N . GLY A 1 402 ? -3.381 -35.344 -3.725 1 61.97 402 GLY A N 1
ATOM 2926 C CA . GLY A 1 402 ? -2.672 -34.156 -4.168 1 61.97 402 GLY A CA 1
ATOM 2927 C C . GLY A 1 402 ? -1.998 -34.344 -5.516 1 61.97 402 GLY A C 1
ATOM 2928 O O . GLY A 1 402 ? -2.035 -35.406 -6.098 1 61.97 402 GLY A O 1
ATOM 2929 N N . VAL A 1 403 ? -1.63 -33.312 -6.277 1 74.12 403 VAL A N 1
ATOM 2930 C CA . VAL A 1 403 ? -0.949 -33.25 -7.566 1 74.12 403 VAL A CA 1
ATOM 2931 C C . VAL A 1 403 ? 0.381 -33.969 -7.484 1 74.12 403 VAL A C 1
ATOM 2933 O O . VAL A 1 403 ? 1.219 -33.688 -6.633 1 74.12 403 VAL A O 1
ATOM 2936 N N . SER A 1 404 ? 0.495 -35.062 -8.312 1 79.25 404 SER A N 1
ATOM 2937 C CA . SER A 1 404 ? 1.67 -35.938 -8.219 1 79.25 404 SER A CA 1
ATOM 2938 C C . SER A 1 404 ? 2.623 -35.688 -9.383 1 79.25 404 SER A C 1
ATOM 2940 O O . SER A 1 404 ? 3.762 -36.156 -9.367 1 79.25 404 SER A O 1
ATOM 2942 N N . SER A 1 405 ? 2.178 -35.031 -10.328 1 90 405 SER A N 1
ATOM 2943 C CA . SER A 1 405 ? 3.014 -34.75 -11.492 1 90 405 SER A CA 1
ATOM 2944 C C . SER A 1 405 ? 2.727 -33.375 -12.07 1 90 405 SER A C 1
ATOM 2946 O O . SER A 1 405 ? 1.665 -32.812 -11.82 1 90 405 SER A O 1
ATOM 2948 N N . LEU A 1 406 ? 3.727 -32.906 -12.797 1 94.44 406 LEU A N 1
ATOM 2949 C CA . LEU A 1 406 ? 3.547 -31.641 -13.477 1 94.44 406 LEU A CA 1
ATOM 2950 C C . LEU A 1 406 ? 2.414 -31.719 -14.492 1 94.44 406 LEU A C 1
ATOM 2952 O O . LEU A 1 406 ? 1.681 -30.75 -14.688 1 94.44 406 LEU A O 1
ATOM 2956 N N . GLN A 1 407 ? 2.26 -32.906 -15.133 1 94.31 407 GLN A N 1
ATOM 2957 C CA . GLN A 1 407 ? 1.185 -33.125 -16.094 1 94.31 407 GLN A CA 1
ATOM 2958 C C . GLN A 1 407 ? -0.183 -32.938 -15.445 1 94.31 407 GLN A C 1
ATOM 2960 O O . GLN A 1 407 ? -1.054 -32.25 -15.992 1 94.31 407 GLN A O 1
ATOM 2965 N N . GLN A 1 408 ? -0.295 -33.562 -14.336 1 94.06 408 GLN A N 1
ATOM 2966 C CA . GLN A 1 408 ? -1.561 -33.469 -13.617 1 94.06 408 GLN A CA 1
ATOM 2967 C C . GLN A 1 408 ? -1.83 -32.031 -13.188 1 94.06 408 GLN A C 1
ATOM 2969 O O . GLN A 1 408 ? -2.953 -31.531 -13.32 1 94.06 408 GLN A O 1
ATOM 2974 N N . LEU A 1 409 ? -0.83 -31.391 -12.664 1 95.94 409 LEU A N 1
ATOM 2975 C CA . LEU A 1 409 ? -0.972 -30 -12.219 1 95.94 409 LEU A CA 1
ATOM 2976 C C . LEU A 1 409 ? -1.381 -29.109 -13.375 1 95.94 409 LEU A C 1
ATOM 2978 O O . LEU A 1 409 ? -2.363 -28.359 -13.273 1 95.94 409 LEU A O 1
ATOM 2982 N N . LEU A 1 410 ? -0.65 -29.141 -14.461 1 97.56 410 LEU A N 1
ATOM 2983 C CA . LEU A 1 410 ? -0.944 -28.312 -15.625 1 97.56 410 LEU A CA 1
ATOM 2984 C C . LEU A 1 410 ? -2.324 -28.641 -16.188 1 97.56 410 LEU A C 1
ATOM 2986 O O . LEU A 1 410 ? -3.035 -27.75 -16.641 1 97.56 410 LEU A O 1
ATOM 2990 N N . GLY A 1 411 ? -2.641 -29.953 -16.141 1 96.69 411 GLY A N 1
ATOM 2991 C CA . GLY A 1 411 ? -3.971 -30.344 -16.578 1 96.69 411 GLY A CA 1
ATOM 2992 C C . GLY A 1 411 ? -5.078 -29.641 -15.812 1 96.69 411 GLY A C 1
ATOM 2993 O O . GLY A 1 411 ? -6.039 -29.156 -16.406 1 96.69 411 GLY A O 1
ATOM 2994 N N . LEU A 1 412 ? -4.953 -29.625 -14.516 1 97.06 412 LEU A N 1
ATOM 2995 C CA . LEU A 1 412 ? -5.953 -28.969 -13.68 1 97.06 412 LEU A CA 1
ATOM 2996 C C . LEU A 1 412 ? -5.969 -27.469 -13.914 1 97.06 412 LEU A C 1
ATOM 2998 O O . LEU A 1 412 ? -7.039 -26.859 -14 1 97.06 412 LEU A O 1
ATOM 3002 N N . MET A 1 413 ? -4.832 -26.828 -14.062 1 98.19 413 MET A N 1
ATOM 3003 C CA . MET A 1 413 ? -4.742 -25.391 -14.273 1 98.19 413 MET A CA 1
ATOM 3004 C C . MET A 1 413 ? -5.34 -25 -15.625 1 98.19 413 MET A C 1
ATOM 3006 O O . MET A 1 413 ? -6.004 -23.969 -15.742 1 98.19 413 MET A O 1
ATOM 3010 N N . LEU A 1 414 ? -5.086 -25.828 -16.594 1 98.25 414 LEU A N 1
ATOM 3011 C CA . LEU A 1 414 ? -5.648 -25.594 -17.906 1 98.25 414 LEU A CA 1
ATOM 3012 C C . LEU A 1 414 ? -7.164 -25.734 -17.891 1 98.25 414 LEU A C 1
ATOM 3014 O O . LEU A 1 414 ? -7.871 -24.938 -18.531 1 98.25 414 LEU A O 1
ATOM 3018 N N . GLU A 1 415 ? -7.629 -26.766 -17.172 1 97.75 415 GLU A N 1
ATOM 3019 C CA . GLU A 1 415 ? -9.078 -26.922 -17.016 1 97.75 415 GLU A CA 1
ATOM 3020 C C . GLU A 1 415 ? -9.703 -25.688 -16.391 1 97.75 415 GLU A C 1
ATOM 3022 O O . GLU A 1 415 ? -10.758 -25.219 -16.844 1 97.75 415 GLU A O 1
ATOM 3027 N N . GLU A 1 416 ? -9.117 -25.172 -15.367 1 97.81 416 GLU A N 1
ATOM 3028 C CA . GLU A 1 416 ? -9.586 -23.953 -14.711 1 97.81 416 GLU A CA 1
ATOM 3029 C C . GLU A 1 416 ? -9.602 -22.781 -15.688 1 97.81 416 GLU A C 1
ATOM 3031 O O . GLU A 1 416 ? -10.578 -22.016 -15.727 1 97.81 416 GLU A O 1
ATOM 3036 N N . ALA A 1 417 ? -8.523 -22.594 -16.453 1 98.06 417 ALA A N 1
ATOM 3037 C CA . ALA A 1 417 ? -8.398 -21.469 -17.375 1 98.06 417 ALA A CA 1
ATOM 3038 C C . ALA A 1 417 ? -9.422 -21.562 -18.5 1 98.06 417 ALA A C 1
ATOM 3040 O O . ALA A 1 417 ? -9.984 -20.547 -18.922 1 98.06 417 ALA A O 1
ATOM 3041 N N . GLU A 1 418 ? -9.609 -22.766 -18.969 1 97.25 418 GLU A N 1
ATOM 3042 C CA . GLU A 1 418 ? -10.602 -22.984 -20.031 1 97.25 418 GLU A CA 1
ATOM 3043 C C . GLU A 1 418 ? -12.008 -22.656 -19.531 1 97.25 418 GLU A C 1
ATOM 3045 O O . GLU A 1 418 ? -12.789 -22.031 -20.25 1 97.25 418 GLU A O 1
ATOM 3050 N N . ALA A 1 419 ? -12.281 -23.125 -18.344 1 97 419 ALA A N 1
ATOM 3051 C CA . ALA A 1 419 ? -13.594 -22.844 -17.766 1 97 419 ALA A CA 1
ATOM 3052 C C . ALA A 1 419 ? -13.797 -21.344 -17.578 1 97 419 ALA A C 1
ATOM 3054 O O . ALA A 1 419 ? -14.906 -20.844 -17.75 1 97 419 ALA A O 1
ATOM 3055 N N . GLU A 1 420 ? -12.742 -20.672 -17.141 1 95.94 420 GLU A N 1
ATOM 3056 C CA . GLU A 1 420 ? -12.797 -19.219 -16.984 1 95.94 420 GLU A CA 1
ATOM 3057 C C . GLU A 1 420 ? -13.156 -18.531 -18.297 1 95.94 420 GLU A C 1
ATOM 3059 O O . GLU A 1 420 ? -14 -17.641 -18.328 1 95.94 420 GLU A O 1
ATOM 3064 N N . GLU A 1 421 ? -12.562 -18.922 -19.406 1 93.75 421 GLU A N 1
ATOM 3065 C CA . GLU A 1 421 ? -12.844 -18.359 -20.719 1 93.75 421 GLU A CA 1
ATOM 3066 C C . GLU A 1 421 ? -14.258 -18.688 -21.172 1 93.75 421 GLU A C 1
ATOM 3068 O O . GLU A 1 421 ? -14.945 -17.844 -21.766 1 93.75 421 GLU A O 1
ATOM 3073 N N . ALA A 1 422 ? -14.648 -19.891 -20.906 1 93.94 422 ALA A N 1
ATOM 3074 C CA . ALA A 1 422 ? -15.992 -20.312 -21.266 1 93.94 422 ALA A CA 1
ATOM 3075 C C . ALA A 1 422 ? -17.047 -19.5 -20.531 1 93.94 422 ALA A C 1
ATOM 3077 O O . ALA A 1 422 ? -18.062 -19.109 -21.109 1 93.94 422 ALA A O 1
ATOM 3078 N N . ALA A 1 423 ? -16.828 -19.312 -19.281 1 92.75 423 ALA A N 1
ATOM 3079 C CA . ALA A 1 423 ? -17.766 -18.562 -18.469 1 92.75 423 ALA A CA 1
ATOM 3080 C C . ALA A 1 423 ? -17.812 -17.094 -18.891 1 92.75 423 ALA A C 1
ATOM 3082 O O . ALA A 1 423 ? -18.875 -16.453 -18.812 1 92.75 423 ALA A O 1
ATOM 3083 N N . SER A 1 424 ? -16.719 -16.516 -19.281 1 87.56 424 SER A N 1
ATOM 3084 C CA . SER A 1 424 ? -16.625 -15.117 -19.672 1 87.56 424 SER A CA 1
ATOM 3085 C C . SER A 1 424 ? -17.297 -14.883 -21.031 1 87.56 424 SER A C 1
ATOM 3087 O O . SER A 1 424 ? -17.703 -13.758 -21.328 1 87.56 424 SER A O 1
ATOM 3089 N N . SER A 1 425 ? -17.328 -15.805 -21.891 1 79.38 425 SER A N 1
ATOM 3090 C CA . SER A 1 425 ? -17.891 -15.68 -23.234 1 79.38 425 SER A CA 1
ATOM 3091 C C . SER A 1 425 ? -19.406 -15.883 -23.219 1 79.38 425 SER A C 1
ATOM 3093 O O . SER A 1 425 ? -20.062 -15.672 -24.234 1 79.38 425 SER A O 1
ATOM 3095 N N . ARG A 1 426 ? -19.953 -16.266 -22.25 1 70.12 426 ARG A N 1
ATOM 3096 C CA . ARG A 1 426 ? -21.391 -16.484 -22.203 1 70.12 426 ARG A CA 1
ATOM 3097 C C . ARG A 1 426 ? -22.156 -15.172 -22.219 1 70.12 426 ARG A C 1
ATOM 3099 O O . ARG A 1 426 ? -21.75 -14.195 -21.594 1 70.12 426 ARG A O 1
ATOM 3106 N N . PRO A 1 427 ? -22.969 -15.078 -23.234 1 59.75 427 PRO A N 1
ATOM 3107 C CA . PRO A 1 427 ? -23.781 -13.867 -23.297 1 59.75 427 PRO A CA 1
ATOM 3108 C C . PRO A 1 427 ? -24.531 -13.594 -21.984 1 59.75 427 PRO A C 1
ATOM 3110 O O . PRO A 1 427 ? -24.812 -14.523 -21.234 1 59.75 427 PRO A O 1
ATOM 3113 N N . PRO A 1 428 ? -24.453 -12.359 -21.672 1 50.31 428 PRO A N 1
ATOM 3114 C CA . PRO A 1 428 ? -25.25 -12.07 -20.469 1 50.31 428 PRO A CA 1
ATOM 3115 C C . PRO A 1 428 ? -26.641 -12.68 -20.531 1 50.31 428 PRO A C 1
ATOM 3117 O O . PRO A 1 428 ? -27.219 -12.82 -21.609 1 50.31 428 PRO A O 1
ATOM 3120 N N . ALA A 1 429 ? -27.031 -13.641 -19.781 1 40.62 429 ALA A N 1
ATOM 3121 C CA . ALA A 1 429 ? -28.359 -14.242 -19.797 1 40.62 429 ALA A CA 1
ATOM 3122 C C . ALA A 1 429 ? -29.406 -13.219 -20.203 1 40.62 429 ALA A C 1
ATOM 3124 O O . ALA A 1 429 ? -29.438 -12.094 -19.688 1 40.62 429 ALA A O 1
ATOM 3125 N N . SER A 1 430 ? -30.031 -13.312 -21.422 1 36.5 430 SER A N 1
ATOM 3126 C CA . SER A 1 430 ? -31.219 -12.586 -21.859 1 36.5 430 SER A CA 1
ATOM 3127 C C . SER A 1 430 ? -32.281 -12.547 -20.766 1 36.5 430 SER A C 1
ATOM 3129 O O . SER A 1 430 ? -32.375 -13.461 -19.938 1 36.5 430 SER A O 1
ATOM 3131 N N . ASP A 1 431 ? -32.969 -11.383 -20.562 1 36.53 431 ASP A N 1
ATOM 3132 C CA . ASP A 1 431 ? -34.062 -11.047 -19.656 1 36.53 431 ASP A CA 1
ATOM 3133 C C . ASP A 1 431 ? -35.25 -11.961 -19.875 1 36.53 431 ASP A C 1
ATOM 3135 O O . ASP A 1 431 ? -36.188 -11.609 -20.594 1 36.53 431 ASP A O 1
ATOM 3139 N N . ALA A 1 432 ? -35.25 -13.227 -20.219 1 31.19 432 ALA A N 1
ATOM 3140 C CA . ALA A 1 432 ? -36.625 -13.656 -20.453 1 31.19 432 ALA A CA 1
ATOM 3141 C C . ALA A 1 432 ? -37.531 -13.211 -19.328 1 31.19 432 ALA A C 1
ATOM 3143 O O . ALA A 1 432 ? -38.562 -12.555 -19.562 1 31.19 432 ALA A O 1
ATOM 3144 N N . HIS A 1 433 ? -38.344 -14.266 -18.703 1 31.86 433 HIS A N 1
ATOM 3145 C CA . HIS A 1 433 ? -39.625 -14.203 -17.984 1 31.86 433 HIS A CA 1
ATOM 3146 C C . HIS A 1 433 ? -39.469 -13.492 -16.656 1 31.86 433 HIS A C 1
ATOM 3148 O O . HIS A 1 433 ? -38.75 -13.961 -15.766 1 31.86 433 HIS A O 1
ATOM 3154 N N . ALA A 1 434 ? -39.688 -12.156 -16.609 1 30.69 434 ALA A N 1
ATOM 3155 C CA . ALA A 1 434 ? -39.844 -11.203 -15.523 1 30.69 434 ALA A CA 1
ATOM 3156 C C . ALA A 1 434 ? -41 -11.625 -14.594 1 30.69 434 ALA A C 1
ATOM 3158 O O . ALA A 1 434 ? -42.031 -10.984 -14.547 1 30.69 434 ALA A O 1
ATOM 3159 N N . ALA A 1 435 ? -41.344 -12.836 -14.367 1 28.08 435 ALA A N 1
ATOM 3160 C CA . ALA A 1 435 ? -42.438 -12.797 -13.406 1 28.08 435 ALA A CA 1
ATOM 3161 C C . ALA A 1 435 ? -42.062 -12.039 -12.148 1 28.08 435 ALA A C 1
ATOM 3163 O O . ALA A 1 435 ? -40.875 -11.938 -11.828 1 28.08 435 ALA A O 1
ATOM 3164 N N . ALA A 1 436 ? -43.125 -11.445 -11.336 1 29.27 436 ALA A N 1
ATOM 3165 C CA . ALA A 1 436 ? -43.344 -10.547 -10.203 1 29.27 436 ALA A CA 1
ATOM 3166 C C . ALA A 1 436 ? -42.375 -10.867 -9.062 1 29.27 436 ALA A C 1
ATOM 3168 O O . ALA A 1 436 ? -42 -9.977 -8.289 1 29.27 436 ALA A O 1
ATOM 3169 N N . GLY A 1 437 ? -42.438 -12.117 -8.641 1 31.67 437 GLY A N 1
ATOM 3170 C CA . GLY A 1 437 ? -42.031 -12.383 -7.266 1 31.67 437 GLY A CA 1
ATOM 3171 C C . GLY A 1 437 ? -40.594 -12.008 -6.977 1 31.67 437 GLY A C 1
ATOM 3172 O O . GLY A 1 437 ? -40.312 -11.312 -6 1 31.67 437 GLY A O 1
ATOM 3173 N N . GLN A 1 438 ? -39.594 -12.977 -7.227 1 35.44 438 GLN A N 1
ATOM 3174 C CA . GLN A 1 438 ? -38.344 -13.008 -6.5 1 35.44 438 GLN A CA 1
ATOM 3175 C C . GLN A 1 438 ? -37.375 -11.961 -7.043 1 35.44 438 GLN A C 1
ATOM 3177 O O . GLN A 1 438 ? -36.75 -12.164 -8.094 1 35.44 438 GLN A O 1
ATOM 3182 N N . GLN A 1 439 ? -37.625 -10.734 -6.98 1 36.38 439 GLN A N 1
ATOM 3183 C CA . GLN A 1 439 ? -36.781 -9.562 -7.262 1 36.38 439 GLN A CA 1
ATOM 3184 C C . GLN A 1 439 ? -35.375 -9.758 -6.723 1 36.38 439 GLN A C 1
ATOM 3186 O O . GLN A 1 439 ? -34.406 -9.32 -7.344 1 36.38 439 GLN A O 1
ATOM 3191 N N . GLN A 1 440 ? -35.281 -10.281 -5.434 1 39.06 440 GLN A N 1
ATOM 3192 C CA . GLN A 1 440 ? -33.969 -10.477 -4.801 1 39.06 440 GLN A CA 1
ATOM 3193 C C . GLN A 1 440 ? -33.094 -11.406 -5.637 1 39.06 440 GLN A C 1
ATOM 3195 O O . GLN A 1 440 ? -31.891 -11.172 -5.766 1 39.06 440 GLN A O 1
ATOM 3200 N N . GLN A 1 441 ? -33.719 -12.539 -6.117 1 39.94 441 GLN A N 1
ATOM 3201 C CA . GLN A 1 441 ? -32.969 -13.422 -7.012 1 39.94 441 GLN A CA 1
ATOM 3202 C C . GLN A 1 441 ? -32.5 -12.672 -8.258 1 39.94 441 GLN A C 1
ATOM 3204 O O . GLN A 1 441 ? -31.406 -12.93 -8.773 1 39.94 441 GLN A O 1
ATOM 3209 N N . GLN A 1 442 ? -33.281 -11.719 -8.688 1 40.62 442 GLN A N 1
ATOM 3210 C CA . GLN A 1 442 ? -32.938 -11 -9.906 1 40.62 442 GLN A CA 1
ATOM 3211 C C . GLN A 1 442 ? -31.75 -10.07 -9.68 1 40.62 442 GLN A C 1
ATOM 3213 O O . GLN A 1 442 ? -30.859 -9.984 -10.523 1 40.62 442 GLN A O 1
ATOM 3218 N N . GLN A 1 443 ? -31.859 -9.32 -8.508 1 42.25 443 GLN A N 1
ATOM 3219 C CA . GLN A 1 443 ? -30.766 -8.375 -8.305 1 42.25 443 GLN A CA 1
ATOM 3220 C C . GLN A 1 443 ? -29.453 -9.102 -7.988 1 42.25 443 GLN A C 1
ATOM 3222 O O . GLN A 1 443 ? -28.391 -8.68 -8.422 1 42.25 443 GLN A O 1
ATOM 3227 N N . GLN A 1 444 ? -29.547 -10.164 -7.133 1 43.53 444 GLN A N 1
ATOM 3228 C CA . GLN A 1 444 ? -28.359 -10.992 -6.953 1 43.53 444 GLN A CA 1
ATOM 3229 C C . GLN A 1 444 ? -27.875 -11.547 -8.289 1 43.53 444 GLN A C 1
ATOM 3231 O O . GLN A 1 444 ? -26.656 -11.617 -8.531 1 43.53 444 GLN A O 1
ATOM 3236 N N . GLN A 1 445 ? -28.812 -12.055 -9.062 1 42.06 445 GLN A N 1
ATOM 3237 C CA . GLN A 1 445 ? -28.516 -12.555 -10.406 1 42.06 445 GLN A CA 1
ATOM 3238 C C . GLN A 1 445 ? -27.906 -11.461 -11.273 1 42.06 445 GLN A C 1
ATOM 3240 O O . GLN A 1 445 ? -27 -11.727 -12.062 1 42.06 445 GLN A O 1
ATOM 3245 N N . GLN A 1 446 ? -28.516 -10.289 -11.156 1 43.78 446 GLN A N 1
ATOM 3246 C CA . GLN A 1 446 ? -28 -9.203 -11.977 1 43.78 446 GLN A CA 1
ATOM 3247 C C . GLN A 1 446 ? -26.562 -8.859 -11.586 1 43.78 446 GLN A C 1
ATOM 3249 O O . GLN A 1 446 ? -25.734 -8.57 -12.453 1 43.78 446 GLN A O 1
ATOM 3254 N N . GLN A 1 447 ? -26.344 -8.789 -10.273 1 46.16 447 GLN A N 1
ATOM 3255 C CA . GLN A 1 447 ? -25 -8.477 -9.789 1 46.16 447 GLN A CA 1
ATOM 3256 C C . GLN A 1 447 ? -24.016 -9.586 -10.125 1 46.16 447 GLN A C 1
ATOM 3258 O O . GLN A 1 447 ? -22.859 -9.312 -10.477 1 46.16 447 GLN A O 1
ATOM 3263 N N . GLN A 1 448 ? -24.469 -10.844 -9.898 1 45.59 448 GLN A N 1
ATOM 3264 C CA . GLN A 1 448 ? -23.688 -11.992 -10.352 1 45.59 448 GLN A CA 1
ATOM 3265 C C . GLN A 1 448 ? -23.531 -11.977 -11.867 1 45.59 448 GLN A C 1
ATOM 3267 O O . GLN A 1 448 ? -22.516 -12.469 -12.391 1 45.59 448 GLN A O 1
ATOM 3272 N N . GLN A 1 449 ? -24.594 -11.727 -12.516 1 43.84 449 GLN A N 1
ATOM 3273 C CA . GLN A 1 449 ? -24.609 -11.742 -13.977 1 43.84 449 GLN A CA 1
ATOM 3274 C C . GLN A 1 449 ? -23.531 -10.812 -14.539 1 43.84 449 GLN A C 1
ATOM 3276 O O . GLN A 1 449 ? -23.094 -10.984 -15.68 1 43.84 449 GLN A O 1
ATOM 3281 N N . GLN A 1 450 ? -23.328 -9.734 -13.75 1 47.22 450 GLN A N 1
ATOM 3282 C CA . GLN A 1 450 ? -22.312 -8.891 -14.367 1 47.22 450 GLN A CA 1
ATOM 3283 C C . GLN A 1 450 ? -20.922 -9.484 -14.156 1 47.22 450 GLN A C 1
ATOM 3285 O O . GLN A 1 450 ? -19.922 -8.938 -14.656 1 47.22 450 GLN A O 1
ATOM 3290 N N . GLN A 1 451 ? -20.984 -10.484 -13.328 1 53.94 451 GLN A N 1
ATOM 3291 C CA . GLN A 1 451 ? -19.656 -11.062 -13.141 1 53.94 451 GLN A CA 1
ATOM 3292 C C . GLN A 1 451 ? -19.172 -11.781 -14.398 1 53.94 451 GLN A C 1
ATOM 3294 O O . GLN A 1 451 ? -19.844 -12.703 -14.883 1 53.94 451 GLN A O 1
ATOM 3299 N N . ARG A 1 452 ? -18.328 -11.219 -15.125 1 63.06 452 ARG A N 1
ATOM 3300 C CA . ARG A 1 452 ? -17.625 -11.758 -16.281 1 63.06 452 ARG A CA 1
ATOM 3301 C C . ARG A 1 452 ? -16.609 -12.82 -15.875 1 63.06 452 ARG A C 1
ATOM 3303 O O . ARG A 1 452 ? -15.656 -12.523 -15.156 1 63.06 452 ARG A O 1
ATOM 3310 N N . GLY A 1 453 ? -17.125 -14.25 -15.875 1 86.75 453 GLY A N 1
ATOM 3311 C CA . GLY A 1 453 ? -16.234 -15.383 -15.688 1 86.75 453 GLY A CA 1
ATOM 3312 C C . GLY A 1 453 ? -16.625 -16.266 -14.516 1 86.75 453 GLY A C 1
ATOM 3313 O O . GLY A 1 453 ? -17.781 -16.219 -14.062 1 86.75 453 GLY A O 1
ATOM 3314 N N . LEU A 1 454 ? -15.805 -17.109 -14.07 1 93.81 454 LEU A N 1
ATOM 3315 C CA . LEU A 1 454 ? -16.031 -17.953 -12.906 1 93.81 454 LEU A CA 1
ATOM 3316 C C . LEU A 1 454 ? -15.992 -17.125 -11.625 1 93.81 454 LEU A C 1
ATOM 3318 O O . LEU A 1 454 ? -15.234 -16.156 -11.531 1 93.81 454 LEU A O 1
ATOM 3322 N N . PRO A 1 455 ? -16.828 -17.5 -10.68 1 94.75 455 PRO A N 1
ATOM 3323 C CA . PRO A 1 455 ? -16.734 -16.781 -9.398 1 94.75 455 PRO A CA 1
ATOM 3324 C C . PRO A 1 455 ? -15.383 -16.984 -8.711 1 94.75 455 PRO A C 1
ATOM 3326 O O . PRO A 1 455 ? -14.719 -18 -8.922 1 94.75 455 PRO A O 1
ATOM 3329 N N . PRO A 1 456 ? -14.977 -16.016 -7.902 1 95.94 456 PRO A N 1
ATOM 3330 C CA . PRO A 1 456 ? -13.664 -16.078 -7.242 1 95.94 456 PRO A CA 1
ATOM 3331 C C . PRO A 1 456 ? -13.672 -16.953 -6 1 95.94 456 PRO A C 1
ATOM 3333 O O . PRO A 1 456 ? -13.133 -16.578 -4.961 1 95.94 456 PRO A O 1
ATOM 3336 N N . TRP A 1 457 ? -14.367 -18.141 -6.031 1 97 457 TRP A N 1
ATOM 3337 C CA . TRP A 1 457 ? -14.383 -19.172 -5 1 97 457 TRP A CA 1
ATOM 3338 C C . TRP A 1 457 ? -14.664 -20.547 -5.602 1 97 457 TRP A C 1
ATOM 3340 O O . TRP A 1 457 ? -14.961 -20.656 -6.793 1 97 457 TRP A O 1
ATOM 3350 N N . TYR A 1 458 ? -14.398 -21.531 -4.879 1 97.5 458 TYR A N 1
ATOM 3351 C CA . TYR A 1 458 ? -14.812 -22.875 -5.23 1 97.5 458 TYR A CA 1
ATOM 3352 C C . TYR A 1 458 ? -15.805 -23.438 -4.211 1 97.5 458 TYR A C 1
ATOM 3354 O O . TYR A 1 458 ? -15.93 -22.906 -3.105 1 97.5 458 TYR A O 1
ATOM 3362 N N . LEU A 1 459 ? -16.547 -24.422 -4.602 1 97.69 459 LEU A N 1
ATOM 3363 C CA . LEU A 1 459 ? -17.5 -25.109 -3.732 1 97.69 459 LEU A CA 1
ATOM 3364 C C . LEU A 1 459 ? -16.938 -26.453 -3.277 1 97.69 459 LEU A C 1
ATOM 3366 O O . LEU A 1 459 ? -16.625 -27.328 -4.102 1 97.69 459 LEU A O 1
ATOM 3370 N N . ARG A 1 460 ? -16.875 -26.672 -2.004 1 97.25 460 ARG A N 1
ATOM 3371 C CA . ARG A 1 460 ? -16.438 -27.953 -1.475 1 97.25 460 ARG A CA 1
ATOM 3372 C C . ARG A 1 460 ? -17.594 -28.938 -1.392 1 97.25 460 ARG A C 1
ATOM 3374 O O . ARG A 1 460 ? -18.719 -28.562 -1.023 1 97.25 460 ARG A O 1
ATOM 3381 N N . MET A 1 461 ? -17.281 -30.109 -1.661 1 97.06 461 MET A N 1
ATOM 3382 C CA . MET A 1 461 ? -18.328 -31.141 -1.614 1 97.06 461 MET A CA 1
ATOM 3383 C C . MET A 1 461 ? -18.906 -31.25 -0.21 1 97.06 461 MET A C 1
ATOM 3385 O O . MET A 1 461 ? -20.109 -31.422 -0.048 1 97.06 461 MET A O 1
ATOM 3389 N N . ASN A 1 462 ? -18.062 -31.125 0.775 1 96.06 462 ASN A N 1
ATOM 3390 C CA . ASN A 1 462 ? -18.531 -31.156 2.156 1 96.06 462 ASN A CA 1
ATOM 3391 C C . ASN A 1 462 ? -19.5 -30.016 2.441 1 96.06 462 ASN A C 1
ATOM 3393 O O . ASN A 1 462 ? -20.484 -30.188 3.162 1 96.06 462 ASN A O 1
ATOM 3397 N N . ASP A 1 463 ? -19.266 -28.922 1.929 1 96.44 463 ASP A N 1
ATOM 3398 C CA . ASP A 1 463 ? -20.125 -27.766 2.15 1 96.44 463 ASP A CA 1
ATOM 3399 C C . ASP A 1 463 ? -21.453 -27.906 1.415 1 96.44 463 ASP A C 1
ATOM 3401 O O . ASP A 1 463 ? -22.5 -27.484 1.914 1 96.44 463 ASP A O 1
ATOM 3405 N N . VAL A 1 464 ? -21.422 -28.438 0.234 1 96.62 464 VAL A N 1
ATOM 3406 C CA . VAL A 1 464 ? -22.656 -28.719 -0.512 1 96.62 464 VAL A CA 1
ATOM 3407 C C . VAL A 1 464 ? -23.531 -29.703 0.264 1 96.62 464 VAL A C 1
ATOM 3409 O O . VAL A 1 464 ? -24.734 -29.516 0.373 1 96.62 464 VAL A O 1
ATOM 3412 N N . GLY A 1 465 ? -22.875 -30.734 0.76 1 95.56 465 GLY A N 1
ATOM 3413 C CA . GLY A 1 465 ? -23.594 -31.688 1.576 1 95.56 465 GLY A CA 1
ATOM 3414 C C . GLY A 1 465 ? -24.266 -31.062 2.789 1 95.56 465 GLY A C 1
ATOM 3415 O O . GLY A 1 465 ? -25.422 -31.344 3.08 1 95.56 465 GLY A O 1
ATOM 3416 N N . ARG A 1 466 ? -23.547 -30.266 3.473 1 94.06 466 ARG A N 1
ATOM 3417 C CA . ARG A 1 466 ? -24.047 -29.594 4.668 1 94.06 466 ARG A CA 1
ATOM 3418 C C . ARG A 1 466 ? -25.188 -28.641 4.328 1 94.06 466 ARG A C 1
ATOM 3420 O O . ARG A 1 466 ? -26.219 -28.641 5.004 1 94.06 466 ARG A O 1
ATOM 3427 N N . ALA A 1 467 ? -25 -27.859 3.316 1 92.62 467 ALA A N 1
ATOM 3428 C CA . ALA A 1 467 ? -26 -26.891 2.912 1 92.62 467 ALA A CA 1
ATOM 3429 C C . ALA A 1 467 ? -27.297 -27.562 2.496 1 92.62 467 ALA A C 1
ATOM 3431 O O . ALA A 1 467 ? -28.391 -27.031 2.697 1 92.62 467 ALA A O 1
ATOM 3432 N N . GLY A 1 468 ? -27.156 -28.719 1.948 1 92.31 468 GLY A N 1
ATOM 3433 C CA . GLY A 1 468 ? -28.328 -29.469 1.49 1 92.31 468 GLY A CA 1
ATOM 3434 C C . GLY A 1 468 ? -28.844 -30.453 2.516 1 92.31 468 GLY A C 1
ATOM 3435 O O . GLY A 1 468 ? -29.797 -31.188 2.248 1 92.31 468 GLY A O 1
ATOM 3436 N N . SER A 1 469 ? -28.25 -30.516 3.67 1 91.62 469 SER A N 1
ATOM 3437 C CA . SER A 1 469 ? -28.578 -31.484 4.703 1 91.62 469 SER A CA 1
ATOM 3438 C C . SER A 1 469 ? -28.609 -32.906 4.141 1 91.62 469 SER A C 1
ATOM 3440 O O . SER A 1 469 ? -29.562 -33.656 4.359 1 91.62 469 SER A O 1
ATOM 3442 N N . LEU A 1 470 ? -27.625 -33.156 3.379 1 91.5 470 LEU A N 1
ATOM 3443 C CA . LEU A 1 470 ? -27.5 -34.5 2.775 1 91.5 470 LEU A CA 1
ATOM 3444 C C . LEU A 1 470 ? -26.812 -35.469 3.732 1 91.5 470 LEU A C 1
ATOM 3446 O O . LEU A 1 470 ? -26.203 -35.031 4.723 1 91.5 470 LEU A O 1
ATOM 3450 N N . THR A 1 471 ? -26.891 -36.688 3.496 1 88.12 471 THR A N 1
ATOM 3451 C CA . THR A 1 471 ? -26.297 -37.719 4.348 1 88.12 471 THR A CA 1
ATOM 3452 C C . THR A 1 471 ? -24.781 -37.656 4.262 1 88.12 471 THR A C 1
ATOM 3454 O O . THR A 1 471 ? -24.078 -38.094 5.184 1 88.12 471 THR A O 1
ATOM 3457 N N . GLY A 1 472 ? -24.297 -37.25 3.213 1 90.06 472 GLY A N 1
ATOM 3458 C CA . GLY A 1 472 ? -22.875 -37.094 2.977 1 90.06 472 GLY A CA 1
ATOM 3459 C C . GLY A 1 472 ? -22.547 -36.219 1.796 1 90.06 472 GLY A C 1
ATOM 3460 O O . GLY A 1 472 ? -23.453 -35.75 1.096 1 90.06 472 GLY A O 1
ATOM 3461 N N . PRO A 1 473 ? -21.266 -35.969 1.634 1 93.94 473 PRO A N 1
ATOM 3462 C CA . PRO A 1 473 ? -20.891 -35.156 0.473 1 93.94 473 PRO A CA 1
ATOM 3463 C C . PRO A 1 473 ? -21.156 -35.875 -0.853 1 93.94 473 PRO A C 1
ATOM 3465 O O . PRO A 1 473 ? -20.938 -37.094 -0.961 1 93.94 473 PRO A O 1
ATOM 3468 N N . PRO A 1 474 ? -21.688 -35.125 -1.796 1 94.94 474 PRO A N 1
ATOM 3469 C CA . PRO A 1 474 ? -21.859 -35.75 -3.119 1 94.94 474 PRO A CA 1
ATOM 3470 C C . PRO A 1 474 ? -20.547 -36.062 -3.807 1 94.94 474 PRO A C 1
ATOM 3472 O O . PRO A 1 474 ? -19.5 -35.5 -3.449 1 94.94 474 PRO A O 1
ATOM 3475 N N . SER A 1 475 ? -20.656 -37 -4.707 1 94.75 475 SER A N 1
ATOM 3476 C CA . SER A 1 475 ? -19.5 -37.25 -5.547 1 94.75 475 SER A CA 1
ATOM 3477 C C . SER A 1 475 ? -19.141 -36.031 -6.379 1 94.75 475 SER A C 1
ATOM 3479 O O . SER A 1 475 ? -19.984 -35.5 -7.082 1 94.75 475 SER A O 1
ATOM 3481 N N . ARG A 1 476 ? -17.922 -35.625 -6.305 1 96.56 476 ARG A N 1
ATOM 3482 C CA . ARG A 1 476 ? -17.453 -34.438 -7.016 1 96.56 476 ARG A CA 1
ATOM 3483 C C . ARG A 1 476 ? -17.688 -34.562 -8.516 1 96.56 476 ARG A C 1
ATOM 3485 O O . ARG A 1 476 ? -18.234 -33.656 -9.148 1 96.56 476 ARG A O 1
ATOM 3492 N N . ASP A 1 477 ? -17.328 -35.719 -9.07 1 96.12 477 ASP A N 1
ATOM 3493 C CA . ASP A 1 477 ? -17.422 -35.906 -10.516 1 96.12 477 ASP A CA 1
ATOM 3494 C C . ASP A 1 477 ? -18.875 -36 -10.977 1 96.12 477 ASP A C 1
ATOM 3496 O O . ASP A 1 477 ? -19.234 -35.469 -12.023 1 96.12 477 ASP A O 1
ATOM 3500 N N . ALA A 1 478 ? -19.703 -36.688 -10.188 1 96.5 478 ALA A N 1
ATOM 3501 C CA . ALA A 1 478 ? -21.109 -36.781 -10.523 1 96.5 478 ALA A CA 1
ATOM 3502 C C . ALA A 1 478 ? -21.781 -35.406 -10.469 1 96.5 478 ALA A C 1
ATOM 3504 O O . ALA A 1 478 ? -22.609 -35.094 -11.328 1 96.5 478 ALA A O 1
ATOM 3505 N N . LEU A 1 479 ? -21.453 -34.719 -9.469 1 97.44 479 LEU A N 1
ATOM 3506 C CA . LEU A 1 479 ? -22.031 -33.375 -9.352 1 97.44 479 LEU A CA 1
ATOM 3507 C C . LEU A 1 479 ? -21.562 -32.469 -10.492 1 97.44 479 LEU A C 1
ATOM 3509 O O . LEU A 1 479 ? -22.344 -31.688 -11.023 1 97.44 479 LEU A O 1
ATOM 3513 N N . ALA A 1 480 ? -20.281 -32.562 -10.852 1 98 480 ALA A N 1
ATOM 3514 C CA . ALA A 1 480 ? -19.766 -31.766 -11.969 1 98 480 ALA A CA 1
ATOM 3515 C C . ALA A 1 480 ? -20.531 -32.031 -13.25 1 98 480 ALA A C 1
ATOM 3517 O O . ALA A 1 480 ? -20.906 -31.109 -13.969 1 98 480 ALA A O 1
ATOM 3518 N N . GLU A 1 481 ? -20.75 -33.281 -13.477 1 96.88 481 GLU A N 1
ATOM 3519 C CA . GLU A 1 481 ? -21.484 -33.688 -14.68 1 96.88 481 GLU A CA 1
ATOM 3520 C C . GLU A 1 481 ? -22.906 -33.156 -14.648 1 96.88 481 GLU A C 1
ATOM 3522 O O . GLU A 1 481 ? -23.422 -32.656 -15.656 1 96.88 481 GLU A O 1
ATOM 3527 N N . GLU A 1 482 ? -23.547 -33.312 -13.523 1 96.94 482 GLU A N 1
ATOM 3528 C CA . GLU A 1 482 ? -24.922 -32.875 -13.383 1 96.94 482 GLU A CA 1
ATOM 3529 C C . GLU A 1 482 ? -25.016 -31.359 -13.578 1 96.94 482 GLU A C 1
ATOM 3531 O O . GLU A 1 482 ? -25.953 -30.859 -14.219 1 96.94 482 GLU A O 1
ATOM 3536 N N . LEU A 1 483 ? -24.078 -30.625 -13.031 1 97.56 483 LEU A N 1
ATOM 3537 C CA . LEU A 1 483 ? -24.062 -29.172 -13.18 1 97.56 483 LEU A CA 1
ATOM 3538 C C . LEU A 1 483 ? -23.859 -28.766 -14.641 1 97.56 483 LEU A C 1
ATOM 3540 O O . LEU A 1 483 ? -24.516 -27.844 -15.133 1 97.56 483 LEU A O 1
ATOM 3544 N N . ARG A 1 484 ? -22.984 -29.453 -15.312 1 96.81 484 ARG A N 1
ATOM 3545 C CA . ARG A 1 484 ? -22.781 -29.188 -16.734 1 96.81 484 ARG A CA 1
ATOM 3546 C C . ARG A 1 484 ? -24.062 -29.453 -17.531 1 96.81 484 ARG A C 1
ATOM 3548 O O . ARG A 1 484 ? -24.406 -28.688 -18.422 1 96.81 484 ARG A O 1
ATOM 3555 N N . ARG A 1 485 ? -24.719 -30.5 -17.188 1 95.75 485 ARG A N 1
ATOM 3556 C CA . ARG A 1 485 ? -25.984 -30.844 -17.844 1 95.75 485 ARG A CA 1
ATOM 3557 C C . ARG A 1 485 ? -27 -29.734 -17.656 1 95.75 485 ARG A C 1
ATOM 3559 O O . ARG A 1 485 ? -27.812 -29.453 -18.547 1 95.75 485 ARG A O 1
ATOM 3566 N N . ARG A 1 486 ? -26.922 -29.109 -16.547 1 95.5 486 ARG A N 1
ATOM 3567 C CA . ARG A 1 486 ? -27.859 -28.047 -16.219 1 95.5 486 ARG A CA 1
ATOM 3568 C C . ARG A 1 486 ? -27.422 -26.719 -16.828 1 95.5 486 ARG A C 1
ATOM 3570 O O . ARG A 1 486 ? -28.047 -25.688 -16.594 1 95.5 486 ARG A O 1
ATOM 3577 N N . GLY A 1 487 ? -26.297 -26.734 -17.531 1 94.19 487 GLY A N 1
ATOM 3578 C CA . GLY A 1 487 ? -25.891 -25.562 -18.297 1 94.19 487 GLY A CA 1
ATOM 3579 C C . GLY A 1 487 ? -24.844 -24.719 -17.594 1 94.19 487 GLY A C 1
ATOM 3580 O O . GLY A 1 487 ? -24.469 -23.641 -18.078 1 94.19 487 GLY A O 1
ATOM 3581 N N . HIS A 1 488 ? -24.312 -25.188 -16.484 1 96.12 488 HIS A N 1
ATOM 3582 C CA . HIS A 1 488 ? -23.297 -24.438 -15.781 1 96.12 488 HIS A CA 1
ATOM 3583 C C . HIS A 1 488 ? -21.891 -24.797 -16.281 1 96.12 488 HIS A C 1
ATOM 3585 O O . HIS A 1 488 ? -21.641 -25.953 -16.625 1 96.12 488 HIS A O 1
ATOM 3591 N N . VAL A 1 489 ? -21.062 -23.766 -16.375 1 97.12 489 VAL A N 1
ATOM 3592 C CA . VAL A 1 489 ? -19.641 -24.047 -16.562 1 97.12 489 VAL A CA 1
ATOM 3593 C C . VAL A 1 489 ? -19.047 -24.578 -15.266 1 97.12 489 VAL A C 1
ATOM 3595 O O . VAL A 1 489 ? -19.234 -24 -14.195 1 97.12 489 VAL A O 1
ATOM 3598 N N . THR A 1 490 ? -18.406 -25.719 -15.32 1 97.56 490 THR A N 1
ATOM 3599 C CA . THR A 1 490 ? -17.891 -26.391 -14.133 1 97.56 490 THR A CA 1
ATOM 3600 C C . THR A 1 490 ? -16.516 -27 -14.406 1 97.56 490 THR A C 1
ATOM 3602 O O . THR A 1 490 ? -16.312 -27.594 -15.469 1 97.56 490 THR A O 1
ATOM 3605 N N . ALA A 1 491 ? -15.617 -26.844 -13.492 1 97.69 491 ALA A N 1
ATOM 3606 C CA . ALA A 1 491 ? -14.266 -27.391 -13.609 1 97.69 491 ALA A CA 1
ATOM 3607 C C . ALA A 1 491 ? -13.734 -27.844 -12.258 1 97.69 491 ALA A C 1
ATOM 3609 O O . ALA A 1 491 ? -14.141 -27.312 -11.219 1 97.69 491 ALA A O 1
ATOM 3610 N N . ARG A 1 492 ? -12.828 -28.812 -12.305 1 96.81 492 ARG A N 1
ATOM 3611 C CA . ARG A 1 492 ? -12.031 -29.109 -11.125 1 96.81 492 ARG A CA 1
ATOM 3612 C C . ARG A 1 492 ? -11.031 -28 -10.836 1 96.81 492 ARG A C 1
ATOM 3614 O O . ARG A 1 492 ? -10.82 -27.125 -11.68 1 96.81 492 ARG A O 1
ATOM 3621 N N . THR A 1 493 ? -10.523 -28 -9.641 1 97.06 493 THR A N 1
ATOM 3622 C CA . THR A 1 493 ? -9.516 -27 -9.289 1 97.06 493 THR A CA 1
ATOM 3623 C C . THR A 1 493 ? -8.281 -27.672 -8.695 1 97.06 493 THR A C 1
ATOM 3625 O O . THR A 1 493 ? -8.391 -28.656 -7.965 1 97.06 493 THR A O 1
ATOM 3628 N N . HIS A 1 494 ? -7.078 -27.156 -8.961 1 96.75 494 HIS A N 1
ATOM 3629 C CA . HIS A 1 494 ? -5.848 -27.688 -8.383 1 96.75 494 HIS A CA 1
ATOM 3630 C C . HIS A 1 494 ? -5.723 -27.312 -6.914 1 96.75 494 HIS A C 1
ATOM 3632 O O . HIS A 1 494 ? -4.91 -27.875 -6.188 1 96.75 494 HIS A O 1
ATOM 3638 N N . ILE A 1 495 ? -6.492 -26.344 -6.492 1 97.25 495 ILE A N 1
ATOM 3639 C CA . ILE A 1 495 ? -6.359 -25.75 -5.168 1 97.25 495 ILE A CA 1
ATOM 3640 C C . ILE A 1 495 ? -6.949 -26.688 -4.117 1 97.25 495 ILE A C 1
ATOM 3642 O O . ILE A 1 495 ? -6.418 -26.797 -3.008 1 97.25 495 ILE A O 1
ATOM 3646 N N . GLU A 1 496 ? -8.07 -27.297 -4.445 1 95.88 496 GLU A N 1
ATOM 3647 C CA . GLU A 1 496 ? -8.797 -28.172 -3.525 1 95.88 496 GLU A CA 1
ATOM 3648 C C . GLU A 1 496 ? -9.359 -29.391 -4.25 1 95.88 496 GLU A C 1
ATOM 3650 O O . GLU A 1 496 ? -10.375 -29.297 -4.938 1 95.88 496 GLU A O 1
ATOM 3655 N N . PRO A 1 497 ? -8.734 -30.562 -4.027 1 92.88 497 PRO A N 1
ATOM 3656 C CA . PRO A 1 497 ? -9.148 -31.75 -4.758 1 92.88 497 PRO A CA 1
ATOM 3657 C C . PRO A 1 497 ? -10.625 -32.062 -4.57 1 92.88 497 PRO A C 1
ATOM 3659 O O . PRO A 1 497 ? -11.266 -32.625 -5.477 1 92.88 497 PRO A O 1
ATOM 3662 N N . GLY A 1 498 ? -11.242 -31.812 -3.465 1 94.12 498 GLY A N 1
ATOM 3663 C CA . GLY A 1 498 ? -12.633 -32.125 -3.199 1 94.12 498 GLY A CA 1
ATOM 3664 C C . GLY A 1 498 ? -13.57 -30.953 -3.488 1 94.12 498 GLY A C 1
ATOM 3665 O O . GLY A 1 498 ? -14.625 -30.828 -2.863 1 94.12 498 GLY A O 1
ATOM 3666 N N . ALA A 1 499 ? -13.172 -30.141 -4.504 1 97.5 499 ALA A N 1
ATOM 3667 C CA . ALA A 1 499 ? -13.977 -28.953 -4.773 1 97.5 499 ALA A CA 1
ATOM 3668 C C . ALA A 1 499 ? -14.18 -28.75 -6.27 1 97.5 499 ALA A C 1
ATOM 3670 O O . ALA A 1 499 ? -13.516 -29.391 -7.086 1 97.5 499 ALA A O 1
ATOM 3671 N N . LEU A 1 500 ? -15.172 -27.938 -6.625 1 98 500 LEU A N 1
ATOM 3672 C CA . LEU A 1 500 ? -15.469 -27.547 -8 1 98 500 LEU A CA 1
ATOM 3673 C C . LEU A 1 500 ? -15.523 -26.031 -8.141 1 98 500 LEU A C 1
ATOM 3675 O O . LEU A 1 500 ? -16.016 -25.344 -7.25 1 98 500 LEU A O 1
ATOM 3679 N N . ARG A 1 501 ? -15 -25.609 -9.18 1 97.5 501 ARG A N 1
ATOM 3680 C CA . ARG A 1 501 ? -15.312 -24.266 -9.648 1 97.5 501 ARG A CA 1
ATOM 3681 C C . ARG A 1 501 ? -16.5 -24.281 -10.617 1 97.5 501 ARG A C 1
ATOM 3683 O O . ARG A 1 501 ? -16.516 -25.078 -11.562 1 97.5 501 ARG A O 1
ATOM 3690 N N . THR A 1 502 ? -17.469 -23.375 -10.359 1 97.44 502 THR A N 1
ATOM 3691 C CA . THR A 1 502 ? -18.656 -23.438 -11.195 1 97.44 502 THR A CA 1
ATOM 3692 C C . THR A 1 502 ? -19.406 -22.109 -11.164 1 97.44 502 THR A C 1
ATOM 3694 O O . THR A 1 502 ? -19.234 -21.328 -10.227 1 97.44 502 THR A O 1
ATOM 3697 N N . THR A 1 503 ? -20.109 -21.859 -12.211 1 95.69 503 THR A N 1
ATOM 3698 C CA . THR A 1 503 ? -20.953 -20.688 -12.266 1 95.69 503 THR A CA 1
ATOM 3699 C C . THR A 1 503 ? -22.234 -20.906 -11.453 1 95.69 503 THR A C 1
ATOM 3701 O O . THR A 1 503 ? -23 -19.969 -11.219 1 95.69 503 THR A O 1
ATOM 3704 N N . ALA A 1 504 ? -22.469 -22.141 -10.961 1 96.12 504 ALA A N 1
ATOM 3705 C CA . ALA A 1 504 ? -23.656 -22.438 -10.164 1 96.12 504 ALA A CA 1
ATOM 3706 C C . ALA A 1 504 ? -23.547 -21.828 -8.766 1 96.12 504 ALA A C 1
ATOM 3708 O O . ALA A 1 504 ? -22.469 -21.781 -8.18 1 96.12 504 ALA A O 1
ATOM 3709 N N . THR A 1 505 ? -24.656 -21.375 -8.281 1 94.44 505 THR A N 1
ATOM 3710 C CA . THR A 1 505 ? -24.734 -20.969 -6.883 1 94.44 505 THR A CA 1
ATOM 3711 C C . THR A 1 505 ? -24.75 -22.188 -5.965 1 94.44 505 THR A C 1
ATOM 3713 O O . THR A 1 505 ? -24.875 -23.328 -6.43 1 94.44 505 THR A O 1
ATOM 3716 N N . MET A 1 506 ? -24.578 -21.938 -4.711 1 95.56 506 MET A N 1
ATOM 3717 C CA . MET A 1 506 ? -24.656 -23.016 -3.738 1 95.56 506 MET A CA 1
ATOM 3718 C C . MET A 1 506 ? -26.031 -23.688 -3.795 1 95.56 506 MET A C 1
ATOM 3720 O O . MET A 1 506 ? -26.109 -24.922 -3.807 1 95.56 506 MET A O 1
ATOM 3724 N N . SER A 1 507 ? -27.062 -22.859 -3.865 1 95 507 SER A N 1
ATOM 3725 C CA . SER A 1 507 ? -28.422 -23.391 -3.926 1 95 507 SER A CA 1
ATOM 3726 C C . SER A 1 507 ? -28.609 -24.297 -5.145 1 95 507 SER A C 1
ATOM 3728 O O . SER A 1 507 ? -29.203 -25.375 -5.043 1 95 507 SER A O 1
ATOM 3730 N N . GLU A 1 508 ? -28.078 -23.891 -6.25 1 96.31 508 GLU A N 1
ATOM 3731 C CA . GLU A 1 508 ? -28.172 -24.672 -7.477 1 96.31 508 GLU A CA 1
ATOM 3732 C C . GLU A 1 508 ? -27.359 -25.969 -7.363 1 96.31 508 GLU A C 1
ATOM 3734 O O . GLU A 1 508 ? -27.781 -27 -7.879 1 96.31 508 GLU A O 1
ATOM 3739 N N . ALA A 1 509 ? -26.266 -25.891 -6.75 1 97.88 509 ALA A N 1
ATOM 3740 C CA . ALA A 1 509 ? -25.438 -27.078 -6.547 1 97.88 509 ALA A CA 1
ATOM 3741 C C . ALA A 1 509 ? -26.125 -28.078 -5.637 1 97.88 509 ALA A C 1
ATOM 3743 O O . ALA A 1 509 ? -26.062 -29.281 -5.875 1 97.88 509 ALA A O 1
ATOM 3744 N N . VAL A 1 510 ? -26.75 -27.531 -4.605 1 97.06 510 VAL A N 1
ATOM 3745 C CA . VAL A 1 510 ? -27.484 -28.391 -3.684 1 97.06 510 VAL A CA 1
ATOM 3746 C C . VAL A 1 510 ? -28.625 -29.078 -4.426 1 97.06 510 VAL A C 1
ATOM 3748 O O . VAL A 1 510 ? -28.844 -30.281 -4.262 1 97.06 510 VAL A O 1
ATOM 3751 N N . GLU A 1 511 ? -29.344 -28.312 -5.191 1 96.69 511 GLU A N 1
ATOM 3752 C CA . GLU A 1 511 ? -30.422 -28.891 -5.98 1 96.69 511 GLU A CA 1
ATOM 3753 C C . GLU A 1 511 ? -29.922 -30 -6.887 1 96.69 511 GLU A C 1
ATOM 3755 O O . GLU A 1 511 ? -30.562 -31.047 -7.004 1 96.69 511 GLU A O 1
ATOM 3760 N N . ALA A 1 512 ? -28.859 -29.75 -7.539 1 97.25 512 ALA A N 1
ATOM 3761 C CA . ALA A 1 512 ? -28.266 -30.75 -8.422 1 97.25 512 ALA A CA 1
ATOM 3762 C C . ALA A 1 512 ? -27.844 -31.984 -7.633 1 97.25 512 ALA A C 1
ATOM 3764 O O . ALA A 1 512 ? -28.016 -33.125 -8.109 1 97.25 512 ALA A O 1
ATOM 3765 N N . ALA A 1 513 ? -27.297 -31.812 -6.465 1 96.69 513 ALA A N 1
ATOM 3766 C CA . ALA A 1 513 ? -26.859 -32.906 -5.621 1 96.69 513 ALA A CA 1
ATOM 3767 C C . ALA A 1 513 ? -28.031 -33.75 -5.156 1 96.69 513 ALA A C 1
ATOM 3769 O O . ALA A 1 513 ? -27.938 -35 -5.098 1 96.69 513 ALA A O 1
ATOM 3770 N N . VAL A 1 514 ? -29.109 -33.062 -4.793 1 94.62 514 VAL A N 1
ATOM 3771 C CA . VAL A 1 514 ? -30.312 -33.75 -4.355 1 94.62 514 VAL A CA 1
ATOM 3772 C C . VAL A 1 514 ? -30.875 -34.594 -5.5 1 94.62 514 VAL A C 1
ATOM 3774 O O . VAL A 1 514 ? -31.281 -35.75 -5.293 1 94.62 514 VAL A O 1
ATOM 3777 N N . ALA A 1 515 ? -30.891 -33.969 -6.617 1 92.06 515 ALA A N 1
ATOM 3778 C CA . ALA A 1 515 ? -31.375 -34.688 -7.797 1 92.06 515 ALA A CA 1
ATOM 3779 C C . ALA A 1 515 ? -30.547 -35.938 -8.07 1 92.06 515 ALA A C 1
ATOM 3781 O O . ALA A 1 515 ? -31.094 -36.969 -8.5 1 92.06 515 ALA A O 1
ATOM 3782 N N . LEU A 1 516 ? -29.297 -35.906 -7.926 1 91.06 516 LEU A N 1
ATOM 3783 C CA . LEU A 1 516 ? -28.391 -37.031 -8.102 1 91.06 516 LEU A CA 1
ATOM 3784 C C . LEU A 1 516 ? -28.703 -38.125 -7.102 1 91.06 516 LEU A C 1
ATOM 3786 O O . LEU A 1 516 ? -28.641 -39.312 -7.438 1 91.06 516 LEU A O 1
ATOM 3790 N N . GLY A 1 517 ? -28.953 -37.719 -5.879 1 83.94 517 GLY A N 1
ATOM 3791 C CA . GLY A 1 517 ? -29.297 -38.688 -4.852 1 83.94 517 GLY A CA 1
ATOM 3792 C C . GLY A 1 517 ? -30.609 -39.438 -5.137 1 83.94 517 GLY A C 1
ATOM 3793 O O . GLY A 1 517 ? -30.719 -40.625 -4.891 1 83.94 517 GLY A O 1
ATOM 3794 N N . SER A 1 518 ? -31.594 -38.688 -5.609 1 79.25 518 SER A N 1
ATOM 3795 C CA . SER A 1 518 ? -32.906 -39.281 -5.922 1 79.25 518 SER A CA 1
ATOM 3796 C C . SER A 1 518 ? -32.781 -40.25 -7.078 1 79.25 518 SER A C 1
ATOM 3798 O O . SER A 1 518 ? -33.438 -41.312 -7.066 1 79.25 518 SER A O 1
ATOM 3800 N N . ARG A 1 519 ? -31.984 -39.938 -7.988 1 75.88 519 ARG A N 1
ATOM 3801 C CA . ARG A 1 519 ? -31.812 -40.812 -9.141 1 75.88 519 ARG A CA 1
ATOM 3802 C C . ARG A 1 519 ? -31.109 -42.094 -8.742 1 75.88 519 ARG A C 1
ATOM 3804 O O . ARG A 1 519 ? -31.453 -43.188 -9.242 1 75.88 519 ARG A O 1
ATOM 3811 N N . ARG A 1 520 ? -30.25 -41.938 -7.895 1 72.44 520 ARG A N 1
ATOM 3812 C CA . ARG A 1 520 ? -29.531 -43.125 -7.426 1 72.44 520 ARG A CA 1
ATOM 3813 C C . ARG A 1 520 ? -30.453 -44.031 -6.629 1 72.44 520 ARG A C 1
ATOM 3815 O O . ARG A 1 520 ? -30.359 -45.25 -6.754 1 72.44 520 ARG A O 1
ATOM 3822 N N . ARG A 1 521 ? -31.406 -43.469 -5.867 1 70.62 521 ARG A N 1
ATOM 3823 C CA . ARG A 1 521 ? -32.344 -44.25 -5.082 1 70.62 521 ARG A CA 1
ATOM 3824 C C . ARG A 1 521 ? -33.375 -44.969 -5.988 1 70.62 521 ARG A C 1
ATOM 3826 O O . ARG A 1 521 ? -33.719 -46.125 -5.746 1 70.62 521 ARG A O 1
ATOM 3833 N N . GLN A 1 522 ? -33.688 -44.188 -6.973 1 67.56 522 GLN A N 1
ATOM 3834 C CA . GLN A 1 522 ? -34.625 -44.781 -7.91 1 67.56 522 GLN A CA 1
ATOM 3835 C C . GLN A 1 522 ? -34 -45.938 -8.664 1 67.56 522 GLN A C 1
ATOM 3837 O O . GLN A 1 522 ? -34.656 -46.969 -8.875 1 67.56 522 GLN A O 1
ATOM 3842 N N . HIS A 1 523 ? -32.75 -45.75 -8.945 1 68.81 523 HIS A N 1
ATOM 3843 C CA . HIS A 1 523 ? -32.031 -46.812 -9.633 1 68.81 523 HIS A CA 1
ATOM 3844 C C . HIS A 1 523 ? -31.812 -48 -8.719 1 68.81 523 HIS A C 1
ATOM 3846 O O . HIS A 1 523 ? -31.906 -49.156 -9.148 1 68.81 523 HIS A O 1
ATOM 3852 N N . GLN A 1 524 ? -31.656 -47.719 -7.512 1 68.69 524 GLN A N 1
ATOM 3853 C CA . GLN A 1 524 ? -31.469 -48.781 -6.547 1 68.69 524 GLN A CA 1
ATOM 3854 C C . GLN A 1 524 ? -32.781 -49.531 -6.293 1 68.69 524 GLN A C 1
ATOM 3856 O O . GLN A 1 524 ? -32.781 -50.75 -6.184 1 68.69 524 GLN A O 1
ATOM 3861 N N . VAL A 1 525 ? -33.844 -48.781 -6.191 1 66.94 525 VAL A N 1
ATOM 3862 C CA . VAL A 1 525 ? -35.156 -49.406 -5.992 1 66.94 525 VAL A CA 1
ATOM 3863 C C . VAL A 1 525 ? -35.531 -50.188 -7.234 1 66.94 525 VAL A C 1
ATOM 3865 O O . VAL A 1 525 ? -36.094 -51.312 -7.129 1 66.94 525 VAL A O 1
ATOM 3868 N N . ALA A 1 526 ? -35.219 -49.812 -8.359 1 64.56 526 ALA A N 1
ATOM 3869 C CA . ALA A 1 526 ? -35.531 -50.5 -9.609 1 64.56 526 ALA A CA 1
ATOM 3870 C C . ALA A 1 526 ? -34.75 -51.781 -9.758 1 64.56 526 ALA A C 1
ATOM 3872 O O . ALA A 1 526 ? -35.25 -52.781 -10.219 1 64.56 526 ALA A O 1
ATOM 3873 N N . GLU A 1 527 ? -33.562 -51.594 -9.328 1 62.84 527 GLU A N 1
ATOM 3874 C CA . GLU A 1 527 ? -32.719 -52.781 -9.383 1 62.84 527 GLU A CA 1
ATOM 3875 C C . GLU A 1 527 ? -33.188 -53.844 -8.375 1 62.84 527 GLU A C 1
ATOM 3877 O O . GLU A 1 527 ? -33.125 -55.031 -8.641 1 62.84 527 GLU A O 1
ATOM 3882 N N . HIS A 1 528 ? -33.75 -53.312 -7.297 1 65.31 528 HIS A N 1
ATOM 3883 C CA . HIS A 1 528 ? -34.25 -54.25 -6.293 1 65.31 528 HIS A CA 1
ATOM 3884 C C . HIS A 1 528 ? -35.594 -54.875 -6.719 1 65.31 528 HIS A C 1
ATOM 3886 O O . HIS A 1 528 ? -35.906 -56 -6.336 1 65.31 528 HIS A O 1
ATOM 3892 N N . THR A 1 529 ? -36.344 -54.125 -7.363 1 59.25 529 THR A N 1
ATOM 3893 C CA . THR A 1 529 ? -37.594 -54.656 -7.832 1 59.25 529 THR A CA 1
ATOM 3894 C C . THR A 1 529 ? -37.375 -55.688 -8.938 1 59.25 529 THR A C 1
ATOM 3896 O O . THR A 1 529 ? -38.25 -56.531 -9.203 1 59.25 529 THR A O 1
ATOM 3899 N N . TYR A 1 530 ? -36.312 -55.469 -9.609 1 57.66 530 TYR A N 1
ATOM 3900 C CA . TYR A 1 530 ? -36.031 -56.438 -10.672 1 57.66 530 TYR A CA 1
ATOM 3901 C C . TYR A 1 530 ? -35.281 -57.656 -10.133 1 57.66 530 TYR A C 1
ATOM 3903 O O . TYR A 1 530 ? -35.188 -58.688 -10.797 1 57.66 530 TYR A O 1
ATOM 3911 N N . THR A 1 531 ? -34.719 -57.594 -9.047 1 44.5 531 THR A N 1
ATOM 3912 C CA . THR A 1 531 ? -34.156 -58.844 -8.5 1 44.5 531 THR A CA 1
ATOM 3913 C C . THR A 1 531 ? -35.188 -59.531 -7.605 1 44.5 531 THR A C 1
ATOM 3915 O O . THR A 1 531 ? -35.188 -60.75 -7.488 1 44.5 531 THR A O 1
ATOM 3918 N N . MET B 1 1 ? 28.172 47.188 -40.969 1 27.06 1 MET B N 1
ATOM 3919 C CA . MET B 1 1 ? 26.938 47.438 -40.219 1 27.06 1 MET B CA 1
ATOM 3920 C C . MET B 1 1 ? 26.984 46.75 -38.844 1 27.06 1 MET B C 1
ATOM 3922 O O . MET B 1 1 ? 27.25 45.531 -38.75 1 27.06 1 MET B O 1
ATOM 3926 N N . PRO B 1 2 ? 27.297 47.469 -37.719 1 28.45 2 PRO B N 1
ATOM 3927 C CA . PRO B 1 2 ? 27.688 46.906 -36.438 1 28.45 2 PRO B CA 1
ATOM 3928 C C . PRO B 1 2 ? 26.578 46.094 -35.781 1 28.45 2 PRO B C 1
ATOM 3930 O O . PRO B 1 2 ? 25.391 46.406 -35.938 1 28.45 2 PRO B O 1
ATOM 3933 N N . ALA B 1 3 ? 26.688 44.719 -35.656 1 28.89 3 ALA B N 1
ATOM 3934 C CA . ALA B 1 3 ? 25.797 43.719 -35.062 1 28.89 3 ALA B CA 1
ATOM 3935 C C . ALA B 1 3 ? 25.406 44.094 -33.625 1 28.89 3 ALA B C 1
ATOM 3937 O O . ALA B 1 3 ? 26.281 44.281 -32.781 1 28.89 3 ALA B O 1
ATOM 3938 N N . PHE B 1 4 ? 24.297 44.844 -33.344 1 26.73 4 PHE B N 1
ATOM 3939 C CA . PHE B 1 4 ? 23.672 45.219 -32.094 1 26.73 4 PHE B CA 1
ATOM 3940 C C . PHE B 1 4 ? 23.469 44 -31.188 1 26.73 4 PHE B C 1
ATOM 3942 O O . PHE B 1 4 ? 22.734 43.094 -31.562 1 26.73 4 PHE B O 1
ATOM 3949 N N . VAL B 1 5 ? 24.469 43.594 -30.453 1 27.53 5 VAL B N 1
ATOM 3950 C CA . VAL B 1 5 ? 24.406 42.594 -29.391 1 27.53 5 VAL B CA 1
ATOM 3951 C C . VAL B 1 5 ? 23.266 42.969 -28.422 1 27.53 5 VAL B C 1
ATOM 3953 O O . VAL B 1 5 ? 23.328 44 -27.766 1 27.53 5 VAL B O 1
ATOM 3956 N N . LEU B 1 6 ? 21.984 42.688 -28.812 1 27.84 6 LEU B N 1
ATOM 3957 C CA . LEU B 1 6 ? 20.875 42.938 -27.922 1 27.84 6 LEU B CA 1
ATOM 3958 C C . LEU B 1 6 ? 21.156 42.375 -26.531 1 27.84 6 LEU B C 1
ATOM 3960 O O . LEU B 1 6 ? 21.422 41.188 -26.375 1 27.84 6 LEU B O 1
ATOM 3964 N N . ALA B 1 7 ? 21.641 43.094 -25.547 1 29.55 7 ALA B N 1
ATOM 3965 C CA . ALA B 1 7 ? 21.781 42.906 -24.094 1 29.55 7 ALA B CA 1
ATOM 3966 C C . ALA B 1 7 ? 20.516 42.312 -23.5 1 29.55 7 ALA B C 1
ATOM 3968 O O . ALA B 1 7 ? 19.469 42.969 -23.484 1 29.55 7 ALA B O 1
ATOM 3969 N N . GLY B 1 8 ? 20.188 41.125 -23.797 1 32.03 8 GLY B N 1
ATOM 3970 C CA . GLY B 1 8 ? 19.016 40.438 -23.297 1 32.03 8 GLY B CA 1
ATOM 3971 C C . GLY B 1 8 ? 18.688 40.781 -21.844 1 32.03 8 GLY B C 1
ATOM 3972 O O . GLY B 1 8 ? 19.578 40.719 -20.984 1 32.03 8 GLY B O 1
ATOM 3973 N N . LEU B 1 9 ? 17.688 41.594 -21.516 1 32.81 9 LEU B N 1
ATOM 3974 C CA . LEU B 1 9 ? 17.094 41.969 -20.234 1 32.81 9 LEU B CA 1
ATOM 3975 C C . LEU B 1 9 ? 17.016 40.75 -19.312 1 32.81 9 LEU B C 1
ATOM 3977 O O . LEU B 1 9 ? 16.516 39.688 -19.703 1 32.81 9 LEU B O 1
ATOM 3981 N N . ALA B 1 10 ? 17.812 40.594 -18.391 1 38.69 10 ALA B N 1
ATOM 3982 C CA . ALA B 1 10 ? 17.828 39.656 -17.266 1 38.69 10 ALA B CA 1
ATOM 3983 C C . ALA B 1 10 ? 16.438 39.531 -16.656 1 38.69 10 ALA B C 1
ATOM 3985 O O . ALA B 1 10 ? 15.766 40.531 -16.391 1 38.69 10 ALA B O 1
ATOM 3986 N N . PRO B 1 11 ? 15.617 38.469 -16.781 1 44.03 11 PRO B N 1
ATOM 3987 C CA . PRO B 1 11 ? 14.266 38.312 -16.234 1 44.03 11 PRO B CA 1
ATOM 3988 C C . PRO B 1 11 ? 14.148 38.844 -14.812 1 44.03 11 PRO B C 1
ATOM 3990 O O . PRO B 1 11 ? 15.141 38.875 -14.078 1 44.03 11 PRO B O 1
ATOM 3993 N N . SER B 1 12 ? 13.375 39.906 -14.414 1 46.75 12 SER B N 1
ATOM 3994 C CA . SER B 1 12 ? 13.078 40.656 -13.195 1 46.75 12 SER B CA 1
ATOM 3995 C C . SER B 1 12 ? 12.891 39.719 -12.008 1 46.75 12 SER B C 1
ATOM 3997 O O . SER B 1 12 ? 11.969 38.906 -11.992 1 46.75 12 SER B O 1
ATOM 3999 N N . SER B 1 13 ? 13.891 39.219 -11.391 1 62.47 13 SER B N 1
ATOM 4000 C CA . SER B 1 13 ? 13.875 38.438 -10.141 1 62.47 13 SER B CA 1
ATOM 4001 C C . SER B 1 13 ? 13.32 39.281 -8.992 1 62.47 13 SER B C 1
ATOM 4003 O O . SER B 1 13 ? 13.742 40.438 -8.781 1 62.47 13 SER B O 1
ATOM 4005 N N . SER B 1 14 ? 12.023 39.188 -8.586 1 78.88 14 SER B N 1
ATOM 4006 C CA . SER B 1 14 ? 11.398 39.875 -7.449 1 78.88 14 SER B CA 1
ATOM 4007 C C . SER B 1 14 ? 11.797 39.219 -6.133 1 78.88 14 SER B C 1
ATOM 4009 O O . SER B 1 14 ? 11.969 38 -6.062 1 78.88 14 SER B O 1
ATOM 4011 N N . THR B 1 15 ? 12.273 40.031 -5.18 1 85.88 15 THR B N 1
ATOM 4012 C CA . THR B 1 15 ? 12.609 39.562 -3.838 1 85.88 15 THR B CA 1
ATOM 4013 C C . THR B 1 15 ? 11.367 39.531 -2.955 1 85.88 15 THR B C 1
ATOM 4015 O O . THR B 1 15 ? 10.586 40.469 -2.932 1 85.88 15 THR B O 1
ATOM 4018 N N . VAL B 1 16 ? 11.133 38.438 -2.352 1 90 16 VAL B N 1
ATOM 4019 C CA . VAL B 1 16 ? 10.039 38.25 -1.414 1 90 16 VAL B CA 1
ATOM 4020 C C . VAL B 1 16 ? 10.594 37.969 -0.02 1 90 16 VAL B C 1
ATOM 4022 O O . VAL B 1 16 ? 11.68 37.406 0.119 1 90 16 VAL B O 1
ATOM 4025 N N . VAL B 1 17 ? 9.922 38.5 1.006 1 92.69 17 VAL B N 1
ATOM 4026 C CA . VAL B 1 17 ? 10.344 38.25 2.379 1 92.69 17 VAL B CA 1
ATOM 4027 C C . VAL B 1 17 ? 9.25 37.469 3.121 1 92.69 17 VAL B C 1
ATOM 4029 O O . VAL B 1 17 ? 8.078 37.844 3.076 1 92.69 17 VAL B O 1
ATOM 4032 N N . GLU B 1 18 ? 9.633 36.344 3.715 1 92.62 18 GLU B N 1
ATOM 4033 C CA . GLU B 1 18 ? 8.742 35.594 4.582 1 92.62 18 GLU B CA 1
ATOM 4034 C C . GLU B 1 18 ? 9.359 35.375 5.961 1 92.62 18 GLU B C 1
ATOM 4036 O O . GLU B 1 18 ? 10.43 34.781 6.086 1 92.62 18 GLU B O 1
ATOM 4041 N N . ARG B 1 19 ? 8.688 35.938 7.004 1 93.44 19 ARG B N 1
ATOM 4042 C CA . ARG B 1 19 ? 9.148 35.844 8.383 1 93.44 19 ARG B CA 1
ATOM 4043 C C . ARG B 1 19 ? 10.586 36.344 8.508 1 93.44 19 ARG B C 1
ATOM 4045 O O . ARG B 1 19 ? 11.422 35.688 9.133 1 93.44 19 ARG B O 1
ATOM 4052 N N . GLY B 1 20 ? 10.906 37.375 7.766 1 92.38 20 GLY B N 1
ATOM 4053 C CA . GLY B 1 20 ? 12.211 38.031 7.859 1 92.38 20 GLY B CA 1
ATOM 4054 C C . GLY B 1 20 ? 13.258 37.375 6.973 1 92.38 20 GLY B C 1
ATOM 4055 O O . GLY B 1 20 ? 14.406 37.812 6.938 1 92.38 20 GLY B O 1
ATOM 4056 N N . VAL B 1 21 ? 12.875 36.344 6.219 1 95.06 21 VAL B N 1
ATOM 4057 C CA . VAL B 1 21 ? 13.812 35.656 5.34 1 95.06 21 VAL B CA 1
ATOM 4058 C C . VAL B 1 21 ? 13.594 36.125 3.896 1 95.06 21 VAL B C 1
ATOM 4060 O O . VAL B 1 21 ? 12.594 35.75 3.268 1 95.06 21 VAL B O 1
ATOM 4063 N N . PRO B 1 22 ? 14.523 36.875 3.33 1 94.44 22 PRO B N 1
ATOM 4064 C CA . PRO B 1 22 ? 14.406 37.312 1.935 1 94.44 22 PRO B CA 1
ATOM 4065 C C . PRO B 1 22 ? 14.828 36.219 0.948 1 94.44 22 PRO B C 1
ATOM 4067 O O . PRO B 1 22 ? 15.789 35.5 1.201 1 94.44 22 PRO B O 1
ATOM 4070 N N . PHE B 1 23 ? 14.086 36.094 -0.114 1 93.44 23 PHE B N 1
ATOM 4071 C CA . PHE B 1 23 ? 14.453 35.156 -1.18 1 93.44 23 PHE B CA 1
ATOM 4072 C C . PHE B 1 23 ? 13.977 35.688 -2.531 1 93.44 23 PHE B C 1
ATOM 4074 O O . PHE B 1 23 ? 13.141 36.594 -2.598 1 93.44 23 PHE B O 1
ATOM 4081 N N . GLN B 1 24 ? 14.578 35.125 -3.516 1 91.19 24 GLN B N 1
ATOM 4082 C CA . GLN B 1 24 ? 14.258 35.5 -4.883 1 91.19 24 GLN B CA 1
ATOM 4083 C C . GLN B 1 24 ? 13.312 34.5 -5.531 1 91.19 24 GLN B C 1
ATOM 4085 O O . GLN B 1 24 ? 13.367 33.312 -5.23 1 91.19 24 GLN B O 1
ATOM 4090 N N . LEU B 1 25 ? 12.43 35.094 -6.289 1 87.69 25 LEU B N 1
ATOM 4091 C CA . LEU B 1 25 ? 11.57 34.219 -7.09 1 87.69 25 LEU B CA 1
ATOM 4092 C C . LEU B 1 25 ? 11.992 34.25 -8.555 1 87.69 25 LEU B C 1
ATOM 4094 O O . LEU B 1 25 ? 12.102 35.312 -9.156 1 87.69 25 LEU B O 1
ATOM 4098 N N . GLY B 1 26 ? 12.5 33.219 -9.008 1 73.12 26 GLY B N 1
ATOM 4099 C CA . GLY B 1 26 ? 12.812 33.125 -10.422 1 73.12 26 GLY B CA 1
ATOM 4100 C C . GLY B 1 26 ? 11.578 32.969 -11.297 1 73.12 26 GLY B C 1
ATOM 4101 O O . GLY B 1 26 ? 10.453 32.969 -10.797 1 73.12 26 GLY B O 1
ATOM 4102 N N . HIS B 1 27 ? 11.727 32.969 -12.617 1 65.5 27 HIS B N 1
ATOM 4103 C CA . HIS B 1 27 ? 10.648 32.906 -13.602 1 65.5 27 HIS B CA 1
ATOM 4104 C C . HIS B 1 27 ? 9.805 31.641 -13.398 1 65.5 27 HIS B C 1
ATOM 4106 O O . HIS B 1 27 ? 8.594 31.672 -13.641 1 65.5 27 HIS B O 1
ATOM 4112 N N . LYS B 1 28 ? 10.445 30.641 -12.836 1 69.19 28 LYS B N 1
ATOM 4113 C CA . LYS B 1 28 ? 9.711 29.391 -12.844 1 69.19 28 LYS B CA 1
ATOM 4114 C C . LYS B 1 28 ? 9.594 28.812 -11.438 1 69.19 28 LYS B C 1
ATOM 4116 O O . LYS B 1 28 ? 9.008 27.734 -11.25 1 69.19 28 LYS B O 1
ATOM 4121 N N . ALA B 1 29 ? 9.984 29.656 -10.523 1 73.44 29 ALA B N 1
ATOM 4122 C CA . ALA B 1 29 ? 10.039 29.016 -9.211 1 73.44 29 ALA B CA 1
ATOM 4123 C C . ALA B 1 29 ? 8.68 29.062 -8.523 1 73.44 29 ALA B C 1
ATOM 4125 O O . ALA B 1 29 ? 7.988 30.094 -8.562 1 73.44 29 ALA B O 1
ATOM 4126 N N . PHE B 1 30 ? 8.305 27.922 -8 1 76.81 30 PHE B N 1
ATOM 4127 C CA . PHE B 1 30 ? 7.02 27.797 -7.328 1 76.81 30 PHE B CA 1
ATOM 4128 C C . PHE B 1 30 ? 7.059 28.469 -5.957 1 76.81 30 PHE B C 1
ATOM 4130 O O . PHE B 1 30 ? 8 28.266 -5.191 1 76.81 30 PHE B O 1
ATOM 4137 N N . TYR B 1 31 ? 6.16 29.406 -5.664 1 77.19 31 TYR B N 1
ATOM 4138 C CA . TYR B 1 31 ? 5.926 30.016 -4.359 1 77.19 31 TYR B CA 1
ATOM 4139 C C . TYR B 1 31 ? 4.48 30.484 -4.227 1 77.19 31 TYR B C 1
ATOM 4141 O O . TYR B 1 31 ? 3.965 31.172 -5.113 1 77.19 31 TYR B O 1
ATOM 4149 N N . ARG B 1 32 ? 3.893 30.016 -3.098 1 80.88 32 ARG B N 1
ATOM 4150 C CA . ARG B 1 32 ? 2.539 30.453 -2.773 1 80.88 32 ARG B CA 1
ATOM 4151 C C . ARG B 1 32 ? 2.496 31.125 -1.407 1 80.88 32 ARG B C 1
ATOM 4153 O O . ARG B 1 32 ? 2.635 30.469 -0.376 1 80.88 32 ARG B O 1
ATOM 4160 N N . PRO B 1 33 ? 2.244 32.406 -1.451 1 83.5 33 PRO B N 1
ATOM 4161 C CA . PRO B 1 33 ? 2.217 33.156 -0.179 1 83.5 33 PRO B CA 1
ATOM 4162 C C . PRO B 1 33 ? 1.164 32.594 0.786 1 83.5 33 PRO B C 1
ATOM 4164 O O . PRO B 1 33 ? 1.361 32.625 2.004 1 83.5 33 PRO B O 1
ATOM 4167 N N . GLN B 1 34 ? 0.118 32.031 0.234 1 83.19 34 GLN B N 1
ATOM 4168 C CA . GLN B 1 34 ? -0.984 31.547 1.046 1 83.19 34 GLN B CA 1
ATOM 4169 C C . GLN B 1 34 ? -0.562 30.312 1.842 1 83.19 34 GLN B C 1
ATOM 4171 O O . GLN B 1 34 ? -1.228 29.922 2.807 1 83.19 34 GLN B O 1
ATOM 4176 N N . SER B 1 35 ? 0.583 29.734 1.479 1 88.5 35 SER B N 1
ATOM 4177 C CA . SER B 1 35 ? 1.05 28.516 2.156 1 88.5 35 SER B CA 1
ATOM 4178 C C . SER B 1 35 ? 2.035 28.859 3.27 1 88.5 35 SER B C 1
ATOM 4180 O O . SER B 1 35 ? 2.676 27.969 3.83 1 88.5 35 SER B O 1
ATOM 4182 N N . CYS B 1 36 ? 2.096 30.125 3.592 1 92 36 CYS B N 1
ATOM 4183 C CA . CYS B 1 36 ? 3.035 30.578 4.609 1 92 36 CY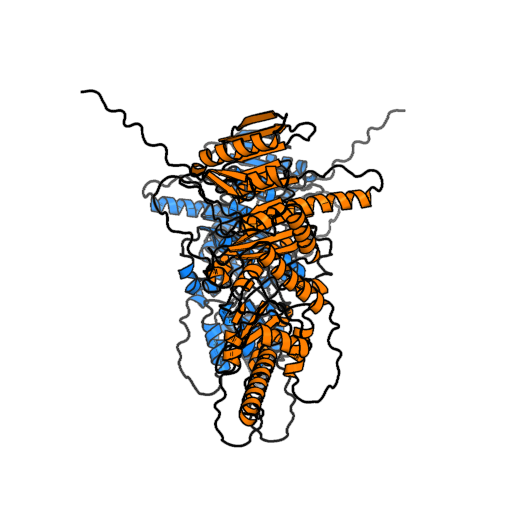S B CA 1
ATOM 4184 C C . CYS B 1 36 ? 2.75 29.922 5.953 1 92 36 CYS B C 1
ATOM 4186 O O . CYS B 1 36 ? 3.678 29.516 6.66 1 92 36 CYS B O 1
ATOM 4188 N N . PHE B 1 37 ? 1.47 29.75 6.281 1 93.06 37 PHE B N 1
ATOM 4189 C CA . PHE B 1 37 ? 1.116 29.156 7.57 1 93.06 37 PHE B CA 1
ATOM 4190 C C . PHE B 1 37 ? 1.578 27.719 7.656 1 93.06 37 PHE B C 1
ATOM 4192 O O . PHE B 1 37 ? 1.972 27.234 8.727 1 93.06 37 PHE B O 1
ATOM 4199 N N . SER B 1 38 ? 1.469 27.078 6.559 1 93.88 38 SER B N 1
ATOM 4200 C CA . SER B 1 38 ? 1.972 25.703 6.52 1 93.88 38 SER B CA 1
ATOM 4201 C C . SER B 1 38 ? 3.475 25.656 6.77 1 93.88 38 SER B C 1
ATOM 4203 O O . SER B 1 38 ? 3.963 24.797 7.5 1 93.88 38 SER B O 1
ATOM 4205 N N . ARG B 1 39 ? 4.199 26.547 6.172 1 96.12 39 ARG B N 1
ATOM 4206 C CA . ARG B 1 39 ? 5.645 26.625 6.375 1 96.12 39 ARG B CA 1
ATOM 4207 C C . ARG B 1 39 ? 5.977 27.031 7.809 1 96.12 39 ARG B C 1
ATOM 4209 O O . ARG B 1 39 ? 6.934 26.531 8.391 1 96.12 39 ARG B O 1
ATOM 4216 N N . ASP B 1 40 ? 5.156 27.938 8.359 1 97.12 40 ASP B N 1
ATOM 4217 C CA . ASP B 1 40 ? 5.32 28.328 9.758 1 97.12 40 ASP B CA 1
ATOM 4218 C C . ASP B 1 40 ? 5.184 27.109 10.68 1 97.12 40 ASP B C 1
ATOM 4220 O O . ASP B 1 40 ? 6.027 26.875 11.547 1 97.12 40 ASP B O 1
ATOM 4224 N N . LEU B 1 41 ? 4.121 26.375 10.438 1 98.19 41 LEU B N 1
ATOM 4225 C CA . LEU B 1 41 ? 3.859 25.203 11.273 1 98.19 41 LEU B CA 1
ATOM 4226 C C . LEU B 1 41 ? 5.008 24.203 11.18 1 98.19 41 LEU B C 1
ATOM 4228 O O . LEU B 1 41 ? 5.402 23.609 12.18 1 98.19 41 LEU B O 1
ATOM 4232 N N . ALA B 1 42 ? 5.5 24.016 10.008 1 98.19 42 ALA B N 1
ATOM 4233 C CA . ALA B 1 42 ? 6.574 23.047 9.797 1 98.19 42 ALA B CA 1
ATOM 4234 C C . ALA B 1 42 ? 7.844 23.484 10.531 1 98.19 42 ALA B C 1
ATOM 4236 O O . ALA B 1 42 ? 8.469 22.672 11.227 1 98.19 42 ALA B O 1
ATOM 4237 N N . VAL B 1 43 ? 8.219 24.719 10.422 1 98.44 43 VAL B N 1
ATOM 4238 C CA . VAL B 1 43 ? 9.43 25.234 11.047 1 98.44 43 VAL B CA 1
ATOM 4239 C C . VAL B 1 43 ? 9.273 25.203 12.57 1 98.44 43 VAL B C 1
ATOM 4241 O O . VAL B 1 43 ? 10.188 24.766 13.281 1 98.44 43 VAL B O 1
ATOM 4244 N N . LEU B 1 44 ? 8.133 25.688 13.039 1 98.69 44 LEU B N 1
ATOM 4245 C CA . LEU B 1 44 ? 7.879 25.672 14.477 1 98.69 44 LEU B CA 1
ATOM 4246 C C . LEU B 1 44 ? 7.906 24.25 15.031 1 98.69 44 LEU B C 1
ATOM 4248 O O . LEU B 1 44 ? 8.422 24.016 16.125 1 98.69 44 LEU B O 1
ATOM 4252 N N . SER B 1 45 ? 7.363 23.312 14.25 1 98.81 45 SER B N 1
ATOM 4253 C CA . SER B 1 45 ? 7.359 21.906 14.672 1 98.81 45 SER B CA 1
ATOM 4254 C C . SER B 1 45 ? 8.773 21.359 14.75 1 98.81 45 SER B C 1
ATOM 4256 O O . SER B 1 45 ? 9.086 20.547 15.633 1 98.81 45 SER B O 1
ATOM 4258 N N . ALA B 1 46 ? 9.609 21.719 13.82 1 98.62 46 ALA B N 1
ATOM 4259 C CA . ALA B 1 46 ? 11.008 21.297 13.852 1 98.62 46 ALA B CA 1
ATOM 4260 C C . ALA B 1 46 ? 11.695 21.766 15.133 1 98.62 46 ALA B C 1
ATOM 4262 O O . ALA B 1 46 ? 12.414 21 15.773 1 98.62 46 ALA B O 1
ATOM 4263 N N . VAL B 1 47 ? 11.477 22.969 15.531 1 97.94 47 VAL B N 1
ATOM 4264 C CA . VAL B 1 47 ? 12.078 23.562 16.719 1 97.94 47 VAL B CA 1
ATOM 4265 C C . VAL B 1 47 ? 11.562 22.859 17.969 1 97.94 47 VAL B C 1
ATOM 4267 O O . VAL B 1 47 ? 12.344 22.469 18.844 1 97.94 47 VAL B O 1
ATOM 4270 N N . VAL B 1 48 ? 10.242 22.766 18 1 97.88 48 VAL B N 1
ATOM 4271 C CA . VAL B 1 48 ? 9.594 22.141 19.141 1 97.88 48 VAL B CA 1
ATOM 4272 C C . VAL B 1 48 ? 10.062 20.688 19.281 1 97.88 48 VAL B C 1
ATOM 4274 O O . VAL B 1 48 ? 10.352 20.219 20.391 1 97.88 48 VAL B O 1
ATOM 4277 N N . HIS B 1 49 ? 10.141 20.016 18.172 1 96.69 49 HIS B N 1
ATOM 4278 C CA . HIS B 1 49 ? 10.57 18.625 18.156 1 96.69 49 HIS B CA 1
ATOM 4279 C C . HIS B 1 49 ? 11.984 18.484 18.703 1 96.69 49 HIS B C 1
ATOM 4281 O O . HIS B 1 49 ? 12.258 17.578 19.484 1 96.69 49 HIS B O 1
ATOM 4287 N N . ARG B 1 50 ? 12.852 19.297 18.281 1 95.56 50 ARG B N 1
ATOM 4288 C CA . ARG B 1 50 ? 14.242 19.266 18.734 1 95.56 50 ARG B CA 1
ATOM 4289 C C . ARG B 1 50 ? 14.336 19.5 20.234 1 95.56 50 ARG B C 1
ATOM 4291 O O . ARG B 1 50 ? 15.094 18.812 20.922 1 95.56 50 ARG B O 1
ATOM 4298 N N . ARG B 1 51 ? 13.617 20.406 20.734 1 94.25 51 ARG B N 1
ATOM 4299 C CA . ARG B 1 51 ? 13.594 20.719 22.172 1 94.25 51 ARG B CA 1
ATOM 4300 C C . ARG B 1 51 ? 13.055 19.547 22.969 1 94.25 51 ARG B C 1
ATOM 4302 O O . ARG B 1 51 ? 13.578 19.234 24.047 1 94.25 51 ARG B O 1
ATOM 4309 N N . GLN B 1 52 ? 12 18.984 22.453 1 93.69 52 GLN B N 1
ATOM 4310 C CA . GLN B 1 52 ? 11.406 17.844 23.141 1 93.69 52 GLN B CA 1
ATOM 4311 C C . GLN B 1 52 ? 12.391 16.672 23.219 1 93.69 52 GLN B C 1
ATOM 4313 O O . GLN B 1 52 ? 12.469 16 24.25 1 93.69 52 GLN B O 1
ATOM 4318 N N . ARG B 1 53 ? 13.07 16.453 22.172 1 92.69 53 ARG B N 1
ATOM 4319 C CA . ARG B 1 53 ? 14.07 15.391 22.172 1 92.69 53 ARG B CA 1
ATOM 4320 C C . ARG B 1 53 ? 15.188 15.68 23.156 1 92.69 53 ARG B C 1
ATOM 4322 O O . ARG B 1 53 ? 15.695 14.773 23.828 1 92.69 53 ARG B O 1
ATOM 4329 N N . GLN B 1 54 ? 15.555 16.922 23.266 1 91.88 54 GLN B N 1
ATOM 4330 C CA . GLN B 1 54 ? 16.562 17.328 24.234 1 91.88 54 GLN B CA 1
ATOM 4331 C C . GLN B 1 54 ? 16.094 17.062 25.672 1 91.88 54 GLN B C 1
ATOM 4333 O O . GLN B 1 54 ? 16.844 16.547 26.5 1 91.88 54 GLN B O 1
ATOM 4338 N N . GLN B 1 55 ? 14.898 17.438 25.906 1 90.25 55 GLN B N 1
ATOM 4339 C CA . GLN B 1 55 ? 14.328 17.234 27.234 1 90.25 55 GLN B CA 1
ATOM 4340 C C . GLN B 1 55 ? 14.25 15.758 27.594 1 90.25 55 GLN B C 1
ATOM 4342 O O . GLN B 1 55 ? 14.5 15.375 28.734 1 90.25 55 GLN B O 1
ATOM 4347 N N . GLN B 1 56 ? 13.859 14.984 26.641 1 88.38 56 GLN B N 1
ATOM 4348 C CA . GLN B 1 56 ? 13.781 13.547 26.875 1 88.38 56 GLN B CA 1
ATOM 4349 C C . GLN B 1 56 ? 15.156 12.961 27.203 1 88.38 56 GLN B C 1
ATOM 4351 O O . GLN B 1 56 ? 15.273 12.094 28.078 1 88.38 56 GLN B O 1
ATOM 4356 N N . GLN B 1 57 ? 16.125 13.43 26.516 1 86.19 57 GLN B N 1
ATOM 4357 C CA . GLN B 1 57 ? 17.484 12.977 26.766 1 86.19 57 GLN B CA 1
ATOM 4358 C C . GLN B 1 57 ? 17.969 13.406 28.141 1 86.19 57 GLN B C 1
ATOM 4360 O O . GLN B 1 57 ? 18.688 12.664 28.812 1 86.19 57 GLN B O 1
ATOM 4365 N N . GLN B 1 58 ? 17.516 14.562 28.516 1 86.38 58 GLN B N 1
ATOM 4366 C CA . GLN B 1 58 ? 17.875 15.07 29.828 1 86.38 58 GLN B CA 1
ATOM 4367 C C . GLN B 1 58 ? 17.234 14.227 30.938 1 86.38 58 GLN B C 1
ATOM 4369 O O . GLN B 1 58 ? 17.875 13.953 31.953 1 86.38 58 GLN B O 1
ATOM 4374 N N . GLN B 1 59 ? 16.047 13.938 30.766 1 85.31 59 GLN B N 1
ATOM 4375 C CA . GLN B 1 59 ? 15.344 13.133 31.75 1 85.31 59 GLN B CA 1
ATOM 4376 C C . GLN B 1 59 ? 15.961 11.734 31.859 1 85.31 59 GLN B C 1
ATOM 4378 O O . GLN B 1 59 ? 15.977 11.141 32.938 1 85.31 59 GLN B O 1
ATOM 4383 N N . GLN B 1 60 ? 16.406 11.258 30.812 1 81.5 60 GLN B N 1
ATOM 4384 C CA . GLN B 1 60 ? 16.969 9.914 30.797 1 81.5 60 GLN B CA 1
ATOM 4385 C C . GLN B 1 60 ? 18.391 9.898 31.359 1 81.5 60 GLN B C 1
ATOM 4387 O O . GLN B 1 60 ? 18.797 8.93 32 1 81.5 60 GLN B O 1
ATOM 4392 N N . HIS B 1 61 ? 19.156 10.938 31.188 1 75.31 61 HIS B N 1
ATOM 4393 C CA . HIS B 1 61 ? 20.578 10.891 31.547 1 75.31 61 HIS B CA 1
ATOM 4394 C C . HIS B 1 61 ? 20.875 11.812 32.719 1 75.31 61 HIS B C 1
ATOM 4396 O O . HIS B 1 61 ? 21.953 11.711 33.344 1 75.31 61 HIS B O 1
ATOM 4402 N N . GLY B 1 62 ? 19.875 12.531 33.406 1 64.81 62 GLY B N 1
ATOM 4403 C CA . GLY B 1 62 ? 19.891 13.234 34.688 1 64.81 62 GLY B CA 1
ATOM 4404 C C . GLY B 1 62 ? 20.688 14.523 34.625 1 64.81 62 GLY B C 1
ATOM 4405 O O . GLY B 1 62 ? 20.406 15.469 35.375 1 64.81 62 GLY B O 1
ATOM 4406 N N . THR B 1 63 ? 22.047 14.547 34.438 1 63.62 63 THR B N 1
ATOM 4407 C CA . THR B 1 63 ? 22.906 15.602 34.938 1 63.62 63 THR B CA 1
ATOM 4408 C C . THR B 1 63 ? 22.734 16.891 34.125 1 63.62 63 THR B C 1
ATOM 4410 O O . THR B 1 63 ? 21.766 17.625 34.344 1 63.62 63 THR B O 1
ATOM 4413 N N . ALA B 1 64 ? 23.844 17.406 33.5 1 66.5 64 ALA B N 1
ATOM 4414 C CA . ALA B 1 64 ? 23.984 18.672 32.781 1 66.5 64 ALA B CA 1
ATOM 4415 C C . ALA B 1 64 ? 23.156 18.672 31.516 1 66.5 64 ALA B C 1
ATOM 4417 O O . ALA B 1 64 ? 22.922 17.625 30.922 1 66.5 64 ALA B O 1
ATOM 4418 N N . PRO B 1 65 ? 22.469 19.828 31.266 1 71.44 65 PRO B N 1
ATOM 4419 C CA . PRO B 1 65 ? 21.656 19.891 30.047 1 71.44 65 PRO B CA 1
ATOM 4420 C C . PRO B 1 65 ? 22.406 19.406 28.812 1 71.44 65 PRO B C 1
ATOM 4422 O O . PRO B 1 65 ? 23.516 19.875 28.531 1 71.44 65 PRO B O 1
ATOM 4425 N N . PRO B 1 66 ? 21.953 18.328 28.219 1 75.56 66 PRO B N 1
ATOM 4426 C CA . PRO B 1 66 ? 22.609 17.812 27.016 1 75.56 66 PRO B CA 1
ATOM 4427 C C . PRO B 1 66 ? 22.594 18.797 25.859 1 75.56 66 PRO B C 1
ATOM 4429 O O . PRO B 1 66 ? 21.781 19.719 25.828 1 75.56 66 PRO B O 1
ATOM 4432 N N . PRO B 1 67 ? 23.609 18.766 25.062 1 80.19 67 PRO B N 1
ATOM 4433 C CA . PRO B 1 67 ? 23.609 19.594 23.844 1 80.19 67 PRO B CA 1
ATOM 4434 C C . PRO B 1 67 ? 22.375 19.359 22.969 1 80.19 67 PRO B C 1
ATOM 4436 O O . PRO B 1 67 ? 21.75 18.297 23.062 1 80.19 67 PRO B O 1
ATOM 4439 N N . LEU B 1 68 ? 22.031 20.391 22.25 1 85.88 68 LEU B N 1
ATOM 4440 C CA . LEU B 1 68 ? 20.906 20.266 21.312 1 85.88 68 LEU B CA 1
ATOM 4441 C C . LEU B 1 68 ? 21.125 19.125 20.344 1 85.88 68 LEU B C 1
ATOM 4443 O O . LEU B 1 68 ? 22.188 19.016 19.734 1 85.88 68 LEU B O 1
ATOM 4447 N N . PRO B 1 69 ? 20.203 18.234 20.312 1 91.75 69 PRO B N 1
ATOM 4448 C CA . PRO B 1 69 ? 20.344 17.125 19.344 1 91.75 69 PRO B CA 1
ATOM 4449 C C . PRO B 1 69 ? 20.406 17.609 17.906 1 91.75 69 PRO B C 1
ATOM 4451 O O . PRO B 1 69 ? 19.812 18.641 17.562 1 91.75 69 PRO B O 1
ATOM 4454 N N . PRO B 1 70 ? 21.125 16.906 17.047 1 94.06 70 PRO B N 1
ATOM 4455 C CA . PRO B 1 70 ? 21.188 17.297 15.641 1 94.06 70 PRO B CA 1
ATOM 4456 C C . PRO B 1 70 ? 19.828 17.25 14.953 1 94.06 70 PRO B C 1
ATOM 4458 O O . PRO B 1 70 ? 19 16.391 15.281 1 94.06 70 PRO B O 1
ATOM 4461 N N . LEU B 1 71 ? 19.625 18.156 14.062 1 97.5 71 LEU B N 1
ATOM 4462 C CA . LEU B 1 71 ? 18.438 18.219 13.234 1 97.5 71 LEU B CA 1
ATOM 4463 C C . LEU B 1 71 ? 18.781 18.094 11.758 1 97.5 71 LEU B C 1
ATOM 4465 O O . LEU B 1 71 ? 19.312 19.047 11.156 1 97.5 71 LEU B O 1
ATOM 4469 N N . HIS B 1 72 ? 18.562 16.938 11.172 1 98.62 72 HIS B N 1
ATOM 4470 C CA . HIS B 1 72 ? 18.734 16.703 9.742 1 98.62 72 HIS B CA 1
ATOM 4471 C C . HIS B 1 72 ? 17.391 16.766 9.008 1 98.62 72 HIS B C 1
ATOM 4473 O O . HIS B 1 72 ? 16.5 15.961 9.281 1 98.62 72 HIS B O 1
ATOM 4479 N N . VAL B 1 73 ? 17.281 17.703 8.086 1 98.81 73 VAL B N 1
ATOM 4480 C CA . VAL B 1 73 ? 16.016 17.938 7.395 1 98.81 73 VAL B CA 1
ATOM 4481 C C . VAL B 1 73 ? 16.172 17.625 5.906 1 98.81 73 VAL B C 1
ATOM 4483 O O . VAL B 1 73 ? 17.172 17.969 5.293 1 98.81 73 VAL B O 1
ATOM 4486 N N . CYS B 1 74 ? 15.203 16.891 5.391 1 98.69 74 CYS B N 1
ATOM 4487 C CA . CYS B 1 74 ? 15.102 16.703 3.947 1 98.69 74 CYS B CA 1
ATOM 4488 C C . CYS B 1 74 ? 13.891 17.438 3.389 1 98.69 74 CYS B C 1
ATOM 4490 O O . CYS B 1 74 ? 12.75 17.094 3.684 1 98.69 74 CYS B O 1
ATOM 4492 N N . ASP B 1 75 ? 14.141 18.5 2.719 1 97.94 75 ASP B N 1
ATOM 4493 C CA . ASP B 1 75 ? 13.125 19.156 1.899 1 97.94 75 ASP B CA 1
ATOM 4494 C C . ASP B 1 75 ? 13.039 18.516 0.514 1 97.94 75 ASP B C 1
ATOM 4496 O O . ASP B 1 75 ? 13.734 18.938 -0.413 1 97.94 75 ASP B O 1
ATOM 4500 N N . ALA B 1 76 ? 12.086 17.609 0.353 1 96.38 76 ALA B N 1
ATOM 4501 C CA . ALA B 1 76 ? 12.102 16.672 -0.775 1 96.38 76 ALA B CA 1
ATOM 4502 C C . ALA B 1 76 ? 11.656 17.375 -2.059 1 96.38 76 ALA B C 1
ATOM 4504 O O . ALA B 1 76 ? 11.984 16.922 -3.16 1 96.38 76 ALA B O 1
ATOM 4505 N N . MET B 1 77 ? 10.922 18.422 -1.948 1 93.94 77 MET B N 1
ATOM 4506 C CA . MET B 1 77 ? 10.422 19.219 -3.059 1 93.94 77 MET B CA 1
ATOM 4507 C C . MET B 1 77 ? 10.477 20.703 -2.723 1 93.94 77 MET B C 1
ATOM 4509 O O . MET B 1 77 ? 9.492 21.281 -2.271 1 93.94 77 MET B O 1
ATOM 4513 N N . ALA B 1 78 ? 11.453 21.344 -3.146 1 93.62 78 ALA B N 1
ATOM 4514 C CA . ALA B 1 78 ? 11.852 22.594 -2.512 1 93.62 78 ALA B CA 1
ATOM 4515 C C . ALA B 1 78 ? 11.234 23.797 -3.227 1 93.62 78 ALA B C 1
ATOM 4517 O O . ALA B 1 78 ? 11.062 24.859 -2.629 1 93.62 78 ALA B O 1
ATOM 4518 N N . GLY B 1 79 ? 10.867 23.656 -4.527 1 91.88 79 GLY B N 1
ATOM 4519 C CA . GLY B 1 79 ? 10.383 24.812 -5.246 1 91.88 79 GLY B CA 1
ATOM 4520 C C . GLY B 1 79 ? 11.375 25.969 -5.25 1 91.88 79 GLY B C 1
ATOM 4521 O O . GLY B 1 79 ? 12.5 25.828 -5.73 1 91.88 79 GLY B O 1
ATOM 4522 N N . SER B 1 80 ? 11.094 27.094 -4.547 1 92.88 80 SER B N 1
ATOM 4523 C CA . SER B 1 80 ? 11.969 28.266 -4.477 1 92.88 80 SER B CA 1
ATOM 4524 C C . SER B 1 80 ? 13.07 28.062 -3.441 1 92.88 80 SER B C 1
ATOM 4526 O O . SER B 1 80 ? 14.055 28.812 -3.42 1 92.88 80 SER B O 1
ATOM 4528 N N . GLY B 1 81 ? 12.883 27.125 -2.578 1 95.31 81 GLY B N 1
ATOM 4529 C CA . GLY B 1 81 ? 13.867 26.859 -1.541 1 95.31 81 GLY B CA 1
ATOM 4530 C C . GLY B 1 81 ? 13.562 27.562 -0.233 1 95.31 81 GLY B C 1
ATOM 4531 O O . GLY B 1 81 ? 14.289 27.406 0.748 1 95.31 81 GLY B O 1
ATOM 4532 N N . VAL B 1 82 ? 12.438 28.25 -0.168 1 95.5 82 VAL B N 1
ATOM 4533 C CA . VAL B 1 82 ? 12.117 29.062 1.008 1 95.5 82 VAL B CA 1
ATOM 4534 C C . VAL B 1 82 ? 12.016 28.156 2.236 1 95.5 82 VAL B C 1
ATOM 4536 O O . VAL B 1 82 ? 12.453 28.531 3.328 1 95.5 82 VAL B O 1
ATOM 4539 N N . ARG B 1 83 ? 11.438 27 2.119 1 96.25 83 ARG B N 1
ATOM 4540 C CA . ARG B 1 83 ? 11.344 26.078 3.25 1 96.25 83 ARG B CA 1
ATOM 4541 C C . ARG B 1 83 ? 12.727 25.672 3.732 1 96.25 83 ARG B C 1
ATOM 4543 O O . ARG B 1 83 ? 13 25.672 4.934 1 96.25 83 ARG B O 1
ATOM 4550 N N . SER B 1 84 ? 13.547 25.297 2.799 1 98.06 84 SER B N 1
ATOM 4551 C CA . SER B 1 84 ? 14.914 24.906 3.121 1 98.06 84 SER B CA 1
ATOM 4552 C C . SER B 1 84 ? 15.656 26.031 3.838 1 98.06 84 SER B C 1
ATOM 4554 O O . SER B 1 84 ? 16.359 25.781 4.82 1 98.06 84 SER B O 1
ATOM 4556 N N . MET B 1 85 ? 15.461 27.25 3.322 1 98.12 85 MET B N 1
ATOM 4557 C CA . MET B 1 85 ? 16.109 28.406 3.936 1 98.12 85 MET B CA 1
ATOM 4558 C C . MET B 1 85 ? 15.625 28.594 5.371 1 98.12 85 MET B C 1
ATOM 4560 O O . MET B 1 85 ? 16.438 28.812 6.273 1 98.12 85 MET B O 1
ATOM 4564 N N . ARG B 1 86 ? 14.375 28.469 5.543 1 98.06 86 ARG B N 1
ATOM 4565 C CA . ARG B 1 86 ? 13.812 28.719 6.863 1 98.06 86 ARG B CA 1
ATOM 4566 C C . ARG B 1 86 ? 14.164 27.594 7.836 1 98.06 86 ARG B C 1
ATOM 4568 O O . ARG B 1 86 ? 14.352 27.828 9.031 1 98.06 86 ARG B O 1
ATOM 4575 N N . TYR B 1 87 ? 14.266 26.312 7.352 1 98.44 87 TYR B N 1
ATOM 4576 C CA . TYR B 1 87 ? 14.758 25.234 8.203 1 98.44 87 TYR B CA 1
ATOM 4577 C C . TYR B 1 87 ? 16.188 25.516 8.648 1 98.44 87 TYR B C 1
ATOM 4579 O O . TYR B 1 87 ? 16.547 25.25 9.797 1 98.44 87 TYR B O 1
ATOM 4587 N N . LEU B 1 88 ? 17 26.016 7.738 1 98 88 LEU B N 1
ATOM 4588 C CA . LEU B 1 88 ? 18.406 26.312 8.047 1 98 88 LEU B CA 1
ATOM 4589 C C . LEU B 1 88 ? 18.5 27.484 9.023 1 98 88 LEU B C 1
ATOM 4591 O O . LEU B 1 88 ? 19.203 27.391 10.031 1 98 88 LEU B O 1
ATOM 4595 N N . LEU B 1 89 ? 17.75 28.547 8.805 1 97.19 89 LEU B N 1
ATOM 4596 C CA . LEU B 1 89 ? 17.938 29.812 9.508 1 97.19 89 LEU B CA 1
ATOM 4597 C C . LEU B 1 89 ? 17.125 29.828 10.805 1 97.19 89 LEU B C 1
ATOM 4599 O O . LEU B 1 89 ? 17.594 30.312 11.828 1 97.19 89 LEU B O 1
ATOM 4603 N N . GLN B 1 90 ? 15.93 29.312 10.711 1 97.38 90 GLN B N 1
ATOM 4604 C CA . GLN B 1 90 ? 15.008 29.547 11.82 1 97.38 90 GLN B CA 1
ATOM 4605 C C . GLN B 1 90 ? 14.883 28.297 12.695 1 97.38 90 GLN B C 1
ATOM 4607 O O . GLN B 1 90 ? 14.68 28.391 13.906 1 97.38 90 GLN B O 1
ATOM 4612 N N . ALA B 1 91 ? 14.961 27.125 12.109 1 97.38 91 ALA B N 1
ATOM 4613 C CA . ALA B 1 91 ? 14.984 25.906 12.914 1 97.38 91 ALA B CA 1
ATOM 4614 C C . ALA B 1 91 ? 16.422 25.516 13.273 1 97.38 91 ALA B C 1
ATOM 4616 O O . ALA B 1 91 ? 16.641 24.578 14.047 1 97.38 91 ALA B O 1
ATOM 4617 N N . GLU B 1 92 ? 17.406 26.234 12.648 1 95.25 92 GLU B N 1
ATOM 4618 C CA . GLU B 1 92 ? 18.828 26 12.883 1 95.25 92 GLU B CA 1
ATOM 4619 C C . GLU B 1 92 ? 19.203 24.562 12.609 1 95.25 92 GLU B C 1
ATOM 4621 O O . GLU B 1 92 ? 19.875 23.922 13.422 1 95.25 92 GLU B O 1
ATOM 4626 N N . ALA B 1 93 ? 18.672 24.016 11.539 1 97.56 93 ALA B N 1
ATOM 4627 C CA . ALA B 1 93 ? 19 22.641 11.141 1 97.56 93 ALA B CA 1
ATOM 4628 C C . ALA B 1 93 ? 20.5 22.469 10.914 1 97.56 93 ALA B C 1
ATOM 4630 O O . ALA B 1 93 ? 21.156 23.359 10.367 1 97.56 93 ALA B O 1
ATOM 4631 N N . ASP B 1 94 ? 21 21.328 11.352 1 97.38 94 ASP B N 1
ATOM 4632 C CA . ASP B 1 94 ? 22.422 21.016 11.156 1 97.38 94 ASP B CA 1
ATOM 4633 C C . ASP B 1 94 ? 22.688 20.609 9.711 1 97.38 94 ASP B C 1
ATOM 4635 O O . ASP B 1 94 ? 23.766 20.891 9.188 1 97.38 94 ASP B O 1
ATOM 4639 N N . CYS B 1 95 ? 21.781 19.938 9.164 1 98.06 95 CYS B N 1
ATOM 4640 C CA . CYS B 1 95 ? 21.859 19.531 7.77 1 98.06 95 CYS B CA 1
ATOM 4641 C C . CYS B 1 95 ? 20.516 19.703 7.07 1 98.06 95 CYS B C 1
ATOM 4643 O O . CYS B 1 95 ? 19.484 19.281 7.582 1 98.06 95 CYS B O 1
ATOM 4645 N N . VAL B 1 96 ? 20.547 20.406 5.965 1 98.75 96 VAL B N 1
ATOM 4646 C CA . VAL B 1 96 ? 19.375 20.516 5.113 1 98.75 96 VAL B CA 1
ATOM 4647 C C . VAL B 1 96 ? 19.672 19.938 3.732 1 98.75 96 VAL B C 1
ATOM 4649 O O . VAL B 1 96 ? 20.562 20.438 3.029 1 98.75 96 VAL B O 1
ATOM 4652 N N . LEU B 1 97 ? 19.031 18.859 3.41 1 98.69 97 LEU B N 1
ATOM 4653 C CA . LEU B 1 97 ? 19.031 18.359 2.039 1 98.69 97 LEU B CA 1
ATOM 4654 C C . LEU B 1 97 ? 17.875 18.969 1.242 1 98.69 97 LEU B C 1
ATOM 4656 O O . LEU B 1 97 ? 16.719 18.609 1.451 1 98.69 97 LEU B O 1
ATOM 4660 N N . CYS B 1 98 ? 18.219 19.891 0.413 1 98.31 98 CYS B N 1
ATOM 4661 C CA . CYS B 1 98 ? 17.266 20.578 -0.446 1 98.31 98 CYS B CA 1
ATOM 4662 C C . CYS B 1 98 ? 17.172 19.906 -1.811 1 98.31 98 CYS B C 1
ATOM 4664 O O . CYS B 1 98 ? 18.125 19.922 -2.578 1 98.31 98 CYS B O 1
ATOM 4666 N N . ASN B 1 99 ? 15.961 19.375 -2.143 1 97.12 99 ASN B N 1
ATOM 4667 C CA . ASN B 1 99 ? 15.781 18.688 -3.416 1 97.12 99 ASN B CA 1
ATOM 4668 C C . ASN B 1 99 ? 14.742 19.375 -4.293 1 97.12 99 ASN B C 1
ATOM 4670 O O . ASN B 1 99 ? 13.672 19.75 -3.818 1 97.12 99 ASN B O 1
ATOM 4674 N N . GLU B 1 100 ? 15.156 19.578 -5.512 1 94 100 GLU B N 1
ATOM 4675 C CA . GLU B 1 100 ? 14.25 20.078 -6.543 1 94 100 GLU B CA 1
ATOM 4676 C C . GLU B 1 100 ? 14.461 19.328 -7.863 1 94 100 GLU B C 1
ATOM 4678 O O . GLU B 1 100 ? 15.484 19.516 -8.523 1 94 100 GLU B O 1
ATOM 4683 N N . GLY B 1 101 ? 13.391 18.578 -8.25 1 90.81 101 GLY B N 1
ATOM 4684 C CA . GLY B 1 101 ? 13.508 17.734 -9.438 1 90.81 101 GLY B CA 1
ATOM 4685 C C . GLY B 1 101 ? 13.711 18.531 -10.711 1 90.81 101 GLY B C 1
ATOM 4686 O O . GLY B 1 101 ? 14.312 18.031 -11.664 1 90.81 101 GLY B O 1
ATOM 4687 N N . ASP B 1 102 ? 13.266 19.75 -10.773 1 90.06 102 ASP B N 1
ATOM 4688 C CA . ASP B 1 102 ? 13.398 20.594 -11.961 1 90.06 102 ASP B CA 1
ATOM 4689 C C . ASP B 1 102 ? 14.711 21.375 -11.945 1 90.06 102 ASP B C 1
ATOM 4691 O O . ASP B 1 102 ? 14.812 22.406 -11.281 1 90.06 102 ASP B O 1
ATOM 4695 N N . ARG B 1 103 ? 15.57 21.078 -12.773 1 91.69 103 ARG B N 1
ATOM 4696 C CA . ARG B 1 103 ? 16.891 21.688 -12.836 1 91.69 103 ARG B CA 1
ATOM 4697 C C . ARG B 1 103 ? 16.812 23.125 -13.32 1 91.69 103 ARG B C 1
ATOM 4699 O O . ARG B 1 103 ? 17.734 23.906 -13.102 1 91.69 103 ARG B O 1
ATOM 4706 N N . ALA B 1 104 ? 15.719 23.406 -13.938 1 89.12 104 ALA B N 1
ATOM 4707 C CA . ALA B 1 104 ? 15.555 24.766 -14.445 1 89.12 104 ALA B CA 1
ATOM 4708 C C . ALA B 1 104 ? 15.5 25.781 -13.297 1 89.12 104 ALA B C 1
ATOM 4710 O O . ALA B 1 104 ? 15.75 26.969 -13.5 1 89.12 104 ALA B O 1
ATOM 4711 N N . ASN B 1 105 ? 15.258 25.297 -12.109 1 91 105 ASN B N 1
ATOM 4712 C CA . ASN B 1 105 ? 15.156 26.156 -10.938 1 91 105 ASN B CA 1
ATOM 4713 C C . ASN B 1 105 ? 16.5 26.297 -10.219 1 91 105 ASN B C 1
ATOM 4715 O O . ASN B 1 105 ? 16.594 26.984 -9.203 1 91 105 ASN B O 1
ATOM 4719 N N . ALA B 1 106 ? 17.531 25.734 -10.727 1 92.5 106 ALA B N 1
ATOM 4720 C CA . ALA B 1 106 ? 18.812 25.641 -10.047 1 92.5 106 ALA B CA 1
ATOM 4721 C C . ALA B 1 106 ? 19.391 27.016 -9.742 1 92.5 106 ALA B C 1
ATOM 4723 O O . ALA B 1 106 ? 19.922 27.25 -8.656 1 92.5 106 ALA B O 1
ATOM 4724 N N . ALA B 1 107 ? 19.312 27.875 -10.672 1 91.19 107 ALA B N 1
ATOM 4725 C CA . ALA B 1 107 ? 19.891 29.203 -10.477 1 91.19 107 ALA B CA 1
ATOM 4726 C C . ALA B 1 107 ? 19.203 29.938 -9.32 1 91.19 107 ALA B C 1
ATOM 4728 O O . ALA B 1 107 ? 19.875 30.578 -8.508 1 91.19 107 ALA B O 1
ATOM 4729 N N . CYS B 1 108 ? 17.938 29.859 -9.32 1 93 108 CYS B N 1
ATOM 4730 C CA . CYS B 1 108 ? 17.172 30.469 -8.242 1 93 108 CYS B CA 1
ATOM 4731 C C . CYS B 1 108 ? 17.547 29.875 -6.891 1 93 108 CYS B C 1
ATOM 4733 O O . CYS B 1 108 ? 17.812 30.609 -5.934 1 93 108 CYS B O 1
ATOM 4735 N N . LEU B 1 109 ? 17.672 28.562 -6.844 1 95.38 109 LEU B N 1
ATOM 4736 C CA . LEU B 1 109 ? 17.984 27.844 -5.609 1 95.38 109 LEU B CA 1
ATOM 4737 C C . LEU B 1 109 ? 19.406 28.141 -5.168 1 95.38 109 LEU B C 1
ATOM 4739 O O . LEU B 1 109 ? 19.688 28.25 -3.971 1 95.38 109 LEU B O 1
ATOM 4743 N N . HIS B 1 110 ? 20.266 28.328 -6.129 1 95.5 110 HIS B N 1
ATOM 4744 C CA . HIS B 1 110 ? 21.656 28.688 -5.812 1 95.5 110 HIS B CA 1
ATOM 4745 C C . HIS B 1 110 ? 21.719 30.031 -5.09 1 95.5 110 HIS B C 1
ATOM 4747 O O . HIS B 1 110 ? 22.406 30.172 -4.078 1 95.5 110 HIS B O 1
ATOM 4753 N N . GLY B 1 111 ? 21.031 30.922 -5.648 1 95.12 111 GLY B N 1
ATOM 4754 C CA . GLY B 1 111 ? 21 32.25 -5.039 1 95.12 111 GLY B CA 1
ATOM 4755 C C . GLY B 1 111 ? 20.391 32.25 -3.648 1 95.12 111 GLY B C 1
ATOM 4756 O O . GLY B 1 111 ? 20.969 32.812 -2.719 1 95.12 111 GLY B O 1
ATOM 4757 N N . ASN B 1 112 ? 19.266 31.641 -3.525 1 96.94 112 ASN B N 1
ATOM 4758 C CA . ASN B 1 112 ? 18.531 31.641 -2.264 1 96.94 112 ASN B CA 1
ATOM 4759 C C . ASN B 1 112 ? 19.297 30.906 -1.171 1 96.94 112 ASN B C 1
ATOM 4761 O O . ASN B 1 112 ? 19.406 31.391 -0.042 1 96.94 112 ASN B O 1
ATOM 4765 N N . LEU B 1 113 ? 19.875 29.75 -1.518 1 97.94 113 LEU B N 1
ATOM 4766 C CA . LEU B 1 113 ? 20.594 28.953 -0.521 1 97.94 113 LEU B CA 1
ATOM 4767 C C . LEU B 1 113 ? 21.938 29.578 -0.17 1 97.94 113 LEU B C 1
ATOM 4769 O O . LEU B 1 113 ? 22.406 29.453 0.964 1 97.94 113 LEU B O 1
ATOM 4773 N N . SER B 1 114 ? 22.516 30.281 -1.114 1 97.81 114 SER B N 1
ATOM 4774 C CA . SER B 1 114 ? 23.719 31.031 -0.81 1 97.81 114 SER B CA 1
ATOM 4775 C C . SER B 1 114 ? 23.438 32.156 0.177 1 97.81 114 SER B C 1
ATOM 4777 O O . SER B 1 114 ? 24.203 32.375 1.116 1 97.81 114 SER B O 1
ATOM 4779 N N . SER B 1 115 ? 22.359 32.812 -0.118 1 96.75 115 SER B N 1
ATOM 4780 C CA . SER B 1 115 ? 21.953 33.875 0.787 1 96.75 115 SER B CA 1
ATOM 4781 C C . SER B 1 115 ? 21.672 33.312 2.186 1 96.75 115 SER B C 1
ATOM 4783 O O . SER B 1 115 ? 22.016 33.969 3.184 1 96.75 115 SER B O 1
ATOM 4785 N N . ALA B 1 116 ? 21.062 32.219 2.277 1 97.56 116 ALA B N 1
ATOM 4786 C CA . ALA B 1 116 ? 20.766 31.609 3.564 1 97.56 116 ALA B CA 1
ATOM 4787 C C . ALA B 1 116 ? 22.031 31.188 4.289 1 97.56 116 ALA B C 1
ATOM 4789 O O . ALA B 1 116 ? 22.141 31.344 5.508 1 97.56 116 ALA B O 1
ATOM 4790 N N . ALA B 1 117 ? 22.938 30.641 3.537 1 97.56 117 ALA B N 1
ATOM 4791 C CA . ALA B 1 117 ? 24.219 30.234 4.121 1 97.56 117 ALA B CA 1
ATOM 4792 C C . ALA B 1 117 ? 24.969 31.438 4.695 1 97.56 117 ALA B C 1
ATOM 4794 O O . ALA B 1 117 ? 25.531 31.359 5.789 1 97.56 117 ALA B O 1
ATOM 4795 N N . ALA B 1 118 ? 24.922 32.469 3.967 1 96.81 118 ALA B N 1
ATOM 4796 C CA . ALA B 1 118 ? 25.578 33.688 4.418 1 96.81 118 ALA B CA 1
ATOM 4797 C C . ALA B 1 118 ? 24.938 34.219 5.699 1 96.81 118 ALA B C 1
ATOM 4799 O O . ALA B 1 118 ? 25.625 34.625 6.633 1 96.81 118 ALA B O 1
ATOM 4800 N N . ALA B 1 119 ? 23.672 34.25 5.676 1 96.44 119 ALA B N 1
ATOM 4801 C CA . ALA B 1 119 ? 22.938 34.719 6.84 1 96.44 119 ALA B CA 1
ATOM 4802 C C . ALA B 1 119 ? 23.188 33.844 8.055 1 96.44 119 ALA B C 1
ATOM 4804 O O . ALA B 1 119 ? 23.281 34.344 9.18 1 96.44 119 ALA B O 1
ATOM 4805 N N . ALA B 1 120 ? 23.281 32.562 7.852 1 96.12 120 ALA B N 1
ATOM 4806 C CA . ALA B 1 120 ? 23.469 31.609 8.938 1 96.12 120 ALA B CA 1
ATOM 4807 C C . ALA B 1 120 ? 24.859 31.75 9.547 1 96.12 120 ALA B C 1
ATOM 4809 O O . ALA B 1 120 ? 25.062 31.469 10.727 1 96.12 120 ALA B O 1
ATOM 4810 N N . ALA B 1 121 ? 25.797 32.188 8.781 1 95.5 121 ALA B N 1
ATOM 4811 C CA . ALA B 1 121 ? 27.172 32.344 9.234 1 95.5 121 ALA B CA 1
ATOM 4812 C C . ALA B 1 121 ? 27.344 33.656 9.992 1 95.5 121 ALA B C 1
ATOM 4814 O O . ALA B 1 121 ? 28.234 33.781 10.836 1 95.5 121 ALA B O 1
ATOM 4815 N N . SER B 1 122 ? 26.5 34.594 9.719 1 90.44 122 SER B N 1
ATOM 4816 C CA . SER B 1 122 ? 26.641 35.969 10.25 1 90.44 122 SER B CA 1
ATOM 4817 C C . SER B 1 122 ? 26.125 36.062 11.68 1 90.44 122 SER B C 1
ATOM 4819 O O . SER B 1 122 ? 25.156 35.375 12.039 1 90.44 122 SER B O 1
ATOM 4821 N N . PRO B 1 123 ? 26.703 36.781 12.586 1 87.94 123 PRO B N 1
ATOM 4822 C CA . PRO B 1 123 ? 27.938 37.531 12.359 1 87.94 123 PRO B CA 1
ATOM 4823 C C . PRO B 1 123 ? 29.188 36.75 12.734 1 87.94 123 PRO B C 1
ATOM 4825 O O . PRO B 1 123 ? 29.141 35.875 13.617 1 87.94 123 PRO B O 1
ATOM 4828 N N . GLY B 1 124 ? 30.234 37 12.141 1 90.19 124 GLY B N 1
ATOM 4829 C CA . GLY B 1 124 ? 31.547 36.531 12.547 1 90.19 124 GLY B CA 1
ATOM 4830 C C . GLY B 1 124 ? 31.875 35.125 12.102 1 90.19 124 GLY B C 1
ATOM 4831 O O . GLY B 1 124 ? 32.875 34.562 12.508 1 90.19 124 GLY B O 1
ATOM 4832 N N . GLY B 1 125 ? 30.922 34.469 11.422 1 93.75 125 GLY B N 1
ATOM 4833 C CA . GLY B 1 125 ? 31.172 33.125 10.93 1 93.75 125 GLY B CA 1
ATOM 4834 C C . GLY B 1 125 ? 31.609 33.062 9.484 1 93.75 125 GLY B C 1
ATOM 4835 O O . GLY B 1 125 ? 31.953 34.125 8.906 1 93.75 125 GLY B O 1
ATOM 4836 N N . GLU B 1 126 ? 31.797 31.812 8.977 1 95.69 126 GLU B N 1
ATOM 4837 C CA . GLU B 1 126 ? 32.219 31.609 7.598 1 95.69 126 GLU B CA 1
ATOM 4838 C C . GLU B 1 126 ? 31.359 30.562 6.898 1 95.69 126 GLU B C 1
ATOM 4840 O O . GLU B 1 126 ? 30.734 29.734 7.559 1 95.69 126 GLU B O 1
ATOM 4845 N N . TRP B 1 127 ? 31.25 30.75 5.586 1 96.25 127 TRP B N 1
ATOM 4846 C CA . TRP B 1 127 ? 30.578 29.734 4.785 1 96.25 127 TRP B CA 1
ATOM 4847 C C . TRP B 1 127 ? 31.328 29.5 3.475 1 96.25 127 TRP B C 1
ATOM 4849 O O . TRP B 1 127 ? 32.125 30.344 3.039 1 96.25 127 TRP B O 1
ATOM 4859 N N . SER B 1 128 ? 31.188 28.328 2.932 1 97.25 128 SER B N 1
ATOM 4860 C CA . SER B 1 128 ? 31.75 27.953 1.636 1 97.25 128 SER B CA 1
ATOM 4861 C C . SER B 1 128 ? 30.766 27.125 0.82 1 97.25 128 SER B C 1
ATOM 4863 O O . SER B 1 128 ? 29.797 26.578 1.367 1 97.25 128 SER B O 1
ATOM 4865 N N . ALA B 1 129 ? 30.953 27.172 -0.464 1 97.44 129 ALA B N 1
ATOM 4866 C CA . ALA B 1 129 ? 30.125 26.391 -1.38 1 97.44 129 ALA B CA 1
ATOM 4867 C C . ALA B 1 129 ? 30.984 25.594 -2.355 1 97.44 129 ALA B C 1
ATOM 4869 O O . ALA B 1 129 ? 32.031 26.078 -2.812 1 97.44 129 ALA B O 1
ATOM 4870 N N . ALA B 1 130 ? 30.531 24.406 -2.627 1 97.5 130 ALA B N 1
ATOM 4871 C CA . ALA B 1 130 ? 31.234 23.547 -3.586 1 97.5 130 ALA B CA 1
ATOM 4872 C C . ALA B 1 130 ? 30.234 22.766 -4.434 1 97.5 130 ALA B C 1
ATOM 4874 O O . ALA B 1 130 ? 29.219 22.297 -3.932 1 97.5 130 ALA B O 1
ATOM 4875 N N . ASP B 1 131 ? 30.562 22.641 -5.664 1 95.81 131 ASP B N 1
ATOM 4876 C CA . ASP B 1 131 ? 29.75 21.812 -6.555 1 95.81 131 ASP B CA 1
ATOM 4877 C C . ASP B 1 131 ? 29.969 20.328 -6.277 1 95.81 131 ASP B C 1
ATOM 4879 O O . ASP B 1 131 ? 31.047 19.922 -5.852 1 95.81 131 ASP B O 1
ATOM 4883 N N . THR B 1 132 ? 28.922 19.594 -6.48 1 93.62 132 THR B N 1
ATOM 4884 C CA . THR B 1 132 ? 29.031 18.156 -6.324 1 93.62 132 THR B CA 1
ATOM 4885 C C . THR B 1 132 ? 29.125 17.469 -7.684 1 93.62 132 THR B C 1
ATOM 4887 O O . THR B 1 132 ? 28.672 18.016 -8.695 1 93.62 132 THR B O 1
ATOM 4890 N N . PRO B 1 133 ? 29.672 16.219 -7.691 1 89.06 133 PRO B N 1
ATOM 4891 C CA . PRO B 1 133 ? 29.781 15.5 -8.961 1 89.06 133 PRO B CA 1
ATOM 4892 C C . PRO B 1 133 ? 28.422 15.203 -9.594 1 89.06 133 PRO B C 1
ATOM 4894 O O . PRO B 1 133 ? 28.312 15.125 -10.82 1 89.06 133 PRO B O 1
ATOM 4897 N N . ALA B 1 134 ? 27.438 15.203 -8.859 1 84.81 134 ALA B N 1
ATOM 4898 C CA . ALA B 1 134 ? 26.125 14.836 -9.352 1 84.81 134 ALA B CA 1
ATOM 4899 C C . ALA B 1 134 ? 25.359 16.062 -9.859 1 84.81 134 ALA B C 1
ATOM 4901 O O . ALA B 1 134 ? 24.203 15.969 -10.242 1 84.81 134 ALA B O 1
ATOM 4902 N N . GLY B 1 135 ? 26.016 17.234 -9.898 1 87.12 135 GLY B N 1
ATOM 4903 C CA . GLY B 1 135 ? 25.406 18.422 -10.461 1 87.12 135 GLY B CA 1
ATOM 4904 C C . GLY B 1 135 ? 24.703 19.281 -9.43 1 87.12 135 GLY B C 1
ATOM 4905 O O . GLY B 1 135 ? 24.031 20.25 -9.773 1 87.12 135 GLY B O 1
ATOM 4906 N N . GLY B 1 136 ? 24.875 18.906 -8.195 1 94.69 136 GLY B N 1
ATOM 4907 C CA . GLY B 1 136 ? 24.359 19.719 -7.102 1 94.69 136 GLY B CA 1
ATOM 4908 C C . GLY B 1 136 ? 25.406 20.625 -6.492 1 94.69 136 GLY B C 1
ATOM 4909 O O . GLY B 1 136 ? 26.406 20.953 -7.137 1 94.69 136 GLY B O 1
ATOM 4910 N N . ARG B 1 137 ? 25.062 21.125 -5.344 1 97.38 137 ARG B N 1
ATOM 4911 C CA . ARG B 1 137 ? 25.953 22.031 -4.621 1 97.38 137 ARG B CA 1
ATOM 4912 C C . ARG B 1 137 ? 25.797 21.859 -3.113 1 97.38 137 ARG B C 1
ATOM 4914 O O . ARG B 1 137 ? 24.719 21.531 -2.627 1 97.38 137 ARG B O 1
ATOM 4921 N N . VAL B 1 138 ? 26.891 22.062 -2.414 1 98.25 138 VAL B N 1
ATOM 4922 C CA . VAL B 1 138 ? 26.891 21.938 -0.96 1 98.25 138 VAL B CA 1
ATOM 4923 C C . VAL B 1 138 ? 27.438 23.219 -0.333 1 98.25 138 VAL B C 1
ATOM 4925 O O . VAL B 1 138 ? 28.453 23.75 -0.773 1 98.25 138 VAL B O 1
ATOM 4928 N N . TRP B 1 139 ? 26.688 23.797 0.581 1 98.38 139 TRP B N 1
ATOM 4929 C CA . TRP B 1 139 ? 27.172 24.906 1.401 1 98.38 139 TRP B CA 1
ATOM 4930 C C . TRP B 1 139 ? 27.562 24.422 2.795 1 98.38 139 TRP B C 1
ATOM 4932 O O . TRP B 1 139 ? 26.812 23.656 3.428 1 98.38 139 TRP B O 1
ATOM 4942 N N . THR B 1 140 ? 28.656 24.781 3.242 1 98.12 140 THR B N 1
ATOM 4943 C CA . THR B 1 140 ? 29.109 24.547 4.609 1 98.12 140 THR B CA 1
ATOM 4944 C C . THR B 1 140 ? 29.172 25.859 5.395 1 98.12 140 THR B C 1
ATOM 4946 O O . THR B 1 140 ? 29.75 26.844 4.93 1 98.12 140 THR B O 1
ATOM 4949 N N . VAL B 1 141 ? 28.531 25.828 6.531 1 97.19 141 VAL B N 1
ATOM 4950 C CA . VAL B 1 141 ? 28.406 27.031 7.34 1 97.19 141 VAL B CA 1
ATOM 4951 C C . VAL B 1 141 ? 29.031 26.812 8.719 1 97.19 141 VAL B C 1
ATOM 4953 O O . VAL B 1 141 ? 28.734 25.812 9.375 1 97.19 141 VAL B O 1
ATOM 4956 N N . GLN B 1 142 ? 29.875 27.703 9.086 1 94.5 142 GLN B N 1
ATOM 4957 C CA . GLN B 1 142 ? 30.453 27.719 10.422 1 94.5 142 GLN B CA 1
ATOM 4958 C C . GLN B 1 142 ? 30.156 29.031 11.141 1 94.5 142 GLN B C 1
ATOM 4960 O O . GLN B 1 142 ? 30.906 29.984 11.031 1 94.5 142 GLN B O 1
ATOM 4965 N N . ALA B 1 143 ? 29.062 28.938 11.945 1 89.12 143 ALA B N 1
ATOM 4966 C CA . ALA B 1 143 ? 28.75 30.109 12.75 1 89.12 143 ALA B CA 1
ATOM 4967 C C . ALA B 1 143 ? 29.781 30.281 13.875 1 89.12 143 ALA B C 1
ATOM 4969 O O . ALA B 1 143 ? 30.438 29.312 14.266 1 89.12 143 ALA B O 1
ATOM 4970 N N . ALA B 1 144 ? 29.828 31.438 14.391 1 85 144 ALA B N 1
ATOM 4971 C CA . ALA B 1 144 ? 30.766 31.688 15.484 1 85 144 ALA B CA 1
ATOM 4972 C C . ALA B 1 144 ? 30.359 30.891 16.734 1 85 144 ALA B C 1
ATOM 4974 O O . ALA B 1 144 ? 29.266 31.078 17.266 1 85 144 ALA B O 1
ATOM 4975 N N . GLY B 1 145 ? 31.203 30.016 17.125 1 76.81 145 GLY B N 1
ATOM 4976 C CA . GLY B 1 145 ? 31 29.234 18.328 1 76.81 145 GLY B CA 1
ATOM 4977 C C . GLY B 1 145 ? 29.969 28.141 18.156 1 76.81 145 GLY B C 1
ATOM 4978 O O . GLY B 1 145 ? 29.578 27.5 19.141 1 76.81 145 GLY B O 1
ATOM 4979 N N . GLY B 1 146 ? 29.531 28.031 16.953 1 80.75 146 GLY B N 1
ATOM 4980 C CA . GLY B 1 146 ? 28.469 27.031 16.766 1 80.75 146 GLY B CA 1
ATOM 4981 C C . GLY B 1 146 ? 28.953 25.797 16.016 1 80.75 146 GLY B C 1
ATOM 4982 O O . GLY B 1 146 ? 30.125 25.688 15.688 1 80.75 146 GLY B O 1
ATOM 4983 N N . ARG B 1 147 ? 28.094 24.781 15.891 1 86.06 147 ARG B N 1
ATOM 4984 C CA . ARG B 1 147 ? 28.328 23.578 15.109 1 86.06 147 ARG B CA 1
ATOM 4985 C C . ARG B 1 147 ? 28.312 23.891 13.609 1 86.06 147 ARG B C 1
ATOM 4987 O O . ARG B 1 147 ? 27.672 24.828 13.172 1 86.06 147 ARG B O 1
ATOM 4994 N N . GLN B 1 148 ? 29.156 23.094 12.891 1 94.12 148 GLN B N 1
ATOM 4995 C CA . GLN B 1 148 ? 29.125 23.188 11.43 1 94.12 148 GLN B CA 1
ATOM 4996 C C . GLN B 1 148 ? 27.766 22.719 10.891 1 94.12 148 GLN B C 1
ATOM 4998 O O . GLN B 1 148 ? 27.219 21.719 11.352 1 94.12 148 GLN B O 1
ATOM 5003 N N . ARG B 1 149 ? 27.281 23.562 10.047 1 96.81 149 ARG B N 1
ATOM 5004 C CA . ARG B 1 149 ? 26.016 23.219 9.398 1 96.81 149 ARG B CA 1
ATOM 5005 C C . ARG B 1 149 ? 26.203 23.047 7.895 1 96.81 149 ARG B C 1
ATOM 5007 O O . ARG B 1 149 ? 27.172 23.547 7.324 1 96.81 149 ARG B O 1
ATOM 5014 N N . ARG B 1 150 ? 25.297 22.297 7.34 1 97.62 150 ARG B N 1
ATOM 5015 C CA . ARG B 1 150 ? 25.438 21.969 5.926 1 97.62 150 ARG B CA 1
ATOM 5016 C C . ARG B 1 150 ? 24.109 22.078 5.199 1 97.62 150 ARG B C 1
ATOM 5018 O O . ARG B 1 150 ? 23.062 21.688 5.738 1 97.62 150 ARG B O 1
ATOM 5025 N N . CYS B 1 151 ? 24.141 22.656 4.066 1 98.19 151 CYS B N 1
ATOM 5026 C CA . CYS B 1 151 ? 23 22.672 3.139 1 98.19 151 CYS B CA 1
ATOM 5027 C C . CYS B 1 151 ? 23.406 22.062 1.793 1 98.19 151 CYS B C 1
ATOM 5029 O O . CYS B 1 151 ? 24.391 22.484 1.189 1 98.19 151 CYS B O 1
ATOM 5031 N N . GLU B 1 152 ? 22.672 21.094 1.348 1 98.31 152 GLU B N 1
ATOM 5032 C CA . GLU B 1 152 ? 22.969 20.391 0.104 1 98.31 152 GLU B CA 1
ATOM 5033 C C . GLU B 1 152 ? 21.812 20.5 -0.883 1 98.31 152 GLU B C 1
ATOM 5035 O O . GLU B 1 152 ? 20.672 20.219 -0.529 1 98.31 152 GLU B O 1
ATOM 5040 N N . LEU B 1 153 ? 22.141 20.922 -2.074 1 98.38 153 LEU B N 1
ATOM 5041 C CA . LEU B 1 153 ? 21.156 20.984 -3.156 1 98.38 153 LEU B CA 1
ATOM 5042 C C . LEU B 1 153 ? 21.344 19.812 -4.117 1 98.38 153 LEU B C 1
ATOM 5044 O O . LEU B 1 153 ? 22.453 19.578 -4.598 1 98.38 153 LEU B O 1
ATOM 5048 N N . VAL B 1 154 ? 20.297 19.094 -4.363 1 97.69 154 VAL B N 1
ATOM 5049 C CA . VAL B 1 154 ? 20.312 18 -5.328 1 97.69 154 VAL B CA 1
ATOM 5050 C C . VAL B 1 154 ? 19.109 18.109 -6.258 1 97.69 154 VAL B C 1
ATOM 5052 O O . VAL B 1 154 ? 18.156 18.828 -5.961 1 97.69 154 VAL B O 1
ATOM 5055 N N . HIS B 1 155 ? 19.203 17.5 -7.441 1 96.25 155 HIS B N 1
ATOM 5056 C CA . HIS B 1 155 ? 18.141 17.484 -8.445 1 96.25 155 HIS B CA 1
ATOM 5057 C C . HIS B 1 155 ? 17.766 16.062 -8.812 1 96.25 155 HIS B C 1
ATOM 5059 O O . HIS B 1 155 ? 18.234 15.516 -9.812 1 96.25 155 HIS B O 1
ATOM 5065 N N . GLU B 1 156 ? 16.875 15.469 -8.008 1 94.44 156 GLU B N 1
ATOM 5066 C CA . GLU B 1 156 ? 16.438 14.094 -8.219 1 94.44 156 GLU B CA 1
ATOM 5067 C C . GLU B 1 156 ? 14.93 13.953 -8.031 1 94.44 156 GLU B C 1
ATOM 5069 O O . GLU B 1 156 ? 14.281 14.852 -7.492 1 94.44 156 GLU B O 1
ATOM 5074 N N . GLU B 1 157 ? 14.344 12.867 -8.609 1 92.38 157 GLU B N 1
ATOM 5075 C CA . GLU B 1 157 ? 12.984 12.477 -8.227 1 92.38 157 GLU B CA 1
ATOM 5076 C C . GLU B 1 157 ? 12.914 12.117 -6.746 1 92.38 157 GLU B C 1
ATOM 5078 O O . GLU B 1 157 ? 13.766 11.391 -6.234 1 92.38 157 GLU B O 1
ATOM 5083 N N . ALA B 1 158 ? 11.992 12.648 -6.047 1 94.31 158 ALA B N 1
ATOM 5084 C CA . ALA B 1 158 ? 11.961 12.641 -4.586 1 94.31 158 ALA B CA 1
ATOM 5085 C C . ALA B 1 158 ? 12.031 11.219 -4.043 1 94.31 158 ALA B C 1
ATOM 5087 O O . ALA B 1 158 ? 12.805 10.938 -3.121 1 94.31 158 ALA B O 1
ATOM 5088 N N . ALA B 1 159 ? 11.211 10.312 -4.637 1 92.62 159 ALA B N 1
ATOM 5089 C CA . ALA B 1 159 ? 11.211 8.938 -4.145 1 92.62 159 ALA B CA 1
ATOM 5090 C C . ALA B 1 159 ? 12.578 8.289 -4.344 1 92.62 159 ALA B C 1
ATOM 5092 O O . ALA B 1 159 ? 13.047 7.531 -3.486 1 92.62 159 ALA B O 1
ATOM 5093 N N . SER B 1 160 ? 13.203 8.562 -5.445 1 94.12 160 SER B N 1
ATOM 5094 C CA . SER B 1 160 ? 14.531 8.031 -5.738 1 94.12 160 SER B CA 1
ATOM 5095 C C . SER B 1 160 ? 15.57 8.586 -4.77 1 94.12 160 SER B C 1
ATOM 5097 O O . SER B 1 160 ? 16.438 7.852 -4.297 1 94.12 160 SER B O 1
ATOM 5099 N N . LEU B 1 161 ? 15.453 9.844 -4.527 1 95.75 161 LEU B N 1
ATOM 5100 C CA . LEU B 1 161 ? 16.375 10.484 -3.586 1 95.75 161 LEU B CA 1
ATOM 5101 C C . LEU B 1 161 ? 16.281 9.82 -2.213 1 95.75 161 LEU B C 1
ATOM 5103 O O . LEU B 1 161 ? 17.297 9.469 -1.621 1 95.75 161 LEU B O 1
ATOM 5107 N N . LEU B 1 162 ? 15.109 9.703 -1.744 1 96.5 162 LEU B N 1
ATOM 5108 C CA . LEU B 1 162 ? 14.898 9.156 -0.409 1 96.5 162 LEU B CA 1
ATOM 5109 C C . LEU B 1 162 ? 15.32 7.691 -0.35 1 96.5 162 LEU B C 1
ATOM 5111 O O . LEU B 1 162 ? 15.883 7.242 0.652 1 96.5 162 LEU B O 1
ATOM 5115 N N . ALA B 1 163 ? 15.016 6.973 -1.417 1 94.94 163 ALA B N 1
ATOM 5116 C CA . ALA B 1 163 ? 15.469 5.586 -1.491 1 94.94 163 ALA B CA 1
ATOM 5117 C C . ALA B 1 163 ? 17 5.508 -1.447 1 94.94 163 ALA B C 1
ATOM 5119 O O . ALA B 1 163 ? 17.562 4.648 -0.763 1 94.94 163 ALA B O 1
ATOM 5120 N N . ARG B 1 164 ? 17.625 6.332 -2.189 1 96.5 164 ARG B N 1
ATOM 5121 C CA . ARG B 1 164 ? 19.078 6.367 -2.195 1 96.5 164 ARG B CA 1
ATOM 5122 C C . ARG B 1 164 ? 19.625 6.691 -0.809 1 96.5 164 ARG B C 1
ATOM 5124 O O . ARG B 1 164 ? 20.562 6.039 -0.339 1 96.5 164 ARG B O 1
ATOM 5131 N N . CYS B 1 165 ? 19.047 7.688 -0.185 1 97.75 165 CYS B N 1
ATOM 5132 C CA . CYS B 1 165 ? 19.484 8.07 1.154 1 97.75 165 CYS B CA 1
ATOM 5133 C C . CYS B 1 165 ? 19.344 6.898 2.121 1 97.75 165 CYS B C 1
ATOM 5135 O O . CYS B 1 165 ? 20.266 6.625 2.898 1 97.75 165 CYS B O 1
ATOM 5137 N N . ARG B 1 166 ? 18.266 6.215 2.045 1 96.44 166 ARG B N 1
ATOM 5138 C CA . ARG B 1 166 ? 18.047 5.055 2.906 1 96.44 166 ARG B CA 1
ATOM 5139 C C . ARG B 1 166 ? 19.141 4.004 2.676 1 96.44 166 ARG B C 1
ATOM 5141 O O . ARG B 1 166 ? 19.688 3.455 3.631 1 96.44 166 ARG B O 1
ATOM 5148 N N . LEU B 1 167 ? 19.406 3.721 1.421 1 95.5 167 LEU B N 1
ATOM 5149 C CA . LEU B 1 167 ? 20.391 2.711 1.06 1 95.5 167 LEU B CA 1
ATOM 5150 C C . LEU B 1 167 ? 21.781 3.109 1.547 1 95.5 167 LEU B C 1
ATOM 5152 O O . LEU B 1 167 ? 22.594 2.25 1.892 1 95.5 167 LEU B O 1
ATOM 5156 N N . GLU B 1 168 ? 22.031 4.379 1.645 1 96.31 168 GLU B N 1
ATOM 5157 C CA . GLU B 1 168 ? 23.312 4.906 2.088 1 96.31 168 GLU B CA 1
ATOM 5158 C C . GLU B 1 168 ? 23.359 5.043 3.607 1 96.31 168 GLU B C 1
ATOM 5160 O O . GLU B 1 168 ? 24.359 5.488 4.164 1 96.31 168 GLU B O 1
ATOM 5165 N N . GLY B 1 169 ? 22.281 4.785 4.277 1 96.38 169 GLY B N 1
ATOM 5166 C CA . GLY B 1 169 ? 22.203 4.914 5.727 1 96.38 169 GLY B CA 1
ATOM 5167 C C . GLY B 1 169 ? 22.047 6.352 6.188 1 96.38 169 GLY B C 1
ATOM 5168 O O . GLY B 1 169 ? 22.422 6.695 7.305 1 96.38 169 GLY B O 1
ATOM 5169 N N . ARG B 1 170 ? 21.625 7.207 5.316 1 97.44 170 ARG B N 1
ATOM 5170 C CA . ARG B 1 170 ? 21.344 8.602 5.645 1 97.44 170 ARG B CA 1
ATOM 5171 C C . ARG B 1 170 ? 19.891 8.781 6.043 1 97.44 170 ARG B C 1
ATOM 5173 O O . ARG B 1 170 ? 18.984 8.711 5.199 1 97.44 170 ARG B O 1
ATOM 5180 N N . PHE B 1 171 ? 19.625 9.039 7.312 1 98.06 171 PHE B N 1
ATOM 5181 C CA . PHE B 1 171 ? 18.281 9.203 7.836 1 98.06 171 PHE B CA 1
ATOM 5182 C C . PHE B 1 171 ? 18.047 10.641 8.289 1 98.06 171 PHE B C 1
ATOM 5184 O O . PHE B 1 171 ? 19 11.391 8.5 1 98.06 171 PHE B O 1
ATOM 5191 N N . PHE B 1 172 ? 16.812 10.984 8.438 1 98.75 172 PHE B N 1
ATOM 5192 C CA . PHE B 1 172 ? 16.469 12.375 8.703 1 98.75 172 PHE B CA 1
ATOM 5193 C C . PHE B 1 172 ? 15.555 12.477 9.922 1 98.75 172 PHE B C 1
ATOM 5195 O O . PHE B 1 172 ? 14.812 11.547 10.227 1 98.75 172 PHE B O 1
ATOM 5202 N N . ASP B 1 173 ? 15.664 13.594 10.578 1 98.56 173 ASP B N 1
ATOM 5203 C CA . ASP B 1 173 ? 14.766 13.898 11.688 1 98.56 173 ASP B CA 1
ATOM 5204 C C . ASP B 1 173 ? 13.438 14.461 11.18 1 98.56 173 ASP B C 1
ATOM 5206 O O . ASP B 1 173 ? 12.422 14.383 11.875 1 98.56 173 ASP B O 1
ATOM 5210 N N . LEU B 1 174 ? 13.492 15.047 10.047 1 98.81 174 LEU B N 1
ATOM 5211 C CA . LEU B 1 174 ? 12.305 15.617 9.43 1 98.81 174 LEU B CA 1
ATOM 5212 C C . LEU B 1 174 ? 12.383 15.508 7.906 1 98.81 174 LEU B C 1
ATOM 5214 O O . LEU B 1 174 ? 13.391 15.875 7.305 1 98.81 174 LEU B O 1
ATOM 5218 N N . ILE B 1 175 ? 11.367 14.945 7.328 1 98.56 175 ILE B N 1
ATOM 5219 C CA . ILE B 1 175 ? 11.219 14.922 5.879 1 98.56 175 ILE B CA 1
ATOM 5220 C C . ILE B 1 175 ? 9.961 15.688 5.473 1 98.56 175 ILE B C 1
ATOM 5222 O O . ILE B 1 175 ? 8.859 15.367 5.926 1 98.56 175 ILE B O 1
ATOM 5226 N N . ASP B 1 176 ? 10.148 16.688 4.695 1 97.75 176 ASP B N 1
ATOM 5227 C CA . ASP B 1 176 ? 9.055 17.531 4.23 1 97.75 176 ASP B CA 1
ATOM 5228 C C . ASP B 1 176 ? 8.727 17.25 2.766 1 97.75 176 ASP B C 1
ATOM 5230 O O . ASP B 1 176 ? 9.484 17.641 1.873 1 97.75 176 ASP B O 1
ATOM 5234 N N . CYS B 1 177 ? 7.566 16.625 2.525 1 95.69 177 CYS B N 1
ATOM 5235 C CA . CYS B 1 177 ? 7.121 16.281 1.176 1 95.69 177 CYS B CA 1
ATOM 5236 C C . CYS B 1 177 ? 5.984 17.203 0.734 1 95.69 177 CYS B C 1
ATOM 5238 O O . CYS B 1 177 ? 4.824 16.953 1.06 1 95.69 177 CYS B O 1
ATOM 5240 N N . ASP B 1 178 ? 6.328 18.172 -0.028 1 87 178 ASP B N 1
ATOM 5241 C CA . ASP B 1 178 ? 5.316 19.078 -0.563 1 87 178 ASP B CA 1
ATOM 5242 C C . ASP B 1 178 ? 4.965 18.719 -2.004 1 87 178 ASP B C 1
ATOM 5244 O O . ASP B 1 178 ? 5.219 19.484 -2.926 1 87 178 ASP B O 1
ATOM 5248 N N . SER B 1 179 ? 4.434 17.531 -2.131 1 69.38 179 SER B N 1
ATOM 5249 C CA . SER B 1 179 ? 4.188 16.953 -3.449 1 69.38 179 SER B CA 1
ATOM 5250 C C . SER B 1 179 ? 2.893 17.5 -4.051 1 69.38 179 SER B C 1
ATOM 5252 O O . SER B 1 179 ? 1.944 17.812 -3.324 1 69.38 179 SER B O 1
ATOM 5254 N N . PHE B 1 180 ? 3.143 17.922 -5.332 1 62.22 180 PHE B N 1
ATOM 5255 C CA . PHE B 1 180 ? 1.927 18.109 -6.109 1 62.22 180 PHE B CA 1
ATOM 5256 C C . PHE B 1 180 ? 1.339 16.781 -6.547 1 62.22 180 PHE B C 1
ATOM 5258 O O . PHE B 1 180 ? 1.922 16.078 -7.379 1 62.22 180 PHE B O 1
ATOM 5265 N N . GLY B 1 181 ? 0.482 16.203 -5.75 1 56.34 181 GLY B N 1
ATOM 5266 C CA . GLY B 1 181 ? -0.147 14.914 -5.957 1 56.34 181 GLY B CA 1
ATOM 5267 C C . GLY B 1 181 ? 0.609 13.773 -5.301 1 56.34 181 GLY B C 1
ATOM 5268 O O . GLY B 1 181 ? 1.694 13.406 -5.754 1 56.34 181 GLY B O 1
ATOM 5269 N N . ALA B 1 182 ? 0.356 13.586 -4.098 1 55.94 182 ALA B N 1
ATOM 5270 C CA . ALA B 1 182 ? 1.014 12.617 -3.229 1 55.94 182 ALA B CA 1
ATOM 5271 C C . ALA B 1 182 ? 0.993 11.219 -3.85 1 55.94 182 ALA B C 1
ATOM 5273 O O . ALA B 1 182 ? -0.067 10.719 -4.234 1 55.94 182 ALA B O 1
ATOM 5274 N N . SER B 1 183 ? 2.189 10.812 -4.293 1 66.38 183 SER B N 1
ATOM 5275 C CA . SER B 1 183 ? 2.26 9.445 -4.797 1 66.38 183 SER B CA 1
ATOM 5276 C C . SER B 1 183 ? 2.645 8.469 -3.693 1 66.38 183 SER B C 1
ATOM 5278 O O . SER B 1 183 ? 3.361 8.828 -2.758 1 66.38 183 SER B O 1
ATOM 5280 N N . THR B 1 184 ? 1.936 7.43 -3.471 1 70.44 184 THR B N 1
ATOM 5281 C CA . THR B 1 184 ? 2.205 6.289 -2.598 1 70.44 184 THR B CA 1
ATOM 5282 C C . THR B 1 184 ? 3.703 6.012 -2.52 1 70.44 184 THR B C 1
ATOM 5284 O O . THR B 1 184 ? 4.234 5.746 -1.44 1 70.44 184 THR B O 1
ATOM 5287 N N . SER B 1 185 ? 4.43 6.242 -3.602 1 79.19 185 SER B N 1
ATOM 5288 C CA . SER B 1 185 ? 5.848 5.91 -3.643 1 79.19 185 SER B CA 1
ATOM 5289 C C . SER B 1 185 ? 6.664 6.871 -2.787 1 79.19 185 SER B C 1
ATOM 5291 O O . SER B 1 185 ? 7.605 6.461 -2.104 1 79.19 185 SER B O 1
ATOM 5293 N N . VAL B 1 186 ? 6.266 8.094 -2.746 1 89.62 186 VAL B N 1
ATOM 5294 C CA . VAL B 1 186 ? 7.016 9.086 -1.978 1 89.62 186 VAL B CA 1
ATOM 5295 C C . VAL B 1 186 ? 6.766 8.883 -0.485 1 89.62 186 VAL B C 1
ATOM 5297 O O . VAL B 1 186 ? 7.684 9.008 0.328 1 89.62 186 VAL B O 1
ATOM 5300 N N . ILE B 1 187 ? 5.562 8.531 -0.167 1 93.19 187 ILE B N 1
ATOM 5301 C CA . ILE B 1 187 ? 5.203 8.344 1.234 1 93.19 187 ILE B CA 1
ATOM 5302 C C . ILE B 1 187 ? 5.965 7.152 1.808 1 93.19 187 ILE B C 1
ATOM 5304 O O . ILE B 1 187 ? 6.559 7.25 2.883 1 93.19 187 ILE B O 1
ATOM 5308 N N . GLY B 1 188 ? 5.961 6.078 1.089 1 91.69 188 GLY B N 1
ATOM 5309 C CA . GLY B 1 188 ? 6.719 4.922 1.538 1 91.69 188 GLY B CA 1
ATOM 5310 C C . GLY B 1 188 ? 8.203 5.199 1.685 1 91.69 188 GLY B C 1
ATOM 5311 O O . GLY B 1 188 ? 8.828 4.77 2.658 1 91.69 188 GLY B O 1
ATOM 5312 N N . ALA B 1 189 ? 8.734 5.891 0.707 1 93.88 189 ALA B N 1
ATOM 5313 C CA . ALA B 1 189 ? 10.156 6.23 0.75 1 93.88 189 ALA B CA 1
ATOM 5314 C C . ALA B 1 189 ? 10.469 7.129 1.94 1 93.88 189 ALA B C 1
ATOM 5316 O O . ALA B 1 189 ? 11.492 6.953 2.609 1 93.88 189 ALA B O 1
ATOM 5317 N N . ALA B 1 190 ? 9.609 8.055 2.215 1 96.81 190 ALA B N 1
ATOM 5318 C CA . ALA B 1 190 ? 9.805 8.969 3.338 1 96.81 190 ALA B CA 1
ATOM 5319 C C . ALA B 1 190 ? 9.773 8.219 4.668 1 96.81 190 ALA B C 1
ATOM 5321 O O . ALA B 1 190 ? 10.625 8.438 5.531 1 96.81 190 ALA B O 1
ATOM 5322 N N . LEU B 1 191 ? 8.844 7.328 4.805 1 96.44 191 LEU B N 1
ATOM 5323 C CA . LEU B 1 191 ? 8.695 6.559 6.035 1 96.44 191 LEU B CA 1
ATOM 5324 C C . LEU B 1 191 ? 9.898 5.656 6.258 1 96.44 191 LEU B C 1
ATOM 5326 O O . LEU B 1 191 ? 10.242 5.344 7.402 1 96.44 191 LEU B O 1
ATOM 5330 N N . SER B 1 192 ? 10.531 5.281 5.176 1 95.31 192 SER B N 1
ATOM 5331 C CA . SER B 1 192 ? 11.688 4.391 5.281 1 95.31 192 SER B CA 1
ATOM 5332 C C . SER B 1 192 ? 12.969 5.176 5.559 1 95.31 192 SER B C 1
ATOM 5334 O O . SER B 1 192 ? 13.969 4.602 5.984 1 95.31 192 SER B O 1
ATOM 5336 N N . ALA B 1 193 ? 12.938 6.484 5.316 1 97.81 193 ALA B N 1
ATOM 5337 C CA . ALA B 1 193 ? 14.156 7.273 5.414 1 97.81 193 ALA B CA 1
ATOM 5338 C C . ALA B 1 193 ? 14.141 8.172 6.652 1 97.81 193 ALA B C 1
ATOM 5340 O O . ALA B 1 193 ? 15.141 8.797 6.988 1 97.81 193 ALA B O 1
ATOM 5341 N N . VAL B 1 194 ? 13.047 8.227 7.324 1 98.56 194 VAL B N 1
ATOM 5342 C CA . VAL B 1 194 ? 12.953 9.055 8.523 1 98.56 194 VAL B CA 1
ATOM 5343 C C . VAL B 1 194 ? 13.469 8.281 9.734 1 98.56 194 VAL B C 1
ATOM 5345 O O . VAL B 1 194 ? 13.328 7.055 9.805 1 98.56 194 VAL B O 1
ATOM 5348 N N . ARG B 1 195 ? 14.07 8.969 10.711 1 97.81 195 ARG B N 1
ATOM 5349 C CA . ARG B 1 195 ? 14.508 8.344 11.953 1 97.81 195 ARG B CA 1
ATOM 5350 C C . ARG B 1 195 ? 13.32 7.98 12.836 1 97.81 195 ARG B C 1
ATOM 5352 O O . ARG B 1 195 ? 12.273 8.625 12.773 1 97.81 195 ARG B O 1
ATOM 5359 N N . TYR B 1 196 ? 13.523 6.895 13.664 1 96.62 196 TYR B N 1
ATOM 5360 C CA . TYR B 1 196 ? 12.508 6.648 14.68 1 96.62 196 TYR B CA 1
ATOM 5361 C C . TYR B 1 196 ? 12.328 7.867 15.578 1 96.62 196 TYR B C 1
ATOM 5363 O O . TYR B 1 196 ? 13.312 8.438 16.062 1 96.62 196 TYR B O 1
ATOM 5371 N N . GLY B 1 197 ? 11.109 8.25 15.672 1 97 197 GLY B N 1
ATOM 5372 C CA . GLY B 1 197 ? 10.828 9.469 16.422 1 97 197 GLY B CA 1
ATOM 5373 C C . GLY B 1 197 ? 10.914 10.719 15.57 1 97 197 GLY B C 1
ATOM 5374 O O . GLY B 1 197 ? 10.875 11.836 16.094 1 97 197 GLY B O 1
ATOM 5375 N N . GLY B 1 198 ? 11.062 10.523 14.305 1 98.44 198 GLY B N 1
ATOM 5376 C CA . GLY B 1 198 ? 11.188 11.664 13.406 1 98.44 198 GLY B CA 1
ATOM 5377 C C . GLY B 1 198 ? 9.852 12.148 12.875 1 98.44 198 GLY B C 1
ATOM 5378 O O . GLY B 1 198 ? 8.797 11.617 13.242 1 98.44 198 GLY B O 1
ATOM 5379 N N . LEU B 1 199 ? 9.938 13.203 12.055 1 98.81 199 LEU B N 1
ATOM 5380 C CA . LEU B 1 199 ? 8.75 13.859 11.531 1 98.81 199 LEU B CA 1
ATOM 5381 C C . LEU B 1 199 ? 8.664 13.711 10.016 1 98.81 199 LEU B C 1
ATOM 5383 O O . LEU B 1 199 ? 9.688 13.773 9.328 1 98.81 199 LEU B O 1
ATOM 5387 N N . VAL B 1 200 ? 7.465 13.477 9.547 1 98.38 200 VAL B N 1
ATOM 5388 C CA . VAL B 1 200 ? 7.207 13.461 8.109 1 98.38 200 VAL B CA 1
ATOM 5389 C C . VAL B 1 200 ? 6.02 14.367 7.789 1 98.38 200 VAL B C 1
ATOM 5391 O O . VAL B 1 200 ? 4.941 14.219 8.367 1 98.38 200 VAL B O 1
ATOM 5394 N N . CYS B 1 201 ? 6.238 15.305 6.961 1 97.31 201 CYS B N 1
ATOM 5395 C CA . CYS B 1 201 ? 5.172 16.188 6.488 1 97.31 201 CYS B CA 1
ATOM 5396 C C . CYS B 1 201 ? 4.707 15.773 5.094 1 97.31 201 CYS B C 1
ATOM 5398 O O . CYS B 1 201 ? 5.523 15.625 4.184 1 97.31 201 CYS B O 1
ATOM 5400 N N . LEU B 1 202 ? 3.414 15.555 4.934 1 96.38 202 LEU B N 1
ATOM 5401 C CA . LEU B 1 202 ? 2.83 15.102 3.676 1 96.38 202 LEU B CA 1
ATOM 5402 C C . LEU B 1 202 ? 1.842 16.125 3.131 1 96.38 202 LEU B C 1
ATOM 5404 O O . LEU B 1 202 ? 1.227 16.875 3.896 1 96.38 202 LEU B O 1
ATOM 5408 N N . THR B 1 203 ? 1.717 16.125 1.791 1 94.88 203 THR B N 1
ATOM 5409 C CA . THR B 1 203 ? 0.855 17.109 1.132 1 94.88 203 THR B CA 1
ATOM 5410 C C . THR B 1 203 ? 0.027 16.438 0.035 1 94.88 203 THR B C 1
ATOM 5412 O O . THR B 1 203 ? 0.496 15.516 -0.63 1 94.88 203 THR B O 1
ATOM 5415 N N . HIS B 1 204 ? -1.178 16.828 -0.043 1 92.88 204 HIS B N 1
ATOM 5416 C CA . HIS B 1 204 ? -2.059 16.516 -1.162 1 92.88 204 HIS B CA 1
ATOM 5417 C C . HIS B 1 204 ? -2.701 17.781 -1.725 1 92.88 204 HIS B C 1
ATOM 5419 O O . HIS B 1 204 ? -3 18.719 -0.978 1 92.88 204 HIS B O 1
ATOM 5425 N N . THR B 1 205 ? -2.941 17.828 -3.115 1 91.38 205 THR B N 1
ATOM 5426 C CA . THR B 1 205 ? -3.443 19.078 -3.686 1 91.38 205 THR B CA 1
ATOM 5427 C C . THR B 1 205 ? -4.605 18.797 -4.637 1 91.38 205 THR B C 1
ATOM 5429 O O . THR B 1 205 ? -5.195 19.734 -5.188 1 91.38 205 THR B O 1
ATOM 5432 N N . ALA B 1 206 ? -4.988 17.609 -4.863 1 89.94 206 ALA B N 1
ATOM 5433 C CA . ALA B 1 206 ? -6.043 17.328 -5.828 1 89.94 206 ALA B CA 1
ATOM 5434 C C . ALA B 1 206 ? -7.41 17.281 -5.148 1 89.94 206 ALA B C 1
ATOM 5436 O O . ALA B 1 206 ? -7.793 16.25 -4.586 1 89.94 206 ALA B O 1
ATOM 5437 N N . GLY B 1 207 ? -8.156 18.266 -5.371 1 92.19 207 GLY B N 1
ATOM 5438 C CA . GLY B 1 207 ? -9.469 18.375 -4.75 1 92.19 207 GLY B CA 1
ATOM 5439 C C . GLY B 1 207 ? -10.461 17.359 -5.273 1 92.19 207 GLY B C 1
ATOM 5440 O O . GLY B 1 207 ? -11.336 16.891 -4.535 1 92.19 207 GLY B O 1
ATOM 5441 N N . THR B 1 208 ? -10.344 16.953 -6.512 1 93.5 208 THR B N 1
ATOM 5442 C CA . THR B 1 208 ? -11.281 16 -7.094 1 93.5 208 THR B CA 1
ATOM 5443 C C . THR B 1 208 ? -11.117 14.625 -6.449 1 93.5 208 THR B C 1
ATOM 5445 O O . THR B 1 208 ? -12.094 13.891 -6.289 1 93.5 208 THR B O 1
ATOM 5448 N N . VAL B 1 209 ? -9.914 14.281 -6.027 1 92.31 209 VAL B N 1
ATOM 5449 C CA . VAL B 1 209 ? -9.648 13.016 -5.352 1 92.31 209 VAL B CA 1
ATOM 5450 C C . VAL B 1 209 ? -10.172 13.078 -3.918 1 92.31 209 VAL B C 1
ATOM 5452 O O . VAL B 1 209 ? -10.961 12.227 -3.504 1 92.31 209 VAL B O 1
ATOM 5455 N N . ALA B 1 210 ? -9.844 14.125 -3.232 1 92.19 210 ALA B N 1
ATOM 5456 C CA . ALA B 1 210 ? -10.242 14.297 -1.838 1 92.19 210 ALA B CA 1
ATOM 5457 C C . ALA B 1 210 ? -11.758 14.398 -1.712 1 92.19 210 ALA B C 1
ATOM 5459 O O . ALA B 1 210 ? -12.336 13.938 -0.724 1 92.19 210 ALA B O 1
ATOM 5460 N N . GLY B 1 211 ? -12.383 14.969 -2.717 1 94.06 211 GLY B N 1
ATOM 5461 C CA . GLY B 1 211 ? -13.82 15.195 -2.676 1 94.06 211 GLY B CA 1
ATOM 5462 C C . GLY B 1 211 ? -14.625 14 -3.152 1 94.06 211 GLY B C 1
ATOM 5463 O O . GLY B 1 211 ? -15.852 14.031 -3.141 1 94.06 211 GLY B O 1
ATOM 5464 N N . GLY B 1 212 ? -13.977 12.953 -3.568 1 93.81 212 GLY B N 1
ATOM 5465 C CA . GLY B 1 212 ? -14.664 11.734 -3.975 1 93.81 212 GLY B CA 1
ATOM 5466 C C . GLY B 1 212 ? -15.148 11.773 -5.41 1 93.81 212 GLY B C 1
ATOM 5467 O O . GLY B 1 212 ? -15.914 10.906 -5.836 1 93.81 212 GLY B O 1
ATOM 5468 N N . ARG B 1 213 ? -14.75 12.734 -6.184 1 94.06 213 ARG B N 1
ATOM 5469 C CA . ARG B 1 213 ? -15.227 12.875 -7.555 1 94.06 213 ARG B CA 1
ATOM 5470 C C . ARG B 1 213 ? -14.289 12.172 -8.531 1 94.06 213 ARG B C 1
ATOM 5472 O O . ARG B 1 213 ? -14.594 12.062 -9.727 1 94.06 213 ARG B O 1
ATOM 5479 N N . ASP B 1 214 ? -13.211 11.766 -8.125 1 91.5 214 ASP B N 1
ATOM 5480 C CA . ASP B 1 214 ? -12.266 10.961 -8.906 1 91.5 214 ASP B CA 1
ATOM 5481 C C . ASP B 1 214 ? -11.914 9.672 -8.172 1 91.5 214 ASP B C 1
ATOM 5483 O O . ASP B 1 214 ? -10.781 9.5 -7.715 1 91.5 214 ASP B O 1
ATOM 5487 N N . PRO B 1 215 ? -12.852 8.766 -8.156 1 88.19 215 PRO B N 1
ATOM 5488 C CA . PRO B 1 215 ? -12.656 7.531 -7.387 1 88.19 215 PRO B CA 1
ATOM 5489 C C . PRO B 1 215 ? -11.5 6.684 -7.91 1 88.19 215 PRO B C 1
ATOM 5491 O O . PRO B 1 215 ? -10.852 5.98 -7.137 1 88.19 215 PRO B O 1
ATOM 5494 N N . TRP B 1 216 ? -11.211 6.746 -9.148 1 85.62 216 TRP B N 1
ATOM 5495 C CA . TRP B 1 216 ? -10.133 5.945 -9.719 1 85.62 216 TRP B CA 1
ATOM 5496 C C . TRP B 1 216 ? -8.773 6.398 -9.188 1 85.62 216 TRP B C 1
ATOM 5498 O O . TRP B 1 216 ? -7.949 5.574 -8.789 1 85.62 216 TRP B O 1
ATOM 5508 N N . SER B 1 217 ? -8.57 7.676 -9.188 1 88.69 217 SER B N 1
ATOM 5509 C CA . SER B 1 217 ? -7.312 8.188 -8.664 1 88.69 217 SER B CA 1
ATOM 5510 C C . SER B 1 217 ? -7.191 7.926 -7.164 1 88.69 217 SER B C 1
ATOM 5512 O O . SER B 1 217 ? -6.09 7.695 -6.656 1 88.69 217 SER B O 1
ATOM 5514 N N . ALA B 1 218 ? -8.336 8.047 -6.508 1 91.94 218 ALA B N 1
ATOM 5515 C CA . ALA B 1 218 ? -8.32 7.742 -5.078 1 91.94 218 ALA B CA 1
ATOM 5516 C C . ALA B 1 218 ? -7.859 6.309 -4.828 1 91.94 218 ALA B C 1
ATOM 5518 O O . ALA B 1 218 ? -7.047 6.051 -3.938 1 91.94 218 ALA B O 1
ATOM 5519 N N . LEU B 1 219 ? -8.352 5.438 -5.625 1 90.44 219 LEU B N 1
ATOM 5520 C CA . LEU B 1 219 ? -7.957 4.035 -5.508 1 90.44 219 LEU B CA 1
ATOM 5521 C C . LEU B 1 219 ? -6.5 3.842 -5.91 1 90.44 219 LEU B C 1
ATOM 5523 O O . LEU B 1 219 ? -5.734 3.203 -5.191 1 90.44 219 LEU B O 1
ATOM 5527 N N . ALA B 1 220 ? -6.117 4.344 -7.004 1 87.75 220 ALA B N 1
ATOM 5528 C CA . ALA B 1 220 ? -4.789 4.125 -7.574 1 87.75 220 ALA B CA 1
ATOM 5529 C C . ALA B 1 220 ? -3.707 4.734 -6.688 1 87.75 220 ALA B C 1
ATOM 5531 O O . ALA B 1 220 ? -2.662 4.117 -6.461 1 87.75 220 ALA B O 1
ATOM 5532 N N . LEU B 1 221 ? -3.99 5.875 -6.152 1 88.19 221 LEU B N 1
ATOM 5533 C CA . LEU B 1 221 ? -2.947 6.621 -5.457 1 88.19 221 LEU B CA 1
ATOM 5534 C C . LEU B 1 221 ? -2.979 6.332 -3.959 1 88.19 221 LEU B C 1
ATOM 5536 O O . LEU B 1 221 ? -1.939 6.348 -3.295 1 88.19 221 LEU B O 1
ATOM 5540 N N . TYR B 1 222 ? -4.164 6.043 -3.463 1 91.19 222 TYR B N 1
ATOM 5541 C CA . TYR B 1 222 ? -4.281 5.977 -2.012 1 91.19 222 TYR B CA 1
ATOM 5542 C C . TYR B 1 222 ? -4.84 4.629 -1.568 1 91.19 222 TYR B C 1
ATOM 5544 O O . TYR B 1 222 ? -4.824 4.305 -0.379 1 91.19 222 TYR B O 1
ATOM 5552 N N . GLY B 1 223 ? -5.273 3.836 -2.521 1 88.88 223 GLY B N 1
ATOM 5553 C CA . GLY B 1 223 ? -5.895 2.572 -2.16 1 88.88 223 GLY B CA 1
ATOM 5554 C C . GLY B 1 223 ? -7.207 2.744 -1.418 1 88.88 223 GLY B C 1
ATOM 5555 O O . GLY B 1 223 ? -7.559 1.921 -0.569 1 88.88 223 GLY B O 1
ATOM 5556 N N . GLN B 1 224 ? -7.848 3.777 -1.655 1 93.75 224 GLN B N 1
ATOM 5557 C CA . GLN B 1 224 ? -9.07 4.125 -0.938 1 93.75 224 GLN B CA 1
ATOM 5558 C C . GLN B 1 224 ? -10.219 4.391 -1.906 1 93.75 224 GLN B C 1
ATOM 5560 O O . GLN B 1 224 ? -9.992 4.715 -3.074 1 93.75 224 GLN B O 1
ATOM 5565 N N . HIS B 1 225 ? -11.406 4.125 -1.422 1 92.5 225 HIS B N 1
ATOM 5566 C CA . HIS B 1 225 ? -12.625 4.523 -2.123 1 92.5 225 HIS B CA 1
ATOM 5567 C C . HIS B 1 225 ? -13.312 5.68 -1.412 1 92.5 225 HIS B C 1
ATOM 5569 O O . HIS B 1 225 ? -13.711 5.555 -0.251 1 92.5 225 HIS B O 1
ATOM 5575 N N . LEU B 1 226 ? -13.445 6.75 -2.141 1 95.44 226 LEU B N 1
ATOM 5576 C CA . LEU B 1 226 ? -14.016 7.945 -1.535 1 95.44 226 LEU B CA 1
ATOM 5577 C C . LEU B 1 226 ? -15.312 8.352 -2.238 1 95.44 226 LEU B C 1
ATOM 5579 O O . LEU B 1 226 ? -15.383 8.328 -3.469 1 95.44 226 LEU B O 1
ATOM 5583 N N . ALA B 1 227 ? -16.297 8.648 -1.447 1 94.94 227 ALA B N 1
ATOM 5584 C CA . ALA B 1 227 ? -17.578 9.156 -1.937 1 94.94 227 ALA B CA 1
ATOM 5585 C C . ALA B 1 227 ? -17.688 10.664 -1.746 1 94.94 227 ALA B C 1
ATOM 5587 O O . ALA B 1 227 ? -16.953 11.242 -0.943 1 94.94 227 ALA B O 1
ATOM 5588 N N . PRO B 1 228 ? -18.453 11.289 -2.627 1 95.81 228 PRO B N 1
ATOM 5589 C CA . PRO B 1 228 ? -18.688 12.719 -2.398 1 95.81 228 PRO B CA 1
ATOM 5590 C C . PRO B 1 228 ? -19.531 12.992 -1.159 1 95.81 228 PRO B C 1
ATOM 5592 O O . PRO B 1 228 ? -20.75 12.742 -1.171 1 95.81 228 PRO B O 1
ATOM 5595 N N . VAL B 1 229 ? -18.953 13.438 -0.114 1 96.38 229 VAL B N 1
ATOM 5596 C CA . VAL B 1 229 ? -19.641 13.719 1.145 1 96.38 229 VAL B CA 1
ATOM 5597 C C . VAL B 1 229 ? -19.5 15.203 1.488 1 96.38 229 VAL B C 1
ATOM 5599 O O . VAL B 1 229 ? -18.625 15.891 0.961 1 96.38 229 VAL B O 1
ATOM 5602 N N . PRO B 1 230 ? -20.328 15.75 2.387 1 96.25 230 PRO B N 1
ATOM 5603 C CA . PRO B 1 230 ? -20.281 17.172 2.738 1 96.25 230 PRO B CA 1
ATOM 5604 C C . PRO B 1 230 ? -18.984 17.562 3.418 1 96.25 230 PRO B C 1
ATOM 5606 O O . PRO B 1 230 ? -18.516 18.703 3.26 1 96.25 230 PRO B O 1
ATOM 5609 N N . SER B 1 231 ? -18.391 16.734 4.176 1 97.25 231 SER B N 1
ATOM 5610 C CA . SER B 1 231 ? -17.141 17.031 4.871 1 97.25 231 SER B CA 1
ATOM 5611 C C . SER B 1 231 ? -15.93 16.641 4.031 1 97.25 231 SER B C 1
ATOM 5613 O O . SER B 1 231 ? -14.969 16.062 4.547 1 97.25 231 SER B O 1
ATOM 5615 N N . ALA B 1 232 ? -15.953 16.953 2.797 1 96.38 232 ALA B N 1
ATOM 5616 C CA . ALA B 1 232 ? -14.992 16.516 1.799 1 96.38 232 ALA B CA 1
ATOM 5617 C C . ALA B 1 232 ? -13.578 16.969 2.158 1 96.38 232 ALA B C 1
ATOM 5619 O O . ALA B 1 232 ? -12.609 16.234 1.943 1 96.38 232 ALA B O 1
ATOM 5620 N N . ASN B 1 233 ? -13.43 18.156 2.688 1 97 233 ASN B N 1
ATOM 5621 C CA . ASN B 1 233 ? -12.102 18.688 2.984 1 97 233 ASN B CA 1
ATOM 5622 C C . ASN B 1 233 ? -11.461 17.953 4.16 1 97 233 ASN B C 1
ATOM 5624 O O . ASN B 1 233 ? -10.242 17.734 4.176 1 97 233 ASN B O 1
ATOM 5628 N N . GLU B 1 234 ? -12.258 17.641 5.125 1 97.94 234 GLU B N 1
ATOM 5629 C CA . GLU B 1 234 ? -11.727 16.797 6.195 1 97.94 234 GLU B CA 1
ATOM 5630 C C . GLU B 1 234 ? -11.422 15.391 5.691 1 97.94 234 GLU B C 1
ATOM 5632 O O . GLU B 1 234 ? -10.422 14.789 6.09 1 97.94 234 GLU B O 1
ATOM 5637 N N . GLN B 1 235 ? -12.344 14.867 4.828 1 97.56 235 GLN B N 1
ATOM 5638 C CA . GLN B 1 235 ? -12.102 13.578 4.199 1 97.56 235 GLN B CA 1
ATOM 5639 C C . GLN B 1 235 ? -10.734 13.539 3.521 1 97.56 235 GLN B C 1
ATOM 5641 O O . GLN B 1 235 ? -10.031 12.531 3.586 1 97.56 235 GLN B O 1
ATOM 5646 N N . GLY B 1 236 ? -10.398 14.617 2.898 1 96.94 236 GLY B N 1
ATOM 5647 C CA . GLY B 1 236 ? -9.102 14.695 2.244 1 96.94 236 GLY B CA 1
ATOM 5648 C C . GLY B 1 236 ? -7.938 14.547 3.207 1 96.94 236 GLY B C 1
ATOM 5649 O O . GLY B 1 236 ? -6.953 13.867 2.9 1 96.94 236 GLY B O 1
ATOM 5650 N N . LEU B 1 237 ? -7.969 15.195 4.363 1 97.88 237 LEU B N 1
ATOM 5651 C CA . LEU B 1 237 ? -6.934 15.055 5.375 1 97.88 237 LEU B CA 1
ATOM 5652 C C . LEU B 1 237 ? -6.852 13.609 5.867 1 97.88 237 LEU B C 1
ATOM 5654 O O . LEU B 1 237 ? -5.762 13.055 5.992 1 97.88 237 LEU B O 1
ATOM 5658 N N . ARG B 1 238 ? -7.965 13.07 6.074 1 97.75 238 ARG B N 1
ATOM 5659 C CA . ARG B 1 238 ? -8.031 11.719 6.633 1 97.75 238 ARG B CA 1
ATOM 5660 C C . ARG B 1 238 ? -7.602 10.68 5.605 1 97.75 238 ARG B C 1
ATOM 5662 O O . ARG B 1 238 ? -7.031 9.648 5.965 1 97.75 238 ARG B O 1
ATOM 5669 N N . MET B 1 239 ? -7.895 10.953 4.336 1 96.62 239 MET B N 1
ATOM 5670 C CA . MET B 1 239 ? -7.383 10.133 3.244 1 96.62 239 MET B CA 1
ATOM 5671 C C . MET B 1 239 ? -5.855 10.109 3.248 1 96.62 239 MET B C 1
ATOM 5673 O O . MET B 1 239 ? -5.246 9.047 3.178 1 96.62 239 MET B O 1
ATOM 5677 N N . LEU B 1 240 ? -5.27 11.234 3.359 1 96.19 240 LEU B N 1
ATOM 5678 C CA . LEU B 1 240 ? -3.816 11.383 3.344 1 96.19 240 LEU B CA 1
ATOM 5679 C C . LEU B 1 240 ? -3.186 10.672 4.531 1 96.19 240 LEU B C 1
ATOM 5681 O O . LEU B 1 240 ? -2.227 9.906 4.367 1 96.19 240 LEU B O 1
ATOM 5685 N N . ILE B 1 241 ? -3.729 10.883 5.691 1 97.44 241 ILE B N 1
ATOM 5686 C CA . ILE B 1 241 ? -3.229 10.234 6.902 1 97.44 241 ILE B CA 1
ATOM 5687 C C . ILE B 1 241 ? -3.449 8.727 6.816 1 97.44 241 ILE B C 1
ATOM 5689 O O . ILE B 1 241 ? -2.615 7.945 7.273 1 97.44 241 ILE B O 1
ATOM 5693 N N . GLY B 1 242 ? -4.609 8.375 6.262 1 96.19 242 GLY B N 1
ATOM 5694 C CA . GLY B 1 242 ? -4.926 6.965 6.113 1 96.19 242 GLY B CA 1
ATOM 5695 C C . GLY B 1 242 ? -3.9 6.211 5.285 1 96.19 242 GLY B C 1
ATOM 5696 O O . GLY B 1 242 ? -3.516 5.094 5.633 1 96.19 242 GLY B O 1
ATOM 5697 N N . LEU B 1 243 ? -3.502 6.789 4.203 1 94.56 243 LEU B N 1
ATOM 5698 C CA . LEU B 1 243 ? -2.465 6.16 3.395 1 94.56 243 LEU B CA 1
ATOM 5699 C C . LEU B 1 243 ? -1.162 6.039 4.176 1 94.56 243 LEU B C 1
ATOM 5701 O O . LEU B 1 243 ? -0.492 5.008 4.117 1 94.56 243 LEU B O 1
ATOM 5705 N N . ALA B 1 244 ? -0.784 7.066 4.855 1 96 244 ALA B N 1
ATOM 5706 C CA . ALA B 1 244 ? 0.437 7.023 5.652 1 96 244 ALA B CA 1
ATOM 5707 C C . ALA B 1 244 ? 0.365 5.922 6.707 1 96 244 ALA B C 1
ATOM 5709 O O . ALA B 1 244 ? 1.351 5.223 6.953 1 96 244 ALA B O 1
ATOM 5710 N N . TYR B 1 245 ? -0.763 5.867 7.297 1 95.56 245 TYR B N 1
ATOM 5711 C CA . TYR B 1 245 ? -0.973 4.84 8.312 1 95.56 245 TYR B CA 1
ATOM 5712 C C . TYR B 1 245 ? -0.79 3.445 7.723 1 95.56 245 TYR B C 1
ATOM 5714 O O . TYR B 1 245 ? -0.086 2.609 8.297 1 95.56 245 TYR B O 1
ATOM 5722 N N . ARG B 1 246 ? -1.428 3.23 6.629 1 91.75 246 ARG B N 1
ATOM 5723 C CA . ARG B 1 246 ? -1.326 1.932 5.969 1 91.75 246 ARG B CA 1
ATOM 5724 C C . ARG B 1 246 ? 0.12 1.613 5.605 1 91.75 246 ARG B C 1
ATOM 5726 O O . ARG B 1 246 ? 0.593 0.499 5.844 1 91.75 246 ARG B O 1
ATOM 5733 N N . GLU B 1 247 ? 0.815 2.496 5.012 1 92.19 247 GLU B N 1
ATOM 5734 C CA . GLU B 1 247 ? 2.215 2.311 4.641 1 92.19 247 GLU B CA 1
ATOM 5735 C C . GLU B 1 247 ? 3.086 2.074 5.871 1 92.19 247 GLU B C 1
ATOM 5737 O O . GLU B 1 247 ? 4.047 1.301 5.82 1 92.19 247 GLU B O 1
ATOM 5742 N N . ALA B 1 248 ? 2.783 2.773 6.906 1 94.12 248 ALA B N 1
ATOM 5743 C CA . ALA B 1 248 ? 3.529 2.598 8.148 1 94.12 248 ALA B CA 1
ATOM 5744 C C . ALA B 1 248 ? 3.355 1.184 8.695 1 94.12 248 ALA B C 1
ATOM 5746 O O . ALA B 1 248 ? 4.324 0.557 9.133 1 94.12 248 ALA B O 1
ATOM 5747 N N . LEU B 1 249 ? 2.119 0.709 8.656 1 90.19 249 LEU B N 1
ATOM 5748 C CA . LEU B 1 249 ? 1.854 -0.645 9.133 1 90.19 249 LEU B CA 1
ATOM 5749 C C . LEU B 1 249 ? 2.719 -1.659 8.391 1 90.19 249 LEU B C 1
ATOM 5751 O O . LEU B 1 249 ? 3.299 -2.555 9.008 1 90.19 249 LEU B O 1
ATOM 5755 N N . ALA B 1 250 ? 2.801 -1.498 7.141 1 86.81 250 ALA B N 1
ATOM 5756 C CA . ALA B 1 250 ? 3.557 -2.42 6.297 1 86.81 250 ALA B CA 1
ATOM 5757 C C . ALA B 1 250 ? 5.043 -2.395 6.648 1 86.81 250 ALA B C 1
ATOM 5759 O O . ALA B 1 250 ? 5.781 -3.322 6.316 1 86.81 250 ALA B O 1
ATOM 5760 N N . ARG B 1 251 ? 5.504 -1.405 7.344 1 89.56 251 ARG B N 1
ATOM 5761 C CA . ARG B 1 251 ? 6.91 -1.21 7.688 1 89.56 251 ARG B CA 1
ATOM 5762 C C . ARG B 1 251 ? 7.129 -1.345 9.188 1 89.56 251 ARG B C 1
ATOM 5764 O O . ARG B 1 251 ? 8.203 -1.001 9.703 1 89.56 251 ARG B O 1
ATOM 5771 N N . ARG B 1 252 ? 6.055 -1.766 9.922 1 89.44 252 ARG B N 1
ATOM 5772 C CA . ARG B 1 252 ? 6.09 -1.921 11.375 1 89.44 252 ARG B CA 1
ATOM 5773 C C . ARG B 1 252 ? 6.398 -0.594 12.055 1 89.44 252 ARG B C 1
ATOM 5775 O O . ARG B 1 252 ? 7.23 -0.539 12.961 1 89.44 252 ARG B O 1
ATOM 5782 N N . LEU B 1 253 ? 5.805 0.424 11.531 1 94.75 253 LEU B N 1
ATOM 5783 C CA . LEU B 1 253 ? 5.906 1.766 12.094 1 94.75 253 LEU B CA 1
ATOM 5784 C C . LEU B 1 253 ? 4.551 2.24 12.617 1 94.75 253 LEU B C 1
ATOM 5786 O O . LEU B 1 253 ? 3.514 1.681 12.258 1 94.75 253 LEU B O 1
ATOM 5790 N N . SER B 1 254 ? 4.594 3.15 13.516 1 94.88 254 SER B N 1
ATOM 5791 C CA . SER B 1 254 ? 3.408 3.879 13.961 1 94.88 254 SER B CA 1
ATOM 5792 C C . SER B 1 254 ? 3.447 5.332 13.492 1 94.88 254 SER B C 1
ATOM 5794 O O . SER B 1 254 ? 4.523 5.906 13.328 1 94.88 254 SER B O 1
ATOM 5796 N N . VAL B 1 255 ? 2.324 5.918 13.258 1 96.56 255 VAL B N 1
ATOM 5797 C CA . VAL B 1 255 ? 2.227 7.324 12.883 1 96.56 255 VAL B CA 1
ATOM 5798 C C . VAL B 1 255 ? 1.221 8.031 13.789 1 96.56 255 VAL B C 1
ATOM 5800 O O . VAL B 1 255 ? 0.201 7.453 14.164 1 96.56 255 VAL B O 1
ATOM 5803 N N . GLN B 1 256 ? 1.493 9.211 14.117 1 97.44 256 GLN B N 1
ATOM 5804 C CA . GLN B 1 256 ? 0.62 10.086 14.891 1 97.44 256 GLN B CA 1
ATOM 5805 C C . GLN B 1 256 ? 0.557 11.484 14.281 1 97.44 256 GLN B C 1
ATOM 5807 O O . GLN B 1 256 ? 1.572 12.172 14.203 1 97.44 256 GLN B O 1
ATOM 5812 N N . PRO B 1 257 ? -0.625 11.891 13.875 1 98.5 257 PRO B N 1
ATOM 5813 C CA . PRO B 1 257 ? -0.729 13.273 13.398 1 98.5 257 PRO B CA 1
ATOM 5814 C C . PRO B 1 257 ? -0.45 14.297 14.492 1 98.5 257 PRO B C 1
ATOM 5816 O O . PRO B 1 257 ? -1.029 14.219 15.578 1 98.5 257 PRO B O 1
ATOM 5819 N N . LEU B 1 258 ? 0.448 15.195 14.203 1 98.81 258 LEU B N 1
ATOM 5820 C CA . LEU B 1 258 ? 0.708 16.312 15.102 1 98.81 258 LEU B CA 1
ATOM 5821 C C . LEU B 1 258 ? -0.172 17.5 14.75 1 98.81 258 LEU B C 1
ATOM 5823 O O . LEU B 1 258 ? -0.702 18.172 15.641 1 98.81 258 LEU B O 1
ATOM 5827 N N . TRP B 1 259 ? -0.282 17.781 13.531 1 98.69 259 TRP B N 1
ATOM 5828 C CA . TRP B 1 259 ? -1.259 18.734 13.016 1 98.69 259 TRP B CA 1
ATOM 5829 C C . TRP B 1 259 ? -1.662 18.391 11.586 1 98.69 259 TRP B C 1
ATOM 5831 O O . TRP B 1 259 ? -0.878 17.797 10.844 1 98.69 259 TRP B O 1
ATOM 5841 N N . SER B 1 260 ? -2.857 18.688 11.219 1 98.62 260 SER B N 1
ATOM 5842 C CA . SER B 1 260 ? -3.43 18.547 9.883 1 98.62 260 SER B CA 1
ATOM 5843 C C . SER B 1 260 ? -4.082 19.859 9.422 1 98.62 260 SER B C 1
ATOM 5845 O O . SER B 1 260 ? -4.984 20.375 10.086 1 98.62 260 SER B O 1
ATOM 5847 N N . LEU B 1 261 ? -3.635 20.312 8.258 1 97.5 261 LEU B N 1
ATOM 5848 C CA . LEU B 1 261 ? -4.027 21.641 7.785 1 97.5 261 LEU B CA 1
ATOM 5849 C C . LEU B 1 261 ? -4.707 21.547 6.422 1 97.5 261 LEU B C 1
ATOM 5851 O O . LEU B 1 261 ? -4.172 20.938 5.496 1 97.5 261 LEU B O 1
ATOM 5855 N N . TYR B 1 262 ? -5.879 22.109 6.402 1 96.75 262 TYR B N 1
ATOM 5856 C CA . TYR B 1 262 ? -6.516 22.375 5.121 1 96.75 262 TYR B CA 1
ATOM 5857 C C . TYR B 1 262 ? -6.441 23.859 4.781 1 96.75 262 TYR B C 1
ATOM 5859 O O . TYR B 1 262 ? -6.77 24.719 5.613 1 96.75 262 TYR B O 1
ATOM 5867 N N . SER B 1 263 ? -5.883 24.078 3.598 1 92.69 263 SER B N 1
ATOM 5868 C CA . SER B 1 263 ? -5.879 25.438 3.053 1 92.69 263 SER B CA 1
ATOM 5869 C C . SER B 1 263 ? -6.691 25.516 1.763 1 92.69 263 SER B C 1
ATOM 5871 O O . SER B 1 263 ? -6.402 24.797 0.798 1 92.69 263 SER B O 1
ATOM 5873 N N . SER B 1 264 ? -7.621 26.422 1.691 1 88.88 264 SER B N 1
ATOM 5874 C CA . SER B 1 264 ? -8.555 26.5 0.573 1 88.88 264 SER B CA 1
ATOM 5875 C C . SER B 1 264 ? -7.879 27.062 -0.672 1 88.88 264 SER B C 1
ATOM 5877 O O . SER B 1 264 ? -8.344 26.828 -1.793 1 88.88 264 SER B O 1
ATOM 5879 N N . HIS B 1 265 ? -6.844 27.875 -0.53 1 80.44 265 HIS B N 1
ATOM 5880 C CA . HIS B 1 265 ? -6.145 28.438 -1.682 1 80.44 265 HIS B CA 1
ATOM 5881 C C . HIS B 1 265 ? -5.273 27.391 -2.361 1 80.44 265 HIS B C 1
ATOM 5883 O O . HIS B 1 265 ? -4.293 26.922 -1.782 1 80.44 265 HIS B O 1
ATOM 5889 N N . GLY B 1 266 ? -5.777 26.781 -3.715 1 68.12 266 GLY B N 1
ATOM 5890 C CA . GLY B 1 266 ? -4.965 25.812 -4.422 1 68.12 266 GLY B CA 1
ATOM 5891 C C . GLY B 1 266 ? -5.535 24.406 -4.363 1 68.12 266 GLY B C 1
ATOM 5892 O O . GLY B 1 266 ? -5.531 23.688 -5.363 1 68.12 266 GLY B O 1
ATOM 5893 N N . PRO B 1 267 ? -6.648 24.109 -3.449 1 90.12 267 PRO B N 1
ATOM 5894 C CA . PRO B 1 267 ? -6.699 23.578 -2.086 1 90.12 267 PRO B CA 1
ATOM 5895 C C . PRO B 1 267 ? -5.48 22.719 -1.742 1 90.12 267 PRO B C 1
ATOM 5897 O O . PRO B 1 267 ? -4.914 22.062 -2.621 1 90.12 267 PRO B O 1
ATOM 5900 N N . VAL B 1 268 ? -5.012 22.781 -0.568 1 92.38 268 VAL B N 1
ATOM 5901 C CA . VAL B 1 268 ? -3.863 22.016 -0.084 1 92.38 268 VAL B CA 1
ATOM 5902 C C . VAL B 1 268 ? -4.219 21.312 1.225 1 92.38 268 VAL B C 1
ATOM 5904 O O . VAL B 1 268 ? -4.781 21.938 2.133 1 92.38 268 VAL B O 1
ATOM 5907 N N . TRP B 1 269 ? -4.078 20.047 1.245 1 95.69 269 TRP B N 1
ATOM 5908 C CA . TRP B 1 269 ? -4.121 19.25 2.465 1 95.69 269 TRP B CA 1
ATOM 5909 C C . TRP B 1 269 ? -2.713 18.906 2.938 1 95.69 269 TRP B C 1
ATOM 5911 O O . TRP B 1 269 ? -1.938 18.281 2.203 1 95.69 269 TRP B O 1
ATOM 5921 N N . ARG B 1 270 ? -2.365 19.281 4.164 1 95.94 270 ARG B N 1
ATOM 5922 C CA . ARG B 1 270 ? -1.035 19.016 4.699 1 95.94 270 ARG B CA 1
ATOM 5923 C C . ARG B 1 270 ? -1.119 18.438 6.113 1 95.94 270 ARG B C 1
ATOM 5925 O O . ARG B 1 270 ? -1.948 18.891 6.914 1 95.94 270 ARG B O 1
ATOM 5932 N N . THR B 1 271 ? -0.293 17.469 6.391 1 97.62 271 THR B N 1
ATOM 5933 C CA . THR B 1 271 ? -0.264 16.891 7.727 1 97.62 271 THR B CA 1
ATOM 5934 C C . THR B 1 271 ? 1.165 16.547 8.141 1 97.62 271 THR B C 1
ATOM 5936 O O . THR B 1 271 ? 1.973 16.141 7.305 1 97.62 271 THR B O 1
ATOM 5939 N N . MET B 1 272 ? 1.514 16.859 9.344 1 98.62 272 MET B N 1
ATOM 5940 C CA . MET B 1 272 ? 2.785 16.422 9.906 1 98.62 272 MET B CA 1
ATOM 5941 C C . MET B 1 272 ? 2.58 15.234 10.844 1 98.62 272 MET B C 1
ATOM 5943 O O . MET B 1 272 ? 1.771 15.305 11.773 1 98.62 272 MET B O 1
ATOM 5947 N N . LEU B 1 273 ? 3.34 14.203 10.594 1 98.62 273 LEU B N 1
ATOM 5948 C CA . LEU B 1 273 ? 3.215 12.961 11.352 1 98.62 273 LEU B CA 1
ATOM 5949 C C . LEU B 1 273 ? 4.473 12.695 12.172 1 98.62 273 LEU B C 1
ATOM 5951 O O . LEU B 1 273 ? 5.586 12.914 11.695 1 98.62 273 LEU B O 1
ATOM 5955 N N . LEU B 1 274 ? 4.297 12.336 13.406 1 98.69 274 LEU B N 1
ATOM 5956 C CA . LEU B 1 274 ? 5.355 11.695 14.188 1 98.69 274 LEU B CA 1
ATOM 5957 C C . LEU B 1 274 ? 5.445 10.211 13.859 1 98.69 274 LEU B C 1
ATOM 5959 O O . LEU B 1 274 ? 4.445 9.492 13.922 1 98.69 274 LEU B O 1
ATOM 5963 N N . VAL B 1 275 ? 6.582 9.773 13.438 1 98.38 275 VAL B N 1
ATOM 5964 C CA . VAL B 1 275 ? 6.773 8.391 13.016 1 98.38 275 VAL B CA 1
ATOM 5965 C C . VAL B 1 275 ? 7.676 7.664 14.008 1 98.38 275 VAL B C 1
ATOM 5967 O O . VAL B 1 275 ? 8.742 8.172 14.375 1 98.38 275 VAL B O 1
ATOM 5970 N N . ASP B 1 276 ? 7.262 6.523 14.461 1 96.69 276 ASP B N 1
ATOM 5971 C CA . ASP B 1 276 ? 8.062 5.746 15.398 1 96.69 276 ASP B CA 1
ATOM 5972 C C . ASP B 1 276 ? 7.918 4.25 15.141 1 96.69 276 ASP B C 1
ATOM 5974 O O . ASP B 1 276 ? 7.133 3.836 14.289 1 96.69 276 ASP B O 1
ATOM 5978 N N . ARG B 1 277 ? 8.727 3.484 15.828 1 92.56 277 ARG B N 1
ATOM 5979 C CA . ARG B 1 277 ? 8.625 2.033 15.711 1 92.56 277 ARG B CA 1
ATOM 5980 C C . ARG B 1 277 ? 7.332 1.518 16.328 1 92.56 277 ARG B C 1
ATOM 5982 O O . ARG B 1 277 ? 6.902 2.012 17.375 1 92.56 277 ARG B O 1
ATOM 5989 N N . GLU B 1 278 ? 6.727 0.607 15.594 1 82.75 278 GLU B N 1
ATOM 5990 C CA . GLU B 1 278 ? 5.527 -0.009 16.156 1 82.75 278 GLU B CA 1
ATOM 5991 C C . GLU B 1 278 ? 5.883 -1.019 17.234 1 82.75 278 GLU B C 1
ATOM 5993 O O . GLU B 1 278 ? 6.574 -2.004 16.969 1 82.75 278 GLU B O 1
ATOM 5998 N N . ARG B 1 279 ? 5.762 -0.713 18.516 1 67 279 ARG B N 1
ATOM 5999 C CA . ARG B 1 279 ? 6.129 -1.59 19.625 1 67 279 ARG B CA 1
ATOM 6000 C C . ARG B 1 279 ? 5.027 -2.604 19.906 1 67 279 ARG B C 1
ATOM 6002 O O . ARG B 1 279 ? 5.27 -3.627 20.547 1 67 279 ARG B O 1
ATOM 6009 N N . SER B 1 280 ? 3.779 -2.207 19.703 1 59.25 280 SER B N 1
ATOM 6010 C CA . SER B 1 280 ? 2.729 -3.125 20.125 1 59.25 280 SER B CA 1
ATOM 6011 C C . SER B 1 280 ? 2.697 -4.375 19.25 1 59.25 280 SER B C 1
ATOM 6013 O O . SER B 1 280 ? 2.998 -4.309 18.062 1 59.25 280 SER B O 1
ATOM 6015 N N . GLN B 1 281 ? 2.801 -5.473 19.922 1 50.5 281 GLN B N 1
ATOM 6016 C CA . GLN B 1 281 ? 2.654 -6.754 19.234 1 50.5 281 GLN B CA 1
ATOM 6017 C C . GLN B 1 281 ? 1.448 -6.746 18.297 1 50.5 281 GLN B C 1
ATOM 6019 O O . GLN B 1 281 ? 0.431 -6.117 18.594 1 50.5 281 GLN B O 1
ATOM 6024 N N . PRO B 1 282 ? 1.653 -7.121 17.016 1 47.41 282 PRO B N 1
ATOM 6025 C CA . PRO B 1 282 ? 0.58 -7.156 16.016 1 47.41 282 PRO B CA 1
ATOM 6026 C C . PRO B 1 282 ? -0.768 -7.551 16.625 1 47.41 282 PRO B C 1
ATOM 6028 O O . PRO B 1 282 ? -1.805 -7.008 16.234 1 47.41 282 PRO B O 1
ATOM 6031 N N . GLY B 1 283 ? -0.813 -8.484 17.453 1 43.31 283 GLY B N 1
ATOM 6032 C CA . GLY B 1 283 ? -2.029 -9.094 17.969 1 43.31 283 GLY B CA 1
ATOM 6033 C C . GLY B 1 283 ? -2.791 -8.188 18.922 1 43.31 283 GLY B C 1
ATOM 6034 O O . GLY B 1 283 ? -3.998 -8.352 19.109 1 43.31 283 GLY B O 1
ATOM 6035 N N . SER B 1 284 ? -2.127 -7.48 19.719 1 43.97 284 SER B N 1
ATOM 6036 C CA . SER B 1 284 ? -2.775 -6.75 20.797 1 43.97 284 SER B CA 1
ATOM 6037 C C . SER B 1 284 ? -3.514 -5.523 20.281 1 43.97 284 SER B C 1
ATOM 6039 O O . SER B 1 284 ? -4.539 -5.125 20.844 1 43.97 284 SER B O 1
ATOM 6041 N N . LYS B 1 285 ? -3.123 -4.941 19.344 1 47.22 285 LYS B N 1
ATOM 6042 C CA . LYS B 1 285 ? -3.717 -3.693 18.875 1 47.22 285 LYS B CA 1
ATOM 6043 C C . LYS B 1 285 ? -4.992 -3.957 18.078 1 47.22 285 LYS B C 1
ATOM 6045 O O . LYS B 1 285 ? -5.703 -3.02 17.703 1 47.22 285 LYS B O 1
ATOM 6050 N N . ALA B 1 286 ? -5.043 -5.195 17.484 1 43.34 286 ALA B N 1
ATOM 6051 C CA . ALA B 1 286 ? -6.27 -5.57 16.781 1 43.34 286 ALA B CA 1
ATOM 6052 C C . ALA B 1 286 ? -7.5 -5.121 17.562 1 43.34 286 ALA B C 1
ATOM 6054 O O . ALA B 1 286 ? -8.484 -4.672 16.969 1 43.34 286 ALA B O 1
ATOM 6055 N N . ALA B 1 287 ? -7.41 -5.363 18.953 1 39.88 287 ALA B N 1
ATOM 6056 C CA . ALA B 1 287 ? -8.539 -4.992 19.797 1 39.88 287 ALA B CA 1
ATOM 6057 C C . ALA B 1 287 ? -8.648 -3.479 19.938 1 39.88 287 ALA B C 1
ATOM 6059 O O . ALA B 1 287 ? -9.758 -2.932 19.969 1 39.88 287 ALA B O 1
ATOM 6060 N N . ALA B 1 288 ? -7.516 -2.801 20.172 1 40.53 288 ALA B N 1
ATOM 6061 C CA . ALA B 1 288 ? -7.551 -1.403 20.594 1 40.53 288 ALA B CA 1
ATOM 6062 C C . ALA B 1 288 ? -7.41 -0.465 19.391 1 40.53 288 ALA B C 1
ATOM 6064 O O . ALA B 1 288 ? -8.062 0.583 19.344 1 40.53 288 ALA B O 1
ATOM 6065 N N . GLY B 1 289 ? -6.363 -0.573 18.469 1 45.44 289 GLY B N 1
ATOM 6066 C CA . GLY B 1 289 ? -5.84 0.363 17.484 1 45.44 289 GLY B CA 1
ATOM 6067 C C . GLY B 1 289 ? -6.641 0.395 16.203 1 45.44 289 GLY B C 1
ATOM 6068 O O . GLY B 1 289 ? -6.5 1.317 15.398 1 45.44 289 GLY B O 1
ATOM 6069 N N . GLY B 1 290 ? -7.312 -0.763 15.914 1 51.41 290 GLY B N 1
ATOM 6070 C CA . GLY B 1 290 ? -8.125 -0.863 14.711 1 51.41 290 GLY B CA 1
ATOM 6071 C C . GLY B 1 290 ? -9.258 0.141 14.672 1 51.41 290 GLY B C 1
ATOM 6072 O O . GLY B 1 290 ? -9.891 0.329 13.625 1 51.41 290 GLY B O 1
ATOM 6073 N N . ALA B 1 291 ? -9.141 0.936 15.75 1 64.38 291 ALA B N 1
ATOM 6074 C CA . ALA B 1 291 ? -10.328 1.773 15.898 1 64.38 291 ALA B CA 1
ATOM 6075 C C . ALA B 1 291 ? -10.164 3.105 15.172 1 64.38 291 ALA B C 1
ATOM 6077 O O . ALA B 1 291 ? -11.141 3.732 14.773 1 64.38 291 ALA B O 1
ATOM 6078 N N . ASP B 1 292 ? -8.797 3.381 14.742 1 87.19 292 ASP B N 1
ATOM 6079 C CA . ASP B 1 292 ? -8.633 4.695 14.125 1 87.19 292 ASP B CA 1
ATOM 6080 C C . ASP B 1 292 ? -8.5 4.574 12.609 1 87.19 292 ASP B C 1
ATOM 6082 O O . ASP B 1 292 ? -8.016 5.5 11.945 1 87.19 292 ASP B O 1
ATOM 6086 N N . TYR B 1 293 ? -8.789 3.496 12.125 1 92.06 293 TYR B N 1
ATOM 6087 C CA . TYR B 1 293 ? -8.68 3.219 10.695 1 92.06 293 TYR B CA 1
ATOM 6088 C C . TYR B 1 293 ? -9.891 2.426 10.203 1 92.06 293 TYR B C 1
ATOM 6090 O O . TYR B 1 293 ? -10.141 1.314 10.672 1 92.06 293 TYR B O 1
ATOM 6098 N N . GLY B 1 294 ? -10.617 3.074 9.383 1 93.44 294 GLY B N 1
ATOM 6099 C CA . GLY B 1 294 ? -11.852 2.406 8.984 1 93.44 294 GLY B CA 1
ATOM 6100 C C . GLY B 1 294 ? -12.633 3.166 7.93 1 93.44 294 GLY B C 1
ATOM 6101 O O . GLY B 1 294 ? -12.047 3.703 6.988 1 93.44 294 GLY B O 1
ATOM 6102 N N . TYR B 1 295 ? -13.953 3.109 8.102 1 93.06 295 TYR B N 1
ATOM 6103 C CA . TYR B 1 295 ? -14.836 3.594 7.047 1 93.06 295 TYR B CA 1
ATOM 6104 C C . TYR B 1 295 ? -15.828 4.613 7.59 1 93.06 295 TYR B C 1
ATOM 6106 O O . TYR B 1 295 ? -16.172 4.586 8.773 1 93.06 295 TYR B O 1
ATOM 6114 N N . SER B 1 296 ? -16.203 5.469 6.727 1 93.69 296 SER B N 1
ATOM 6115 C CA . SER B 1 296 ? -17.266 6.418 7.039 1 93.69 296 SER B CA 1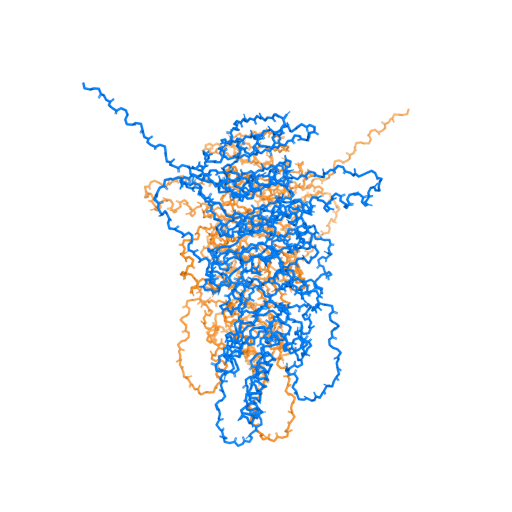
ATOM 6116 C C . SER B 1 296 ? -18.484 6.195 6.148 1 93.69 296 SER B C 1
ATOM 6118 O O . SER B 1 296 ? -18.359 5.879 4.965 1 93.69 296 SER B O 1
ATOM 6120 N N . LEU B 1 297 ? -19.656 6.348 6.73 1 91.94 297 LEU B N 1
ATOM 6121 C CA . LEU B 1 297 ? -20.938 6.25 6.039 1 91.94 297 LEU B CA 1
ATOM 6122 C C . LEU B 1 297 ? -21.688 7.578 6.098 1 91.94 297 LEU B C 1
ATOM 6124 O O . LEU B 1 297 ? -21.688 8.242 7.137 1 91.94 297 LEU B O 1
ATOM 6128 N N . HIS B 1 298 ? -22.266 7.949 4.949 1 93.56 298 HIS B N 1
ATOM 6129 C CA . HIS B 1 298 ? -23.062 9.164 4.898 1 93.56 298 HIS B CA 1
ATOM 6130 C C . HIS B 1 298 ? -24.391 8.914 4.176 1 93.56 298 HIS B C 1
ATOM 6132 O O . HIS B 1 298 ? -24.406 8.375 3.068 1 93.56 298 HIS B O 1
ATOM 6138 N N . TRP B 1 299 ? -25.453 9.312 4.824 1 90.88 299 TRP B N 1
ATOM 6139 C CA . TRP B 1 299 ? -26.781 9.25 4.219 1 90.88 299 TRP B CA 1
ATOM 6140 C C . TRP B 1 299 ? -27.188 10.617 3.674 1 90.88 299 TRP B C 1
ATOM 6142 O O . TRP B 1 299 ? -27.625 11.492 4.434 1 90.88 299 TRP B O 1
ATOM 6152 N N . PRO B 1 300 ? -27.172 10.742 2.396 1 90.56 300 PRO B N 1
ATOM 6153 C CA . PRO B 1 300 ? -27.422 12.07 1.824 1 90.56 300 PRO B CA 1
ATOM 6154 C C . PRO B 1 300 ? -28.828 12.594 2.16 1 90.56 300 PRO B C 1
ATOM 6156 O O . PRO B 1 300 ? -29.016 13.805 2.277 1 90.56 300 PRO B O 1
ATOM 6159 N N . GLY B 1 301 ? -29.781 11.797 2.209 1 87.62 301 GLY B N 1
ATOM 6160 C CA . GLY B 1 301 ? -31.141 12.219 2.482 1 87.62 301 GLY B CA 1
ATOM 6161 C C . GLY B 1 301 ? -31.312 12.836 3.855 1 87.62 301 GLY B C 1
ATOM 6162 O O . GLY B 1 301 ? -31.766 13.977 3.975 1 87.62 301 GLY B O 1
ATOM 6163 N N . SER B 1 302 ? -30.859 12.164 4.867 1 87.94 302 SER B N 1
ATOM 6164 C CA . SER B 1 302 ? -31.031 12.617 6.246 1 87.94 302 SER B CA 1
ATOM 6165 C C . SER B 1 302 ? -29.875 13.492 6.691 1 87.94 302 SER B C 1
ATOM 6167 O O . SER B 1 302 ? -29.984 14.25 7.66 1 87.94 302 SER B O 1
ATOM 6169 N N . GLY B 1 303 ? -28.734 13.328 6.078 1 92.38 303 GLY B N 1
ATOM 6170 C CA . GLY B 1 303 ? -27.531 14.039 6.484 1 92.38 303 GLY B CA 1
ATOM 6171 C C . GLY B 1 303 ? -26.766 13.328 7.586 1 92.38 303 GLY B C 1
ATOM 6172 O O . GLY B 1 303 ? -25.703 13.781 7.992 1 92.38 303 GLY B O 1
ATOM 6173 N N . GLU B 1 304 ? -27.312 12.219 7.996 1 92.06 304 GLU B N 1
ATOM 6174 C CA . GLU B 1 304 ? -26.656 11.461 9.062 1 92.06 304 GLU B CA 1
ATOM 6175 C C . GLU B 1 304 ? -25.344 10.836 8.57 1 92.06 304 GLU B C 1
ATOM 6177 O O . GLU B 1 304 ? -25.188 10.562 7.379 1 92.06 304 GLU B O 1
ATOM 6182 N N . SER B 1 305 ? -24.391 10.688 9.508 1 93.38 305 SER B N 1
ATOM 6183 C CA . SER B 1 305 ? -23.109 10.023 9.234 1 93.38 305 SER B CA 1
ATOM 6184 C C . SER B 1 305 ? -22.766 9.039 10.352 1 93.38 305 SER B C 1
ATOM 6186 O O . SER B 1 305 ? -23.266 9.148 11.469 1 93.38 305 SER B O 1
ATOM 6188 N N . ALA B 1 306 ? -22.016 8.086 10 1 91.12 306 ALA B N 1
ATOM 6189 C CA . ALA B 1 306 ? -21.484 7.102 10.945 1 91.12 306 ALA B CA 1
ATOM 6190 C C . ALA B 1 306 ? -20.109 6.621 10.516 1 91.12 306 ALA B C 1
ATOM 6192 O O . ALA B 1 306 ? -19.625 6.965 9.43 1 91.12 306 ALA B O 1
ATOM 6193 N N . CYS B 1 307 ? -19.406 6.016 11.367 1 92.19 307 CYS B N 1
ATOM 6194 C CA . CYS B 1 307 ? -18.125 5.387 11.016 1 92.19 307 CYS B CA 1
ATOM 6195 C C . CYS B 1 307 ? -18 4.023 11.68 1 92.19 307 CYS B C 1
ATOM 6197 O O . CYS B 1 307 ? -18.688 3.738 12.664 1 92.19 307 CYS B O 1
ATOM 6199 N N . CYS B 1 308 ? -17.219 3.17 11.102 1 88.44 308 CYS B N 1
ATOM 6200 C CA . CYS B 1 308 ? -17.031 1.827 11.641 1 88.44 308 CYS B CA 1
ATOM 6201 C C . CYS B 1 308 ? -15.719 1.226 11.148 1 88.44 308 CYS B C 1
ATOM 6203 O O . CYS B 1 308 ? -15.156 1.682 10.156 1 88.44 308 CYS B O 1
ATOM 6205 N N . GLY B 1 309 ? -15.258 0.29 11.961 1 87.25 309 GLY B N 1
ATOM 6206 C CA . GLY B 1 309 ? -14.172 -0.541 11.469 1 87.25 309 GLY B CA 1
ATOM 6207 C C . GLY B 1 309 ? -14.617 -1.566 10.445 1 87.25 309 GLY B C 1
ATOM 6208 O O . GLY B 1 309 ? -15.82 -1.712 10.188 1 87.25 309 GLY B O 1
ATOM 6209 N N . TRP B 1 310 ? -13.695 -2.246 9.898 1 82.25 310 TRP B N 1
ATOM 6210 C CA . TRP B 1 310 ? -13.969 -3.225 8.852 1 82.25 310 TRP B CA 1
ATOM 6211 C C . TRP B 1 310 ? -14.891 -4.328 9.367 1 82.25 310 TRP B C 1
ATOM 6213 O O . TRP B 1 310 ? -15.812 -4.75 8.664 1 82.25 310 TRP B O 1
ATOM 6223 N N . HIS B 1 311 ? -14.672 -4.785 10.508 1 77.44 311 HIS B N 1
ATOM 6224 C CA . HIS B 1 311 ? -15.406 -5.922 11.055 1 77.44 311 HIS B CA 1
ATOM 6225 C C . HIS B 1 311 ? -16.875 -5.57 11.266 1 77.44 311 HIS B C 1
ATOM 6227 O O . HIS B 1 311 ? -17.75 -6.441 11.172 1 77.44 311 HIS B O 1
ATOM 6233 N N . ASP B 1 312 ? -17.078 -4.324 11.438 1 80.75 312 ASP B N 1
ATOM 6234 C CA . ASP B 1 312 ? -18.438 -3.902 11.781 1 80.75 312 ASP B CA 1
ATOM 6235 C C . ASP B 1 312 ? -19.172 -3.387 10.547 1 80.75 312 ASP B C 1
ATOM 6237 O O . ASP B 1 312 ? -20.375 -3.092 10.617 1 80.75 312 ASP B O 1
ATOM 6241 N N . MET B 1 313 ? -18.516 -3.379 9.508 1 83.5 313 MET B N 1
ATOM 6242 C CA . MET B 1 313 ? -19.062 -2.75 8.305 1 83.5 313 MET B CA 1
ATOM 6243 C C . MET B 1 313 ? -20.312 -3.471 7.828 1 83.5 313 MET B C 1
ATOM 6245 O O . MET B 1 313 ? -21.328 -2.834 7.531 1 83.5 313 MET B O 1
ATOM 6249 N N . PRO B 1 314 ? -20.328 -4.809 7.766 1 78.5 314 PRO B N 1
ATOM 6250 C CA . PRO B 1 314 ? -21.547 -5.48 7.328 1 78.5 314 PRO B CA 1
ATOM 6251 C C . PRO B 1 314 ? -22.75 -5.16 8.219 1 78.5 314 PRO B C 1
ATOM 6253 O O . PRO B 1 314 ? -23.844 -4.879 7.715 1 78.5 314 PRO B O 1
ATOM 6256 N N . ALA B 1 315 ? -22.5 -5.121 9.438 1 77.75 315 ALA B N 1
ATOM 6257 C CA . ALA B 1 315 ? -23.578 -4.805 10.375 1 77.75 315 ALA B CA 1
ATOM 6258 C C . ALA B 1 315 ? -24.031 -3.357 10.219 1 77.75 315 ALA B C 1
ATOM 6260 O O . ALA B 1 315 ? -25.234 -3.068 10.273 1 77.75 315 ALA B O 1
ATOM 6261 N N . ALA B 1 316 ? -23.094 -2.514 10.016 1 78.44 316 ALA B N 1
ATOM 6262 C CA . ALA B 1 316 ? -23.391 -1.093 9.875 1 78.44 316 ALA B CA 1
ATOM 6263 C C . ALA B 1 316 ? -24.234 -0.833 8.625 1 78.44 316 ALA B C 1
ATOM 6265 O O . ALA B 1 316 ? -25.188 -0.045 8.656 1 78.44 316 ALA B O 1
ATOM 6266 N N . LEU B 1 317 ? -23.953 -1.478 7.641 1 79.69 317 LEU B N 1
ATOM 6267 C CA . LEU B 1 317 ? -24.641 -1.273 6.375 1 79.69 317 LEU B CA 1
ATOM 6268 C C . LEU B 1 317 ? -26.016 -1.938 6.398 1 79.69 317 LEU B C 1
ATOM 6270 O O . LEU B 1 317 ? -26.969 -1.447 5.773 1 79.69 317 LEU B O 1
ATOM 6274 N N . ARG B 1 318 ? -26.109 -2.988 7.023 1 73.94 318 ARG B N 1
ATOM 6275 C CA . ARG B 1 318 ? -27.406 -3.648 7.168 1 73.94 318 ARG B CA 1
ATOM 6276 C C . ARG B 1 318 ? -28.359 -2.797 7.992 1 73.94 318 ARG B C 1
ATOM 6278 O O . ARG B 1 318 ? -29.547 -2.695 7.66 1 73.94 318 ARG B O 1
ATOM 6285 N N . ALA B 1 319 ? -27.828 -2.283 8.969 1 68.38 319 ALA B N 1
ATOM 6286 C CA . ALA B 1 319 ? -28.625 -1.425 9.836 1 68.38 319 ALA B CA 1
ATOM 6287 C C . ALA B 1 319 ? -29.156 -0.212 9.07 1 68.38 319 ALA B C 1
ATOM 6289 O O . ALA B 1 319 ? -30.25 0.285 9.359 1 68.38 319 ALA B O 1
ATOM 6290 N N . ALA B 1 320 ? -28.5 0.195 8.172 1 66.44 320 ALA B N 1
ATOM 6291 C CA . ALA B 1 320 ? -28.891 1.347 7.359 1 66.44 320 ALA B CA 1
ATOM 6292 C C . ALA B 1 320 ? -30.078 1.018 6.477 1 66.44 320 ALA B C 1
ATOM 6294 O O . ALA B 1 320 ? -30.875 1.899 6.148 1 66.44 320 ALA B O 1
ATOM 6295 N N . GLY B 1 321 ? -30.25 -0.172 6.008 1 58.09 321 GLY B N 1
ATOM 6296 C CA . GLY B 1 321 ? -31.359 -0.593 5.168 1 58.09 321 GLY B CA 1
ATOM 6297 C C . GLY B 1 321 ? -32.656 -0.755 5.934 1 58.09 321 GLY B C 1
ATOM 6298 O O . GLY B 1 321 ? -33.75 -0.605 5.367 1 58.09 321 GLY B O 1
ATOM 6299 N N . CYS B 1 322 ? -32.656 -1.124 7.129 1 50.28 322 CYS B N 1
ATOM 6300 C CA . CYS B 1 322 ? -33.844 -1.389 7.934 1 50.28 322 CYS B CA 1
ATOM 6301 C C . CYS B 1 322 ? -34.469 -0.09 8.43 1 50.28 322 CYS B C 1
ATOM 6303 O O . CYS B 1 322 ? -35.656 -0.062 8.812 1 50.28 322 CYS B O 1
ATOM 6305 N N . ASN B 1 323 ? -33.906 0.99 8.656 1 42.62 323 ASN B N 1
ATOM 6306 C CA . ASN B 1 323 ? -34.438 2.205 9.258 1 42.62 323 ASN B CA 1
ATOM 6307 C C . ASN B 1 323 ? -35.406 2.92 8.32 1 42.62 323 ASN B C 1
ATOM 6309 O O . ASN B 1 323 ? -36 3.943 8.68 1 42.62 323 ASN B O 1
ATOM 6313 N N . GLY B 1 324 ? -35.594 2.674 7.074 1 36.97 324 GLY B N 1
ATOM 6314 C CA . GLY B 1 324 ? -36.625 3.402 6.348 1 36.97 324 GLY B CA 1
ATOM 6315 C C . GLY B 1 324 ? -38.031 2.898 6.633 1 36.97 324 GLY B C 1
ATOM 6316 O O . GLY B 1 324 ? -39 3.375 6.039 1 36.97 324 GLY B O 1
ATOM 6317 N N . GLY B 1 325 ? -38.406 1.575 6.629 1 32.22 325 GLY B N 1
ATOM 6318 C CA . GLY B 1 325 ? -39.812 1.215 6.73 1 32.22 325 GLY B CA 1
ATOM 6319 C C . GLY B 1 325 ? -40.406 1.46 8.109 1 32.22 325 GLY B C 1
ATOM 6320 O O . GLY B 1 325 ? -39.688 1.351 9.117 1 32.22 325 GLY B O 1
ATOM 6321 N N . GLY B 1 326 ? -41.594 2.322 8.336 1 29.05 326 GLY B N 1
ATOM 6322 C CA . GLY B 1 326 ? -42.562 2.322 9.422 1 29.05 326 GLY B CA 1
ATOM 6323 C C . GLY B 1 326 ? -42.656 0.991 10.141 1 29.05 326 GLY B C 1
ATOM 6324 O O . GLY B 1 326 ? -42.062 -0.005 9.688 1 29.05 326 GLY B O 1
ATOM 6325 N N . SER B 1 327 ? -43.719 0.936 11.188 1 30.27 327 SER B N 1
ATOM 6326 C CA . SER B 1 327 ? -44.25 -0.072 12.102 1 30.27 327 SER B CA 1
ATOM 6327 C C . SER B 1 327 ? -44.406 -1.42 11.414 1 30.27 327 SER B C 1
ATOM 6329 O O . SER B 1 327 ? -44.094 -2.463 11.992 1 30.27 327 SER B O 1
ATOM 6331 N N . SER B 1 328 ? -45.562 -1.401 10.453 1 28.08 328 SER B N 1
ATOM 6332 C CA . SER B 1 328 ? -46.375 -2.572 10.125 1 28.08 328 SER B CA 1
ATOM 6333 C C . SER B 1 328 ? -45.594 -3.545 9.242 1 28.08 328 SER B C 1
ATOM 6335 O O . SER B 1 328 ? -45.531 -3.354 8.031 1 28.08 328 SER B O 1
ATOM 6337 N N . CYS B 1 329 ? -44.5 -3.967 9.398 1 29.36 329 CYS B N 1
ATOM 6338 C CA . CYS B 1 329 ? -44.531 -5.266 8.742 1 29.36 329 CYS B CA 1
ATOM 6339 C C . CYS B 1 329 ? -45.781 -6.043 9.156 1 29.36 329 CYS B C 1
ATOM 6341 O O . CYS B 1 329 ? -45.812 -7.273 9.094 1 29.36 329 CYS B O 1
ATOM 6343 N N . SER B 1 330 ? -46.656 -5.48 10.148 1 25.44 330 SER B N 1
ATOM 6344 C CA . SER B 1 330 ? -47.969 -6.02 10.43 1 25.44 330 SER B CA 1
ATOM 6345 C C . SER B 1 330 ? -48.906 -5.848 9.234 1 25.44 330 SER B C 1
ATOM 6347 O O . SER B 1 330 ? -48.719 -4.945 8.414 1 25.44 330 SER B O 1
ATOM 6349 N N . SER B 1 331 ? -49.875 -6.84 8.883 1 26.38 331 SER B N 1
ATOM 6350 C CA . SER B 1 331 ? -50.938 -7.082 7.891 1 26.38 331 SER B CA 1
ATOM 6351 C C . SER B 1 331 ? -51.75 -5.832 7.652 1 26.38 331 SER B C 1
ATOM 6353 O O . SER B 1 331 ? -52.688 -5.844 6.84 1 26.38 331 SER B O 1
ATOM 6355 N N . GLY B 1 332 ? -52.125 -4.988 8.758 1 25.02 332 GLY B N 1
ATOM 6356 C CA . GLY B 1 332 ? -53.406 -4.379 8.484 1 25.02 332 GLY B CA 1
ATOM 6357 C C . GLY B 1 332 ? -53.406 -3.504 7.25 1 25.02 332 GLY B C 1
ATOM 6358 O O . GLY B 1 332 ? -52.375 -3.352 6.59 1 25.02 332 GLY B O 1
ATOM 6359 N N . SER B 1 333 ? -54.188 -2.324 7.316 1 25.73 333 SER B N 1
ATOM 6360 C CA . SER B 1 333 ? -55 -1.556 6.363 1 25.73 333 SER B CA 1
ATOM 6361 C C . SER B 1 333 ? -54.094 -0.872 5.328 1 25.73 333 SER B C 1
ATOM 6363 O O . SER B 1 333 ? -52.906 -0.705 5.543 1 25.73 333 SER B O 1
ATOM 6365 N N . SER B 1 334 ? -54.656 -0.324 4.156 1 27.75 334 SER B N 1
ATOM 6366 C CA . SER B 1 334 ? -54.562 0.192 2.795 1 27.75 334 SER B CA 1
ATOM 6367 C C . SER B 1 334 ? -53.594 1.359 2.709 1 27.75 334 SER B C 1
ATOM 6369 O O . SER B 1 334 ? -53.375 1.906 1.627 1 27.75 334 SER B O 1
ATOM 6371 N N . GLY B 1 335 ? -53.5 2.25 3.766 1 27.95 335 GLY B N 1
ATOM 6372 C CA . GLY B 1 335 ? -53.188 3.58 3.258 1 27.95 335 GLY B CA 1
ATOM 6373 C C . GLY B 1 335 ? -51.844 3.676 2.594 1 27.95 335 GLY B C 1
ATOM 6374 O O . GLY B 1 335 ? -51.062 2.725 2.631 1 27.95 335 GLY B O 1
ATOM 6375 N N . SER B 1 336 ? -51.406 5.012 2.207 1 30.92 336 SER B N 1
ATOM 6376 C CA . SER B 1 336 ? -50.438 5.488 1.229 1 30.92 336 SER B CA 1
ATOM 6377 C C . SER B 1 336 ? -49.031 4.98 1.553 1 30.92 336 SER B C 1
ATOM 6379 O O . SER B 1 336 ? -48.531 5.137 2.678 1 30.92 336 SER B O 1
ATOM 6381 N N . SER B 1 337 ? -48.562 3.885 1.036 1 33.22 337 SER B N 1
ATOM 6382 C CA . SER B 1 337 ? -47.312 3.104 0.877 1 33.22 337 SER B CA 1
ATOM 6383 C C . SER B 1 337 ? -46.156 3.996 0.523 1 33.22 337 SER B C 1
ATOM 6385 O O . SER B 1 337 ? -45.219 3.572 -0.185 1 33.22 337 SER B O 1
ATOM 6387 N N . SER B 1 338 ? -46.281 5.352 0.579 1 32.97 338 SER B N 1
ATOM 6388 C CA . SER B 1 338 ? -45.094 6.051 0.061 1 32.97 338 SER B CA 1
ATOM 6389 C C . SER B 1 338 ? -43.812 5.613 0.786 1 32.97 338 SER B C 1
ATOM 6391 O O . SER B 1 338 ? -43.469 6.184 1.821 1 32.97 338 SER B O 1
ATOM 6393 N N . GLY B 1 339 ? -43.594 4.363 1.044 1 35.34 339 GLY B N 1
ATOM 6394 C CA . GLY B 1 339 ? -42.344 3.951 1.63 1 35.34 339 GLY B CA 1
ATOM 6395 C C . GLY B 1 339 ? -41.125 4.52 0.908 1 35.34 339 GLY B C 1
ATOM 6396 O O . GLY B 1 339 ? -40.906 4.215 -0.265 1 35.34 339 GLY B O 1
ATOM 6397 N N . GLU B 1 340 ? -40.75 5.746 1.062 1 38.56 340 GLU B N 1
ATOM 6398 C CA . GLU B 1 340 ? -39.5 6.289 0.486 1 38.56 340 GLU B CA 1
ATOM 6399 C C . GLU B 1 340 ? -38.375 5.258 0.518 1 38.56 340 GLU B C 1
ATOM 6401 O O . GLU B 1 340 ? -38.156 4.605 1.54 1 38.56 340 GLU B O 1
ATOM 6406 N N . PRO B 1 341 ? -38 4.574 -0.558 1 46.38 341 PRO B N 1
ATOM 6407 C CA . PRO B 1 341 ? -36.906 3.625 -0.681 1 46.38 341 PRO B CA 1
ATOM 6408 C C . PRO B 1 341 ? -35.719 3.984 0.211 1 46.38 341 PRO B C 1
ATOM 6410 O O . PRO B 1 341 ? -35.406 5.164 0.392 1 46.38 341 PRO B O 1
ATOM 6413 N N . SER B 1 342 ? -35.406 3.189 1.243 1 56.97 342 SER B N 1
ATOM 6414 C CA . SER B 1 342 ? -34.281 3.305 2.191 1 56.97 342 SER B CA 1
ATOM 6415 C C . SER B 1 342 ? -33 3.752 1.496 1 56.97 342 SER B C 1
ATOM 6417 O O . SER B 1 342 ? -32.594 3.166 0.488 1 56.97 342 SER B O 1
ATOM 6419 N N . GLU B 1 343 ? -32.5 4.992 1.648 1 68.25 343 GLU B N 1
ATOM 6420 C CA . GLU B 1 343 ? -31.359 5.684 1.057 1 68.25 343 GLU B CA 1
ATOM 6421 C C . GLU B 1 343 ? -30.078 4.891 1.248 1 68.25 343 GLU B C 1
ATOM 6423 O O . GLU B 1 343 ? -29.812 4.387 2.34 1 68.25 343 GLU B O 1
ATOM 6428 N N . GLN B 1 344 ? -29.516 4.496 0.199 1 78.75 344 GLN B N 1
ATOM 6429 C CA . GLN B 1 344 ? -28.188 3.881 0.213 1 78.75 344 GLN B CA 1
ATOM 6430 C C . GLN B 1 344 ? -27.125 4.867 0.699 1 78.75 344 GLN B C 1
ATOM 6432 O O . GLN B 1 344 ? -27.047 5.988 0.2 1 78.75 344 GLN B O 1
ATOM 6437 N N . PRO B 1 345 ? -26.422 4.438 1.794 1 88.25 345 PRO B N 1
ATOM 6438 C CA . PRO B 1 345 ? -25.391 5.363 2.256 1 88.25 345 PRO B CA 1
ATOM 6439 C C . PRO B 1 345 ? -24.203 5.438 1.3 1 88.25 345 PRO B C 1
ATOM 6441 O O . PRO B 1 345 ? -23.906 4.477 0.582 1 88.25 345 PRO B O 1
ATOM 6444 N N . LEU B 1 346 ? -23.578 6.562 1.318 1 91.69 346 LEU B N 1
ATOM 6445 C CA . LEU B 1 346 ? -22.281 6.723 0.698 1 91.69 346 LEU B CA 1
ATOM 6446 C C . LEU B 1 346 ? -21.172 6.18 1.603 1 91.69 346 LEU B C 1
ATOM 6448 O O . LEU B 1 346 ? -21.172 6.43 2.811 1 91.69 346 LEU B O 1
ATOM 6452 N N . LEU B 1 347 ? -20.359 5.383 1.008 1 92.62 347 LEU B N 1
ATOM 6453 C CA . LEU B 1 347 ? -19.297 4.738 1.771 1 92.62 347 LEU B CA 1
ATOM 6454 C C . LEU B 1 347 ? -17.922 5.258 1.35 1 92.62 347 LEU B C 1
ATOM 6456 O O . LEU B 1 347 ? -17.625 5.305 0.157 1 92.62 347 LEU B O 1
ATOM 6460 N N . SER B 1 348 ? -17.094 5.684 2.336 1 95.62 348 SER B N 1
ATOM 6461 C CA . SER B 1 348 ? -15.719 6.098 2.084 1 95.62 348 SER B CA 1
ATOM 6462 C C . SER B 1 348 ? -14.742 5.355 2.994 1 95.62 348 SER B C 1
ATOM 6464 O O . SER B 1 348 ? -15.039 5.121 4.168 1 95.62 348 SER B O 1
ATOM 6466 N N . GLY B 1 349 ? -13.562 4.969 2.453 1 94 349 GLY B N 1
ATOM 6467 C CA . GLY B 1 349 ? -12.5 4.383 3.252 1 94 349 GLY B CA 1
ATOM 6468 C C . GLY B 1 349 ? -11.602 3.447 2.459 1 94 349 GLY B C 1
ATOM 6469 O O . GLY B 1 349 ? -11.758 3.312 1.244 1 94 349 GLY B O 1
ATOM 6470 N N . PRO B 1 350 ? -10.75 2.766 3.111 1 93.5 350 PRO B N 1
ATOM 6471 C CA . PRO B 1 350 ? -10.492 3.025 4.531 1 93.5 350 PRO B CA 1
ATOM 6472 C C . PRO B 1 350 ? -9.828 4.383 4.77 1 93.5 350 PRO B C 1
ATOM 6474 O O . PRO B 1 350 ? -8.984 4.809 3.98 1 93.5 350 PRO B O 1
ATOM 6477 N N . LEU B 1 351 ? -10.219 5.078 5.844 1 96.31 351 LEU B N 1
ATOM 6478 C CA . LEU B 1 351 ? -9.727 6.398 6.219 1 96.31 351 LEU B CA 1
ATOM 6479 C C . LEU B 1 351 ? -9.125 6.375 7.621 1 96.31 351 LEU B C 1
ATOM 6481 O O . LEU B 1 351 ? -9.383 5.453 8.398 1 96.31 351 LEU B O 1
ATOM 6485 N N . TRP B 1 352 ? -8.25 7.352 7.891 1 96.81 352 TRP B N 1
ATOM 6486 C CA . TRP B 1 352 ? -7.895 7.645 9.273 1 96.81 352 TRP B CA 1
ATOM 6487 C C . TRP B 1 352 ? -9.086 8.219 10.031 1 96.81 352 TRP B C 1
ATOM 6489 O O . TRP B 1 352 ? -9.664 9.227 9.617 1 96.81 352 TRP B O 1
ATOM 6499 N N . LEU B 1 353 ? -9.461 7.59 11.086 1 95.88 353 LEU B N 1
ATOM 6500 C CA . LEU B 1 353 ? -10.641 8.016 11.836 1 95.88 353 LEU B CA 1
ATOM 6501 C C . LEU B 1 353 ? -10.234 8.688 13.148 1 95.88 353 LEU B C 1
ATOM 6503 O O . LEU B 1 353 ? -11.086 9.227 13.859 1 95.88 353 LEU B O 1
ATOM 6507 N N . GLY B 1 354 ? -8.93 8.719 13.43 1 95.19 354 GLY B N 1
ATOM 6508 C CA . GLY B 1 354 ? -8.43 9.234 14.695 1 95.19 354 GLY B CA 1
ATOM 6509 C C . GLY B 1 354 ? -8.273 10.742 14.695 1 95.19 354 GLY B C 1
ATOM 6510 O O . GLY B 1 354 ? -8.75 11.422 13.789 1 95.19 354 GLY B O 1
ATOM 6511 N N . PRO B 1 355 ? -7.598 11.25 15.758 1 96.69 355 PRO B N 1
ATOM 6512 C CA . PRO B 1 355 ? -7.418 12.695 15.914 1 96.69 355 PRO B CA 1
ATOM 6513 C C . PRO B 1 355 ? -6.582 13.305 14.789 1 96.69 355 PRO B C 1
ATOM 6515 O O . PRO B 1 355 ? -5.617 12.688 14.328 1 96.69 355 PRO B O 1
ATOM 6518 N N . LEU B 1 356 ? -6.906 14.492 14.43 1 98.06 356 LEU B N 1
ATOM 6519 C CA . LEU B 1 356 ? -6.188 15.195 13.375 1 98.06 356 LEU B CA 1
ATOM 6520 C C . LEU B 1 356 ? -4.988 15.953 13.945 1 98.06 356 LEU B C 1
ATOM 6522 O O . LEU B 1 356 ? -4.082 16.328 13.195 1 98.06 356 LEU B O 1
ATOM 6526 N N . HIS B 1 357 ? -5.098 16.203 15.266 1 98.38 357 HIS B N 1
ATOM 6527 C CA . HIS B 1 357 ? -4.09 17.031 15.906 1 98.38 357 HIS B CA 1
ATOM 6528 C C . HIS B 1 357 ? -3.631 16.438 17.234 1 98.38 357 HIS B C 1
ATOM 6530 O O . HIS B 1 357 ? -4.344 15.633 17.828 1 98.38 357 HIS B O 1
ATOM 6536 N N . SER B 1 358 ? -2.42 16.781 17.594 1 98.12 358 SER B N 1
ATOM 6537 C CA . SER B 1 358 ? -1.937 16.594 18.969 1 98.12 358 SER B CA 1
ATOM 6538 C C . SER B 1 358 ? -2.062 17.875 19.781 1 98.12 358 SER B C 1
ATOM 6540 O O . SER B 1 358 ? -1.4 18.875 19.484 1 98.12 358 SER B O 1
ATOM 6542 N N . LEU B 1 359 ? -2.879 17.812 20.781 1 98.06 359 LEU B N 1
ATOM 6543 C CA . LEU B 1 359 ? -3.105 18.984 21.625 1 98.06 359 LEU B CA 1
ATOM 6544 C C . LEU B 1 359 ? -1.799 19.484 22.234 1 98.06 359 LEU B C 1
ATOM 6546 O O . LEU B 1 359 ? -1.487 20.672 22.156 1 98.06 359 LEU B O 1
ATOM 6550 N N . SER B 1 360 ? -1.058 18.578 22.781 1 97.75 360 SER B N 1
ATOM 6551 C CA . SER B 1 360 ? 0.196 18.938 23.438 1 97.75 360 SER B CA 1
ATOM 6552 C C . SER B 1 360 ? 1.176 19.562 22.453 1 97.75 360 SER B C 1
ATOM 6554 O O . SER B 1 360 ? 1.839 20.547 22.766 1 97.75 360 SER B O 1
ATOM 6556 N N . HIS B 1 361 ? 1.261 19.016 21.281 1 98.31 361 HIS B N 1
ATOM 6557 C CA . HIS B 1 361 ? 2.176 19.562 20.281 1 98.31 361 HIS B CA 1
ATOM 6558 C C . HIS B 1 361 ? 1.754 20.953 19.844 1 98.31 361 HIS B C 1
ATOM 6560 O O . HIS B 1 361 ? 2.592 21.859 19.75 1 98.31 361 HIS B O 1
ATOM 6566 N N . LEU B 1 362 ? 0.474 21.156 19.609 1 98.62 362 LEU B N 1
ATOM 6567 C CA . LEU B 1 362 ? -0.024 22.438 19.156 1 98.62 362 LEU B CA 1
ATOM 6568 C C . LEU B 1 362 ? 0.199 23.516 20.203 1 98.62 362 LEU B C 1
ATOM 6570 O O . LEU B 1 362 ? 0.473 24.672 19.875 1 98.62 362 LEU B O 1
ATOM 6574 N N . GLN B 1 363 ? 0.062 23.109 21.453 1 98.56 363 GLN B N 1
ATOM 6575 C CA . GLN B 1 363 ? 0.312 24.062 22.531 1 98.56 363 GLN B CA 1
ATOM 6576 C C . GLN B 1 363 ? 1.76 24.547 22.516 1 98.56 363 GLN B C 1
ATOM 6578 O O . GLN B 1 363 ? 2.027 25.734 22.688 1 98.56 363 GLN B O 1
ATOM 6583 N N . GLN B 1 364 ? 2.67 23.641 22.297 1 98.38 364 GLN B N 1
ATOM 6584 C CA . GLN B 1 364 ? 4.086 23.984 22.25 1 98.38 364 GLN B CA 1
ATOM 6585 C C . GLN B 1 364 ? 4.391 24.828 21.016 1 98.38 364 GLN B C 1
ATOM 6587 O O . GLN B 1 364 ? 5.211 25.75 21.062 1 98.38 364 GLN B O 1
ATOM 6592 N N . VAL B 1 365 ? 3.748 24.5 19.938 1 98.56 365 VAL B N 1
ATOM 6593 C CA . VAL B 1 365 ? 3.926 25.266 18.703 1 98.56 365 VAL B CA 1
ATOM 6594 C C . VAL B 1 365 ? 3.426 26.688 18.906 1 98.56 365 VAL B C 1
ATOM 6596 O O . VAL B 1 365 ? 4.074 27.656 18.469 1 98.56 365 VAL B O 1
ATOM 6599 N N . GLN B 1 366 ? 2.291 26.844 19.547 1 97.94 366 GLN B N 1
ATOM 6600 C CA . GLN B 1 366 ? 1.748 28.172 19.828 1 97.94 366 GLN B CA 1
ATOM 6601 C C . GLN B 1 366 ? 2.697 28.969 20.703 1 97.94 366 GLN B C 1
ATOM 6603 O O . GLN B 1 366 ? 2.912 30.172 20.453 1 97.94 366 GLN B O 1
ATOM 6608 N N . ALA B 1 367 ? 3.191 28.359 21.719 1 98 367 ALA B N 1
ATOM 6609 C CA . ALA B 1 367 ? 4.125 29.047 22.625 1 98 367 ALA B CA 1
ATOM 6610 C C . ALA B 1 367 ? 5.367 29.516 21.875 1 98 367 ALA B C 1
ATOM 6612 O O . ALA B 1 367 ? 5.852 30.625 22.094 1 98 367 ALA B O 1
ATOM 6613 N N . GLU B 1 368 ? 5.875 28.625 21.031 1 97.75 368 GLU B N 1
ATOM 6614 C CA . GLU B 1 368 ? 7.051 28.984 20.25 1 97.75 368 GLU B CA 1
ATOM 6615 C C . GLU B 1 368 ? 6.742 30.141 19.297 1 97.75 368 GLU B C 1
ATOM 6617 O O . GLU B 1 368 ? 7.566 31.031 19.109 1 97.75 368 GLU B O 1
ATOM 6622 N N . ALA B 1 369 ? 5.605 30.109 18.641 1 97.69 369 ALA B N 1
ATOM 6623 C CA . ALA B 1 369 ? 5.191 31.172 17.734 1 97.69 369 ALA B CA 1
ATOM 6624 C C . ALA B 1 369 ? 5.086 32.5 18.469 1 97.69 369 ALA B C 1
ATOM 6626 O O . ALA B 1 369 ? 5.434 33.562 17.922 1 97.69 369 ALA B O 1
ATOM 6627 N N . GLU B 1 370 ? 4.57 32.469 19.688 1 96.12 370 GLU B N 1
ATOM 6628 C CA . GLU B 1 370 ? 4.449 33.656 20.516 1 96.12 370 GLU B CA 1
ATOM 6629 C C . GLU B 1 370 ? 5.824 34.25 20.844 1 96.12 370 GLU B C 1
ATOM 6631 O O . GLU B 1 370 ? 6.035 35.469 20.734 1 96.12 370 GLU B O 1
ATOM 6636 N N . THR B 1 371 ? 6.668 33.406 21.234 1 95.81 371 THR B N 1
ATOM 6637 C CA . THR B 1 371 ? 8.023 33.812 21.594 1 95.81 371 THR B CA 1
ATOM 6638 C C . THR B 1 371 ? 8.703 34.5 20.406 1 95.81 371 THR B C 1
ATOM 6640 O O . THR B 1 371 ? 9.469 35.438 20.578 1 95.81 371 THR B O 1
ATOM 6643 N N . ARG B 1 372 ? 8.375 34.094 19.188 1 95 372 ARG B N 1
ATOM 6644 C CA . ARG B 1 372 ? 9.016 34.594 17.984 1 95 372 ARG B CA 1
ATOM 6645 C C . ARG B 1 372 ? 8.25 35.781 17.406 1 95 372 ARG B C 1
ATOM 6647 O O . ARG B 1 372 ? 8.688 36.406 16.438 1 95 372 ARG B O 1
ATOM 6654 N N . GLY B 1 373 ? 7.125 36.031 17.953 1 94.06 373 GLY B N 1
ATOM 6655 C CA . GLY B 1 373 ? 6.309 37.156 17.5 1 94.06 373 GLY B CA 1
ATOM 6656 C C . GLY B 1 373 ? 5.605 36.875 16.188 1 94.06 373 GLY B C 1
ATOM 6657 O O . GLY B 1 373 ? 5.387 37.781 15.383 1 94.06 373 GLY B O 1
ATOM 6658 N N . TRP B 1 374 ? 5.316 35.594 15.898 1 94.62 374 TRP B N 1
ATOM 6659 C CA . TRP B 1 374 ? 4.723 35.219 14.617 1 94.62 374 TRP B CA 1
ATOM 6660 C C . TRP B 1 374 ? 3.201 35.281 14.688 1 94.62 374 TRP B C 1
ATOM 6662 O O . TRP B 1 374 ? 2.521 35.188 13.664 1 94.62 374 TRP B O 1
ATOM 6672 N N . LEU B 1 375 ? 2.645 35.375 15.938 1 91.56 375 LEU B N 1
ATOM 6673 C CA . LEU B 1 375 ? 1.197 35.25 16.078 1 91.56 375 LEU B CA 1
ATOM 6674 C C . LEU B 1 375 ? 0.509 36.5 15.516 1 91.56 375 LEU B C 1
ATOM 6676 O O . LEU B 1 375 ? -0.577 36.406 14.945 1 91.56 375 LEU B O 1
ATOM 6680 N N . GLN B 1 376 ? 1.131 37.688 15.906 1 74.88 376 GLN B N 1
ATOM 6681 C CA . GLN B 1 376 ? 0.535 38.969 15.477 1 74.88 376 GLN B CA 1
ATOM 6682 C C . GLN B 1 376 ? 1.048 39.375 14.102 1 74.88 376 GLN B C 1
ATOM 6684 O O . GLN B 1 376 ? 2.145 38.969 13.695 1 74.88 376 GLN B O 1
ATOM 6689 N N . GLY B 1 377 ? 0.139 39.969 13.234 1 60.12 377 GLY B N 1
ATOM 6690 C CA . GLY B 1 377 ? 0.542 40.594 11.984 1 60.12 377 GLY B CA 1
ATOM 6691 C C . GLY B 1 377 ? 0.166 39.75 10.766 1 60.12 377 GLY B C 1
ATOM 6692 O O . GLY B 1 377 ? -0.223 38.594 10.898 1 60.12 377 GLY B O 1
ATOM 6693 N N . ASP B 1 378 ? -0.231 40.406 9.648 1 53.19 378 ASP B N 1
ATOM 6694 C CA . ASP B 1 378 ? -0.576 39.812 8.359 1 53.19 378 ASP B CA 1
ATOM 6695 C C . ASP B 1 378 ? 0.372 38.656 8.016 1 53.19 378 ASP B C 1
ATOM 6697 O O . ASP B 1 378 ? 1.509 38.625 8.492 1 53.19 378 ASP B O 1
ATOM 6701 N N . GLY B 1 379 ? -0.134 37.625 7.676 1 50.75 379 GLY B N 1
ATOM 6702 C CA . GLY B 1 379 ? 0.647 36.562 7.055 1 50.75 379 GLY B CA 1
ATOM 6703 C C . GLY B 1 379 ? 1.943 37.062 6.441 1 50.75 379 GLY B C 1
ATOM 6704 O O . GLY B 1 379 ? 1.982 38.156 5.852 1 50.75 379 GLY B O 1
ATOM 6705 N N . GLY B 1 380 ? 3.039 37.188 7.09 1 45.34 380 GLY B N 1
ATOM 6706 C CA . GLY B 1 380 ? 4.285 37.5 6.418 1 45.34 380 GLY B CA 1
ATOM 6707 C C . GLY B 1 380 ? 4.211 37.344 4.91 1 45.34 380 GLY B C 1
ATOM 6708 O O . GLY B 1 380 ? 5.02 36.625 4.324 1 45.34 380 GLY B O 1
ATOM 6709 N N . GLY B 1 381 ? 3.102 37.281 4.301 1 45 381 GLY B N 1
ATOM 6710 C CA . GLY B 1 381 ? 3.174 37.25 2.85 1 45 381 GLY B CA 1
ATOM 6711 C C . GLY B 1 381 ? 4.082 38.312 2.271 1 45 381 GLY B C 1
ATOM 6712 O O . GLY B 1 381 ? 4.336 39.344 2.916 1 45 381 GLY B O 1
ATOM 6713 N N . GLY B 1 382 ? 4.934 37.906 1.384 1 44.34 382 GLY B N 1
ATOM 6714 C CA . GLY B 1 382 ? 5.969 38.594 0.632 1 44.34 382 GLY B CA 1
ATOM 6715 C C . GLY B 1 382 ? 5.504 39.906 0.059 1 44.34 382 GLY B C 1
ATOM 6716 O O . GLY B 1 382 ? 4.539 39.969 -0.707 1 44.34 382 GLY B O 1
ATOM 6717 N N . ARG B 1 383 ? 5.504 40.938 0.822 1 40.88 383 ARG B N 1
ATOM 6718 C CA . ARG B 1 383 ? 5.422 42.219 0.133 1 40.88 383 ARG B CA 1
ATOM 6719 C C . ARG B 1 383 ? 6.434 42.312 -1.007 1 40.88 383 ARG B C 1
ATOM 6721 O O . ARG B 1 383 ? 7.613 42 -0.82 1 40.88 383 ARG B O 1
ATOM 6728 N N . SER B 1 384 ? 6 42 -2.264 1 39.56 384 SER B N 1
ATOM 6729 C CA . SER B 1 384 ? 6.855 42.344 -3.391 1 39.56 384 SER B CA 1
ATOM 6730 C C . SER B 1 384 ? 7.27 43.812 -3.338 1 39.56 384 SER B C 1
ATOM 6732 O O . SER B 1 384 ? 6.426 44.688 -3.146 1 39.56 384 SER B O 1
ATOM 6734 N N . SER B 1 385 ? 8.352 44.094 -2.836 1 33.81 385 SER B N 1
ATOM 6735 C CA . SER B 1 385 ? 8.805 45.469 -3.057 1 33.81 385 SER B CA 1
ATOM 6736 C C . SER B 1 385 ? 9.008 45.75 -4.543 1 33.81 385 SER B C 1
ATOM 6738 O O . SER B 1 385 ? 10.125 46.031 -4.984 1 33.81 385 SER B O 1
ATOM 6740 N N . SER B 1 386 ? 8.375 45.25 -5.555 1 32.97 386 SER B N 1
ATOM 6741 C CA . SER B 1 386 ? 8.695 45.844 -6.844 1 32.97 386 SER B CA 1
ATOM 6742 C C . SER B 1 386 ? 8.312 47.312 -6.875 1 32.97 386 SER B C 1
ATOM 6744 O O . SER B 1 386 ? 7.203 47.688 -6.473 1 32.97 386 SER B O 1
ATOM 6746 N N . SER B 1 387 ? 9.25 48.312 -6.918 1 29.73 387 SER B N 1
ATOM 6747 C CA . SER B 1 387 ? 9.086 49.656 -7.438 1 29.73 387 SER B CA 1
ATOM 6748 C C . SER B 1 387 ? 8.32 49.656 -8.758 1 29.73 387 SER B C 1
ATOM 6750 O O . SER B 1 387 ? 8.07 50.719 -9.336 1 29.73 387 SER B O 1
ATOM 6752 N N . SER B 1 388 ? 8.562 48.781 -9.68 1 30.55 388 SER B N 1
ATOM 6753 C CA . SER B 1 388 ? 7.93 49.125 -10.945 1 30.55 388 SER B CA 1
ATOM 6754 C C . SER B 1 388 ? 6.41 49.094 -10.828 1 30.55 388 SER B C 1
ATOM 6756 O O . SER B 1 388 ? 5.859 48.312 -10.047 1 30.55 388 SER B O 1
ATOM 6758 N N . SER B 1 389 ? 5.625 50.156 -11.391 1 29.89 389 SER B N 1
ATOM 6759 C CA . SER B 1 389 ? 4.234 50.531 -11.586 1 29.89 389 SER B CA 1
ATOM 6760 C C . SER B 1 389 ? 3.369 49.375 -12.008 1 29.89 389 SER B C 1
ATOM 6762 O O . SER B 1 389 ? 2.174 49.531 -12.266 1 29.89 389 SER B O 1
ATOM 6764 N N . SER B 1 390 ? 3.928 48.406 -12.68 1 29.33 390 SER B N 1
ATOM 6765 C CA . SER B 1 390 ? 2.854 47.625 -13.273 1 29.33 390 SER B CA 1
ATOM 6766 C C . SER B 1 390 ? 2.066 46.875 -12.203 1 29.33 390 SER B C 1
ATOM 6768 O O . SER B 1 390 ? 2.654 46.25 -11.312 1 29.33 390 SER B O 1
ATOM 6770 N N . ALA B 1 391 ? 0.838 47.375 -11.867 1 28.38 391 ALA B N 1
ATOM 6771 C CA . ALA B 1 391 ? -0.292 46.906 -11.07 1 28.38 391 ALA B CA 1
ATOM 6772 C C . ALA B 1 391 ? -0.419 45.375 -11.125 1 28.38 391 ALA B C 1
ATOM 6774 O O . ALA B 1 391 ? -0.928 44.844 -12.102 1 28.38 391 ALA B O 1
ATOM 6775 N N . GLY B 1 392 ? 0.624 44.688 -10.93 1 29.48 392 GLY B N 1
ATOM 6776 C CA . GLY B 1 392 ? 0.237 43.281 -10.914 1 29.48 392 GLY B CA 1
ATOM 6777 C C . GLY B 1 392 ? -0.936 43 -9.992 1 29.48 392 GLY B C 1
ATOM 6778 O O . GLY B 1 392 ? -1.233 43.781 -9.094 1 29.48 392 GLY B O 1
ATOM 6779 N N . PRO B 1 393 ? -1.918 42.188 -10.477 1 29.86 393 PRO B N 1
ATOM 6780 C CA . PRO B 1 393 ? -3.223 42.062 -9.82 1 29.86 393 PRO B CA 1
ATOM 6781 C C . PRO B 1 393 ? -3.111 41.844 -8.312 1 29.86 393 PRO B C 1
ATOM 6783 O O . PRO B 1 393 ? -2.123 41.281 -7.828 1 29.86 393 PRO B O 1
ATOM 6786 N N . ALA B 1 394 ? -3.488 42.875 -7.473 1 29.5 394 ALA B N 1
ATOM 6787 C CA . ALA B 1 394 ? -3.781 42.781 -6.043 1 29.5 394 ALA B CA 1
ATOM 6788 C C . ALA B 1 394 ? -4.133 41.375 -5.625 1 29.5 394 ALA B C 1
ATOM 6790 O O . ALA B 1 394 ? -4.742 40.625 -6.391 1 29.5 394 ALA B O 1
ATOM 6791 N N . LEU B 1 395 ? -3.262 40.781 -4.859 1 33.84 395 LEU B N 1
ATOM 6792 C CA . LEU B 1 395 ? -3.684 39.531 -4.254 1 33.84 395 LEU B CA 1
ATOM 6793 C C . LEU B 1 395 ? -5.18 39.531 -3.961 1 33.84 395 LEU B C 1
ATOM 6795 O O . LEU B 1 395 ? -5.707 40.531 -3.445 1 33.84 395 LEU B O 1
ATOM 6799 N N . PRO B 1 396 ? -6.012 38.969 -4.883 1 32.5 396 PRO B N 1
ATOM 6800 C CA . PRO B 1 396 ? -7.441 39.031 -4.566 1 32.5 396 PRO B CA 1
ATOM 6801 C C . PRO B 1 396 ? -7.719 38.969 -3.066 1 32.5 396 PRO B C 1
ATOM 6803 O O . PRO B 1 396 ? -6.938 38.375 -2.316 1 32.5 396 PRO B O 1
ATOM 6806 N N . ALA B 1 397 ? -8.383 39.969 -2.523 1 32.22 397 ALA B N 1
ATOM 6807 C CA . ALA B 1 397 ? -8.969 40 -1.188 1 32.22 397 ALA B CA 1
ATOM 6808 C C . ALA B 1 397 ? -9.352 38.594 -0.723 1 32.22 397 ALA B C 1
ATOM 6810 O O . ALA B 1 397 ? -10 37.844 -1.46 1 32.22 397 ALA B O 1
ATOM 6811 N N . THR B 1 398 ? -8.57 38.031 0.171 1 37.84 398 THR B N 1
ATOM 6812 C CA . THR B 1 398 ? -8.938 36.812 0.883 1 37.84 398 THR B CA 1
ATOM 6813 C C . THR B 1 398 ? -10.453 36.75 1.102 1 37.84 398 THR B C 1
ATOM 6815 O O . THR B 1 398 ? -11.078 37.75 1.403 1 37.84 398 THR B O 1
ATOM 6818 N N . ARG B 1 399 ? -11.141 35.969 0.478 1 41.84 399 ARG B N 1
ATOM 6819 C CA . ARG B 1 399 ? -12.57 35.781 0.712 1 41.84 399 ARG B CA 1
ATOM 6820 C C . ARG B 1 399 ? -12.914 35.969 2.186 1 41.84 399 ARG B C 1
ATOM 6822 O O . ARG B 1 399 ? -12.109 35.656 3.062 1 41.84 399 ARG B O 1
ATOM 6829 N N . LYS B 1 400 ? -13.977 36.531 2.617 1 41.78 400 LYS B N 1
ATOM 6830 C CA . LYS B 1 400 ? -14.719 36.75 3.854 1 41.78 400 LYS B CA 1
ATOM 6831 C C . LYS B 1 400 ? -14.93 35.469 4.613 1 41.78 400 LYS B C 1
ATOM 6833 O O . LYS B 1 400 ? -15.492 34.5 4.066 1 41.78 400 LYS B O 1
ATOM 6838 N N . GLY B 1 401 ? -14.062 35.094 5.68 1 51.56 401 GLY B N 1
ATOM 6839 C CA . GLY B 1 401 ? -14.242 34.031 6.664 1 51.56 401 GLY B CA 1
ATOM 6840 C C . GLY B 1 401 ? -13.039 33.125 6.773 1 51.56 401 GLY B C 1
ATOM 6841 O O . GLY B 1 401 ? -13.047 32.188 7.559 1 51.56 401 GLY B O 1
ATOM 6842 N N . GLY B 1 402 ? -12.031 33.25 5.816 1 62.03 402 GLY B N 1
ATOM 6843 C CA . GLY B 1 402 ? -10.906 32.344 5.934 1 62.03 402 GLY B CA 1
ATOM 6844 C C . GLY B 1 402 ? -9.883 32.781 6.961 1 62.03 402 GLY B C 1
ATOM 6845 O O . GLY B 1 402 ? -10.023 33.844 7.566 1 62.03 402 GLY B O 1
ATOM 6846 N N . VAL B 1 403 ? -8.977 31.953 7.484 1 75.19 403 VAL B N 1
ATOM 6847 C CA . VAL B 1 403 ? -7.906 32.156 8.453 1 75.19 403 VAL B CA 1
ATOM 6848 C C . VAL B 1 403 ? -6.961 33.25 7.953 1 75.19 403 VAL B C 1
ATOM 6850 O O . VAL B 1 403 ? -6.426 33.156 6.844 1 75.19 403 VAL B O 1
ATOM 6853 N N . SER B 1 404 ? -6.891 34.375 8.719 1 78.88 404 SER B N 1
ATOM 6854 C CA . SER B 1 404 ? -6.125 35.531 8.266 1 78.88 404 SER B CA 1
ATOM 6855 C C . SER B 1 404 ? -4.797 35.625 9.008 1 78.88 404 SER B C 1
ATOM 6857 O O . SER B 1 404 ? -3.92 36.406 8.617 1 78.88 404 SER B O 1
ATOM 6859 N N . SER B 1 405 ? -4.672 34.938 10.008 1 90 405 SER B N 1
ATOM 6860 C CA . SER B 1 405 ? -3.441 34.969 10.789 1 90 405 SER B CA 1
ATOM 6861 C C . SER B 1 405 ? -3.098 33.594 11.367 1 90 405 SER B C 1
ATOM 6863 O O . SER B 1 405 ? -3.965 32.75 11.469 1 90 405 SER B O 1
ATOM 6865 N N . LEU B 1 406 ? -1.82 33.469 11.695 1 94.44 406 LEU B N 1
ATOM 6866 C CA . LEU B 1 406 ? -1.376 32.25 12.328 1 94.44 406 LEU B CA 1
ATOM 6867 C C . LEU B 1 406 ? -2.055 32.062 13.68 1 94.44 406 LEU B C 1
ATOM 6869 O O . LEU B 1 406 ? -2.35 30.922 14.078 1 94.44 406 LEU B O 1
ATOM 6873 N N . GLN B 1 407 ? -2.307 33.188 14.383 1 94.38 407 GLN B N 1
ATOM 6874 C CA . GLN B 1 407 ? -2.99 33.125 15.672 1 94.38 407 GLN B CA 1
ATOM 6875 C C . GLN B 1 407 ? -4.387 32.531 15.531 1 94.38 407 GLN B C 1
ATOM 6877 O O . GLN B 1 407 ? -4.777 31.672 16.312 1 94.38 407 GLN B O 1
ATOM 6882 N N . GLN B 1 408 ? -5.062 33.062 14.562 1 94.19 408 GLN B N 1
ATOM 6883 C CA . GLN B 1 408 ? -6.414 32.531 14.328 1 94.19 408 GLN B CA 1
ATOM 6884 C C . GLN B 1 408 ? -6.387 31.062 13.953 1 94.19 408 GLN B C 1
ATOM 6886 O O . GLN B 1 408 ? -7.203 30.281 14.438 1 94.19 408 GLN B O 1
ATOM 6891 N N . LEU B 1 409 ? -5.496 30.719 13.078 1 96 409 LEU B N 1
ATOM 6892 C CA . LEU B 1 409 ? -5.383 29.328 12.641 1 96 409 LEU B CA 1
ATOM 6893 C C . LEU B 1 409 ? -5.082 28.422 13.82 1 96 409 LEU B C 1
ATOM 6895 O O . LEU B 1 409 ? -5.781 27.422 14.031 1 96 409 LEU B O 1
ATOM 6899 N N . LEU B 1 410 ? -4.059 28.719 14.586 1 97.56 410 LEU B N 1
ATOM 6900 C CA . LEU B 1 410 ? -3.676 27.906 15.734 1 97.56 410 LEU B CA 1
ATOM 6901 C C . LEU B 1 410 ? -4.805 27.844 16.766 1 97.56 410 LEU B C 1
ATOM 6903 O O . LEU B 1 410 ? -5.016 26.812 17.391 1 97.56 410 LEU B O 1
ATOM 6907 N N . GLY B 1 411 ? -5.484 29.016 16.891 1 96.62 411 GLY B N 1
ATOM 6908 C CA . GLY B 1 411 ? -6.625 29.016 17.797 1 96.62 411 GLY B CA 1
ATOM 6909 C C . GLY B 1 411 ? -7.684 28 17.422 1 96.62 411 GLY B C 1
ATOM 6910 O O . GLY B 1 411 ? -8.203 27.297 18.297 1 96.62 411 GLY B O 1
ATOM 6911 N N . LEU B 1 412 ? -8.016 27.938 16.172 1 97 412 LEU B N 1
ATOM 6912 C CA . LEU B 1 412 ? -9.016 26.984 15.695 1 97 412 LEU B CA 1
ATOM 6913 C C . LEU B 1 412 ? -8.508 25.562 15.844 1 97 412 LEU B C 1
ATOM 6915 O O . LEU B 1 412 ? -9.266 24.672 16.25 1 97 412 LEU B O 1
ATOM 6919 N N . MET B 1 413 ? -7.27 25.281 15.555 1 98.19 413 MET B N 1
ATOM 6920 C CA . MET B 1 413 ? -6.703 23.938 15.641 1 98.19 413 MET B CA 1
ATOM 6921 C C . MET B 1 413 ? -6.648 23.469 17.094 1 98.19 413 MET B C 1
ATOM 6923 O O . MET B 1 413 ? -6.902 22.297 17.375 1 98.19 413 MET B O 1
ATOM 6927 N N . LEU B 1 414 ? -6.328 24.391 17.953 1 98.19 414 LEU B N 1
ATOM 6928 C CA . LEU B 1 414 ? -6.297 24.078 19.375 1 98.19 414 LEU B CA 1
ATOM 6929 C C . LEU B 1 414 ? -7.699 23.766 19.891 1 98.19 414 LEU B C 1
ATOM 6931 O O . LEU B 1 414 ? -7.879 22.859 20.703 1 98.19 414 LEU B O 1
ATOM 6935 N N . GLU B 1 415 ? -8.664 24.578 19.438 1 97.69 415 GLU B N 1
ATOM 6936 C CA . GLU B 1 415 ? -10.047 24.312 19.812 1 97.69 415 GLU B CA 1
ATOM 6937 C C . GLU B 1 415 ? -10.477 22.906 19.375 1 97.69 415 GLU B C 1
ATOM 6939 O O . GLU B 1 415 ? -11.125 22.188 20.141 1 97.69 415 GLU B O 1
ATOM 6944 N N . GLU B 1 416 ? -10.156 22.531 18.188 1 97.69 416 GLU B N 1
ATOM 6945 C CA . GLU B 1 416 ? -10.453 21.203 17.672 1 97.69 416 GLU B CA 1
ATOM 6946 C C . GLU B 1 416 ? -9.797 20.109 18.531 1 97.69 416 GLU B C 1
ATOM 6948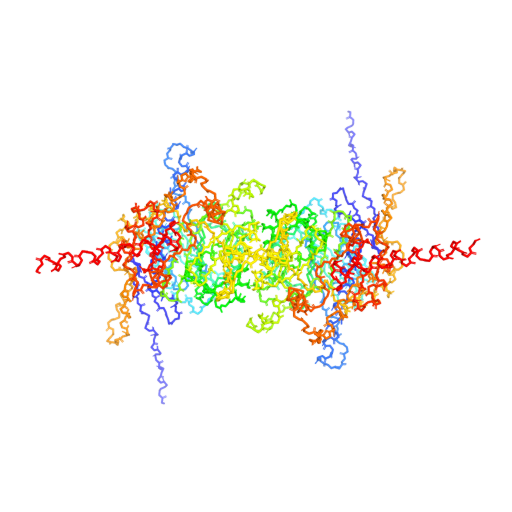 O O . GLU B 1 416 ? -10.43 19.109 18.859 1 97.69 416 GLU B O 1
ATOM 6953 N N . ALA B 1 417 ? -8.508 20.297 18.859 1 98 417 ALA B N 1
ATOM 6954 C CA . ALA B 1 417 ? -7.746 19.312 19.609 1 98 417 ALA B CA 1
ATOM 6955 C C . ALA B 1 417 ? -8.297 19.172 21.031 1 98 417 ALA B C 1
ATOM 6957 O O . ALA B 1 417 ? -8.359 18.062 21.562 1 98 417 ALA B O 1
ATOM 6958 N N . GLU B 1 418 ? -8.648 20.281 21.609 1 97.19 418 GLU B N 1
ATOM 6959 C CA . GLU B 1 418 ? -9.227 20.266 22.938 1 97.19 418 GLU B CA 1
ATOM 6960 C C . GLU B 1 418 ? -10.562 19.516 22.953 1 97.19 418 GLU B C 1
ATOM 6962 O O . GLU B 1 418 ? -10.836 18.734 23.875 1 97.19 418 GLU B O 1
ATOM 6967 N N . ALA B 1 419 ? -11.352 19.844 21.969 1 96.94 419 ALA B N 1
ATOM 6968 C CA . ALA B 1 419 ? -12.641 19.156 21.859 1 96.94 419 ALA B CA 1
ATOM 6969 C C . ALA B 1 419 ? -12.453 17.656 21.672 1 96.94 419 ALA B C 1
ATOM 6971 O O . ALA B 1 419 ? -13.242 16.859 22.188 1 96.94 419 ALA B O 1
ATOM 6972 N N . GLU B 1 420 ? -11.492 17.281 20.859 1 95.94 420 GLU B N 1
ATOM 6973 C CA . GLU B 1 420 ? -11.172 15.875 20.656 1 95.94 420 GLU B CA 1
ATOM 6974 C C . GLU B 1 420 ? -10.836 15.188 21.984 1 95.94 420 GLU B C 1
ATOM 6976 O O . GLU B 1 420 ? -11.32 14.086 22.25 1 95.94 420 GLU B O 1
ATOM 6981 N N . GLU B 1 421 ? -10.016 15.797 22.828 1 93.69 421 GLU B N 1
ATOM 6982 C CA . GLU B 1 421 ? -9.648 15.234 24.125 1 93.69 421 GLU B CA 1
ATOM 6983 C C . GLU B 1 421 ? -10.852 15.172 25.062 1 93.69 421 GLU B C 1
ATOM 6985 O O . GLU B 1 421 ? -11.008 14.203 25.812 1 93.69 421 GLU B O 1
ATOM 6990 N N . ALA B 1 422 ? -11.641 16.203 25.016 1 93.88 422 ALA B N 1
ATOM 6991 C CA . ALA B 1 422 ? -12.836 16.234 25.859 1 93.88 422 ALA B CA 1
ATOM 6992 C C . ALA B 1 422 ? -13.797 15.109 25.484 1 93.88 422 ALA B C 1
ATOM 6994 O O . ALA B 1 422 ? -14.391 14.469 26.359 1 93.88 422 ALA B O 1
ATOM 6995 N N . ALA B 1 423 ? -13.977 14.93 24.234 1 92.81 423 ALA B N 1
ATOM 6996 C CA . ALA B 1 423 ? -14.891 13.898 23.75 1 92.81 423 ALA B CA 1
ATOM 6997 C C . ALA B 1 423 ? -14.367 12.5 24.078 1 92.81 423 ALA B C 1
ATOM 6999 O O . ALA B 1 423 ? -15.148 11.586 24.344 1 92.81 423 ALA B O 1
ATOM 7000 N N . SER B 1 424 ? -13.07 12.289 24.031 1 87.62 424 SER B N 1
ATOM 7001 C CA . SER B 1 424 ? -12.453 10.992 24.297 1 87.62 424 SER B CA 1
ATOM 7002 C C . SER B 1 424 ? -12.516 10.633 25.781 1 87.62 424 SER B C 1
ATOM 7004 O O . SER B 1 424 ? -12.445 9.461 26.141 1 87.62 424 SER B O 1
ATOM 7006 N N . SER B 1 425 ? -12.508 11.57 26.656 1 79.25 425 SER B N 1
ATOM 7007 C CA . SER B 1 425 ? -12.508 11.359 28.094 1 79.25 425 SER B CA 1
ATOM 7008 C C . SER B 1 425 ? -13.922 11.117 28.625 1 79.25 425 SER B C 1
ATOM 7010 O O . SER B 1 425 ? -14.102 10.781 29.797 1 79.25 425 SER B O 1
ATOM 7012 N N . ARG B 1 426 ? -14.883 11.281 27.938 1 70.38 426 ARG B N 1
ATOM 7013 C CA . ARG B 1 426 ? -16.25 11.086 28.391 1 70.38 426 ARG B CA 1
ATOM 7014 C C . ARG B 1 426 ? -16.547 9.609 28.609 1 70.38 426 ARG B C 1
ATOM 7016 O O . ARG B 1 426 ? -16.141 8.766 27.828 1 70.38 426 ARG B O 1
ATOM 7023 N N . PRO B 1 427 ? -16.859 9.359 29.844 1 59.66 427 PRO B N 1
ATOM 7024 C CA . PRO B 1 427 ? -17.234 7.973 30.109 1 59.66 427 PRO B CA 1
ATOM 7025 C C . PRO B 1 427 ? -18.281 7.438 29.141 1 59.66 427 PRO B C 1
ATOM 7027 O O . PRO B 1 427 ? -19.062 8.219 28.578 1 59.66 427 PRO B O 1
ATOM 7030 N N . PRO B 1 428 ? -17.984 6.281 28.734 1 50 428 PRO B N 1
ATOM 7031 C CA . PRO B 1 428 ? -19.031 5.73 27.875 1 50 428 PRO B CA 1
ATOM 7032 C C . PRO B 1 428 ? -20.438 5.941 28.438 1 50 428 PRO B C 1
ATOM 7034 O O . PRO B 1 428 ? -20.609 5.949 29.656 1 50 428 PRO B O 1
ATOM 7037 N N . ALA B 1 429 ? -21.281 6.793 27.953 1 40.47 429 ALA B N 1
ATOM 7038 C CA . ALA B 1 429 ? -22.641 7.012 28.453 1 40.47 429 ALA B CA 1
ATOM 7039 C C . ALA B 1 429 ? -23.172 5.766 29.156 1 40.47 429 ALA B C 1
ATOM 7041 O O . ALA B 1 429 ? -23.094 4.656 28.625 1 40.47 429 ALA B O 1
ATOM 7042 N N . SER B 1 430 ? -23.25 5.742 30.5 1 35.53 430 SER B N 1
ATOM 7043 C CA . SER B 1 430 ? -23.938 4.738 31.312 1 35.53 430 SER B CA 1
ATOM 7044 C C . SER B 1 430 ? -25.266 4.332 30.672 1 35.53 430 SER B C 1
ATOM 7046 O O . SER B 1 430 ? -25.891 5.125 29.953 1 35.53 430 SER B O 1
ATOM 7048 N N . ASP B 1 431 ? -25.625 3.037 30.734 1 35.84 431 ASP B N 1
ATOM 7049 C CA . ASP B 1 431 ? -26.844 2.338 30.328 1 35.84 431 ASP B CA 1
ATOM 7050 C C . ASP B 1 431 ? -28.078 2.963 30.984 1 35.84 431 ASP B C 1
ATOM 7052 O O . ASP B 1 431 ? -28.5 2.539 32.062 1 35.84 431 ASP B O 1
ATOM 7056 N N . ALA B 1 432 ? -28.312 4.242 31.266 1 29.81 432 ALA B N 1
ATOM 7057 C CA . ALA B 1 432 ? -29.594 4.359 31.953 1 29.81 432 ALA B CA 1
ATOM 7058 C C . ALA B 1 432 ? -30.656 3.479 31.297 1 29.81 432 ALA B C 1
ATOM 7060 O O . ALA B 1 432 ? -30.344 2.699 30.391 1 29.81 432 ALA B O 1
ATOM 7061 N N . HIS B 1 433 ? -32 4.082 31.297 1 30.86 433 HIS B N 1
ATOM 7062 C CA . HIS B 1 433 ? -33.344 3.518 31.203 1 30.86 433 HIS B CA 1
ATOM 7063 C C . HIS B 1 433 ? -33.562 2.846 29.859 1 30.86 433 HIS B C 1
ATOM 7065 O O . HIS B 1 433 ? -33.469 3.492 28.812 1 30.86 433 HIS B O 1
ATOM 7071 N N . ALA B 1 434 ? -33.406 1.524 29.797 1 30.8 434 ALA B N 1
ATOM 7072 C CA . ALA B 1 434 ? -33.719 0.507 28.797 1 30.8 434 ALA B CA 1
ATOM 7073 C C . ALA B 1 434 ? -35.188 0.628 28.359 1 30.8 434 ALA B C 1
ATOM 7075 O O . ALA B 1 434 ? -36 -0.25 28.641 1 30.8 434 ALA B O 1
ATOM 7076 N N . ALA B 1 435 ? -35.844 1.744 28.422 1 28.59 435 ALA B N 1
ATOM 7077 C CA . ALA B 1 435 ? -37.156 1.454 27.906 1 28.59 435 ALA B CA 1
ATOM 7078 C C . ALA B 1 435 ? -37.094 0.778 26.547 1 28.59 435 ALA B C 1
ATOM 7080 O O . ALA B 1 435 ? -36.125 0.928 25.812 1 28.59 435 ALA B O 1
ATOM 7081 N N . ALA B 1 436 ? -38.125 -0.136 26.156 1 28.5 436 ALA B N 1
ATOM 7082 C CA . ALA B 1 436 ? -38.469 -1.143 25.172 1 28.5 436 ALA B CA 1
ATOM 7083 C C . ALA B 1 436 ? -38.094 -0.693 23.766 1 28.5 436 ALA B C 1
ATOM 7085 O O . ALA B 1 436 ? -37.906 -1.521 22.875 1 28.5 436 ALA B O 1
ATOM 7086 N N . GLY B 1 437 ? -38.562 0.488 23.438 1 31.08 437 GLY B N 1
ATOM 7087 C CA . GLY B 1 437 ? -38.75 0.724 22.031 1 31.08 437 GLY B CA 1
ATOM 7088 C C . GLY B 1 437 ? -37.5 0.609 21.203 1 31.08 437 GLY B C 1
ATOM 7089 O O . GLY B 1 437 ? -37.438 -0.187 20.266 1 31.08 437 GLY B O 1
ATOM 7090 N N . GLN B 1 438 ? -36.844 1.796 20.766 1 35.25 438 GLN B N 1
ATOM 7091 C CA . GLN B 1 438 ? -36.125 1.893 19.484 1 35.25 438 GLN B CA 1
ATOM 7092 C C . GLN B 1 438 ? -34.719 1.301 19.594 1 35.25 438 GLN B C 1
ATOM 7094 O O . GLN B 1 438 ? -33.844 1.853 20.281 1 35.25 438 GLN B O 1
ATOM 7099 N N . GLN B 1 439 ? -34.531 0.03 19.547 1 35.62 439 GLN B N 1
ATOM 7100 C CA . GLN B 1 439 ? -33.344 -0.816 19.422 1 35.62 439 GLN B CA 1
ATOM 7101 C C . GLN B 1 439 ? -32.312 -0.19 18.469 1 35.62 439 GLN B C 1
ATOM 7103 O O . GLN B 1 439 ? -31.109 -0.341 18.656 1 35.62 439 GLN B O 1
ATOM 7108 N N . GLN B 1 440 ? -32.812 0.356 17.297 1 39.12 440 GLN B N 1
ATOM 7109 C CA . GLN B 1 440 ? -31.938 0.924 16.281 1 39.12 440 GLN B CA 1
ATOM 7110 C C . GLN B 1 440 ? -31.078 2.047 16.859 1 39.12 440 GLN B C 1
ATOM 7112 O O . GLN B 1 440 ? -29.906 2.16 16.531 1 39.12 440 GLN B O 1
ATOM 7117 N N . GLN B 1 441 ? -31.781 2.998 17.641 1 39.06 441 GLN B N 1
ATOM 7118 C CA . GLN B 1 441 ? -31.016 4.062 18.297 1 39.06 441 GLN B CA 1
ATOM 7119 C C . GLN B 1 441 ? -29.938 3.488 19.203 1 39.06 441 GLN B C 1
ATOM 7121 O O . GLN B 1 441 ? -28.875 4.082 19.375 1 39.06 441 GLN B O 1
ATOM 7126 N N . GLN B 1 442 ? -30.203 2.32 19.797 1 40.03 442 GLN B N 1
ATOM 7127 C CA . GLN B 1 442 ? -29.25 1.747 20.734 1 40.03 442 GLN B CA 1
ATOM 7128 C C . GLN B 1 442 ? -28 1.236 20.016 1 40.03 442 GLN B C 1
ATOM 7130 O O . GLN B 1 442 ? -26.891 1.438 20.5 1 40.03 442 GLN B O 1
ATOM 7135 N N . GLN B 1 443 ? -28.297 0.443 18.875 1 41.81 443 GLN B N 1
ATOM 7136 C CA . GLN B 1 443 ? -27.125 -0.145 18.25 1 41.81 443 GLN B CA 1
ATOM 7137 C C . GLN B 1 443 ? -26.281 0.924 17.562 1 41.81 443 GLN B C 1
ATOM 7139 O O . GLN B 1 443 ? -25.047 0.846 17.562 1 41.81 443 GLN B O 1
ATOM 7144 N N . GLN B 1 444 ? -26.938 1.89 16.859 1 43.09 444 GLN B N 1
ATOM 7145 C CA . GLN B 1 444 ? -26.172 3.023 16.359 1 43.09 444 GLN B CA 1
ATOM 7146 C C . GLN B 1 444 ? -25.438 3.734 17.484 1 43.09 444 GLN B C 1
ATOM 7148 O O . GLN B 1 444 ? -24.281 4.156 17.312 1 43.09 444 GLN B O 1
ATOM 7153 N N . GLN B 1 445 ? -26.141 3.959 18.594 1 41.53 445 GLN B N 1
ATOM 7154 C CA . GLN B 1 445 ? -25.547 4.555 19.781 1 41.53 445 GLN B CA 1
ATOM 7155 C C . GLN B 1 445 ? -24.375 3.709 20.297 1 41.53 445 GLN B C 1
ATOM 7157 O O . GLN B 1 445 ? -23.359 4.246 20.734 1 41.53 445 GLN B O 1
ATOM 7162 N N . GLN B 1 446 ? -24.641 2.391 20.281 1 43.75 446 GLN B N 1
ATOM 7163 C CA . GLN B 1 446 ? -23.562 1.529 20.781 1 43.75 446 GLN B CA 1
ATOM 7164 C C . GLN B 1 446 ? -22.344 1.61 19.875 1 43.75 446 GLN B C 1
ATOM 7166 O O . GLN B 1 446 ? -21.203 1.6 20.375 1 43.75 446 GLN B O 1
ATOM 7171 N N . GLN B 1 447 ? -22.578 1.572 18.562 1 45.94 447 GLN B N 1
ATOM 7172 C CA . GLN B 1 447 ? -21.469 1.644 17.625 1 45.94 447 GLN B CA 1
ATOM 7173 C C . GLN B 1 447 ? -20.781 3.002 17.688 1 45.94 447 GLN B C 1
ATOM 7175 O O . GLN B 1 447 ? -19.547 3.086 17.594 1 45.94 447 GLN B O 1
ATOM 7180 N N . GLN B 1 448 ? -21.625 4.074 17.734 1 45.19 448 GLN B N 1
ATOM 7181 C CA . GLN B 1 448 ? -21.078 5.41 17.969 1 45.19 448 GLN B CA 1
ATOM 7182 C C . GLN B 1 448 ? -20.375 5.48 19.328 1 45.19 448 GLN B C 1
ATOM 7184 O O . GLN B 1 448 ? -19.438 6.262 19.5 1 45.19 448 GLN B O 1
ATOM 7189 N N . GLN B 1 449 ? -21.016 4.918 20.281 1 43.72 449 GLN B N 1
ATOM 7190 C CA . GLN B 1 449 ? -20.5 4.957 21.656 1 43.72 449 GLN B CA 1
ATOM 7191 C C . GLN B 1 449 ? -19.062 4.434 21.719 1 43.72 449 GLN B C 1
ATOM 7193 O O . GLN B 1 449 ? -18.312 4.766 22.641 1 43.72 449 GLN B O 1
ATOM 7198 N N . GLN B 1 450 ? -18.828 3.469 20.797 1 47.12 450 GLN B N 1
ATOM 7199 C CA . GLN B 1 450 ? -17.438 3.016 20.922 1 47.12 450 GLN B CA 1
ATOM 7200 C C . GLN B 1 450 ? -16.484 4.008 20.281 1 47.12 450 GLN B C 1
ATOM 7202 O O . GLN B 1 450 ? -15.258 3.83 20.359 1 47.12 450 GLN B O 1
ATOM 7207 N N . GLN B 1 451 ? -17.156 4.91 19.609 1 53.72 451 GLN B N 1
ATOM 7208 C CA . GLN B 1 451 ? -16.234 5.867 19 1 53.72 451 GLN B CA 1
ATOM 7209 C C . GLN B 1 451 ? -15.602 6.762 20.062 1 53.72 451 GLN B C 1
ATOM 7211 O O . GLN B 1 451 ? -16.312 7.449 20.812 1 53.72 451 GLN B O 1
ATOM 7216 N N . ARG B 1 452 ? -14.43 6.508 20.422 1 63.03 452 ARG B N 1
ATOM 7217 C CA . ARG B 1 452 ? -13.57 7.293 21.297 1 63.03 452 ARG B CA 1
ATOM 7218 C C . ARG B 1 452 ? -13.125 8.586 20.609 1 63.03 452 ARG B C 1
ATOM 7220 O O . ARG B 1 452 ? -12.43 8.547 19.594 1 63.03 452 ARG B O 1
ATOM 7227 N N . GLY B 1 453 ? -13.984 9.82 20.875 1 86.62 453 GLY B N 1
ATOM 7228 C CA . GLY B 1 453 ? -13.586 11.156 20.453 1 86.62 453 GLY B CA 1
ATOM 7229 C C . GLY B 1 453 ? -14.594 11.82 19.547 1 86.62 453 GLY B C 1
ATOM 7230 O O . GLY B 1 453 ? -15.766 11.438 19.531 1 86.62 453 GLY B O 1
ATOM 7231 N N . LEU B 1 454 ? -14.258 12.828 18.875 1 93.81 454 LEU B N 1
ATOM 7232 C CA . LEU B 1 454 ? -15.109 13.508 17.906 1 93.81 454 LEU B CA 1
ATOM 7233 C C . LEU B 1 454 ? -15.281 12.664 16.656 1 93.81 454 LEU B C 1
ATOM 7235 O O . LEU B 1 454 ? -14.359 11.945 16.25 1 93.81 454 LEU B O 1
ATOM 7239 N N . PRO B 1 455 ? -16.453 12.734 16.078 1 94.81 455 PRO B N 1
ATOM 7240 C CA . PRO B 1 455 ? -16.625 12.016 14.812 1 94.81 455 PRO B CA 1
ATOM 7241 C C . PRO B 1 455 ? -15.711 12.547 13.703 1 94.81 455 PRO B C 1
ATOM 7243 O O . PRO B 1 455 ? -15.336 13.719 13.719 1 94.81 455 PRO B O 1
ATOM 7246 N N . PRO B 1 456 ? -15.359 11.688 12.742 1 95.94 456 PRO B N 1
ATOM 7247 C CA . PRO B 1 456 ? -14.438 12.086 11.672 1 95.94 456 PRO B CA 1
ATOM 7248 C C . PRO B 1 456 ? -15.133 12.867 10.562 1 95.94 456 PRO B C 1
ATOM 7250 O O . PRO B 1 456 ? -14.898 12.602 9.383 1 95.94 456 PRO B O 1
ATOM 7253 N N . TRP B 1 457 ? -16.078 13.805 10.898 1 97 457 TRP B N 1
ATOM 7254 C CA . TRP B 1 457 ? -16.75 14.734 10 1 97 457 TRP B CA 1
ATOM 7255 C C . TRP B 1 457 ? -17.172 15.992 10.734 1 97 457 TRP B C 1
ATOM 7257 O O . TRP B 1 457 ? -17.062 16.078 11.961 1 97 457 TRP B O 1
ATOM 7267 N N . TYR B 1 458 ? -17.484 16.984 10.016 1 97.56 458 TYR B N 1
ATOM 7268 C CA . TYR B 1 458 ? -18.109 18.172 10.562 1 97.56 458 TYR B CA 1
ATOM 7269 C C . TYR B 1 458 ? -19.516 18.359 9.984 1 97.56 458 TYR B C 1
ATOM 7271 O O . TYR B 1 458 ? -19.859 17.766 8.969 1 97.56 458 TYR B O 1
ATOM 7279 N N . LEU B 1 459 ? -20.312 19.125 10.664 1 97.69 459 LEU B N 1
ATOM 7280 C CA . LEU B 1 459 ? -21.656 19.469 10.219 1 97.69 459 LEU B CA 1
ATOM 7281 C C . LEU B 1 459 ? -21.703 20.891 9.664 1 97.69 459 LEU B C 1
ATOM 7283 O O . LEU B 1 459 ? -21.391 21.844 10.375 1 97.69 459 LEU B O 1
ATOM 7287 N N . ARG B 1 460 ? -22.172 21.031 8.461 1 97.19 460 ARG B N 1
ATOM 7288 C CA . ARG B 1 460 ? -22.328 22.359 7.879 1 97.19 460 ARG B CA 1
ATOM 7289 C C . ARG B 1 460 ? -23.688 22.969 8.258 1 97.19 460 ARG B C 1
ATOM 7291 O O . ARG B 1 460 ? -24.688 22.266 8.281 1 97.19 460 ARG B O 1
ATOM 7298 N N . MET B 1 461 ? -23.641 24.203 8.461 1 96.94 461 MET B N 1
ATOM 7299 C CA . MET B 1 461 ? -24.875 24.875 8.836 1 96.94 461 MET B CA 1
ATOM 7300 C C . MET B 1 461 ? -25.922 24.734 7.727 1 96.94 461 MET B C 1
ATOM 7302 O O . MET B 1 461 ? -27.109 24.562 8 1 96.94 461 MET B O 1
ATOM 7306 N N . ASN B 1 462 ? -25.484 24.797 6.508 1 95.88 462 ASN B N 1
ATOM 7307 C CA . ASN B 1 462 ? -26.375 24.609 5.375 1 95.88 462 ASN B CA 1
ATOM 7308 C C . ASN B 1 462 ? -27.031 23.234 5.395 1 95.88 462 ASN B C 1
ATOM 7310 O O . ASN B 1 462 ? -28.203 23.078 5.066 1 95.88 462 ASN B O 1
ATOM 7314 N N . ASP B 1 463 ? -26.328 22.281 5.734 1 96.38 463 ASP B N 1
ATOM 7315 C CA . ASP B 1 463 ? -26.828 20.906 5.77 1 96.38 463 ASP B CA 1
ATOM 7316 C C . ASP B 1 463 ? -27.812 20.719 6.926 1 96.38 463 ASP B C 1
ATOM 7318 O O . ASP B 1 463 ? -28.781 19.984 6.801 1 96.38 463 ASP B O 1
ATOM 7322 N N . VAL B 1 464 ? -27.531 21.312 8.047 1 96.56 464 VAL B N 1
ATOM 7323 C CA . VAL B 1 464 ? -28.438 21.25 9.188 1 96.56 464 VAL B CA 1
ATOM 7324 C C . VAL B 1 464 ? -29.766 21.906 8.812 1 96.56 464 VAL B C 1
ATOM 7326 O O . VAL B 1 464 ? -30.844 21.375 9.133 1 96.56 464 VAL B O 1
ATOM 7329 N N . GLY B 1 465 ? -29.656 23.047 8.18 1 95.44 465 GLY B N 1
ATOM 7330 C CA . GLY B 1 465 ? -30.859 23.719 7.715 1 95.44 465 GLY B CA 1
ATOM 7331 C C . GLY B 1 465 ? -31.688 22.859 6.773 1 95.44 465 GLY B C 1
ATOM 7332 O O . GLY B 1 465 ? -32.906 22.781 6.918 1 95.44 465 GLY B O 1
ATOM 7333 N N . ARG B 1 466 ? -31.062 22.25 5.844 1 93.88 466 ARG B N 1
ATOM 7334 C CA . ARG B 1 466 ? -31.734 21.406 4.863 1 93.88 466 ARG B CA 1
ATOM 7335 C C . ARG B 1 466 ? -32.344 20.188 5.535 1 93.88 466 ARG B C 1
ATOM 7337 O O . ARG B 1 466 ? -33.5 19.844 5.262 1 93.88 466 ARG B O 1
ATOM 7344 N N . ALA B 1 467 ? -31.609 19.562 6.383 1 92.56 467 ALA B N 1
ATOM 7345 C CA . ALA B 1 467 ? -32.094 18.359 7.059 1 92.56 467 ALA B CA 1
ATOM 7346 C C . ALA B 1 467 ? -33.312 18.656 7.934 1 92.56 467 ALA B C 1
ATOM 7348 O O . ALA B 1 467 ? -34.188 17.828 8.094 1 92.56 467 ALA B O 1
ATOM 7349 N N . GLY B 1 468 ? -33.312 19.844 8.453 1 92.25 468 GLY B N 1
ATOM 7350 C CA . GLY B 1 468 ? -34.406 20.234 9.328 1 92.25 468 GLY B CA 1
ATOM 7351 C C . GLY B 1 468 ? -35.5 20.984 8.602 1 92.25 468 GLY B C 1
ATOM 7352 O O . GLY B 1 468 ? -36.5 21.422 9.219 1 92.25 468 GLY B O 1
ATOM 7353 N N . SER B 1 469 ? -35.406 21.141 7.312 1 91.56 469 SER B N 1
ATOM 7354 C CA . SER B 1 469 ? -36.344 21.938 6.516 1 91.56 469 SER B CA 1
ATOM 7355 C C . SER B 1 469 ? -36.562 23.312 7.125 1 91.56 469 SER B C 1
ATOM 7357 O O . SER B 1 469 ? -37.688 23.734 7.293 1 91.56 469 SER B O 1
ATOM 7359 N N . LEU B 1 470 ? -35.5 23.875 7.504 1 91.44 470 LEU B N 1
ATOM 7360 C CA . LEU B 1 470 ? -35.562 25.219 8.094 1 91.44 470 LEU B CA 1
ATOM 7361 C C . LEU B 1 470 ? -35.562 26.281 7.008 1 91.44 470 LEU B C 1
ATOM 7363 O O . LEU B 1 470 ? -35.25 26 5.848 1 91.44 470 LEU B O 1
ATOM 7367 N N . THR B 1 471 ? -35.875 27.453 7.324 1 87.88 471 THR B N 1
ATOM 7368 C CA . THR B 1 471 ? -35.938 28.547 6.371 1 87.88 471 THR B CA 1
ATOM 7369 C C . THR B 1 471 ? -34.531 28.953 5.922 1 87.88 471 THR B C 1
ATOM 7371 O O . THR B 1 471 ? -34.375 29.547 4.852 1 87.88 471 THR B O 1
ATOM 7374 N N . GLY B 1 472 ? -33.625 28.75 6.719 1 89.94 472 GLY B N 1
ATOM 7375 C CA . GLY B 1 472 ? -32.25 29.031 6.434 1 89.94 472 GLY B CA 1
ATOM 7376 C C . GLY B 1 472 ? -31.281 28.312 7.379 1 89.94 472 GLY B C 1
ATOM 7377 O O . GLY B 1 472 ? -31.719 27.672 8.336 1 89.94 472 GLY B O 1
ATOM 7378 N N . PRO B 1 473 ? -30.031 28.469 7.074 1 93.88 473 PRO B N 1
ATOM 7379 C CA . PRO B 1 473 ? -29.047 27.875 7.984 1 93.88 473 PRO B CA 1
ATOM 7380 C C . PRO B 1 473 ? -29.031 28.547 9.359 1 93.88 473 PRO B C 1
ATOM 7382 O O . PRO B 1 473 ? -29.141 29.766 9.445 1 93.88 473 PRO B O 1
ATOM 7385 N N . PRO B 1 474 ? -28.953 27.734 10.383 1 94.81 474 PRO B N 1
ATOM 7386 C CA . PRO B 1 474 ? -28.828 28.328 11.719 1 94.81 474 PRO B CA 1
ATOM 7387 C C . PRO B 1 474 ? -27.5 29.047 11.914 1 94.81 474 PRO B C 1
ATOM 7389 O O . PRO B 1 474 ? -26.531 28.781 11.195 1 94.81 474 PRO B O 1
ATOM 7392 N N . SER B 1 475 ? -27.562 29.969 12.852 1 94.69 475 SER B N 1
ATOM 7393 C CA . SER B 1 475 ? -26.312 30.594 13.25 1 94.69 475 SER B CA 1
ATOM 7394 C C . SER B 1 475 ? -25.344 29.578 13.836 1 94.69 475 SER B C 1
ATOM 7396 O O . SER B 1 475 ? -25.703 28.844 14.758 1 94.69 475 SER B O 1
ATOM 7398 N N . ARG B 1 476 ? -24.172 29.516 13.344 1 96.44 476 ARG B N 1
ATOM 7399 C CA . ARG B 1 476 ? -23.172 28.547 13.781 1 96.44 476 ARG B CA 1
ATOM 7400 C C . ARG B 1 476 ? -22.891 28.688 15.273 1 96.44 476 ARG B C 1
ATOM 7402 O O . ARG B 1 476 ? -22.891 27.703 16 1 96.44 476 ARG B O 1
ATOM 7409 N N . ASP B 1 477 ? -22.703 29.922 15.727 1 96.06 477 ASP B N 1
ATOM 7410 C CA . ASP B 1 477 ? -22.328 30.156 17.125 1 96.06 477 ASP B CA 1
ATOM 7411 C C . ASP B 1 477 ? -23.5 29.859 18.062 1 96.06 477 ASP B C 1
ATOM 7413 O O . ASP B 1 477 ? -23.297 29.297 19.141 1 96.06 477 ASP B O 1
ATOM 7417 N N . ALA B 1 478 ? -24.703 30.219 17.641 1 96.44 478 ALA B N 1
ATOM 7418 C CA . ALA B 1 478 ? -25.875 29.938 18.453 1 96.44 478 ALA B CA 1
ATOM 7419 C C . ALA B 1 478 ? -26.109 28.422 18.562 1 96.44 478 ALA B C 1
ATOM 7421 O O . ALA B 1 478 ? -26.438 27.922 19.641 1 96.44 478 ALA B O 1
ATOM 7422 N N . LEU B 1 479 ? -25.953 27.797 17.484 1 97.38 479 LEU B N 1
ATOM 7423 C CA . LEU B 1 479 ? -26.141 26.344 17.5 1 97.38 479 LEU B CA 1
ATOM 7424 C C . LEU B 1 479 ? -25.062 25.688 18.359 1 97.38 479 LEU B C 1
ATOM 7426 O O . LEU B 1 479 ? -25.344 24.719 19.078 1 97.38 479 LEU B O 1
ATOM 7430 N N . ALA B 1 480 ? -23.812 26.156 18.25 1 98 480 ALA B N 1
ATOM 7431 C CA . ALA B 1 480 ? -22.734 25.609 19.062 1 98 480 ALA B CA 1
ATOM 7432 C C . ALA B 1 480 ? -23.062 25.719 20.547 1 98 480 ALA B C 1
ATOM 7434 O O . ALA B 1 480 ? -22.875 24.766 21.312 1 98 480 ALA B O 1
ATOM 7435 N N . GLU B 1 481 ? -23.516 26.844 20.906 1 96.81 481 GLU B N 1
ATOM 7436 C CA . GLU B 1 481 ? -23.875 27.078 22.312 1 96.81 481 GLU B CA 1
ATOM 7437 C C . GLU B 1 481 ? -25.016 26.172 22.75 1 96.81 481 GLU B C 1
ATOM 7439 O O . GLU B 1 481 ? -24.984 25.625 23.859 1 96.81 481 GLU B O 1
ATOM 7444 N N . GLU B 1 482 ? -26.016 26.094 21.906 1 96.94 482 GLU B N 1
ATOM 7445 C CA . GLU B 1 482 ? -27.156 25.25 22.234 1 96.94 482 GLU B CA 1
ATOM 7446 C C . GLU B 1 482 ? -26.75 23.781 22.375 1 96.94 482 GLU B C 1
ATOM 7448 O O . GLU B 1 482 ? -27.219 23.078 23.266 1 96.94 482 GLU B O 1
ATOM 7453 N N . LEU B 1 483 ? -25.891 23.312 21.5 1 97.56 483 LEU B N 1
ATOM 7454 C CA . LEU B 1 483 ? -25.406 21.938 21.562 1 97.56 483 LEU B CA 1
ATOM 7455 C C . LEU B 1 483 ? -24.609 21.688 22.828 1 97.56 483 LEU B C 1
ATOM 7457 O O . LEU B 1 483 ? -24.734 20.641 23.469 1 97.56 483 LEU B O 1
ATOM 7461 N N . ARG B 1 484 ? -23.781 22.641 23.203 1 96.81 484 ARG B N 1
ATOM 7462 C CA . ARG B 1 484 ? -23.031 22.516 24.438 1 96.81 484 ARG B CA 1
ATOM 7463 C C . ARG B 1 484 ? -23.969 22.453 25.641 1 96.81 484 ARG B C 1
ATOM 7465 O O . ARG B 1 484 ? -23.75 21.672 26.562 1 96.81 484 ARG B O 1
ATOM 7472 N N . ARG B 1 485 ? -24.969 23.25 25.625 1 95.69 485 ARG B N 1
ATOM 7473 C CA . ARG B 1 485 ? -25.953 23.25 26.688 1 95.69 485 ARG B CA 1
ATOM 7474 C C . ARG B 1 485 ? -26.625 21.875 26.797 1 95.69 485 ARG B C 1
ATOM 7476 O O . ARG B 1 485 ? -26.953 21.438 27.906 1 95.69 485 ARG B O 1
ATOM 7483 N N . ARG B 1 486 ? -26.766 21.25 25.719 1 95.5 486 ARG B N 1
ATOM 7484 C CA . ARG B 1 486 ? -27.406 19.938 25.672 1 95.5 486 ARG B CA 1
ATOM 7485 C C . ARG B 1 486 ? -26.422 18.828 26.016 1 95.5 486 ARG B C 1
ATOM 7487 O O . ARG B 1 486 ? -26.766 17.656 25.969 1 95.5 486 ARG B O 1
ATOM 7494 N N . GLY B 1 487 ? -25.188 19.203 26.281 1 94.12 487 GLY B N 1
ATOM 7495 C CA . GLY B 1 487 ? -24.234 18.234 26.797 1 94.12 487 GLY B CA 1
ATOM 7496 C C . GLY B 1 487 ? -23.297 17.703 25.734 1 94.12 487 GLY B C 1
ATOM 7497 O O . GLY B 1 487 ? -22.484 16.797 26 1 94.12 487 GLY B O 1
ATOM 7498 N N . HIS B 1 488 ? -23.344 18.25 24.531 1 96.12 488 HIS B N 1
ATOM 7499 C CA . HIS B 1 488 ? -22.453 17.781 23.469 1 96.12 488 HIS B CA 1
ATOM 7500 C C . HIS B 1 488 ? -21.141 18.562 23.469 1 96.12 488 HIS B C 1
ATOM 7502 O O . HIS B 1 488 ? -21.125 19.766 23.766 1 96.12 488 HIS B O 1
ATOM 7508 N N . VAL B 1 489 ? -20.078 17.812 23.219 1 97.06 489 VAL B N 1
ATOM 7509 C CA . VAL B 1 489 ? -18.828 18.5 22.922 1 97.06 489 VAL B CA 1
ATOM 7510 C C . VAL B 1 489 ? -18.891 19.125 21.531 1 97.06 489 VAL B C 1
ATOM 7512 O O . VAL B 1 489 ? -19.281 18.453 20.562 1 97.06 489 VAL B O 1
ATOM 7515 N N . THR B 1 490 ? -18.625 20.406 21.406 1 97.5 490 THR B N 1
ATOM 7516 C CA . THR B 1 490 ? -18.766 21.125 20.141 1 97.5 490 THR B CA 1
ATOM 7517 C C . THR B 1 490 ? -17.625 22.125 19.969 1 97.5 490 THR B C 1
ATOM 7519 O O . THR B 1 490 ? -17.219 22.797 20.906 1 97.5 490 THR B O 1
ATOM 7522 N N . ALA B 1 491 ? -17.094 22.172 18.781 1 97.69 491 ALA B N 1
ATOM 7523 C CA . ALA B 1 491 ? -16.016 23.094 18.453 1 97.69 491 ALA B CA 1
ATOM 7524 C C . ALA B 1 491 ? -16.125 23.609 17.016 1 97.69 491 ALA B C 1
ATOM 7526 O O . ALA B 1 491 ? -16.703 22.922 16.156 1 97.69 491 ALA B O 1
ATOM 7527 N N . ARG B 1 492 ? -15.586 24.797 16.812 1 96.81 492 ARG B N 1
ATOM 7528 C CA . ARG B 1 492 ? -15.375 25.266 15.438 1 96.81 492 ARG B CA 1
ATOM 7529 C C . ARG B 1 492 ? -14.258 24.469 14.766 1 96.81 492 ARG B C 1
ATOM 7531 O O . ARG B 1 492 ? -13.523 23.734 15.43 1 96.81 492 ARG B O 1
ATOM 7538 N N . THR B 1 493 ? -14.219 24.547 13.469 1 97 493 THR B N 1
ATOM 7539 C CA . THR B 1 493 ? -13.156 23.859 12.734 1 97 493 THR B CA 1
ATOM 7540 C C . THR B 1 493 ? -12.453 24.828 11.781 1 97 493 THR B C 1
ATOM 7542 O O . THR B 1 493 ? -13.086 25.703 11.195 1 97 493 THR B O 1
ATOM 7545 N N . HIS B 1 494 ? -11.141 24.688 11.586 1 96.75 494 HIS B N 1
ATOM 7546 C CA . HIS B 1 494 ? -10.398 25.516 10.648 1 96.75 494 HIS B CA 1
ATOM 7547 C C . HIS B 1 494 ? -10.688 25.109 9.203 1 96.75 494 HIS B C 1
ATOM 7549 O O . HIS B 1 494 ? -10.391 25.859 8.273 1 96.75 494 HIS B O 1
ATOM 7555 N N . ILE B 1 495 ? -11.242 23.938 9.031 1 97.25 495 ILE B N 1
ATOM 7556 C CA . ILE B 1 495 ? -11.414 23.344 7.715 1 97.25 495 ILE B CA 1
ATOM 7557 C C . ILE B 1 495 ? -12.578 24.016 6.98 1 97.25 495 ILE B C 1
ATOM 7559 O O . ILE B 1 495 ? -12.516 24.203 5.766 1 97.25 495 ILE B O 1
ATOM 7563 N N . GLU B 1 496 ? -13.633 24.281 7.715 1 95.81 496 GLU B N 1
ATOM 7564 C CA . GLU B 1 496 ? -14.852 24.859 7.152 1 95.81 496 GLU B CA 1
ATOM 7565 C C . GLU B 1 496 ? -15.453 25.906 8.094 1 95.81 496 GLU B C 1
ATOM 7567 O O . GLU B 1 496 ? -16.094 25.562 9.086 1 95.81 496 GLU B O 1
ATOM 7572 N N . PRO B 1 497 ? -15.297 27.188 7.727 1 92.75 497 PRO B N 1
ATOM 7573 C CA . PRO B 1 497 ? -15.758 28.25 8.617 1 92.75 497 PRO B CA 1
ATOM 7574 C C . PRO B 1 497 ? -17.234 28.125 8.977 1 92.75 497 PRO B C 1
ATOM 7576 O O . PRO B 1 497 ? -17.641 28.516 10.07 1 92.75 497 PRO B O 1
ATOM 7579 N N . GLY B 1 498 ? -18.094 27.641 8.141 1 93.94 498 GLY B N 1
ATOM 7580 C CA . GLY B 1 498 ? -19.516 27.531 8.398 1 93.94 498 GLY B CA 1
ATOM 7581 C C . GLY B 1 498 ? -19.922 26.172 8.93 1 93.94 498 GLY B C 1
ATOM 7582 O O . GLY B 1 498 ? -21.047 25.719 8.727 1 93.94 498 GLY B O 1
ATOM 7583 N N . ALA B 1 499 ? -18.984 25.547 9.695 1 97.44 499 ALA B N 1
ATOM 7584 C CA . ALA B 1 499 ? -19.266 24.203 10.172 1 97.44 499 ALA B CA 1
ATOM 7585 C C . ALA B 1 499 ? -18.875 24.031 11.633 1 97.44 499 ALA B C 1
ATOM 7587 O O . ALA B 1 499 ? -18.188 24.875 12.195 1 97.44 499 ALA B O 1
ATOM 7588 N N . LEU B 1 500 ? -19.406 22.984 12.258 1 98 500 LEU B N 1
ATOM 7589 C CA . LEU B 1 500 ? -19.078 22.609 13.625 1 98 500 LEU B CA 1
ATOM 7590 C C . LEU B 1 500 ? -18.641 21.141 13.703 1 98 500 LEU B C 1
ATOM 7592 O O . LEU B 1 500 ? -19.188 20.297 13 1 98 500 LEU B O 1
ATOM 7596 N N . ARG B 1 501 ? -17.688 20.938 14.484 1 97.5 501 ARG B N 1
ATOM 7597 C CA . ARG B 1 501 ? -17.422 19.578 14.953 1 97.5 501 ARG B CA 1
ATOM 7598 C C . ARG B 1 501 ? -18.141 19.312 16.266 1 97.5 501 ARG B C 1
ATOM 7600 O O . ARG B 1 501 ? -18.062 20.109 17.203 1 97.5 501 ARG B O 1
ATOM 7607 N N . THR B 1 502 ? -18.844 18.172 16.312 1 97.5 502 THR B N 1
ATOM 7608 C CA . THR B 1 502 ? -19.625 17.922 17.516 1 97.5 502 THR B CA 1
ATOM 7609 C C . THR B 1 502 ? -19.922 16.438 17.672 1 97.5 502 THR B C 1
ATOM 7611 O O . THR B 1 502 ? -19.875 15.68 16.703 1 97.5 502 THR B O 1
ATOM 7614 N N . THR B 1 503 ? -20.109 16.047 18.891 1 95.69 503 THR B N 1
ATOM 7615 C CA . THR B 1 503 ? -20.516 14.68 19.172 1 95.69 503 THR B CA 1
ATOM 7616 C C . THR B 1 503 ? -22 14.477 18.875 1 95.69 503 THR B C 1
ATOM 7618 O O . THR B 1 503 ? -22.484 13.344 18.844 1 95.69 503 THR B O 1
ATOM 7621 N N . ALA B 1 504 ? -22.734 15.57 18.547 1 96.12 504 ALA B N 1
ATOM 7622 C CA . ALA B 1 504 ? -24.156 15.469 18.234 1 96.12 504 ALA B CA 1
ATOM 7623 C C . ALA B 1 504 ? -24.375 14.844 16.859 1 96.12 504 ALA B C 1
ATOM 7625 O O . ALA B 1 504 ? -23.609 15.094 15.93 1 96.12 504 ALA B O 1
ATOM 7626 N N . THR B 1 505 ? -25.406 14.062 16.781 1 94.44 505 THR B N 1
ATOM 7627 C CA . THR B 1 505 ? -25.844 13.578 15.469 1 94.44 505 THR B CA 1
ATOM 7628 C C . THR B 1 505 ? -26.531 14.695 14.68 1 94.44 505 THR B C 1
ATOM 7630 O O . THR B 1 505 ? -26.797 15.766 15.219 1 94.44 505 THR B O 1
ATOM 7633 N N . MET B 1 506 ? -26.75 14.43 13.438 1 95.56 506 MET B N 1
ATOM 7634 C CA . MET B 1 506 ? -27.469 15.391 12.617 1 95.56 506 MET B CA 1
ATOM 7635 C C . MET B 1 506 ? -28.859 15.656 13.18 1 95.56 506 MET B C 1
ATOM 7637 O O . MET B 1 506 ? -29.297 16.812 13.281 1 95.56 506 MET B O 1
ATOM 7641 N N . SER B 1 507 ? -29.531 14.57 13.57 1 95 507 SER B N 1
ATOM 7642 C CA . SER B 1 507 ? -30.859 14.695 14.125 1 95 507 SER B CA 1
ATOM 7643 C C . SER B 1 507 ? -30.859 15.57 15.375 1 95 507 SER B C 1
ATOM 7645 O O . SER B 1 507 ? -31.734 16.422 15.547 1 95 507 SER B O 1
ATOM 7647 N N . GLU B 1 508 ? -29.891 15.391 16.203 1 96.31 508 GLU B N 1
ATOM 7648 C CA . GLU B 1 508 ? -29.766 16.188 17.422 1 96.31 508 GLU B CA 1
ATOM 7649 C C . GLU B 1 508 ? -29.453 17.641 17.109 1 96.31 508 GLU B C 1
ATOM 7651 O O . GLU B 1 508 ? -29.938 18.547 17.781 1 96.31 508 GLU B O 1
ATOM 7656 N N . ALA B 1 509 ? -28.656 17.859 16.141 1 97.88 509 ALA B N 1
ATOM 7657 C CA . ALA B 1 509 ? -28.328 19.219 15.719 1 97.88 509 ALA B CA 1
ATOM 7658 C C . ALA B 1 509 ? -29.562 19.922 15.164 1 97.88 509 ALA B C 1
ATOM 7660 O O . ALA B 1 509 ? -29.766 21.109 15.422 1 97.88 509 ALA B O 1
ATOM 7661 N N . VAL B 1 510 ? -30.312 19.172 14.391 1 97.06 510 VAL B N 1
ATOM 7662 C CA . VAL B 1 510 ? -31.531 19.734 13.836 1 97.06 510 VAL B CA 1
ATOM 7663 C C . VAL B 1 510 ? -32.5 20.109 14.961 1 97.06 510 VAL B C 1
ATOM 7665 O O . VAL B 1 510 ? -33.094 21.188 14.938 1 97.06 510 VAL B O 1
ATOM 7668 N N . GLU B 1 511 ? -32.656 19.219 15.875 1 96.75 511 GLU B N 1
ATOM 7669 C CA . GLU B 1 511 ? -33.5 19.5 17.016 1 96.75 511 GLU B CA 1
ATOM 7670 C C . GLU B 1 511 ? -33.062 20.766 17.75 1 96.75 511 GLU B C 1
ATOM 7672 O O . GLU B 1 511 ? -33.906 21.578 18.141 1 96.75 511 GLU B O 1
ATOM 7677 N N . ALA B 1 512 ? -31.812 20.844 17.984 1 97.25 512 ALA B N 1
ATOM 7678 C CA . ALA B 1 512 ? -31.266 22.016 18.641 1 97.25 512 ALA B CA 1
ATOM 7679 C C . ALA B 1 512 ? -31.531 23.281 17.828 1 97.25 512 ALA B C 1
ATOM 7681 O O . ALA B 1 512 ? -31.828 24.344 18.391 1 97.25 512 ALA B O 1
ATOM 7682 N N . ALA B 1 513 ? -31.391 23.203 16.531 1 96.69 513 ALA B N 1
ATOM 7683 C CA . ALA B 1 513 ? -31.594 24.344 15.648 1 96.69 513 ALA B CA 1
ATOM 7684 C C . ALA B 1 513 ? -33.062 24.797 15.672 1 96.69 513 ALA B C 1
ATOM 7686 O O . ALA B 1 513 ? -33.344 25.984 15.641 1 96.69 513 ALA B O 1
ATOM 7687 N N . VAL B 1 514 ? -33.938 23.797 15.672 1 94.56 514 VAL B N 1
ATOM 7688 C CA . VAL B 1 514 ? -35.375 24.094 15.727 1 94.56 514 VAL B CA 1
ATOM 7689 C C . VAL B 1 514 ? -35.719 24.797 17.031 1 94.56 514 VAL B C 1
ATOM 7691 O O . VAL B 1 514 ? -36.5 25.75 17.047 1 94.56 514 VAL B O 1
ATOM 7694 N N . ALA B 1 515 ? -35.156 24.266 18.047 1 91.94 515 ALA B N 1
ATOM 7695 C CA . ALA B 1 515 ? -35.375 24.859 19.359 1 91.94 515 ALA B CA 1
ATOM 7696 C C . ALA B 1 515 ? -34.906 26.312 19.391 1 91.94 515 ALA B C 1
ATOM 7698 O O . ALA B 1 515 ? -35.531 27.156 20.031 1 91.94 515 ALA B O 1
ATOM 7699 N N . LEU B 1 516 ? -33.844 26.625 18.812 1 91 516 LEU B N 1
ATOM 7700 C CA . LEU B 1 516 ? -33.281 27.984 18.734 1 91 516 LEU B CA 1
ATOM 7701 C C . LEU B 1 516 ? -34.25 28.891 17.953 1 91 516 LEU B C 1
ATOM 7703 O O . LEU B 1 516 ? -34.406 30.062 18.297 1 91 516 LEU B O 1
ATOM 7707 N N . GLY B 1 517 ? -34.75 28.359 16.875 1 83.62 517 GLY B N 1
ATOM 7708 C CA . GLY B 1 517 ? -35.688 29.141 16.078 1 83.62 517 GLY B CA 1
ATOM 7709 C C . GLY B 1 517 ? -36.969 29.469 16.844 1 83.62 517 GLY B C 1
ATOM 7710 O O . GLY B 1 517 ? -37.5 30.578 16.703 1 83.62 517 GLY B O 1
ATOM 7711 N N . SER B 1 518 ? -37.469 28.5 17.578 1 78.88 518 SER B N 1
ATOM 7712 C CA . SER B 1 518 ? -38.688 28.703 18.359 1 78.88 518 SER B CA 1
ATOM 7713 C C . SER B 1 518 ? -38.469 29.734 19.469 1 78.88 518 SER B C 1
ATOM 7715 O O . SER B 1 518 ? -39.375 30.547 19.734 1 78.88 518 SER B O 1
ATOM 7717 N N . ARG B 1 519 ? -37.375 29.703 20.016 1 75.19 519 ARG B N 1
ATOM 7718 C CA . ARG B 1 519 ? -37.062 30.641 21.078 1 75.19 519 ARG B CA 1
ATOM 7719 C C . ARG B 1 519 ? -36.938 32.062 20.531 1 75.19 519 ARG B C 1
ATOM 7721 O O . ARG B 1 519 ? -37.375 33.031 21.172 1 75.19 519 ARG B O 1
ATOM 7728 N N . ARG B 1 520 ? -36.438 32.094 19.422 1 71.81 520 ARG B N 1
ATOM 7729 C CA . ARG B 1 520 ? -36.281 33.406 18.797 1 71.81 520 ARG B CA 1
ATOM 7730 C C . ARG B 1 520 ? -37.625 34 18.406 1 71.81 520 ARG B C 1
ATOM 7732 O O . ARG B 1 520 ? -37.875 35.188 18.562 1 71.81 520 ARG B O 1
ATOM 7739 N N . ARG B 1 521 ? -38.594 33.125 18 1 70.19 521 ARG B N 1
ATOM 7740 C CA . ARG B 1 521 ? -39.938 33.562 17.641 1 70.19 521 ARG B CA 1
ATOM 7741 C C . ARG B 1 521 ? -40.719 34 18.875 1 70.19 521 ARG B C 1
ATOM 7743 O O . ARG B 1 521 ? -41.438 35 18.844 1 70.19 521 ARG B O 1
ATOM 7750 N N . GLN B 1 522 ? -40.438 33.219 19.859 1 66.75 522 GLN B N 1
ATOM 7751 C CA . GLN B 1 522 ? -41.125 33.594 21.109 1 66.75 522 GLN B CA 1
ATOM 7752 C C . GLN B 1 522 ? -40.625 34.938 21.641 1 66.75 522 GLN B C 1
ATOM 7754 O O . GLN B 1 522 ? -41.406 35.75 22.125 1 66.75 522 GLN B O 1
ATOM 7759 N N . HIS B 1 523 ? -39.344 35.094 21.453 1 68.12 523 HIS B N 1
ATOM 7760 C CA . HIS B 1 523 ? -38.781 36.375 21.906 1 68.12 523 HIS B CA 1
ATOM 7761 C C . HIS B 1 523 ? -39.25 37.531 21.031 1 68.12 523 HIS B C 1
ATOM 7763 O O . HIS B 1 523 ? -39.5 38.625 21.531 1 68.12 523 HIS B O 1
ATOM 7769 N N . GLN B 1 524 ? -39.406 37.219 19.828 1 67.69 524 GLN B N 1
ATOM 7770 C CA . GLN B 1 524 ? -39.906 38.25 18.906 1 67.69 524 GLN B CA 1
ATOM 7771 C C . GLN B 1 524 ? -41.375 38.562 19.172 1 67.69 524 GLN B C 1
ATOM 7773 O O . GLN B 1 524 ? -41.781 39.719 19.125 1 67.69 524 GLN B O 1
ATOM 7778 N N . VAL B 1 525 ? -42.156 37.562 19.406 1 65.5 525 VAL B N 1
ATOM 7779 C CA . VAL B 1 525 ? -43.562 37.75 19.703 1 65.5 525 VAL B CA 1
ATOM 7780 C C . VAL B 1 525 ? -43.719 38.469 21.047 1 65.5 525 VAL B C 1
ATOM 7782 O O . VAL B 1 525 ? -44.531 39.375 21.188 1 65.5 525 VAL B O 1
ATOM 7785 N N . ALA B 1 526 ? -42.906 38.25 21.953 1 63.62 526 ALA B N 1
ATOM 7786 C CA . ALA B 1 526 ? -42.969 38.875 23.266 1 63.62 526 ALA B CA 1
ATOM 7787 C C . ALA B 1 526 ? -42.562 40.344 23.188 1 63.62 526 ALA B C 1
ATOM 7789 O O . ALA B 1 526 ? -43.156 41.188 23.859 1 63.62 526 ALA B O 1
ATOM 7790 N N . GLU B 1 527 ? -41.594 40.469 22.359 1 61.66 527 GLU B N 1
ATOM 7791 C CA . GLU B 1 527 ? -41.188 41.844 22.188 1 61.66 527 GLU B CA 1
ATOM 7792 C C . GLU B 1 527 ? -42.25 42.656 21.453 1 61.66 527 GLU B C 1
ATOM 7794 O O . GLU B 1 527 ? -42.438 43.844 21.734 1 61.66 527 GLU B O 1
ATOM 7799 N N . HIS B 1 528 ? -43 42 20.609 1 63.94 528 HIS B N 1
ATOM 7800 C CA . HIS B 1 528 ? -44.062 42.688 19.906 1 63.94 528 HIS B CA 1
ATOM 7801 C C . HIS B 1 528 ? -45.281 42.875 20.797 1 63.94 528 HIS B C 1
ATOM 7803 O O . HIS B 1 528 ? -46.031 43.844 20.609 1 63.94 528 HIS B O 1
ATOM 7809 N N . THR B 1 529 ? -45.5 42 21.609 1 57.88 529 THR B N 1
ATOM 7810 C CA . THR B 1 529 ? -46.625 42.156 22.516 1 57.88 529 THR B CA 1
ATOM 7811 C C . THR B 1 529 ? -46.344 43.281 23.531 1 57.88 529 THR B C 1
ATOM 7813 O O . THR B 1 529 ? -47.281 43.812 24.141 1 57.88 529 THR B O 1
ATOM 7816 N N . TYR B 1 530 ? -45.094 43.406 23.781 1 56.44 530 TYR B N 1
ATOM 7817 C CA . TYR B 1 530 ? -44.781 44.469 24.719 1 56.44 530 TYR B CA 1
ATOM 7818 C C . TYR B 1 530 ? -44.656 45.812 24.016 1 56.44 530 TYR B C 1
ATOM 7820 O O . TYR B 1 530 ? -44.594 46.844 24.672 1 56.44 530 TYR B O 1
ATOM 7828 N N . THR B 1 531 ? -44.531 45.844 22.812 1 43.31 531 THR B N 1
ATOM 7829 C CA . THR B 1 531 ? -44.625 47.156 22.172 1 43.31 531 THR B CA 1
ATOM 7830 C C . THR B 1 531 ? -46.031 47.469 21.734 1 43.31 531 THR B C 1
ATOM 7832 O O . THR B 1 531 ? -46.719 46.625 21.141 1 43.31 531 THR B O 1
#

Solvent-accessible surface area (backbone atoms only — not comparable to full-atom values): 56185 Å² total; per-residue (Å²): 131,88,82,79,78,78,76,73,78,72,80,84,61,50,56,30,34,46,84,87,45,73,35,50,39,41,99,78,38,54,80,58,60,87,49,47,59,59,52,47,51,52,36,40,44,51,41,50,49,43,51,50,53,30,50,52,50,28,69,72,69,62,77,72,83,61,72,80,59,86,36,32,34,32,29,42,45,31,59,34,30,62,63,48,38,41,33,43,62,72,39,56,31,35,28,36,41,33,20,32,58,56,65,88,41,45,66,40,33,50,52,32,49,49,52,37,37,51,56,53,7,53,74,85,33,45,62,50,74,45,76,42,96,87,73,27,36,36,35,41,22,34,27,63,95,51,71,72,25,37,40,34,41,42,65,42,58,47,37,58,47,32,44,51,30,38,76,70,71,49,62,20,44,29,36,40,38,61,40,87,52,52,45,49,59,41,53,49,25,48,66,66,19,38,35,78,72,12,34,40,32,45,26,37,36,55,60,50,39,36,31,17,75,30,42,51,57,25,31,30,39,52,67,21,42,41,42,70,50,94,39,19,70,60,43,30,47,22,42,55,48,21,35,51,44,50,51,25,37,49,68,51,28,37,69,41,46,39,38,61,46,61,40,78,81,81,41,37,32,37,36,35,27,43,31,31,71,46,76,70,54,71,73,64,36,57,79,66,58,44,70,33,43,20,34,40,36,35,29,78,82,65,58,38,70,51,63,40,35,74,87,44,38,57,60,54,39,27,53,50,49,60,71,39,65,79,88,61,39,42,34,69,86,83,72,90,72,78,60,63,76,50,69,75,55,42,58,28,28,63,22,36,42,54,71,55,42,27,50,71,55,47,52,50,35,50,52,52,34,52,75,71,55,56,38,66,60,68,57,52,45,45,61,65,72,67,82,67,80,73,77,61,80,68,75,72,75,74,67,95,72,63,80,67,26,54,42,55,42,51,49,30,51,46,42,37,24,50,37,32,52,54,38,45,65,50,67,69,80,74,83,71,87,78,72,85,74,68,55,67,60,46,52,53,42,49,54,51,54,63,48,76,27,47,58,83,52,54,48,40,28,61,56,42,11,59,57,53,70,46,98,52,53,54,56,65,68,60,44,43,52,49,39,40,72,74,68,32,50,57,28,57,38,71,76,41,73,65,29,36,33,40,64,58,51,48,69,55,48,25,52,47,44,50,51,52,52,52,51,51,49,51,50,50,51,50,52,56,72,71,101,133,87,80,79,78,76,76,72,79,73,81,83,62,52,54,31,34,46,84,85,45,73,35,50,39,44,99,79,39,54,82,59,61,88,49,46,58,58,52,49,51,51,35,41,45,51,40,49,50,43,50,50,52,33,50,51,51,30,68,72,67,62,72,75,84,61,71,80,58,86,36,32,34,32,30,41,47,32,60,34,30,61,65,49,38,42,34,43,61,73,38,56,31,35,30,37,42,34,18,32,60,58,65,88,40,44,67,39,34,50,52,32,49,48,51,38,38,51,56,53,6,54,73,85,33,43,63,50,74,45,76,42,97,85,73,28,37,37,36,42,24,33,26,63,93,52,71,71,24,36,40,33,40,42,65,41,57,48,38,57,46,33,44,50,31,37,75,70,70,48,63,22,44,29,38,39,38,61,39,86,52,53,46,50,59,42,53,50,23,47,66,64,18,38,34,78,70,11,35,40,32,44,25,38,38,55,60,49,40,36,32,18,75,31,41,50,56,23,33,30,41,52,67,22,43,40,40,72,52,93,39,20,70,58,42,28,46,22,42,55,49,20,37,50,43,51,51,25,37,47,67,52,30,37,70,41,44,40,38,62,45,59,40,78,82,84,39,35,32,36,36,34,27,42,31,31,71,47,76,71,56,71,74,62,36,58,81,65,59,45,70,34,43,20,35,40,37,34,30,77,83,66,58,38,71,51,63,38,36,74,89,44,39,56,59,54,40,26,55,50,50,61,71,42,65,82,87,60,38,43,35,71,85,84,69,91,73,78,60,63,77,50,68,73,53,42,59,30,29,63,22,35,43,54,70,54,41,28,48,71,55,46,52,51,35,50,52,51,34,52,76,69,56,55,37,65,62,70,57,53,45,46,61,66,72,68,82,68,79,75,76,60,82,68,75,72,75,74,65,94,72,62,79,66,26,54,41,56,42,50,49,29,50,46,43,38,23,49,37,31,53,56,40,44,65,49,67,68,79,74,81,67,88,77,71,83,71,71,60,66,62,47,51,55,43,50,54,51,54,65,49,76,28,47,58,81,53,54,48,41,28,62,54,42,14,59,56,52,68,46,97,52,54,55,56,65,68,60,44,42,52,51,40,40,73,71,70,32,51,58,27,56,39,70,77,41,74,65,28,36,32,39,64,57,49,48,69,53,48,26,51,48,43,51,53,52,53,51,52,49,49,51,51,50,51,51,52,50,72,71,94

Nearest PDB structures (foldseek):
  2ytz-assembly3_A  TM=8.543E-01  e=3.177E-22  Pyrococcus horikoshii
  2ytz-assembly3_B  TM=8.637E-01  e=1.213E-21  Pyrococcus horikoshii
  2ejt-assembly1_A  TM=8.554E-01  e=9.176E-22  Pyrococcus horikoshii
  3axs-assembly1_A  TM=8.218E-01  e=1.769E-20  Aquifex aeolicus
  3epp-assembly2_B  TM=5.486E-01  e=3.886E-04  Homo sapiens

Organism: Chlorella sorokiniana (NCBI:txid3076)

pLDDT: mean 81.73, std 22.38, range [24.77, 98.81]